Protein 9I65 (pdb70)

InterPro domains:
  IPR025237 Domain of unknown function DUF4183 [PF13799] (48-112)

Radius of gyration: 84.13 Å; Cα contacts (8 Å, |Δi|>4): 3280; chains: 9; bounding box: 49×48×296 Å

Sequence (1215 aa):
PVIKPVIVAVSSAPVSTGGVIATTVSPTVARFYAAITAAMIAGGVTTIPAASFLDDADAPVAALPVPAANGYYNVYINGILQQGGLSTLTAVSLALASGDFVEGTPVLLEVGTFGGDSTLTTQPTISAPTITIISPVIKPVIVAVSSAPVSTGGVIATTVSPTVARFYAAITAAMIAGGVTTIPAASFLDDADAPVAALPVPAANGYYNVYINGILQQGGLSTLTAVSLALASGDFVEGTPVLLEVGTFGGDSTLTTQPTISAPTITIISPVIKPVIVAVSSAPVSTGGVIATTVSPTVARFYAAITAAMIAGGVTTIPAASFLDDADAPVAALPVPAANGYYNVYINGILQQGGLSTLTAVSLALASGDFVEGTPVLLEVGTFGGDSTLTTQPTISAPTITIISPVIKPVIVAVSSAPVSTGGVIATTVSPTVARFYAAITAAMIAGGVTTIPAASFLDDADAPVAALPVPAANGYYNVYINGILQQGGLSTLTAVSLALASGDFVEGTPVLLEVGTFGGDSTLTTQPTISAPTITIISPVIKPVIVAVSSAPVSTGGVIATTVSPTVARFYAAITAAMIAGGVTTIPAASFLDDADAPVAALPVPAANGYYNVYINGILQQGGLSTLTAVSLALASGDFVEGTPVLLEVGTFGGDSTLTTQPTISAPTITIISPVIKPVIVAVSSAPVSTGGVIATTVSPTVARFYAAITAAMIAGGVTTIPAASFLDDADAPVAALPVPAANGYYNVYINGILQQGGLSTLTAVSLALASGDFVEGTPVLLEVGTFGGDSTLTTQPTISAPTITIISPVIKPVIVAVSSAPVSTGGVIATTVSPTVARFYAAITAAMIAGGVTTIPAASFLDDADAPVAALPVPAANGYYNVYINGILQQGGLSTLTAVSLALASGDFVEGTPVLLEVGTFGGDSTLTTQPTISAPTITIISPVIKPVIVAVSSAPVSTGGVIATTVSPTVARFYAAITAAMIAGGVTTIPAASFLDDADAPVAALPVPAANGYYNVYINGILQQGGLSTLTAVSLALASGDFVEGTPVLLEVGTFGGDSTLTTQPTISAPTITIISPVIKPVIVAVSSAPVSTGGVIATTVSPTVARFYAAITAAMIAGGVTTIPAASFLDDADAPVAALPVPAANGYYNVYINGILQQGGLSTLTAVSLALASGDFVEGTPVLLEVGTFGGDSTLTTQPTISAPTITIIS

Solvent-accessible surface area: 52197 Å² total; per-residue (Å²): 52,87,14,52,21,35,16,57,10,95,22,38,57,4,99,13,70,50,27,80,14,50,26,87,13,55,13,78,26,27,26,27,52,1,59,4,72,77,104,46,46,87,50,17,123,0,48,13,58,9,72,50,4,76,34,77,68,115,52,106,20,91,58,8,64,72,39,74,98,66,15,13,42,2,2,4,27,80,0,36,3,45,7,39,44,45,5,86,13,62,46,105,17,2,38,4,71,49,20,113,48,92,134,53,12,54,5,3,4,9,4,1,59,10,30,25,94,7,67,26,78,81,52,22,89,3,46,47,11,89,20,76,34,82,24,46,76,10,52,21,38,19,63,17,86,11,45,57,6,101,5,92,36,32,73,15,48,30,79,16,52,14,78,20,33,30,14,32,2,60,3,60,79,91,66,42,83,50,18,121,0,30,12,58,35,61,58,16,52,26,64,61,82,54,112,29,82,49,7,66,76,38,71,99,56,15,16,39,3,1,3,17,9,3,4,8,7,4,35,35,8,10,96,9,62,46,84,12,6,38,8,56,32,8,116,37,39,102,22,1,4,6,5,3,15,6,3,60,10,30,25,88,11,87,26,79,78,71,16,93,2,46,53,10,86,22,75,32,81,25,170,131,142,119,79,122,20,94,23,85,18,40,58,12,92,7,69,39,22,76,16,47,25,80,9,55,11,79,28,34,29,14,31,2,60,8,70,68,102,64,53,84,35,40,115,3,13,10,68,30,62,62,8,70,24,57,73,67,56,108,30,79,46,10,62,78,36,64,96,58,12,18,37,4,4,5,7,9,5,4,3,5,4,38,30,6,11,76,8,66,54,94,14,8,36,5,52,53,19,79,39,30,93,34,0,8,3,4,2,14,5,3,56,10,36,24,90,21,74,20,74,73,56,13,89,8,41,55,10,91,18,76,32,79,51,48,68,6,51,22,40,22,67,15,93,11,37,55,4,94,11,74,50,20,71,12,50,25,80,12,58,12,80,29,34,29,20,65,1,60,2,77,76,100,84,36,83,71,13,107,0,56,6,32,8,80,60,16,62,24,66,69,106,50,123,22,95,54,6,70,73,37,70,99,57,16,18,35,5,1,3,21,80,1,35,7,47,16,30,34,43,8,94,11,66,48,94,7,1,31,0,58,53,18,113,42,101,148,43,7,47,4,5,2,16,6,2,64,9,34,24,96,11,92,42,83,78,50,16,91,5,45,49,11,87,21,70,34,77,22,48,64,21,35,24,45,15,60,12,90,23,41,51,8,95,11,68,52,30,68,9,50,31,90,14,54,12,82,16,31,36,21,43,3,63,8,76,82,97,13,66,87,51,35,110,0,24,17,74,30,59,67,13,51,29,65,60,99,72,106,28,75,55,6,63,78,37,72,101,64,13,19,36,4,0,2,0,8,1,2,3,2,1,34,25,0,12,87,10,59,45,88,10,6,31,10,60,47,16,83,26,29,107,24,2,5,10,0,2,13,5,2,62,14,30,15,108,13,90,31,87,86,41,12,91,5,38,46,10,90,22,72,28,72,22,169,133,142,117,76,127,25,91,11,85,16,48,56,10,87,7,81,28,28,84,12,51,24,86,11,62,13,80,24,33,33,14,37,1,62,4,70,80,105,51,59,42,59,39,108,0,44,11,77,24,68,56,20,51,28,66,46,112,64,107,30,80,55,9,61,74,38,72,97,64,11,22,45,2,3,2,0,8,3,5,2,3,1,29,34,4,8,86,15,64,51,108,8,5,38,5,52,51,24,72,39,54,121,14,3,7,5,3,2,18,5,3,64,13,32,15,105,13,91,34,75,66,72,11,96,4,42,50,9,84,21,79,50,88,59,53,76,8,48,23,55,15,63,12,92,17,41,53,5,92,26,83,33,32,69,13,49,24,78,10,52,12,80,24,33,27,24,59,4,71,6,59,70,94,62,60,81,33,48,113,0,74,6,57,5,76,52,14,60,25,62,81,110,45,123,12,89,58,8,69,76,36,70,101,63,12,12,47,3,3,3,24,83,1,38,4,56,13,41,38,29,8,76,13,64,45,105,20,3,35,2,49,37,23,128,44,90,153,37,9,41,5,3,2,12,4,1,59,15,29,25,87,18,76,32,83,84,52,18,89,5,36,51,10,92,17,77,34,81,22,50,77,9,47,25,49,14,80,15,93,13,39,56,5,99,6,79,17,27,84,10,45,30,83,16,56,12,80,22,28,38,22,47,3,49,2,56,74,91,91,43,68,55,45,106,0,25,11,40,10,72,54,6,66,34,56,82,63,50,110,24,93,57,8,65,75,38,67,97,60,13,19,45,3,2,3,10,6,1,4,0,1,1,30,30,7,14,90,16,58,49,92,16,5,36,16,39,43,12,100,45,40,109,21,2,4,5,8,3,18,4,4,60,10,30,23,105,19,74,28,78,69,58,9,92,3,43,50,10,83,20,71,33,80,26,171,135,142,123,79,129,22,95,15,88,21,44,66,6,100,12,67,31,28,82,12,54,24,80,10,54,9,72,25,33,34,12,32,3,49,2,62,70,104,53,55,79,55,13,121,0,50,6,60,11,74,54,10,68,28,39,75,76,58,98,30,90,52,8,70,68,26,102,83,56,17,20,46,4,2,3,10,7,4,5,2,2,3,40,28,8,12,81,12,65,55,91,10,4,37,8,52,49,9,88,35,28,110,26,0,2,3,4,2,15,8,3,63,9,36,23,90,11,83,26,74,70,52,9,88,3,43,52,10,83,20,72,37,70,47

Organism: NCBI:txid1855288

Nearest PDB structures (foldseek):
  6flq-assembly1_A  TM=3.085E-01  e=9.837E+00  Escherichia coli K-12
  5j6y-assembly1_A  TM=2.476E-01  e=8.311E+00  Marinomonas primoryensis
  7rfo-assembly1_C  TM=4.611E-01  e=3.854E+00  Kuttervirus CBA120
  6lh8-assembly1_A  TM=2.011E-01  e=2.517E+00  Bombina maxima
  2xvg-assembly1_A  TM=2.926E-01  e=8.121E+00  Cellvibrio japonicus

Foldseek 3Di:
DDDDDDKDKDWDDKDWDDFDKDKDKDKDKWKKWAFDFPPQAPFFQRWDFQQRIAGPPGHTGDWDDQDDPFWDKWKADLNHTDDPPQFDGDRTTTRGGTRDHDGTGIIIMMIMGMDMDMDTDDGIDIDDMDMDMDD/DDDDDDKDKDKDDWDWDDFDKDKDKDKDKWKKWAWFAVPPADQAQPWQWAQNTAGDPRHTGGWDDQADPFWDKWKAFLNDTDDCVFAPGDRTTGRGGHDDDHTRRIMMMMIMGMDMDMDGDGDIDIDDIDMDMDD/DDDDDDKDKDKFAWDKADWDKDKDKDKDKWKKKAQDFPPQFPWAASWQWAQRIQGDVRDTGGWDDFADPFWDKWKAWLNDTDDPCQAGGDRTTTGGGTRDHDGRTIIMMMIMGMDMDMDTDDDIDIDDMDMDMDD/DDDDDDKDKDKDDKDWADWDKDKDKDKDKFKKWAWDACVQADFFQSWAWQQRIAGDPRDGGDWDDQDDPFKDKFKDWLNDTDDCVLADGDGTTTRRGGDDDDGTTTIMMMIMGMDMDMDIDDDIDIGDIDMDMDD/DDDDDDKDKDKDFWDWDDFDKDKDKDKDKFKKWAWDAPVQADFAQRKDWAFRIAGDPGDTGGWDDPADPFKDKWKAWLNDTDDCQQAPGDRTTGRGGTGDHDGGTTIMMMIMGMDMDMDTDDDIDIGGMDMDMDD/DDDDDDKDKDKDAKDWDDFDKDKDKDKDKWKKWAFDFPVQFDFFARWQFQQRIAGDPGHTGRWDDPADPFKDKWKAWLNDTDDCCQWDGDTTTTGRGTGDDDGTTIIMMMIMGMDMDMDGDTDIDIDDMDMDMDD/DDDDDDKDKDKDDWDWDDFDKDKDKDKFKFKKWAFDFPPQQDFFWGKDFQQRIAGDVRHTGDWDDPDDVFWDKWKAWLNDTDDCVQFDGDGTTTTGRGRDDDGTRIIMMMIMGMDMDMDTDGDIDIDDIDMDMDD/DDDDDDKDKDKDDKDWDDADKDKDKDKDKFKKWAWQFPPQQDFAQRKDWQARIAGPVRHRGDWDDPADPFKDKFKAFLRDTDDCQQFPGDGTITGGGHDDDHGTHIIMMMIMGMDMDMDTDTDIDIGDMDMDMDD/DDDDDDKDKDKADKDWDDFDKDKDKDKDKWKKWAWAAPPQQDQFQSWQWQQRIQTDPRNGGHWDDDDDDFKDKWKAFLRDTDDPCQADGDGTTGGGGRDDDHTRTIMMMMMMGMDMDMDTDTDIDIDDMDMDMDD

Structure (mmCIF, N/CA/C/O backbone):
data_9I65
#
_entry.id   9I65
#
_cell.length_a   1.00
_cell.length_b   1.00
_cell.length_c   1.00
_cell.angle_alpha   90.00
_cell.angle_beta   90.00
_cell.angle_gamma   90.00
#
_symmetry.space_group_name_H-M   'P 1'
#
loop_
_atom_site.group_PDB
_atom_site.id
_atom_site.type_symbol
_atom_site.label_atom_id
_atom_site.label_alt_id
_atom_site.label_comp_id
_atom_site.label_asym_id
_atom_site.label_entity_id
_atom_site.label_seq_id
_atom_site.pdbx_PDB_ins_code
_atom_site.Cartn_x
_atom_site.Cartn_y
_atom_site.Cartn_z
_atom_site.occupancy
_atom_site.B_iso_or_equiv
_atom_site.auth_seq_id
_atom_site.auth_comp_id
_atom_site.auth_asym_id
_atom_site.auth_atom_id
_atom_site.pdbx_PDB_model_num
ATOM 1 N N . PRO A 1 2 ? 206.750 196.620 165.122 1.00 133.14 2 PRO E N 1
ATOM 2 C CA . PRO A 1 2 ? 206.241 197.857 164.529 1.00 133.14 2 PRO E CA 1
ATOM 3 C C . PRO A 1 2 ? 207.337 198.669 163.853 1.00 133.14 2 PRO E C 1
ATOM 4 O O . PRO A 1 2 ? 208.104 199.345 164.536 1.00 133.14 2 PRO E O 1
ATOM 8 N N . VAL A 1 3 ? 207.409 198.597 162.531 1.00 149.24 3 VAL E N 1
ATOM 9 C CA . VAL A 1 3 ? 208.393 199.347 161.761 1.00 149.24 3 VAL E CA 1
ATOM 10 C C . VAL A 1 3 ? 207.765 200.655 161.306 1.00 149.24 3 VAL E C 1
ATOM 11 O O . VAL A 1 3 ? 206.666 200.680 160.742 1.00 149.24 3 VAL E O 1
ATOM 15 N N . ILE A 1 4 ? 208.468 201.758 161.554 1.00 143.06 4 ILE E N 1
ATOM 16 C CA . ILE A 1 4 ? 207.972 203.093 161.246 1.00 143.06 4 ILE E CA 1
ATOM 17 C C . ILE A 1 4 ? 208.965 203.775 160.316 1.00 143.06 4 ILE E C 1
ATOM 18 O O . ILE A 1 4 ? 210.175 203.746 160.566 1.00 143.06 4 ILE E O 1
ATOM 23 N N . LYS A 1 5 ? 208.457 204.378 159.247 1.00 150.96 5 LYS E N 1
ATOM 24 C CA . LYS A 1 5 ? 209.274 205.103 158.288 1.00 150.96 5 LYS E CA 1
ATOM 25 C C . LYS A 1 5 ? 208.612 206.433 157.964 1.00 150.96 5 LYS E C 1
ATOM 26 O O . LYS A 1 5 ? 207.383 206.548 158.022 1.00 150.96 5 LYS E O 1
ATOM 32 N N . PRO A 1 6 ? 209.399 207.454 157.631 1.00 152.04 6 PRO E N 1
ATOM 33 C CA . PRO A 1 6 ? 208.811 208.740 157.246 1.00 152.04 6 PRO E CA 1
ATOM 34 C C . PRO A 1 6 ? 208.024 208.626 155.952 1.00 152.04 6 PRO E C 1
ATOM 35 O O . PRO A 1 6 ? 208.328 207.809 155.080 1.00 152.04 6 PRO E O 1
ATOM 39 N N . VAL A 1 7 ? 206.999 209.463 155.836 1.00 153.61 7 VAL E N 1
ATOM 40 C CA . VAL A 1 7 ? 206.131 209.488 154.665 1.00 153.61 7 VAL E CA 1
ATOM 41 C C . VAL A 1 7 ? 206.523 210.707 153.839 1.00 153.61 7 VAL E C 1
ATOM 42 O O . VAL A 1 7 ? 206.173 211.841 154.176 1.00 153.61 7 VAL E O 1
ATOM 46 N N . ILE A 1 8 ? 207.251 210.474 152.751 1.00 157.16 8 ILE E N 1
ATOM 47 C CA . ILE A 1 8 ? 207.700 211.530 151.852 1.00 157.16 8 ILE E CA 1
ATOM 48 C C . ILE A 1 8 ? 207.294 211.157 150.434 1.00 157.16 8 ILE E C 1
ATOM 49 O O . ILE A 1 8 ? 207.488 210.013 150.010 1.00 157.16 8 ILE E O 1
ATOM 54 N N . VAL A 1 9 ? 206.721 212.114 149.709 1.00 155.52 9 VAL E N 1
ATOM 55 C CA . VAL A 1 9 ? 206.348 211.923 148.315 1.00 155.52 9 VAL E CA 1
ATOM 56 C C . VAL A 1 9 ? 206.910 213.075 147.496 1.00 155.52 9 VAL E C 1
ATOM 57 O O . VAL A 1 9 ? 207.135 214.176 148.008 1.00 155.52 9 VAL E O 1
ATOM 61 N N . ALA A 1 10 ? 207.140 212.813 146.212 1.00 150.72 10 ALA E N 1
ATOM 62 C CA . ALA A 1 10 ? 207.686 213.814 145.310 1.00 150.72 10 ALA E CA 1
ATOM 63 C C . ALA A 1 10 ? 207.138 213.575 143.912 1.00 150.72 10 ALA E C 1
ATOM 64 O O . ALA A 1 10 ? 206.870 212.433 143.530 1.00 150.72 10 ALA E O 1
ATOM 66 N N . VAL A 1 11 ? 206.979 214.656 143.155 1.00 146.66 11 VAL E N 1
ATOM 67 C CA . VAL A 1 11 ? 206.446 214.588 141.804 1.00 146.66 11 VAL E CA 1
ATOM 68 C C . VAL A 1 11 ? 207.484 215.129 140.832 1.00 146.66 11 VAL E C 1
ATOM 69 O O . VAL A 1 11 ? 208.395 215.878 141.198 1.00 146.66 11 VAL E O 1
ATOM 73 N N . SER A 1 12 ? 207.335 214.743 139.569 1.00 142.42 12 SER E N 1
ATOM 74 C CA . SER A 1 12 ? 208.265 215.114 138.517 1.00 142.42 12 SER E CA 1
ATOM 75 C C . SER A 1 12 ? 207.560 215.967 137.473 1.00 142.42 12 SER E C 1
ATOM 76 O O . SER A 1 12 ? 206.352 215.839 137.255 1.00 142.42 12 SER E O 1
ATOM 79 N N . SER A 1 13 ? 208.328 216.839 136.829 1.00 144.79 13 SER E N 1
ATOM 80 C CA . SER A 1 13 ? 207.809 217.691 135.773 1.00 144.79 13 SER E CA 1
ATOM 81 C C . SER A 1 13 ? 207.991 216.998 134.424 1.00 144.79 13 SER E C 1
ATOM 82 O O . SER A 1 13 ? 208.513 215.883 134.337 1.00 144.79 13 SER E O 1
ATOM 85 N N . ALA A 1 14 ? 207.560 217.657 133.351 1.00 147.33 14 ALA E N 1
ATOM 86 C CA . ALA A 1 14 ? 207.673 217.108 132.008 1.00 147.33 14 ALA E CA 1
ATOM 87 C C . ALA A 1 14 ? 208.839 217.763 131.287 1.00 147.33 14 ALA E C 1
ATOM 88 O O . ALA A 1 14 ? 208.805 218.978 131.045 1.00 147.33 14 ALA E O 1
ATOM 90 N N . PRO A 1 15 ? 209.878 217.015 130.932 1.00 141.87 15 PRO E N 1
ATOM 91 C CA . PRO A 1 15 ? 211.016 217.613 130.229 1.00 141.87 15 PRO E CA 1
ATOM 92 C C . PRO A 1 15 ? 210.637 218.054 128.825 1.00 141.87 15 PRO E C 1
ATOM 93 O O . PRO A 1 15 ? 209.676 217.568 128.224 1.00 141.87 15 PRO E O 1
ATOM 97 N N . VAL A 1 16 ? 211.415 218.999 128.303 1.00 139.23 16 VAL E N 1
ATOM 98 C CA . VAL A 1 16 ? 211.183 219.588 126.990 1.00 139.23 16 VAL E CA 1
ATOM 99 C C . VAL A 1 16 ? 212.390 219.299 126.109 1.00 139.23 16 VAL E C 1
ATOM 100 O O . VAL A 1 16 ? 213.534 219.522 126.522 1.00 139.23 16 VAL E O 1
ATOM 104 N N . SER A 1 17 ? 212.133 218.804 124.903 1.00 131.42 17 SER E N 1
ATOM 105 C CA . SER A 1 17 ? 213.185 218.470 123.957 1.00 131.42 17 SER E CA 1
ATOM 106 C C . SER A 1 17 ? 213.618 219.703 123.168 1.00 131.42 17 SER E C 1
ATOM 107 O O . SER A 1 17 ? 212.853 220.651 122.978 1.00 131.42 17 SER E O 1
ATOM 110 N N . THR A 1 18 ? 214.868 219.676 122.706 1.00 131.93 18 THR E N 1
ATOM 111 C CA . THR A 1 18 ? 215.471 220.796 121.991 1.00 131.93 18 THR E CA 1
ATOM 112 C C . THR A 1 18 ? 216.212 220.279 120.766 1.00 131.93 18 THR E C 1
ATOM 113 O O . THR A 1 18 ? 217.006 219.339 120.870 1.00 131.93 18 THR E O 1
ATOM 117 N N . GLY A 1 19 ? 215.945 220.889 119.611 1.00 132.02 19 GLY E N 1
ATOM 118 C CA . GLY A 1 19 ? 216.727 220.646 118.412 1.00 132.02 19 GLY E CA 1
ATOM 119 C C . GLY A 1 19 ? 216.413 219.337 117.701 1.00 132.02 19 GLY E C 1
ATOM 120 O O . GLY A 1 19 ? 215.433 218.645 117.986 1.00 132.02 19 GLY E O 1
ATOM 121 N N . GLY A 1 20 ? 217.275 219.013 116.754 1.00 118.60 20 GLY E N 1
ATOM 122 C CA . GLY A 1 20 ? 217.152 217.819 115.941 1.00 118.60 20 GLY E CA 1
ATOM 123 C C . GLY A 1 20 ? 217.555 218.102 114.509 1.00 118.60 20 GLY E C 1
ATOM 124 O O . GLY A 1 20 ? 217.220 219.128 113.922 1.00 118.60 20 GLY E O 1
ATOM 125 N N . VAL A 1 21 ? 218.298 217.160 113.930 1.00 122.01 21 VAL E N 1
ATOM 126 C CA . VAL A 1 21 ? 218.823 217.295 112.576 1.00 122.01 21 VAL E CA 1
ATOM 127 C C . VAL A 1 21 ? 218.677 215.961 111.858 1.00 122.01 21 VAL E C 1
ATOM 128 O O . VAL A 1 21 ? 218.999 214.909 112.421 1.00 122.01 21 VAL E O 1
ATOM 132 N N . ILE A 1 22 ? 218.201 216.003 110.614 1.00 120.03 22 ILE E N 1
ATOM 133 C CA . ILE A 1 22 ? 217.984 214.809 109.809 1.00 120.03 22 ILE E CA 1
ATOM 134 C C . ILE A 1 22 ? 218.619 215.000 108.440 1.00 120.03 22 ILE E C 1
ATOM 135 O O . ILE A 1 22 ? 218.799 216.126 107.967 1.00 120.03 22 ILE E O 1
ATOM 140 N N . ALA A 1 23 ? 218.957 213.882 107.800 1.00 126.79 23 ALA E N 1
ATOM 141 C CA . ALA A 1 23 ? 219.545 213.878 106.469 1.00 126.79 23 ALA E CA 1
ATOM 142 C C . ALA A 1 23 ? 218.751 212.943 105.569 1.00 126.79 23 ALA E C 1
ATOM 143 O O . ALA A 1 23 ? 218.230 211.921 106.020 1.00 126.79 23 ALA E O 1
ATOM 145 N N . THR A 1 24 ? 218.671 213.298 104.287 1.00 128.98 24 THR E N 1
ATOM 146 C CA . THR A 1 24 ? 217.829 212.592 103.332 1.00 128.98 24 THR E CA 1
ATOM 147 C C . THR A 1 24 ? 218.634 212.198 102.101 1.00 128.98 24 THR E C 1
ATOM 148 O O . THR A 1 24 ? 219.663 212.798 101.784 1.00 128.98 24 THR E O 1
ATOM 152 N N . THR A 1 25 ? 218.139 211.174 101.407 1.00 122.12 25 THR E N 1
ATOM 153 C CA . THR A 1 25 ? 218.731 210.702 100.164 1.00 122.12 25 THR E CA 1
ATOM 154 C C . THR A 1 25 ? 217.628 210.403 99.160 1.00 122.12 25 THR E C 1
ATOM 155 O O . THR A 1 25 ? 216.528 209.991 99.539 1.00 122.12 25 THR E O 1
ATOM 159 N N . VAL A 1 26 ? 217.928 210.611 97.880 1.00 96.14 26 VAL E N 1
ATOM 160 C CA . VAL A 1 26 ? 216.987 210.382 96.790 1.00 96.14 26 VAL E CA 1
ATOM 161 C C . VAL A 1 26 ? 217.612 209.393 95.818 1.00 96.14 26 VAL E C 1
ATOM 162 O O . VAL A 1 26 ? 218.766 209.563 95.410 1.00 96.14 26 VAL E O 1
ATOM 166 N N . SER A 1 27 ? 216.855 208.368 95.448 1.00 93.88 27 SER E N 1
ATOM 167 C CA . SER A 1 27 ? 217.342 207.329 94.540 1.00 93.88 27 SER E CA 1
ATOM 168 C C . SER A 1 27 ? 216.491 207.278 93.281 1.00 93.88 27 SER E C 1
ATOM 169 O O . SER A 1 27 ? 215.370 206.734 93.317 1.00 93.88 27 SER E O 1
ATOM 172 N N . PRO A 1 28 ? 216.956 207.821 92.161 1.00 80.53 28 PRO E N 1
ATOM 173 C CA . PRO A 1 28 ? 216.218 207.699 90.904 1.00 80.53 28 PRO E CA 1
ATOM 174 C C . PRO A 1 28 ? 216.498 206.372 90.214 1.00 80.53 28 PRO E C 1
ATOM 175 O O . PRO A 1 28 ? 217.449 205.657 90.534 1.00 80.53 28 PRO E O 1
ATOM 179 N N . THR A 1 29 ? 215.643 206.056 89.246 1.00 97.46 29 THR E N 1
ATOM 180 C CA . THR A 1 29 ? 215.800 204.841 88.450 1.00 97.46 29 THR E CA 1
ATOM 181 C C . THR A 1 29 ? 214.984 205.001 87.180 1.00 97.46 29 THR E C 1
ATOM 182 O O . THR A 1 29 ? 213.783 205.276 87.252 1.00 97.46 29 THR E O 1
ATOM 186 N N . VAL A 1 30 ? 215.626 204.832 86.028 1.00 90.26 30 VAL E N 1
ATOM 187 C CA . VAL A 1 30 ? 214.985 205.001 84.730 1.00 90.26 30 VAL E CA 1
ATOM 188 C C . VAL A 1 30 ? 215.146 203.712 83.938 1.00 90.26 30 VAL E C 1
ATOM 189 O O . VAL A 1 30 ? 216.267 203.221 83.764 1.00 90.26 30 VAL E O 1
ATOM 193 N N . ALA A 1 31 ? 214.031 203.174 83.453 1.00 94.45 31 ALA E N 1
ATOM 194 C CA . ALA A 1 31 ? 214.016 201.948 82.669 1.00 94.45 31 ALA E CA 1
ATOM 195 C C . ALA A 1 31 ? 213.717 202.269 81.212 1.00 94.45 31 ALA E C 1
ATOM 196 O O . ALA A 1 31 ? 212.825 203.070 80.913 1.00 94.45 31 ALA E O 1
ATOM 198 N N . ARG A 1 32 ? 214.461 201.639 80.307 1.00 92.32 32 ARG E N 1
ATOM 199 C CA . ARG A 1 32 ? 214.356 201.896 78.875 1.00 92.32 32 ARG E CA 1
ATOM 200 C C . ARG A 1 32 ? 213.883 200.622 78.189 1.00 92.32 32 ARG E C 1
ATOM 201 O O . ARG A 1 32 ? 214.512 199.568 78.327 1.00 92.32 32 ARG E O 1
ATOM 209 N N . PHE A 1 33 ? 212.783 200.719 77.451 1.00 90.74 33 PHE E N 1
ATOM 210 C CA . PHE A 1 33 ? 212.228 199.591 76.722 1.00 90.74 33 PHE E CA 1
ATOM 211 C C . PHE A 1 33 ? 212.018 199.969 75.262 1.00 90.74 33 PHE E C 1
ATOM 212 O O . PHE A 1 33 ? 211.612 201.091 74.946 1.00 90.74 33 PHE E O 1
ATOM 220 N N . TYR A 1 34 ? 212.296 199.020 74.376 1.00 107.09 34 TYR E N 1
ATOM 221 C CA . TYR A 1 34 ? 212.261 199.247 72.940 1.00 107.09 34 TYR E CA 1
ATOM 222 C C . TYR A 1 34 ? 211.012 198.629 72.329 1.00 107.09 34 TYR E C 1
ATOM 223 O O . TYR A 1 34 ? 210.471 197.641 72.828 1.00 107.09 34 TYR E O 1
ATOM 232 N N . ALA A 1 35 ? 210.563 199.228 71.229 1.00 116.82 35 ALA E N 1
ATOM 233 C CA . ALA A 1 35 ? 209.421 198.713 70.493 1.00 116.82 35 ALA E CA 1
ATOM 234 C C . ALA A 1 35 ? 209.738 198.740 69.008 1.00 116.82 35 ALA E C 1
ATOM 235 O O . ALA A 1 35 ? 210.489 199.594 68.532 1.00 116.82 35 ALA E O 1
ATOM 237 N N . ALA A 1 36 ? 209.152 197.791 68.283 1.00 168.32 36 ALA E N 1
ATOM 238 C CA . ALA A 1 36 ? 209.336 197.649 66.841 1.00 168.32 36 ALA E CA 1
ATOM 239 C C . ALA A 1 36 ? 207.981 197.445 66.173 1.00 168.32 36 ALA E C 1
ATOM 240 O O . ALA A 1 36 ? 207.775 196.503 65.407 1.00 168.32 36 ALA E O 1
ATOM 242 N N . ILE A 1 37 ? 207.033 198.333 66.491 1.00 183.97 37 ILE E N 1
ATOM 243 C CA . ILE A 1 37 ? 205.652 198.199 66.038 1.00 183.97 37 ILE E CA 1
ATOM 244 C C . ILE A 1 37 ? 205.601 197.983 64.534 1.00 183.97 37 ILE E C 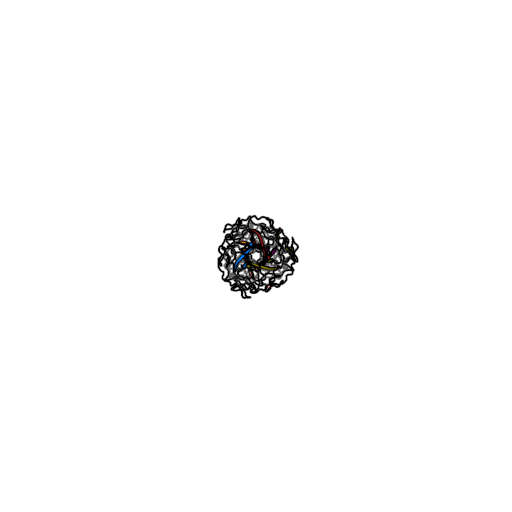1
ATOM 245 O O . ILE A 1 37 ? 206.309 198.644 63.768 1.00 183.97 37 ILE E O 1
ATOM 250 N N . THR A 1 38 ? 204.772 197.036 64.111 1.00 211.18 38 THR E N 1
ATOM 251 C CA . THR A 1 38 ? 204.560 196.703 62.710 1.00 211.18 38 THR E CA 1
ATOM 252 C C . THR A 1 38 ? 203.077 196.834 62.376 1.00 211.18 38 THR E C 1
ATOM 253 O O . THR A 1 38 ? 202.269 197.292 63.188 1.00 211.18 38 THR E O 1
ATOM 257 N N . ALA A 1 39 ? 202.722 196.420 61.162 1.00 226.58 39 ALA E N 1
ATOM 258 C CA . ALA A 1 39 ? 201.343 196.479 60.697 1.00 226.58 39 ALA E CA 1
ATOM 259 C C . ALA A 1 39 ? 200.557 195.210 61.001 1.00 226.58 39 ALA E C 1
ATOM 260 O O . ALA A 1 39 ? 199.372 195.136 60.659 1.00 226.58 39 ALA E O 1
ATOM 262 N N . ALA A 1 40 ? 201.182 194.216 61.636 1.00 226.49 40 ALA E N 1
ATOM 263 C CA . ALA A 1 40 ? 200.484 192.987 61.990 1.00 226.49 40 ALA E CA 1
ATOM 264 C C . ALA A 1 40 ? 199.491 193.180 63.126 1.00 226.49 40 ALA E C 1
ATOM 265 O O . ALA A 1 40 ? 198.704 192.268 63.401 1.00 226.49 40 ALA E O 1
ATOM 267 N N . MET A 1 41 ? 199.508 194.335 63.788 1.00 203.08 41 MET E N 1
ATOM 268 C CA . MET A 1 41 ? 198.625 194.586 64.917 1.00 203.08 41 MET E CA 1
ATOM 269 C C . MET A 1 41 ? 197.824 195.875 64.812 1.00 203.08 41 MET E C 1
ATOM 270 O O . MET A 1 41 ? 196.962 196.106 65.665 1.00 203.08 41 MET E O 1
ATOM 275 N N . ILE A 1 42 ? 198.059 196.711 63.803 1.00 223.32 42 ILE E N 1
ATOM 276 C CA . ILE A 1 42 ? 197.328 197.965 63.635 1.00 223.32 42 ILE E CA 1
ATOM 277 C C . ILE A 1 42 ? 195.985 197.624 62.997 1.00 223.32 42 ILE E C 1
ATOM 278 O O . ILE A 1 42 ? 195.919 197.268 61.819 1.00 223.32 42 ILE E O 1
ATOM 283 N N . ALA A 1 43 ? 194.906 197.727 63.773 1.00 233.35 43 ALA E N 1
ATOM 284 C CA . ALA A 1 43 ? 193.572 197.368 63.306 1.00 233.35 43 ALA E CA 1
ATOM 285 C C . ALA A 1 43 ? 192.614 198.555 63.348 1.00 233.35 43 ALA E C 1
ATOM 286 O O . ALA A 1 43 ? 191.402 198.377 63.480 1.00 233.35 43 ALA E O 1
ATOM 288 N N . GLY A 1 44 ? 193.141 199.772 63.237 1.00 234.23 44 GLY E N 1
ATOM 289 C CA . GLY A 1 44 ? 192.303 200.952 63.291 1.00 234.23 44 GLY E CA 1
ATOM 290 C C . GLY A 1 44 ? 191.801 201.304 64.671 1.00 234.23 44 GLY E C 1
ATOM 291 O O . GLY A 1 44 ? 190.975 202.215 64.802 1.00 234.23 44 GLY E O 1
ATOM 292 N N . GLY A 1 45 ? 192.276 200.616 65.699 1.00 230.61 45 GLY E N 1
ATOM 293 C CA . GLY A 1 45 ? 191.830 200.856 67.058 1.00 230.61 45 GLY E CA 1
ATOM 294 C C . GLY A 1 45 ? 192.512 199.867 67.975 1.00 230.61 45 GLY E C 1
ATOM 295 O O . GLY A 1 45 ? 193.147 198.907 67.523 1.00 230.61 45 GLY E O 1
ATOM 296 N N . VAL A 1 46 ? 192.362 200.119 69.280 1.00 209.69 46 VAL E N 1
ATOM 297 C CA . VAL A 1 46 ? 192.980 199.353 70.366 1.00 209.69 46 VAL E CA 1
ATOM 298 C C . VAL A 1 46 ? 194.372 198.862 69.981 1.00 209.69 46 VAL E C 1
ATOM 299 O O . VAL A 1 46 ? 194.764 197.736 70.308 1.00 209.69 46 VAL E O 1
ATOM 303 N N . THR A 1 47 ? 195.137 199.715 69.307 1.00 186.01 47 THR E N 1
ATOM 304 C CA . THR A 1 47 ? 196.468 199.353 68.831 1.00 186.01 47 THR E CA 1
ATOM 305 C C . THR A 1 47 ? 197.372 199.197 70.044 1.00 186.01 47 THR E C 1
ATOM 306 O O . THR A 1 47 ? 197.868 200.179 70.600 1.00 186.01 47 THR E O 1
ATOM 310 N N . THR A 1 48 ? 197.581 197.952 70.465 1.00 159.06 48 THR E N 1
ATOM 311 C CA . THR A 1 48 ? 198.244 197.642 71.730 1.00 159.06 48 THR E CA 1
ATOM 312 C C . THR A 1 48 ? 199.411 196.698 71.460 1.00 159.06 48 THR E C 1
ATOM 313 O O . THR A 1 48 ? 199.209 195.535 71.098 1.00 159.06 48 THR E O 1
ATOM 317 N N . ILE A 1 49 ? 200.627 197.199 71.638 1.00 138.50 49 ILE E N 1
ATOM 318 C CA . ILE A 1 49 ? 201.825 196.381 71.488 1.00 138.50 49 ILE E CA 1
ATOM 319 C C . ILE A 1 49 ? 201.975 195.524 72.741 1.00 138.50 49 ILE E C 1
ATOM 320 O O . ILE A 1 49 ? 201.994 196.055 73.859 1.00 138.50 49 ILE E O 1
ATOM 325 N N . PRO A 1 50 ? 202.063 194.199 72.609 1.00 135.93 50 PRO E N 1
ATOM 326 C CA . PRO A 1 50 ? 202.041 193.337 73.799 1.00 135.93 50 PRO E CA 1
ATOM 327 C C . PRO A 1 50 ? 203.298 193.449 74.642 1.00 135.93 50 PRO E C 1
ATOM 328 O O . PRO A 1 50 ? 204.329 193.945 74.177 1.00 135.93 50 PRO E O 1
ATOM 332 N N . ALA A 1 51 ? 203.224 192.976 75.885 1.00 133.00 51 ALA E N 1
ATOM 333 C CA . ALA A 1 51 ? 204.347 193.029 76.811 1.00 133.00 51 ALA E CA 1
ATOM 334 C C . ALA A 1 51 ? 205.470 192.073 76.439 1.00 133.00 51 ALA E C 1
ATOM 335 O O . ALA A 1 51 ? 206.437 191.956 77.199 1.00 133.00 51 ALA E O 1
ATOM 337 N N . ALA A 1 52 ? 205.367 191.392 75.299 1.00 135.97 52 ALA E N 1
ATOM 338 C CA . ALA A 1 52 ? 206.406 190.481 74.850 1.00 135.97 52 ALA E CA 1
ATOM 339 C C . ALA A 1 52 ? 207.133 190.965 73.605 1.00 135.97 52 ALA E C 1
ATOM 340 O O . ALA A 1 52 ? 208.149 190.368 73.234 1.00 135.97 52 ALA E O 1
ATOM 342 N N . SER A 1 53 ? 206.655 192.028 72.957 1.00 126.13 53 SER E N 1
ATOM 343 C CA . SER A 1 53 ? 207.287 192.576 71.763 1.00 126.13 53 SER E CA 1
ATOM 344 C C . SER A 1 53 ? 208.293 193.671 72.097 1.00 126.13 53 SER E C 1
ATOM 345 O O . SER A 1 53 ? 208.564 194.541 71.263 1.00 126.13 53 SER E O 1
ATOM 348 N N . PHE A 1 54 ? 208.858 193.640 73.300 1.00 129.43 54 PHE E N 1
ATOM 349 C CA . PHE A 1 54 ? 209.731 194.695 73.791 1.00 129.43 54 PHE E CA 1
ATOM 350 C C . PHE A 1 54 ? 211.123 194.149 74.071 1.00 129.43 54 PHE E C 1
ATOM 351 O O . PHE A 1 54 ? 211.274 193.098 74.700 1.00 129.43 54 PHE E O 1
ATOM 359 N N . LEU A 1 55 ? 212.136 194.874 73.606 1.00 128.46 55 LEU E N 1
ATOM 360 C CA . LEU A 1 55 ? 213.513 194.615 73.995 1.00 128.46 55 LEU E CA 1
ATOM 361 C C . LEU A 1 55 ? 213.808 195.402 75.271 1.00 128.46 55 LEU E C 1
ATOM 362 O O . LEU A 1 55 ? 212.909 195.981 75.885 1.00 128.46 55 LEU E O 1
ATOM 367 N N . ASP A 1 56 ? 215.071 195.466 75.670 1.00 149.77 56 ASP E N 1
ATOM 368 C CA . ASP A 1 56 ? 215.402 196.035 76.971 1.00 149.77 56 ASP E CA 1
ATOM 369 C C . ASP A 1 56 ? 216.735 196.767 76.862 1.00 149.77 56 ASP E C 1
ATOM 370 O O . ASP A 1 56 ? 217.167 197.138 75.765 1.00 149.77 56 ASP E O 1
ATOM 375 N N . ASP A 1 57 ? 217.372 196.992 78.014 1.00 148.77 57 ASP E N 1
ATOM 376 C CA . ASP A 1 57 ? 218.552 197.844 78.091 1.00 148.77 57 ASP E CA 1
ATOM 377 C C . ASP A 1 57 ? 219.645 197.430 77.114 1.00 148.77 57 ASP E C 1
ATOM 378 O O . ASP A 1 57 ? 220.348 198.292 76.577 1.00 148.77 57 ASP E O 1
ATOM 383 N N . ALA A 1 58 ? 219.843 196.131 76.889 1.00 166.37 58 ALA E N 1
ATOM 384 C CA . ALA A 1 58 ? 220.732 195.781 75.788 1.00 166.37 58 ALA E CA 1
ATOM 385 C C . ALA A 1 58 ? 220.036 194.988 74.688 1.00 166.37 58 ALA E C 1
ATOM 386 O O . ALA A 1 58 ? 219.835 195.506 73.586 1.00 166.37 58 ALA E O 1
ATOM 388 N N . ASP A 1 59 ? 219.608 193.760 74.994 1.00 178.39 59 ASP E N 1
ATOM 389 C CA . ASP A 1 59 ? 219.008 192.874 73.996 1.00 178.39 59 ASP E CA 1
ATOM 390 C C . ASP A 1 59 ? 217.801 192.082 74.477 1.00 178.39 59 ASP E C 1
ATOM 391 O O . ASP A 1 59 ? 216.988 191.682 73.637 1.00 178.39 59 ASP E O 1
ATOM 396 N N . ALA A 1 60 ? 217.647 191.835 75.773 1.00 163.31 60 ALA E N 1
ATOM 397 C CA . ALA A 1 60 ? 216.757 190.780 76.232 1.00 163.31 60 ALA E CA 1
ATOM 398 C C . ALA A 1 60 ? 215.298 191.146 75.968 1.00 163.31 60 ALA E C 1
ATOM 399 O O . ALA A 1 60 ? 214.908 192.305 76.166 1.00 163.31 60 ALA E O 1
ATOM 401 N N . PRO A 1 61 ? 214.476 190.204 75.512 1.00 160.20 61 PRO E N 1
ATOM 402 C CA . PRO A 1 61 ? 213.042 190.477 75.377 1.00 160.20 61 PRO E CA 1
ATOM 403 C C . PRO A 1 61 ? 212.387 190.672 76.736 1.00 160.20 61 PRO E C 1
ATOM 404 O O . PRO A 1 61 ? 212.869 190.187 77.762 1.00 160.20 61 PRO E O 1
ATOM 408 N N . VAL A 1 62 ? 211.276 191.397 76.731 1.00 146.03 62 VAL E N 1
ATOM 409 C CA . VAL A 1 62 ? 210.549 191.736 77.947 1.00 146.03 62 VAL E CA 1
ATOM 410 C C . VAL A 1 62 ? 209.303 190.866 78.039 1.00 146.03 62 VAL E C 1
ATOM 411 O O . VAL A 1 62 ? 208.748 190.430 77.024 1.00 146.03 62 VAL E O 1
ATOM 415 N N . ALA A 1 63 ? 208.871 190.594 79.269 1.00 140.11 63 ALA E N 1
ATOM 416 C CA . ALA A 1 63 ? 207.676 189.802 79.537 1.00 140.11 63 ALA E CA 1
ATOM 417 C C . ALA A 1 63 ? 206.513 190.619 80.076 1.00 140.11 63 ALA E C 1
ATOM 418 O O . ALA A 1 63 ? 205.358 190.303 79.783 1.00 140.11 63 ALA E O 1
ATOM 420 N N . ALA A 1 64 ? 206.783 191.660 80.860 1.00 127.61 64 ALA E N 1
ATOM 421 C CA . ALA A 1 64 ? 205.726 192.486 81.429 1.00 127.61 64 ALA E CA 1
ATOM 422 C C . ALA A 1 64 ? 206.279 193.882 81.671 1.00 127.61 64 ALA E C 1
ATOM 423 O O . ALA A 1 64 ? 207.493 194.091 81.720 1.00 127.61 64 ALA E O 1
ATOM 425 N N . LEU A 1 65 ? 205.366 194.841 81.832 1.00 128.97 65 LEU E N 1
ATOM 426 C CA . LEU A 1 65 ? 205.752 196.234 81.971 1.00 128.97 65 LEU E CA 1
ATOM 427 C C . LEU A 1 65 ? 205.457 196.748 83.374 1.00 128.97 65 LEU E C 1
ATOM 428 O O . LEU A 1 65 ? 204.370 196.506 83.910 1.00 128.97 65 LEU E O 1
ATOM 433 N N . PRO A 1 66 ? 206.397 197.464 83.988 1.00 118.17 66 PRO E N 1
ATOM 434 C CA . PRO A 1 66 ? 206.160 198.012 85.330 1.00 118.17 66 PRO E CA 1
ATOM 435 C C . PRO A 1 66 ? 205.239 199.219 85.305 1.00 118.17 66 PRO E C 1
ATOM 436 O O . PRO A 1 66 ? 205.709 200.359 85.222 1.00 118.17 66 PRO E O 1
ATOM 440 N N . VAL A 1 67 ? 203.932 198.970 85.346 1.00 124.54 67 VAL E N 1
ATOM 441 C CA . VAL A 1 67 ? 202.902 200.008 85.344 1.00 124.54 67 VAL E CA 1
ATOM 442 C C . VAL A 1 67 ? 203.281 201.115 86.322 1.00 124.54 67 VAL E C 1
ATOM 443 O O . VAL A 1 67 ? 203.617 200.831 87.480 1.00 124.54 67 VAL E O 1
ATOM 447 N N . PRO A 1 68 ? 203.260 202.377 85.899 1.00 114.69 68 PRO E N 1
ATOM 448 C CA . PRO A 1 68 ? 203.699 203.465 86.785 1.00 114.69 68 PRO E CA 1
ATOM 449 C C . PRO A 1 68 ? 202.783 203.606 87.990 1.00 114.69 68 PRO E C 1
ATOM 450 O O . PRO A 1 68 ? 201.581 203.845 87.858 1.00 114.69 68 PRO E O 1
ATOM 454 N N . ALA A 1 69 ? 203.366 203.455 89.175 1.00 119.83 69 ALA E N 1
ATOM 455 C CA . ALA A 1 69 ? 202.641 203.645 90.422 1.00 119.83 69 ALA E CA 1
ATOM 456 C C . ALA A 1 69 ? 202.569 205.138 90.739 1.00 119.83 69 ALA E C 1
ATOM 457 O O . ALA A 1 69 ? 202.826 205.994 89.889 1.00 119.83 69 ALA E O 1
ATOM 459 N N . ALA A 1 70 ? 202.210 205.471 91.978 1.00 116.92 70 ALA E N 1
ATOM 460 C CA . ALA A 1 70 ? 202.083 206.855 92.409 1.00 116.92 70 ALA E CA 1
ATOM 461 C C . ALA A 1 70 ? 203.422 207.488 92.776 1.00 116.92 70 ALA E C 1
ATOM 462 O O . ALA A 1 70 ? 203.442 208.579 93.356 1.00 116.92 70 ALA E O 1
ATOM 464 N N . ASN A 1 71 ? 204.539 206.832 92.454 1.00 99.51 71 ASN E N 1
ATOM 465 C CA . ASN A 1 71 ? 205.854 207.403 92.716 1.00 99.51 71 ASN E CA 1
ATOM 466 C C . ASN A 1 71 ? 206.747 207.320 91.486 1.00 99.51 71 ASN E C 1
ATOM 467 O O . ASN A 1 71 ? 207.959 207.107 91.606 1.00 99.51 71 ASN E O 1
ATOM 472 N N . GLY A 1 72 ? 206.169 207.484 90.302 1.00 83.68 72 GLY E N 1
ATOM 473 C CA . GLY A 1 72 ? 206.940 207.413 89.075 1.00 83.68 72 GLY E CA 1
ATOM 474 C C . GLY A 1 72 ? 206.172 208.032 87.931 1.00 83.68 72 GLY E C 1
ATOM 475 O O . GLY A 1 72 ? 205.014 208.435 88.073 1.00 83.68 72 GLY E O 1
ATOM 476 N N . TYR A 1 73 ? 206.842 208.104 86.786 1.00 64.63 73 TYR E N 1
ATOM 477 C CA . TYR A 1 73 ? 206.263 208.675 85.581 1.00 64.63 73 TYR E CA 1
ATOM 478 C C . TYR A 1 73 ? 206.703 207.848 84.385 1.00 64.63 73 TYR E C 1
ATOM 479 O O . TYR A 1 73 ? 207.761 207.215 84.407 1.00 64.63 73 TYR E O 1
ATOM 488 N N . TYR A 1 74 ? 205.884 207.861 83.339 1.00 74.06 74 TYR E N 1
ATOM 489 C CA . TYR A 1 74 ? 206.180 207.133 82.116 1.00 74.06 74 TYR E CA 1
ATOM 490 C C . TYR A 1 74 ? 205.969 208.044 80.919 1.00 74.06 74 TYR E C 1
ATOM 491 O O . TYR A 1 74 ? 205.056 208.875 80.912 1.00 74.06 74 TYR E O 1
ATOM 500 N N . ASN A 1 75 ? 206.820 207.889 79.911 1.00 61.85 75 ASN E N 1
ATOM 501 C CA . ASN A 1 75 ? 206.728 208.653 78.676 1.00 61.85 75 ASN E CA 1
ATOM 502 C C . ASN A 1 75 ? 206.628 207.701 77.496 1.00 61.85 75 ASN E C 1
ATOM 503 O O . ASN A 1 75 ? 207.204 206.609 77.515 1.00 61.85 75 ASN E O 1
ATOM 508 N N . VAL A 1 76 ? 205.896 208.120 76.470 1.00 63.33 76 VAL E N 1
ATOM 509 C CA . VAL A 1 76 ? 205.690 207.320 75.271 1.00 63.33 76 VAL E CA 1
ATOM 510 C C . VAL A 1 76 ? 206.190 208.116 74.077 1.00 63.33 76 VAL E C 1
ATOM 511 O O . VAL A 1 76 ? 205.696 209.217 73.807 1.00 63.33 76 VAL E O 1
ATOM 515 N N . TYR A 1 77 ? 207.161 207.557 73.360 1.00 65.43 77 TYR E N 1
ATOM 516 C CA . TYR A 1 77 ? 207.749 208.201 72.191 1.00 65.43 77 TYR E CA 1
ATOM 517 C C . TYR A 1 77 ? 207.224 207.514 70.939 1.00 65.43 77 TYR E C 1
ATOM 518 O O . TYR A 1 77 ? 207.444 206.315 70.741 1.00 65.43 77 TYR E O 1
ATOM 527 N N . ILE A 1 78 ? 206.539 208.274 70.093 1.00 83.80 78 ILE E N 1
ATOM 528 C CA . ILE A 1 78 ? 206.072 207.777 68.807 1.00 83.80 78 ILE E CA 1
ATOM 529 C C . ILE A 1 78 ? 206.948 208.403 67.729 1.00 83.80 78 ILE E C 1
ATOM 530 O O . ILE A 1 78 ? 206.894 209.614 67.501 1.00 83.80 78 ILE E O 1
ATOM 535 N N . ASN A 1 79 ? 207.757 207.574 67.070 1.00 96.62 79 ASN E N 1
ATOM 536 C CA . ASN A 1 79 ? 208.721 208.035 66.070 1.00 96.62 79 ASN E CA 1
ATOM 537 C C . ASN A 1 79 ? 209.671 209.072 66.665 1.00 96.62 79 ASN E C 1
ATOM 538 O O . ASN A 1 79 ? 210.097 210.013 65.993 1.00 96.62 79 ASN E O 1
ATOM 543 N N . GLY A 1 80 ? 210.000 208.902 67.944 1.00 94.21 80 GLY E N 1
ATOM 544 C CA . GLY A 1 80 ? 210.914 209.794 68.625 1.00 94.21 80 GLY E CA 1
ATOM 545 C C . GLY A 1 80 ? 210.325 211.106 69.088 1.00 94.21 80 GLY E C 1
ATOM 546 O O . GLY A 1 80 ? 211.066 211.942 69.618 1.00 94.21 80 GLY E O 1
ATOM 547 N N . ILE A 1 81 ? 209.026 211.321 68.909 1.00 88.42 81 ILE E N 1
ATOM 548 C CA . ILE A 1 81 ? 208.359 212.552 69.314 1.00 88.42 81 ILE E CA 1
ATOM 549 C C . ILE A 1 81 ? 207.444 212.215 70.479 1.00 88.42 81 ILE E C 1
ATOM 550 O O . ILE A 1 81 ? 206.694 211.233 70.419 1.00 88.42 81 ILE E O 1
ATOM 555 N N . LEU A 1 82 ? 207.507 213.016 71.538 1.00 74.32 82 LEU E N 1
ATOM 556 C CA . LEU A 1 82 ? 206.654 212.773 72.692 1.00 74.32 82 LEU E CA 1
ATOM 557 C C . LEU A 1 82 ? 205.189 212.866 72.296 1.00 74.32 82 LEU E C 1
ATOM 558 O O . LEU A 1 82 ? 204.814 213.632 71.406 1.00 74.32 82 LEU E O 1
ATOM 563 N N . GLN A 1 83 ? 204.368 212.045 72.935 1.00 93.99 83 GLN E N 1
ATOM 564 C CA . GLN A 1 83 ? 202.927 212.084 72.759 1.00 93.99 83 GLN E CA 1
ATOM 565 C C . GLN A 1 83 ? 202.268 212.173 74.126 1.00 93.99 83 GLN E C 1
ATOM 566 O O . GLN A 1 83 ? 202.679 211.492 75.070 1.00 93.99 83 GLN E O 1
ATOM 572 N N . GLN A 1 84 ? 201.249 213.018 74.224 1.00 94.11 84 GLN E N 1
ATOM 573 C CA . GLN A 1 84 ? 200.619 213.284 75.503 1.00 94.11 84 GLN E CA 1
ATOM 574 C C . GLN A 1 84 ? 199.887 212.042 76.009 1.00 94.11 84 GLN E C 1
ATOM 575 O O . GLN A 1 84 ? 199.655 211.076 75.280 1.00 94.11 84 GLN E O 1
ATOM 581 N N . GLY A 1 85 ? 199.519 212.083 77.286 1.00 117.65 85 GLY E N 1
ATOM 582 C CA . GLY A 1 85 ? 198.874 210.949 77.916 1.00 117.65 85 GLY E CA 1
ATOM 583 C C . GLY A 1 85 ? 197.414 210.796 77.546 1.00 117.65 85 GLY E C 1
ATOM 584 O O . GLY A 1 85 ? 196.571 210.535 78.410 1.00 117.65 85 GLY E O 1
ATOM 585 N N . GLY A 1 86 ? 197.103 210.954 76.263 1.00 123.23 86 GLY E N 1
ATOM 586 C CA . GLY A 1 86 ? 195.761 210.726 75.771 1.00 123.23 86 GLY E CA 1
ATOM 587 C C . GLY A 1 86 ? 195.708 209.492 74.899 1.00 123.23 86 GLY E C 1
ATOM 588 O O . GLY A 1 86 ? 194.708 208.770 74.876 1.00 123.23 86 GLY E O 1
ATOM 589 N N . LEU A 1 87 ? 196.797 209.245 74.174 1.00 129.07 87 LEU E N 1
ATOM 590 C CA . LEU A 1 87 ? 196.952 208.057 73.346 1.00 129.07 87 LEU E CA 1
ATOM 591 C C . LEU A 1 87 ? 197.980 207.095 73.934 1.00 129.07 87 LEU E C 1
ATOM 592 O O . LEU A 1 87 ? 198.575 206.292 73.212 1.00 129.07 87 LEU E O 1
ATOM 597 N N . SER A 1 88 ? 198.191 207.160 75.247 1.00 127.38 88 SER E N 1
ATOM 598 C CA . SER A 1 88 ? 199.200 206.334 75.909 1.00 127.38 88 SER E CA 1
ATOM 599 C C . SER A 1 88 ? 198.641 205.862 77.247 1.00 127.38 88 SER E C 1
ATOM 600 O O . SER A 1 88 ? 198.756 206.563 78.256 1.00 127.38 88 SER E O 1
ATOM 603 N N . THR A 1 89 ? 198.040 204.675 77.251 1.00 144.22 89 THR E N 1
ATOM 604 C CA . THR A 1 89 ? 197.617 204.006 78.473 1.00 144.22 89 THR E CA 1
ATOM 605 C C . THR A 1 89 ? 198.429 202.729 78.624 1.00 144.22 89 THR E C 1
ATOM 606 O O . THR A 1 89 ? 198.408 201.867 77.739 1.00 144.22 89 THR E O 1
ATOM 610 N N . LEU A 1 90 ? 199.137 202.609 79.744 1.00 123.45 90 LEU E N 1
ATOM 611 C CA . LEU A 1 90 ? 200.120 201.550 79.946 1.00 123.45 90 LEU E CA 1
ATOM 612 C C . LEU A 1 90 ? 199.624 200.611 81.037 1.00 123.45 90 LEU E C 1
ATOM 613 O O . LEU A 1 90 ? 199.426 201.029 82.182 1.00 123.45 90 LEU E O 1
ATOM 618 N N . THR A 1 91 ? 199.426 199.348 80.680 1.00 134.07 91 THR E N 1
ATOM 619 C CA . THR A 1 91 ? 199.151 198.292 81.636 1.00 134.07 91 THR E CA 1
ATOM 620 C C . THR A 1 91 ? 200.314 197.302 81.632 1.00 134.07 91 THR E C 1
ATOM 621 O O . THR A 1 91 ? 201.316 197.488 80.935 1.00 134.07 91 THR E O 1
ATOM 625 N N . ALA A 1 92 ? 200.184 196.232 82.408 1.00 126.56 92 ALA E N 1
ATOM 626 C CA . ALA A 1 92 ? 201.212 195.202 82.461 1.00 126.56 92 ALA E CA 1
ATOM 627 C C . ALA A 1 92 ? 201.163 194.265 81.265 1.00 126.56 92 ALA E C 1
ATOM 628 O O . ALA A 1 92 ? 202.028 193.392 81.141 1.00 126.56 92 ALA E O 1
ATOM 630 N N . VAL A 1 93 ? 200.181 194.432 80.386 1.00 143.28 93 VAL E N 1
ATOM 631 C CA . VAL A 1 93 ? 199.977 193.555 79.242 1.00 143.28 93 VAL E CA 1
ATOM 632 C C . VAL A 1 93 ? 200.413 194.222 77.944 1.00 143.28 93 VAL E C 1
ATOM 633 O O . VAL A 1 93 ? 201.080 193.605 77.112 1.00 143.28 93 VAL E O 1
ATOM 637 N N . SER A 1 94 ? 200.046 195.483 77.754 1.00 136.79 94 SER E N 1
ATOM 638 C CA . SER A 1 94 ? 200.307 196.164 76.494 1.00 136.79 94 SER E CA 1
ATOM 639 C C . SER A 1 94 ? 200.231 197.668 76.726 1.00 136.79 94 SER E C 1
ATOM 640 O O . SER A 1 94 ? 200.142 198.136 77.866 1.00 136.79 94 SER E O 1
ATOM 643 N N . LEU A 1 95 ? 200.274 198.428 75.635 1.00 135.17 95 LEU E N 1
ATOM 644 C CA . LEU A 1 95 ? 200.190 199.884 75.670 1.00 135.17 95 LEU E CA 1
ATOM 645 C C . LEU A 1 95 ? 199.034 200.317 74.780 1.00 135.17 95 LEU E C 1
ATOM 646 O O . LEU A 1 95 ? 199.105 200.182 73.554 1.00 135.17 95 LEU E O 1
ATOM 651 N N . ALA A 1 96 ? 197.976 200.842 75.392 1.00 142.19 96 ALA E N 1
ATOM 652 C CA . ALA A 1 96 ? 196.825 201.309 74.632 1.00 142.19 96 ALA E CA 1
ATOM 653 C C . ALA A 1 96 ? 197.183 202.589 73.889 1.00 142.19 96 ALA E C 1
ATOM 654 O O . ALA A 1 96 ? 197.550 203.592 74.509 1.00 142.19 96 ALA E O 1
ATOM 656 N N . LEU A 1 97 ? 197.078 202.555 72.565 1.00 152.12 97 LEU E N 1
ATOM 657 C CA . LEU A 1 97 ? 197.437 203.686 71.713 1.00 152.12 97 LEU E CA 1
ATOM 658 C C . LEU A 1 97 ? 196.184 204.145 70.972 1.00 152.12 97 LEU E C 1
ATOM 659 O O . LEU A 1 97 ? 195.962 203.772 69.819 1.00 152.12 97 LEU E O 1
ATOM 664 N N . ALA A 1 98 ? 195.398 204.995 71.641 1.00 175.48 98 ALA E N 1
ATOM 665 C CA . ALA A 1 98 ? 194.141 205.557 71.151 1.00 175.48 98 ALA E CA 1
ATOM 666 C C . ALA A 1 98 ? 193.458 204.701 70.093 1.00 175.48 98 ALA E C 1
ATOM 667 O O . ALA A 1 98 ? 192.591 203.879 70.406 1.00 175.48 98 ALA E O 1
ATOM 669 N N . SER A 1 99 ? 193.851 204.892 68.838 1.00 219.67 99 SER E N 1
ATOM 670 C CA . SER A 1 99 ? 193.301 204.135 67.726 1.00 219.67 99 SER E CA 1
ATOM 671 C C . SER A 1 99 ? 194.424 203.851 66.740 1.00 219.67 99 SER E C 1
ATOM 672 O O . SER A 1 99 ? 195.559 204.307 66.911 1.00 219.67 99 SER E O 1
ATOM 675 N N . GLY A 1 100 ? 194.102 203.091 65.699 1.00 235.44 100 GLY E N 1
ATOM 676 C CA . GLY A 1 100 ? 195.095 202.740 64.707 1.00 235.44 100 GLY E CA 1
ATOM 677 C C . GLY A 1 100 ? 195.276 203.796 63.639 1.00 235.44 100 GLY E C 1
ATOM 678 O O . GLY A 1 100 ? 194.477 203.889 62.702 1.00 235.44 100 GLY E O 1
ATOM 679 N N . ASP A 1 101 ? 196.329 204.602 63.773 1.00 237.07 101 ASP E N 1
ATOM 680 C CA . ASP A 1 101 ? 196.704 205.563 62.735 1.00 237.07 101 ASP E CA 1
ATOM 681 C C . ASP A 1 101 ? 198.229 205.682 62.773 1.00 237.07 101 ASP E C 1
ATOM 682 O O . ASP A 1 101 ? 198.780 206.551 63.451 1.00 237.07 101 ASP E O 1
ATOM 687 N N . PHE A 1 102 ? 198.892 204.829 61.997 1.00 205.82 102 PHE E N 1
ATOM 688 C CA . PHE A 1 102 ? 200.343 204.703 62.020 1.00 205.82 102 PHE E CA 1
ATOM 689 C C . PHE A 1 102 ? 200.840 204.498 60.594 1.00 205.82 102 PHE E C 1
ATOM 690 O O . PHE A 1 102 ? 200.113 204.719 59.621 1.00 205.82 102 PHE E O 1
ATOM 698 N N . VAL A 1 103 ? 202.095 204.069 60.483 1.00 205.02 103 VAL E N 1
ATOM 699 C CA . VAL A 1 103 ? 202.742 203.765 59.213 1.00 205.02 103 VAL E CA 1
ATOM 700 C C . VAL A 1 103 ? 203.471 202.439 59.371 1.00 205.02 103 VAL E C 1
ATOM 701 O O . VAL A 1 103 ? 203.308 201.748 60.383 1.00 205.02 103 VAL E O 1
ATOM 705 N N . GLU A 1 104 ? 204.268 202.068 58.371 1.00 199.50 104 GLU E N 1
ATOM 706 C CA . GLU A 1 104 ? 205.087 200.871 58.473 1.00 199.50 104 GLU E CA 1
ATOM 707 C C . GLU A 1 104 ? 206.056 200.993 59.649 1.00 199.50 104 GLU E C 1
ATOM 708 O O . GLU A 1 104 ? 206.185 202.046 60.279 1.00 199.50 104 GLU E O 1
ATOM 714 N N . GLY A 1 105 ? 206.743 199.887 59.937 1.00 175.51 105 GLY E N 1
ATOM 715 C CA . GLY A 1 105 ? 207.568 199.758 61.125 1.00 175.51 105 GLY E CA 1
ATOM 716 C C . GLY A 1 105 ? 208.430 200.958 61.457 1.00 175.51 105 GLY E C 1
ATOM 717 O O . GLY A 1 105 ? 209.345 201.309 60.706 1.00 175.51 105 GLY E O 1
ATOM 718 N N . THR A 1 106 ? 208.140 201.595 62.590 1.00 140.26 106 THR E N 1
ATOM 719 C CA . THR A 1 106 ? 208.802 202.811 63.027 1.00 140.26 106 THR E CA 1
ATOM 720 C C . THR A 1 106 ? 209.343 202.639 64.442 1.00 140.26 106 THR E C 1
ATOM 721 O O . THR A 1 106 ? 208.744 201.933 65.259 1.00 140.26 106 THR E O 1
ATOM 725 N N . PRO A 1 107 ? 210.477 203.261 64.758 1.00 114.30 107 PRO E N 1
ATOM 726 C CA . PRO A 1 107 ? 211.038 203.117 66.107 1.00 114.30 107 PRO E CA 1
ATOM 727 C C . PRO A 1 107 ? 210.217 203.839 67.163 1.00 114.30 107 PRO E C 1
ATOM 728 O O . PRO A 1 107 ? 210.160 205.072 67.188 1.00 114.30 107 PRO E O 1
ATOM 732 N N . VAL A 1 108 ? 209.578 203.070 68.040 1.00 87.80 108 VAL E N 1
ATOM 733 C CA . VAL A 1 108 ? 208.800 203.598 69.154 1.00 87.80 108 VAL E CA 1
ATOM 734 C C . VAL A 1 108 ? 209.560 203.301 70.436 1.00 87.80 108 VAL E C 1
ATOM 735 O O . VAL A 1 108 ? 209.952 202.154 70.680 1.00 87.80 108 VAL E O 1
ATOM 739 N N . LEU A 1 109 ? 209.784 204.330 71.244 1.00 72.33 109 LEU E N 1
ATOM 740 C CA . LEU A 1 109 ? 210.492 204.182 72.504 1.00 72.33 109 LEU E CA 1
ATOM 741 C C . LEU A 1 109 ? 209.568 204.512 73.664 1.00 72.33 109 LEU E C 1
ATOM 742 O O . LEU A 1 109 ? 208.674 205.354 73.549 1.00 72.33 109 LEU E O 1
ATOM 747 N N . LEU A 1 110 ? 209.787 203.831 74.782 1.00 67.07 110 LEU E N 1
ATOM 748 C CA . LEU A 1 110 ? 208.983 204.021 75.978 1.00 67.07 110 LEU E CA 1
ATOM 749 C C . LEU A 1 110 ? 209.907 204.151 77.176 1.00 67.07 110 LEU E C 1
ATOM 750 O O . LEU A 1 110 ? 210.787 203.310 77.379 1.00 67.07 110 LEU E O 1
ATOM 755 N N . GLU A 1 111 ? 209.702 205.201 77.965 1.00 70.34 111 GLU E N 1
ATOM 756 C CA . GLU A 1 111 ? 210.551 205.516 79.106 1.00 70.34 111 GLU E CA 1
ATOM 757 C C . GLU A 1 111 ? 209.725 205.433 80.378 1.00 70.34 111 GLU E C 1
ATOM 758 O O . GLU A 1 111 ? 208.688 206.093 80.491 1.00 70.34 111 GLU E O 1
ATOM 764 N N . VAL A 1 112 ? 210.186 204.628 81.332 1.00 82.31 112 VAL E N 1
ATOM 765 C CA . VAL A 1 112 ? 209.534 204.470 82.626 1.00 82.31 112 VAL E CA 1
ATOM 766 C C . VAL A 1 112 ? 210.564 204.727 83.714 1.00 82.31 112 VAL E C 1
ATOM 767 O O . VAL A 1 112 ? 211.651 204.137 83.699 1.00 82.31 112 VAL E O 1
ATOM 771 N N . GLY A 1 113 ? 210.224 205.597 84.648 1.00 92.94 113 GLY E N 1
ATOM 772 C CA . GLY A 1 113 ? 211.125 205.939 85.735 1.00 92.94 113 GLY E CA 1
ATOM 773 C C . GLY A 1 113 ? 210.434 205.858 87.078 1.00 92.94 113 GLY E C 1
ATOM 774 O O . GLY A 1 113 ? 209.239 206.126 87.191 1.00 92.94 113 GLY E O 1
ATOM 775 N N . THR A 1 114 ? 211.201 205.482 88.093 1.00 89.61 114 THR E N 1
ATOM 776 C CA . THR A 1 114 ? 210.715 205.379 89.459 1.00 89.61 114 THR E CA 1
ATOM 777 C C . THR A 1 114 ? 211.546 206.277 90.366 1.00 89.61 114 THR E C 1
ATOM 778 O O . THR A 1 114 ? 212.527 206.892 89.942 1.00 89.61 114 THR E O 1
ATOM 782 N N . PHE A 1 115 ? 211.142 206.347 91.632 1.00 88.39 115 PHE E N 1
ATOM 783 C CA . PHE A 1 115 ? 211.837 207.186 92.597 1.00 88.39 115 PHE E CA 1
ATOM 784 C C . PHE A 1 115 ? 211.689 206.594 93.988 1.00 88.39 115 PHE E C 1
ATOM 785 O O . PHE A 1 115 ? 210.579 206.253 94.405 1.00 88.39 115 PHE E O 1
ATOM 793 N N . GLY A 1 116 ? 212.811 206.479 94.699 1.00 101.26 116 GLY E N 1
ATOM 794 C CA . GLY A 1 116 ? 212.795 206.038 96.073 1.00 101.26 116 GLY E CA 1
ATOM 795 C C . GLY A 1 116 ? 213.666 206.937 96.928 1.00 101.26 116 GLY E C 1
ATOM 796 O O . GLY A 1 116 ? 214.700 207.439 96.491 1.00 101.26 116 GLY E O 1
ATOM 797 N N . GLY A 1 117 ? 213.225 207.131 98.171 1.00 122.47 117 GLY E N 1
ATOM 798 C CA . GLY A 1 117 ? 213.910 208.016 99.083 1.00 122.47 117 GLY E CA 1
ATOM 799 C C . GLY A 1 117 ? 214.245 207.319 100.386 1.00 122.47 117 GLY E C 1
ATOM 800 O O . GLY A 1 117 ? 213.579 206.373 100.805 1.00 122.47 117 GLY E O 1
ATOM 801 N N . ASP A 1 118 ? 215.300 207.814 101.026 1.00 133.84 118 ASP E N 1
ATOM 802 C CA . ASP A 1 118 ? 215.758 207.266 102.293 1.00 133.84 118 ASP E CA 1
ATOM 803 C C . ASP A 1 118 ? 216.303 208.399 103.146 1.00 133.84 118 ASP E C 1
ATOM 804 O O . ASP A 1 118 ? 216.953 209.314 102.633 1.00 133.84 118 ASP E O 1
ATOM 809 N N . SER A 1 119 ? 216.039 208.326 104.448 1.00 136.80 119 SER E N 1
ATOM 810 C CA . SER A 1 119 ? 216.454 209.370 105.370 1.00 136.80 119 SER E CA 1
ATOM 811 C C . SER A 1 119 ? 216.684 208.758 106.743 1.00 136.80 119 SER E C 1
ATOM 812 O O . SER A 1 119 ? 216.211 207.659 107.041 1.00 136.80 119 SER E O 1
ATOM 815 N N . THR A 1 120 ? 217.420 209.486 107.579 1.00 129.67 120 THR E N 1
ATOM 816 C CA . THR A 1 120 ? 217.723 209.011 108.921 1.00 129.67 120 THR E CA 1
ATOM 817 C C . THR A 1 120 ? 217.993 210.200 109.830 1.00 129.67 120 THR E C 1
ATOM 818 O O . THR A 1 120 ? 218.279 211.308 109.369 1.00 129.67 120 THR E O 1
ATOM 822 N N . LEU A 1 121 ? 217.902 209.945 111.132 1.00 123.83 121 LEU E N 1
ATOM 823 C CA . LEU A 1 121 ? 218.160 210.953 112.155 1.00 123.83 121 LEU E CA 1
ATOM 824 C C . LEU A 1 121 ? 219.627 210.868 112.559 1.00 123.83 121 LEU E C 1
ATOM 825 O O . LEU A 1 121 ? 220.071 209.849 113.097 1.00 123.83 121 LEU E O 1
ATOM 830 N N . THR A 1 122 ? 220.380 211.934 112.295 1.00 127.94 122 THR E N 1
ATOM 831 C CA . THR A 1 122 ? 221.809 211.952 112.593 1.00 127.94 122 THR E CA 1
ATOM 832 C C . THR A 1 122 ? 222.100 212.587 113.951 1.00 127.94 122 THR E C 1
ATOM 833 O O . THR A 1 122 ? 222.662 211.939 114.839 1.00 127.94 122 THR E O 1
ATOM 837 N N . THR A 1 123 ? 221.722 213.851 114.124 1.00 128.89 123 THR E N 1
ATOM 838 C CA . THR A 1 123 ? 221.956 214.583 115.365 1.00 128.89 123 THR E CA 1
ATOM 839 C C . THR A 1 123 ? 220.685 214.520 116.202 1.00 128.89 123 THR E C 1
ATOM 840 O O . THR A 1 123 ? 219.676 215.146 115.861 1.00 128.89 123 THR E O 1
ATOM 844 N N . GLN A 1 124 ? 220.737 213.774 117.293 1.00 114.46 124 GLN E N 1
ATOM 845 C CA . GLN A 1 124 ? 219.534 213.505 118.056 1.00 114.46 124 GLN E CA 1
ATOM 846 C C . GLN A 1 124 ? 219.234 214.649 119.023 1.00 114.46 124 GLN E C 1
ATOM 847 O O . GLN A 1 124 ? 220.147 215.342 119.480 1.00 114.46 124 GLN E O 1
ATOM 853 N N . PRO A 1 125 ? 217.960 214.866 119.344 1.00 116.04 125 PRO E N 1
ATOM 854 C CA . PRO A 1 125 ? 217.593 216.009 120.185 1.00 116.04 125 PRO E CA 1
ATOM 855 C C . PRO A 1 125 ? 218.133 215.872 121.600 1.00 116.04 125 PRO E C 1
ATOM 856 O O . PRO A 1 125 ? 218.477 214.784 122.066 1.00 116.04 125 PRO E O 1
ATOM 860 N N . THR A 1 126 ? 218.202 217.009 122.285 1.00 120.38 126 THR E N 1
ATOM 861 C CA . THR A 1 126 ? 218.652 217.082 123.666 1.00 120.38 126 THR E CA 1
ATOM 862 C C . THR A 1 126 ? 217.457 217.323 124.577 1.00 120.38 126 THR E C 1
ATOM 863 O O . THR A 1 126 ? 216.597 218.158 124.280 1.00 120.38 126 THR E O 1
ATOM 867 N N . ILE A 1 127 ? 217.406 216.587 125.683 1.00 124.78 127 ILE E N 1
ATOM 868 C CA . ILE A 1 127 ? 216.286 216.637 126.614 1.00 124.78 127 ILE E CA 1
ATOM 869 C C . ILE A 1 127 ? 216.668 217.522 127.791 1.00 124.78 127 ILE E C 1
ATOM 870 O O . ILE A 1 127 ? 217.699 217.301 128.437 1.00 124.78 127 ILE E O 1
ATOM 875 N N . SER A 1 128 ? 215.838 218.523 128.071 1.00 124.30 128 SER E N 1
ATOM 876 C CA . SER A 1 128 ? 216.060 219.383 129.223 1.00 124.30 128 SER E CA 1
ATOM 877 C C . SER A 1 128 ? 215.783 218.627 130.517 1.00 124.30 128 SER E C 1
ATOM 878 O O . SER A 1 128 ? 214.901 217.769 130.585 1.00 124.30 128 SER E O 1
ATOM 881 N N . ALA A 1 129 ? 216.550 218.955 131.551 1.00 121.53 129 ALA E N 1
ATOM 882 C CA . ALA A 1 129 ? 216.384 218.286 132.831 1.00 121.53 129 ALA E CA 1
ATOM 883 C C . ALA A 1 129 ? 215.068 218.706 133.482 1.00 121.53 129 ALA E C 1
ATOM 884 O O . ALA A 1 129 ? 214.717 219.889 133.470 1.00 121.53 129 ALA E O 1
ATOM 886 N N . PRO A 1 130 ? 214.321 217.769 134.049 1.00 129.52 130 PRO E N 1
ATOM 887 C CA . PRO A 1 130 ? 213.055 218.102 134.707 1.00 129.52 130 PRO E CA 1
ATOM 888 C C . PRO A 1 130 ? 213.305 218.759 136.060 1.00 129.52 130 PRO E C 1
ATOM 889 O O . PRO A 1 130 ? 214.440 218.972 136.481 1.00 129.52 130 PRO E O 1
ATOM 893 N N . THR A 1 131 ? 212.209 219.074 136.745 1.00 135.79 131 THR E N 1
ATOM 894 C CA . THR A 1 131 ? 212.249 219.673 138.070 1.00 135.79 131 THR E CA 1
ATOM 895 C C . THR A 1 131 ? 211.564 218.748 139.065 1.00 135.79 131 THR E C 1
ATOM 896 O O . THR A 1 131 ? 210.536 218.139 138.754 1.00 135.79 131 THR E O 1
ATOM 900 N N . ILE A 1 132 ? 212.139 218.643 140.259 1.00 132.87 132 ILE E N 1
ATOM 901 C CA . ILE A 1 132 ? 211.640 217.760 141.305 1.00 132.87 132 ILE E CA 1
ATOM 902 C C . ILE A 1 132 ? 211.262 218.600 142.514 1.00 132.87 132 ILE E C 1
ATOM 903 O O . ILE A 1 132 ? 212.079 219.384 143.012 1.00 132.87 132 ILE E O 1
ATOM 908 N N . THR A 1 133 ? 210.031 218.432 142.984 1.00 154.18 133 THR E N 1
ATOM 909 C CA . THR A 1 133 ? 209.542 219.094 144.185 1.00 154.18 133 THR E CA 1
ATOM 910 C C . THR A 1 133 ? 209.244 218.041 145.241 1.00 154.18 133 THR E C 1
ATOM 911 O O . THR A 1 133 ? 208.571 217.045 144.957 1.00 154.18 133 THR E O 1
ATOM 915 N N . ILE A 1 134 ? 209.743 218.262 146.452 1.00 148.04 134 ILE E N 1
ATOM 916 C CA . ILE A 1 134 ? 209.630 217.297 147.538 1.00 148.04 134 ILE E CA 1
ATOM 917 C C . ILE A 1 134 ? 208.492 217.716 148.455 1.00 148.04 134 ILE E C 1
ATOM 918 O O . ILE A 1 134 ? 208.472 218.846 148.958 1.00 148.04 134 ILE E O 1
ATOM 923 N N . ILE A 1 135 ? 207.548 216.806 148.675 1.00 159.65 135 ILE E N 1
ATOM 924 C CA . ILE A 1 135 ? 206.404 217.039 149.548 1.00 159.65 135 ILE E CA 1
ATOM 925 C C . ILE A 1 135 ? 206.639 216.274 150.840 1.00 159.65 135 ILE E C 1
ATOM 926 O O . ILE A 1 135 ? 206.836 215.052 150.821 1.00 159.65 135 ILE E O 1
ATOM 931 N N . SER A 1 136 ? 206.618 216.987 151.960 1.00 160.54 136 SER E N 1
ATOM 932 C CA . SER A 1 136 ? 206.812 216.368 153.263 1.00 160.54 136 SER E CA 1
ATOM 933 C C . SER A 1 136 ? 205.490 215.848 153.816 1.00 160.54 136 SER E C 1
ATOM 934 O O . SER A 1 136 ? 204.424 216.120 153.264 1.00 160.54 136 SER E O 1
ATOM 938 N N . PRO B 1 2 ? 225.807 201.088 260.367 1.00 116.71 2 PRO F N 1
ATOM 939 C CA . PRO B 1 2 ? 224.436 201.094 259.849 1.00 116.71 2 PRO F CA 1
ATOM 940 C C . PRO B 1 2 ? 224.087 202.401 259.152 1.00 116.71 2 PRO F C 1
ATOM 941 O O . PRO B 1 2 ? 223.766 203.384 259.819 1.00 116.71 2 PRO F O 1
ATOM 945 N N . VAL B 1 3 ? 224.148 202.408 257.823 1.00 130.64 3 VAL F N 1
ATOM 946 C CA . VAL B 1 3 ? 223.812 203.581 257.024 1.00 130.64 3 VAL F CA 1
ATOM 947 C C . VAL B 1 3 ? 222.381 203.436 256.531 1.00 130.64 3 VAL F C 1
ATOM 948 O O . VAL B 1 3 ? 222.030 202.440 255.886 1.00 130.64 3 VAL F O 1
ATOM 952 N N . ILE B 1 4 ? 221.552 204.430 256.836 1.00 123.19 4 ILE F N 1
ATOM 953 C CA . ILE B 1 4 ? 220.132 204.403 256.512 1.00 123.19 4 ILE F CA 1
ATOM 954 C C . ILE B 1 4 ? 219.800 205.652 255.710 1.00 123.19 4 ILE F C 1
ATOM 955 O O . ILE B 1 4 ? 220.158 206.764 256.112 1.00 123.19 4 ILE F O 1
ATOM 960 N N . LYS B 1 5 ? 219.118 205.469 254.585 1.00 127.07 5 LYS F N 1
ATOM 961 C CA . LYS B 1 5 ? 218.754 206.564 253.701 1.00 127.07 5 LYS F CA 1
ATOM 962 C C . LYS B 1 5 ? 217.282 206.443 253.340 1.00 127.07 5 LYS F C 1
ATOM 963 O O . LYS B 1 5 ? 216.737 205.333 253.317 1.00 127.07 5 LYS F O 1
ATOM 969 N N . PRO B 1 6 ? 216.614 207.560 253.063 1.00 127.41 6 PRO F N 1
ATOM 970 C CA . PRO B 1 6 ? 215.209 207.490 252.652 1.00 127.41 6 PRO F CA 1
ATOM 971 C C . PRO B 1 6 ? 215.062 206.822 251.296 1.00 127.41 6 PRO F C 1
ATOM 972 O O . PRO B 1 6 ? 215.952 206.883 250.445 1.00 127.41 6 PRO F O 1
ATOM 976 N N . VAL B 1 7 ? 213.916 206.178 251.102 1.00 137.70 7 VAL F N 1
ATOM 977 C CA . VAL B 1 7 ? 213.624 205.439 249.880 1.00 137.70 7 VAL F CA 1
ATOM 978 C C . VAL B 1 7 ? 212.615 206.257 249.084 1.00 137.70 7 VAL F C 1
ATOM 979 O O . VAL B 1 7 ? 211.471 206.442 249.507 1.00 137.70 7 VAL F O 1
ATOM 983 N N . ILE B 1 8 ? 213.039 206.746 247.921 1.00 146.33 8 ILE F N 1
ATOM 984 C CA . ILE B 1 8 ? 212.185 207.502 247.014 1.00 146.33 8 ILE F CA 1
ATOM 985 C C . ILE B 1 8 ? 212.414 206.980 245.604 1.00 146.33 8 ILE F C 1
ATOM 986 O O . ILE B 1 8 ? 213.559 206.734 245.208 1.00 146.33 8 ILE F O 1
ATOM 991 N N . VAL B 1 9 ? 211.330 206.797 244.854 1.00 150.86 9 VAL F N 1
ATOM 992 C CA . VAL B 1 9 ? 211.404 206.386 243.459 1.00 150.86 9 VAL F CA 1
ATOM 993 C C . VAL B 1 9 ? 210.589 207.359 242.622 1.00 150.86 9 VAL F C 1
ATOM 994 O O . VAL B 1 9 ? 209.617 207.956 243.096 1.00 150.86 9 VAL F O 1
ATOM 998 N N . ALA B 1 10 ? 210.997 207.523 241.366 1.00 146.67 10 ALA F N 1
ATOM 999 C CA . ALA B 1 10 ? 210.351 208.458 240.457 1.00 146.67 10 ALA F CA 1
ATOM 1000 C C . ALA B 1 10 ? 210.157 207.801 239.101 1.00 146.67 10 ALA F C 1
ATOM 1001 O O . ALA B 1 10 ? 210.919 206.908 238.720 1.00 146.67 10 ALA F O 1
ATOM 1003 N N . VAL B 1 11 ? 209.138 208.251 238.375 1.00 145.85 11 VAL F N 1
ATOM 1004 C CA . VAL B 1 11 ? 208.827 207.733 237.051 1.00 145.85 11 VAL F CA 1
ATOM 1005 C C . VAL B 1 11 ? 208.753 208.902 236.079 1.00 145.85 11 VAL F C 1
ATOM 1006 O O . VAL B 1 11 ? 208.466 210.040 236.465 1.00 145.85 11 VAL F O 1
ATOM 1010 N N . SER B 1 12 ? 209.028 208.617 234.808 1.00 139.42 12 SER F N 1
ATOM 1011 C CA . SER B 1 12 ? 209.049 209.632 233.767 1.00 139.42 12 SER F CA 1
ATOM 1012 C C . SER B 1 12 ? 208.149 209.212 232.617 1.00 139.42 12 SER F C 1
ATOM 1013 O O . SER B 1 12 ? 208.130 208.041 232.228 1.00 139.42 12 SER F O 1
ATOM 1016 N N . SER B 1 13 ? 207.408 210.173 232.076 1.00 142.15 13 SER F N 1
ATOM 1017 C CA . SER B 1 13 ? 206.568 209.921 230.919 1.00 142.15 13 SER F CA 1
ATOM 1018 C C . SER B 1 13 ? 207.403 209.945 229.641 1.00 142.15 13 SER F C 1
ATOM 1019 O O . SER B 1 13 ? 208.567 210.353 229.631 1.00 142.15 13 SER F O 1
ATOM 1022 N N . ALA B 1 14 ? 206.792 209.496 228.549 1.00 139.64 14 ALA F N 1
ATOM 1023 C CA . ALA B 1 14 ? 207.463 209.478 227.257 1.00 139.64 14 ALA F CA 1
ATOM 1024 C C . ALA B 1 14 ? 207.203 210.787 226.528 1.00 139.64 14 ALA F C 1
ATOM 1025 O O . ALA B 1 14 ? 206.040 211.104 226.246 1.00 139.64 14 ALA F O 1
ATOM 1027 N N . PRO B 1 15 ? 208.230 211.570 226.213 1.00 131.84 15 PRO F N 1
ATOM 1028 C CA . PRO B 1 15 ? 208.010 212.824 225.490 1.00 131.84 15 PRO F CA 1
ATOM 1029 C C . PRO B 1 15 ? 207.516 212.574 224.075 1.00 131.84 15 PRO F C 1
ATOM 1030 O O . PRO B 1 15 ? 207.733 211.514 223.484 1.00 131.84 15 PRO F O 1
ATOM 1034 N N . VAL B 1 16 ? 206.832 213.578 223.534 1.00 128.03 16 VAL F N 1
ATOM 1035 C CA . VAL B 1 16 ? 206.322 213.550 222.169 1.00 128.03 16 VAL F CA 1
ATOM 1036 C C . VAL B 1 16 ? 206.906 214.738 221.418 1.00 128.03 16 VAL F C 1
ATOM 1037 O O . VAL B 1 16 ? 206.957 215.853 221.950 1.00 128.03 16 VAL F O 1
ATOM 1041 N N . SER B 1 17 ? 207.371 214.496 220.198 1.00 123.36 17 SER F N 1
ATOM 1042 C CA . SER B 1 17 ? 207.985 215.534 219.386 1.00 123.36 17 SER F CA 1
ATOM 1043 C C . SER B 1 17 ? 207.003 216.046 218.338 1.00 123.36 17 SER F C 1
ATOM 1044 O O . SER B 1 17 ? 205.901 215.519 218.169 1.00 123.36 17 SER F O 1
ATOM 1047 N N . THR B 1 18 ? 207.419 217.093 217.626 1.00 126.59 18 THR F N 1
ATOM 1048 C CA . THR B 1 18 ? 206.530 217.837 216.737 1.00 126.59 18 THR F CA 1
ATOM 1049 C C . THR B 1 18 ? 207.219 218.113 215.407 1.00 126.59 18 THR F C 1
ATOM 1050 O O . THR B 1 18 ? 208.195 218.868 215.354 1.00 126.59 18 THR F O 1
ATOM 1054 N N . GLY B 1 19 ? 206.708 217.501 214.341 1.00 124.70 19 GLY F N 1
ATOM 1055 C CA . GLY B 1 19 ? 206.981 217.858 212.960 1.00 124.70 19 GLY F CA 1
ATOM 1056 C C . GLY B 1 19 ? 208.449 217.814 212.579 1.00 124.70 19 GLY F C 1
ATOM 1057 O O . GLY B 1 19 ? 209.255 217.065 213.138 1.00 124.70 19 GLY F O 1
ATOM 1058 N N . GLY B 1 20 ? 208.793 218.639 211.605 1.00 118.98 20 GLY F N 1
ATOM 1059 C CA . GLY B 1 20 ? 210.136 218.680 211.060 1.00 118.98 20 GLY F CA 1
ATOM 1060 C C . GLY B 1 20 ? 210.109 219.252 209.657 1.00 118.98 20 GLY F C 1
ATOM 1061 O O . GLY B 1 20 ? 209.054 219.519 209.089 1.00 118.98 20 GLY F O 1
ATOM 1062 N N . VAL B 1 21 ? 211.307 219.437 209.105 1.00 125.49 21 VAL F N 1
ATOM 1063 C CA . VAL B 1 21 ? 211.481 220.017 207.778 1.00 125.49 21 VAL F CA 1
ATOM 1064 C C . VAL B 1 21 ? 212.462 219.157 206.994 1.00 125.49 21 VAL F C 1
ATOM 1065 O O . VAL B 1 21 ? 213.510 218.767 207.520 1.00 125.49 21 VAL F O 1
ATOM 1069 N N . ILE B 1 22 ? 212.121 218.863 205.740 1.00 120.66 22 ILE F N 1
ATOM 1070 C CA . ILE B 1 22 ? 212.942 218.035 204.865 1.00 120.66 22 ILE F CA 1
ATOM 1071 C C . ILE B 1 22 ? 213.176 218.788 203.563 1.00 120.66 22 ILE F C 1
ATOM 1072 O O . ILE B 1 22 ? 212.232 219.326 202.974 1.00 120.66 22 ILE F O 1
ATOM 1077 N N . ALA B 1 23 ? 214.430 218.826 203.116 1.00 126.66 23 ALA F N 1
ATOM 1078 C CA . ALA B 1 23 ? 214.807 219.454 201.858 1.00 126.66 23 ALA F CA 1
ATOM 1079 C C . ALA B 1 23 ? 215.387 218.404 200.922 1.00 126.66 23 ALA F C 1
ATOM 1080 O O . ALA B 1 23 ? 216.225 217.595 201.330 1.00 126.66 23 ALA F O 1
ATOM 1082 N N . THR B 1 24 ? 214.946 218.424 199.664 1.00 121.79 24 THR F N 1
ATOM 1083 C CA . THR B 1 24 ? 215.273 217.377 198.707 1.00 121.79 24 THR F CA 1
ATOM 1084 C C . THR B 1 24 ? 215.873 217.972 197.442 1.00 121.79 24 THR F C 1
ATOM 1085 O O . THR B 1 24 ? 215.606 219.122 197.087 1.00 121.79 24 THR F O 1
ATOM 1089 N N . THR B 1 25 ? 216.686 217.165 196.762 1.00 115.03 25 THR F N 1
ATOM 1090 C CA . THR B 1 25 ? 217.268 217.526 195.478 1.00 115.03 25 THR F CA 1
ATOM 1091 C C . THR B 1 25 ? 217.148 216.346 194.524 1.00 115.03 25 THR F C 1
ATOM 1092 O O . THR B 1 25 ? 217.107 215.189 194.948 1.00 115.03 25 THR F O 1
ATOM 1096 N N . VAL B 1 26 ? 217.096 216.651 193.230 1.00 82.45 26 VAL F N 1
ATOM 1097 C CA . VAL B 1 26 ? 216.961 215.649 192.180 1.00 82.45 26 VAL F CA 1
ATOM 1098 C C . VAL B 1 26 ? 218.059 215.879 191.152 1.00 82.45 26 VAL F C 1
ATOM 1099 O O . VAL B 1 26 ? 218.235 217.003 190.668 1.00 82.45 26 VAL F O 1
ATOM 1103 N N . SER B 1 27 ? 218.791 214.819 190.817 1.00 78.75 27 SER F N 1
ATOM 1104 C CA . SER B 1 27 ? 219.900 214.902 189.866 1.00 78.75 27 SER F CA 1
ATOM 1105 C C . SER B 1 27 ? 219.618 214.032 188.651 1.00 78.75 27 SER F C 1
ATOM 1106 O O . SER B 1 27 ? 219.802 212.803 188.706 1.00 78.75 27 SER F O 1
ATOM 1109 N N . PRO B 1 28 ? 219.171 214.609 187.540 1.00 69.03 28 PRO F N 1
ATOM 1110 C CA . PRO B 1 28 ? 218.967 213.829 186.318 1.00 69.03 28 PRO F CA 1
ATOM 1111 C C . PRO B 1 28 ? 220.206 213.800 185.441 1.00 69.03 28 PRO F C 1
ATOM 1112 O O . PRO B 1 28 ? 220.990 214.749 185.381 1.00 69.03 28 PRO F O 1
ATOM 1116 N N . THR B 1 29 ? 220.375 212.678 184.748 1.00 89.75 29 THR F N 1
ATOM 1117 C CA . THR B 1 29 ? 221.490 212.498 183.828 1.00 89.75 29 THR F CA 1
ATOM 1118 C C . THR B 1 29 ? 220.980 211.843 182.556 1.00 89.75 29 THR F C 1
ATOM 1119 O O . THR B 1 29 ? 220.235 210.862 182.618 1.00 89.75 29 THR F O 1
ATOM 1123 N N . VAL B 1 30 ? 221.381 212.386 181.409 1.00 89.87 30 VAL F N 1
ATOM 1124 C CA . VAL B 1 30 ? 220.955 211.887 180.108 1.00 89.87 30 VAL F CA 1
ATOM 1125 C C . VAL B 1 30 ? 222.195 211.590 179.280 1.00 89.87 30 VAL F C 1
ATOM 1126 O O . VAL B 1 30 ? 222.975 212.500 178.976 1.00 89.87 30 VAL F O 1
ATOM 1130 N N . ALA B 1 31 ? 222.372 210.327 178.910 1.00 92.01 31 ALA F N 1
ATOM 1131 C CA . ALA B 1 31 ? 223.493 209.913 178.082 1.00 92.01 31 ALA F CA 1
ATOM 1132 C C . ALA B 1 31 ? 223.035 209.673 176.648 1.00 92.01 31 ALA F C 1
ATOM 1133 O O . ALA B 1 31 ? 221.949 209.148 176.394 1.00 92.01 31 ALA F O 1
ATOM 1135 N N . ARG B 1 32 ? 223.889 210.061 175.704 1.00 86.26 32 ARG F N 1
ATOM 1136 C CA . ARG B 1 32 ? 223.563 209.982 174.285 1.00 86.26 32 ARG F CA 1
ATOM 1137 C C . ARG B 1 32 ? 224.641 209.182 173.574 1.00 86.26 32 ARG F C 1
ATOM 1138 O O . ARG B 1 32 ? 225.826 209.513 173.669 1.00 86.26 32 ARG F O 1
ATOM 1146 N N . PHE B 1 33 ? 224.228 208.137 172.862 1.00 82.54 33 PHE F N 1
ATOM 1147 C CA . PHE B 1 33 ? 225.136 207.254 172.144 1.00 82.54 33 PHE F CA 1
ATOM 1148 C C . PHE B 1 33 ? 224.754 207.233 170.673 1.00 82.54 33 PHE F C 1
ATOM 1149 O O . PHE B 1 33 ? 223.578 207.070 170.336 1.00 82.54 33 PHE F O 1
ATOM 1157 N N . TYR B 1 34 ? 225.747 207.398 169.806 1.00 100.71 34 TYR F N 1
ATOM 1158 C CA . TYR B 1 34 ? 225.502 207.424 168.374 1.00 100.71 34 TYR F CA 1
ATOM 1159 C C . TYR B 1 34 ? 225.626 206.025 167.776 1.00 100.71 34 TYR F C 1
ATOM 1160 O O . TYR B 1 34 ? 226.194 205.109 168.374 1.00 100.71 34 TYR F O 1
ATOM 1169 N N . ALA B 1 35 ? 225.075 205.873 166.575 1.00 104.04 35 ALA F N 1
ATOM 1170 C CA . ALA B 1 35 ? 225.170 204.625 165.837 1.00 104.04 35 ALA F CA 1
ATOM 1171 C C . ALA B 1 35 ? 225.177 204.933 164.351 1.00 104.04 35 ALA F C 1
ATOM 1172 O O . ALA B 1 35 ? 224.671 205.970 163.918 1.00 104.04 35 ALA F O 1
ATOM 1174 N N . ALA B 1 36 ? 225.755 204.015 163.578 1.00 166.99 36 ALA F N 1
ATOM 1175 C CA . ALA B 1 36 ? 225.706 204.088 162.119 1.00 166.99 36 ALA F CA 1
ATOM 1176 C C . ALA B 1 36 ? 225.531 202.659 161.613 1.00 166.99 36 ALA F C 1
ATOM 1177 O O . ALA B 1 36 ? 226.517 201.954 161.384 1.00 166.99 36 ALA F O 1
ATOM 1179 N N . ILE B 1 37 ? 224.280 202.248 161.436 1.00 189.04 37 ILE F N 1
ATOM 1180 C CA . ILE B 1 37 ? 223.971 200.860 161.113 1.00 189.04 37 ILE F CA 1
ATOM 1181 C C . ILE B 1 37 ? 224.083 200.644 159.611 1.00 189.04 37 ILE F C 1
ATOM 1182 O O . ILE B 1 37 ? 223.560 201.429 158.811 1.00 189.04 37 ILE F O 1
ATOM 1187 N N . THR B 1 38 ? 224.786 199.588 159.226 1.00 214.87 38 THR F N 1
ATOM 1188 C CA . THR B 1 38 ? 224.923 199.174 157.840 1.00 214.87 38 THR F CA 1
ATOM 1189 C C . THR B 1 38 ? 224.372 197.762 157.677 1.00 214.87 38 THR F C 1
ATOM 1190 O O . THR B 1 38 ? 223.814 197.173 158.606 1.00 214.87 38 THR F O 1
ATOM 1194 N N . ALA B 1 39 ? 224.553 197.211 156.483 1.00 224.69 39 ALA F N 1
ATOM 1195 C CA . ALA B 1 39 ? 224.139 195.845 156.174 1.00 224.69 39 ALA F CA 1
ATOM 1196 C C . ALA B 1 39 ? 225.101 194.807 156.713 1.00 224.69 39 ALA F C 1
ATOM 1197 O O . ALA B 1 39 ? 225.073 193.661 156.241 1.00 224.69 39 ALA F O 1
ATOM 1199 N N . ALA B 1 40 ? 225.936 195.204 157.676 1.00 228.81 40 ALA F N 1
ATOM 1200 C CA . ALA B 1 40 ? 226.993 194.329 158.172 1.00 228.81 40 ALA F CA 1
ATOM 1201 C C . ALA B 1 40 ? 226.430 193.036 158.748 1.00 228.81 40 ALA F C 1
ATOM 1202 O O . ALA B 1 40 ? 226.955 191.948 158.488 1.00 228.81 40 ALA F O 1
ATOM 1204 N N . MET B 1 41 ? 225.360 193.131 159.535 1.00 218.06 41 MET F N 1
ATOM 1205 C CA . MET B 1 41 ? 224.812 191.947 160.185 1.00 218.06 41 MET F CA 1
ATOM 1206 C C . MET B 1 41 ? 223.289 191.941 160.126 1.00 218.06 41 MET F C 1
ATOM 1207 O O . MET B 1 41 ? 222.627 191.182 160.841 1.00 218.06 41 MET F O 1
ATOM 1212 N N . ILE B 1 42 ? 222.711 192.759 159.253 1.00 220.11 42 ILE F N 1
ATOM 1213 C CA . ILE B 1 42 ? 221.263 192.762 159.070 1.00 220.11 42 ILE F CA 1
ATOM 1214 C C . ILE B 1 42 ? 220.859 191.451 158.409 1.00 220.11 42 ILE F C 1
ATOM 1215 O O . ILE B 1 42 ? 221.382 191.090 157.349 1.00 220.11 42 ILE F O 1
ATOM 1220 N N . ALA B 1 43 ? 219.924 190.733 159.036 1.00 223.41 43 ALA F N 1
ATOM 1221 C CA . ALA B 1 43 ? 219.484 189.435 158.538 1.00 223.41 43 ALA F CA 1
ATOM 1222 C C . ALA B 1 43 ? 217.964 189.326 158.485 1.00 223.41 43 ALA F C 1
ATOM 1223 O O . ALA B 1 43 ? 217.431 188.212 158.478 1.00 223.41 43 ALA F O 1
ATOM 1225 N N . GLY B 1 44 ? 217.259 190.452 158.440 1.00 214.51 44 GLY F N 1
ATOM 1226 C CA . GLY B 1 44 ? 215.805 190.416 158.463 1.00 214.51 44 GLY F CA 1
ATOM 1227 C C . GLY B 1 44 ? 215.256 189.799 159.729 1.00 214.51 44 GLY F C 1
ATOM 1228 O O . GLY B 1 44 ? 214.230 189.107 159.691 1.00 214.51 44 GLY F O 1
ATOM 1229 N N . GLY B 1 45 ? 215.913 190.034 160.846 1.00 208.25 45 GLY F N 1
ATOM 1230 C CA . GLY B 1 45 ? 215.559 189.438 162.118 1.00 208.25 45 GLY F CA 1
ATOM 1231 C C . GLY B 1 45 ? 216.754 189.501 163.048 1.00 208.25 45 GLY F C 1
ATOM 1232 O O . GLY B 1 45 ? 217.904 189.444 162.623 1.00 208.25 45 GLY F O 1
ATOM 1233 N N . VAL B 1 46 ? 216.459 189.633 164.345 1.00 183.48 46 VAL F N 1
ATOM 1234 C CA . VAL B 1 46 ? 217.425 189.762 165.439 1.00 183.48 46 VAL F CA 1
ATOM 1235 C C . VAL B 1 46 ? 218.622 190.629 165.053 1.00 183.48 46 VAL F C 1
ATOM 1236 O O . VAL B 1 46 ? 219.740 190.419 165.539 1.00 183.48 46 VAL F O 1
ATOM 1240 N N . THR B 1 47 ? 218.391 191.627 164.200 1.00 177.81 47 THR F N 1
ATOM 1241 C CA . THR B 1 47 ? 219.445 192.561 163.829 1.00 177.81 47 THR F CA 1
ATOM 1242 C C . THR B 1 47 ? 219.806 193.406 165.041 1.00 177.81 47 THR F C 1
ATOM 1243 O O . THR B 1 47 ? 219.039 194.283 165.447 1.00 177.81 47 THR F O 1
ATOM 1247 N N . THR B 1 48 ? 220.968 193.140 165.631 1.00 156.17 48 THR F N 1
ATOM 1248 C CA . THR B 1 48 ? 221.348 193.732 166.912 1.00 156.17 48 THR F CA 1
ATOM 1249 C C . THR B 1 48 ? 222.780 194.239 166.782 1.00 156.17 48 THR F C 1
ATOM 1250 O O . THR B 1 48 ? 223.725 193.446 166.778 1.00 156.17 48 THR F O 1
ATOM 1254 N N . ILE B 1 49 ? 222.938 195.555 166.692 1.00 121.07 49 ILE F N 1
ATOM 1255 C CA . ILE B 1 49 ? 224.247 196.156 166.461 1.00 121.07 49 ILE F CA 1
ATOM 1256 C C . ILE B 1 49 ? 225.110 195.982 167.705 1.00 121.07 49 ILE F C 1
ATOM 1257 O O . ILE B 1 49 ? 224.807 196.558 168.759 1.00 121.07 49 ILE F O 1
ATOM 1262 N N . PRO B 1 50 ? 226.205 195.232 167.618 1.00 132.67 50 PRO F N 1
ATOM 1263 C CA . PRO B 1 50 ? 226.915 194.788 168.820 1.00 132.67 50 PRO F CA 1
ATOM 1264 C C . PRO B 1 50 ? 227.803 195.850 169.447 1.00 132.67 50 PRO F C 1
ATOM 1265 O O . PRO B 1 50 ? 228.477 196.622 168.764 1.00 132.67 50 PRO F O 1
ATOM 1269 N N . ALA B 1 51 ? 227.780 195.859 170.784 1.00 125.31 51 ALA F N 1
ATOM 1270 C CA . ALA B 1 51 ? 228.751 196.536 171.642 1.00 125.31 51 ALA F CA 1
ATOM 1271 C C . ALA B 1 51 ? 229.286 197.835 171.061 1.00 125.31 51 ALA F C 1
ATOM 1272 O O . ALA B 1 51 ? 228.549 198.816 170.924 1.00 125.31 51 ALA F O 1
ATOM 1274 N N . ALA B 1 52 ? 230.570 197.847 170.720 1.00 136.69 52 ALA F N 1
ATOM 1275 C CA . ALA B 1 52 ? 231.217 199.055 170.218 1.00 136.69 52 ALA F CA 1
ATOM 1276 C C . ALA B 1 52 ? 231.156 199.149 168.699 1.00 136.69 52 ALA F C 1
ATOM 1277 O O . ALA B 1 52 ? 232.157 199.422 168.039 1.00 136.69 52 ALA F O 1
ATOM 1279 N N . SER B 1 53 ? 229.979 198.926 168.126 1.00 115.38 53 SER F N 1
ATOM 1280 C CA . SER B 1 53 ? 229.696 199.394 166.770 1.00 115.38 53 SER F CA 1
ATOM 1281 C C . SER B 1 53 ? 228.945 200.716 166.825 1.00 115.38 53 SER F C 1
ATOM 1282 O O . SER B 1 53 ? 227.947 200.924 166.139 1.00 115.38 53 SER F O 1
ATOM 1285 N N . PHE B 1 54 ? 229.471 201.638 167.629 1.00 120.76 54 PHE F N 1
ATOM 1286 C CA . PHE B 1 54 ? 228.770 202.847 168.031 1.00 120.76 54 PHE F CA 1
ATOM 1287 C C . PHE B 1 54 ? 229.759 204.000 168.092 1.00 120.76 54 PHE F C 1
ATOM 1288 O O . PHE B 1 54 ? 230.957 203.841 167.846 1.00 120.76 54 PHE F O 1
ATOM 1296 N N . LEU B 1 55 ? 229.236 205.172 168.425 1.00 119.55 55 LEU F N 1
ATOM 1297 C CA . LEU B 1 55 ? 230.015 206.308 168.886 1.00 119.55 55 LEU F CA 1
ATOM 1298 C C . LEU B 1 55 ? 229.449 206.768 170.225 1.00 119.55 55 LEU F C 1
ATOM 1299 O O . LEU B 1 55 ? 228.498 206.185 170.754 1.00 119.55 55 LEU F O 1
ATOM 1304 N N . ASP B 1 56 ? 230.040 207.822 170.781 1.00 142.02 56 ASP F N 1
ATOM 1305 C CA . ASP B 1 56 ? 229.579 208.324 172.069 1.00 142.02 56 ASP F CA 1
ATOM 1306 C C . ASP B 1 56 ? 229.928 209.797 172.192 1.00 142.02 56 ASP F C 1
ATOM 1307 O O . ASP B 1 56 ? 231.099 210.169 172.069 1.00 142.02 56 ASP F O 1
ATOM 1312 N N . ASP B 1 57 ? 228.914 210.619 172.462 1.00 135.84 57 ASP F N 1
ATOM 1313 C CA . ASP B 1 57 ? 229.087 212.052 172.660 1.00 135.84 57 ASP F CA 1
ATOM 1314 C C . ASP B 1 57 ? 229.883 212.671 171.519 1.00 135.84 57 ASP F C 1
ATOM 1315 O O . ASP B 1 57 ? 229.384 212.779 170.394 1.00 135.84 57 ASP F O 1
ATOM 1320 N N . ALA B 1 58 ? 231.120 213.072 171.796 1.00 166.35 58 ALA F N 1
ATOM 1321 C CA . ALA B 1 58 ? 232.015 213.590 170.763 1.00 166.35 58 ALA F CA 1
ATOM 1322 C C . ALA B 1 58 ? 232.932 212.465 170.284 1.00 166.35 58 ALA F C 1
ATOM 1323 O O . ALA B 1 58 ? 234.042 212.265 170.779 1.00 166.35 58 ALA F O 1
ATOM 1325 N N . ASP B 1 59 ? 232.421 211.717 169.303 1.00 178.45 59 ASP F N 1
ATOM 1326 C CA . ASP B 1 59 ? 233.097 210.546 168.753 1.00 178.45 59 ASP F CA 1
ATOM 1327 C C . ASP B 1 59 ? 233.285 209.501 169.845 1.00 178.45 59 ASP F C 1
ATOM 1328 O O . ASP B 1 59 ? 232.361 208.733 170.132 1.00 178.45 59 ASP F O 1
ATOM 1333 N N . ALA B 1 60 ? 234.484 209.461 170.443 1.00 173.36 60 ALA F N 1
ATOM 1334 C CA . ALA B 1 60 ? 234.784 208.734 171.674 1.00 173.36 60 ALA F CA 1
ATOM 1335 C C . ALA B 1 60 ? 234.177 207.337 171.689 1.00 173.36 60 ALA F C 1
ATOM 1336 O O . ALA B 1 60 ? 233.155 207.123 172.351 1.00 173.36 60 ALA F O 1
ATOM 1338 N N . PRO B 1 61 ? 234.754 206.376 170.968 1.00 168.35 61 PRO F N 1
ATOM 1339 C CA . PRO B 1 61 ? 234.145 205.043 170.891 1.00 168.35 61 PRO F CA 1
ATOM 1340 C C . PRO B 1 61 ? 233.895 204.452 172.273 1.00 168.35 61 PRO F C 1
ATOM 1341 O O . PRO B 1 61 ? 234.655 204.674 173.217 1.00 168.35 61 PRO F O 1
ATOM 1345 N N . VAL B 1 62 ? 232.806 203.693 172.377 1.00 154.67 62 VAL F N 1
ATOM 1346 C CA . VAL B 1 62 ? 232.277 203.240 173.658 1.00 154.67 62 VAL F CA 1
ATOM 1347 C C . VAL B 1 62 ? 232.605 201.758 173.804 1.00 154.67 62 VAL F C 1
ATOM 1348 O O . VAL B 1 62 ? 233.147 201.146 172.878 1.00 154.67 62 VAL F O 1
ATOM 1352 N N . ALA B 1 63 ? 232.315 201.175 174.968 1.00 140.86 63 ALA F N 1
ATOM 1353 C CA . ALA B 1 63 ? 232.586 199.767 175.226 1.00 140.86 63 ALA F CA 1
ATOM 1354 C C . ALA B 1 63 ? 231.309 198.939 175.304 1.00 140.86 63 ALA F C 1
ATOM 1355 O O . ALA B 1 63 ? 231.164 197.953 174.575 1.00 140.86 63 ALA F O 1
ATOM 1357 N N . ALA B 1 64 ? 230.372 199.315 176.169 1.00 134.20 64 ALA F N 1
ATOM 1358 C CA . ALA B 1 64 ? 229.125 198.580 176.331 1.00 134.20 64 ALA F CA 1
ATOM 1359 C C . ALA B 1 64 ? 227.998 199.590 176.514 1.00 134.20 64 ALA F C 1
ATOM 1360 O O . ALA B 1 64 ? 228.182 200.796 176.322 1.00 134.20 64 ALA F O 1
ATOM 1362 N N . LEU B 1 65 ? 226.820 199.095 176.893 1.00 129.02 65 LEU F N 1
ATOM 1363 C CA . LEU B 1 65 ? 225.654 199.949 177.032 1.00 129.02 65 LEU F CA 1
ATOM 1364 C C . LEU B 1 65 ? 225.132 199.932 178.463 1.00 129.02 65 LEU F C 1
ATOM 1365 O O . LEU B 1 65 ? 225.006 198.862 179.067 1.00 129.02 65 LEU F O 1
ATOM 1370 N N . PRO B 1 66 ? 224.817 201.097 179.026 1.00 114.21 66 PRO F N 1
ATOM 1371 C CA . PRO B 1 66 ? 224.276 201.143 180.390 1.00 114.21 66 PRO F CA 1
ATOM 1372 C C . PRO B 1 66 ? 222.830 200.682 180.445 1.00 114.21 66 PRO F C 1
ATOM 1373 O O . PRO B 1 66 ? 221.914 201.504 180.340 1.00 114.21 66 PRO F O 1
ATOM 1377 N N . VAL B 1 67 ? 222.627 199.373 180.574 1.00 124.28 67 VAL F N 1
ATOM 1378 C CA . VAL B 1 67 ? 221.308 198.743 180.631 1.00 124.28 67 VAL F CA 1
ATOM 1379 C C . VAL B 1 67 ? 220.367 199.553 181.515 1.00 124.28 67 VAL F C 1
ATOM 1380 O O . VAL B 1 67 ? 220.728 199.905 182.647 1.00 124.28 67 VAL F O 1
ATOM 1384 N N . PRO B 1 68 ? 219.169 199.884 181.038 1.00 110.30 68 PRO F N 1
ATOM 1385 C CA . PRO B 1 68 ? 218.240 200.678 181.852 1.00 110.30 68 PRO F CA 1
ATOM 1386 C C . PRO B 1 68 ? 217.806 199.914 183.092 1.00 110.30 68 PRO F C 1
ATOM 1387 O O . PRO B 1 68 ? 217.183 198.854 183.006 1.00 110.30 68 PRO F O 1
ATOM 1391 N N . ALA B 1 69 ? 218.143 200.464 184.252 1.00 117.09 69 ALA F N 1
ATOM 1392 C CA . ALA B 1 69 ? 217.750 199.876 185.524 1.00 117.09 69 ALA F CA 1
ATOM 1393 C C . ALA B 1 69 ? 216.331 200.328 185.865 1.00 117.09 69 ALA F C 1
ATOM 1394 O O . ALA B 1 69 ? 215.599 200.853 185.023 1.00 117.09 69 ALA F O 1
ATOM 1396 N N . ALA B 1 70 ? 215.922 200.122 187.114 1.00 112.89 70 ALA F N 1
ATOM 1397 C CA . ALA B 1 70 ? 214.586 200.496 187.556 1.00 112.89 70 ALA F CA 1
ATOM 1398 C C . ALA B 1 70 ? 214.462 201.976 187.892 1.00 112.89 70 ALA F C 1
ATOM 1399 O O . ALA B 1 70 ? 213.388 202.406 188.325 1.00 112.89 70 ALA F O 1
ATOM 1401 N N . ASN B 1 71 ? 215.523 202.762 187.709 1.00 86.49 71 ASN F N 1
ATOM 1402 C CA . ASN B 1 71 ? 215.483 204.192 187.990 1.00 86.49 71 ASN F CA 1
ATOM 1403 C C . ASN B 1 71 ? 215.865 205.007 186.760 1.00 86.49 71 ASN F C 1
ATOM 1404 O O . ASN B 1 71 ? 216.459 206.082 186.879 1.00 86.49 71 ASN F O 1
ATOM 1409 N N . GLY B 1 72 ? 215.517 204.519 185.573 1.00 75.68 72 GLY F N 1
ATOM 1410 C CA . GLY B 1 72 ? 215.847 205.228 184.353 1.00 75.68 72 GLY F CA 1
ATOM 1411 C C . GLY B 1 72 ? 214.969 204.780 183.205 1.00 75.68 72 GLY F C 1
ATOM 1412 O O . GLY B 1 72 ? 214.100 203.920 183.354 1.00 75.68 72 GLY F O 1
ATOM 1413 N N . TYR B 1 73 ? 215.213 205.385 182.045 1.00 54.11 73 TYR F N 1
ATOM 1414 C CA . TYR B 1 73 ? 214.445 205.091 180.846 1.00 54.11 73 TYR F CA 1
ATOM 1415 C C . TYR B 1 73 ? 215.351 205.233 179.634 1.00 54.11 73 TYR F C 1
ATOM 1416 O O . TYR B 1 73 ? 216.364 205.935 179.679 1.00 54.11 73 TYR F O 1
ATOM 1425 N N . TYR B 1 74 ? 214.976 204.561 178.550 1.00 63.56 74 TYR F N 1
ATOM 1426 C CA . TYR B 1 74 ? 215.732 204.595 177.307 1.00 63.56 74 TYR F CA 1
ATOM 1427 C C . TYR B 1 74 ? 214.775 204.639 176.127 1.00 63.56 74 TYR F C 1
ATOM 1428 O O . TYR B 1 74 ? 213.666 204.102 176.196 1.00 63.56 74 TYR F O 1
ATOM 1437 N N . ASN B 1 75 ? 215.207 205.281 175.045 1.00 41.74 75 ASN F N 1
ATOM 1438 C CA . ASN B 1 75 ? 214.435 205.360 173.814 1.00 41.74 75 ASN F CA 1
ATOM 1439 C C . ASN B 1 75 ? 215.301 204.930 172.641 1.00 41.74 75 ASN F C 1
ATOM 1440 O O . ASN B 1 75 ? 216.523 205.096 172.666 1.00 41.74 75 ASN F O 1
ATOM 1445 N N . VAL B 1 76 ? 214.662 204.385 171.611 1.00 44.64 76 VAL F N 1
ATOM 1446 C CA . VAL B 1 76 ? 215.343 203.945 170.400 1.00 44.64 76 VAL F CA 1
ATOM 1447 C C . VAL B 1 76 ? 214.847 204.797 169.241 1.00 44.64 76 VAL F C 1
ATOM 1448 O O . VAL B 1 76 ? 213.638 204.880 168.991 1.00 44.64 76 VAL F O 1
ATOM 1452 N N . TYR B 1 77 ? 215.775 205.439 168.539 1.00 51.29 77 TYR F N 1
ATOM 1453 C CA . TYR B 1 77 ? 215.451 206.291 167.404 1.00 51.29 77 TYR F CA 1
ATOM 1454 C C . TYR B 1 77 ? 215.863 205.590 166.120 1.00 51.29 77 TYR F C 1
ATOM 1455 O O . TYR B 1 77 ? 217.010 205.155 165.987 1.00 51.29 77 TYR F O 1
ATOM 1464 N N . ILE B 1 78 ? 214.931 205.483 165.182 1.00 72.09 78 ILE F N 1
ATOM 1465 C CA . ILE B 1 78 ? 215.188 204.901 163.873 1.00 72.09 78 ILE F CA 1
ATOM 1466 C C . ILE B 1 78 ? 214.890 205.973 162.836 1.00 72.09 78 ILE F C 1
ATOM 1467 O O . ILE B 1 78 ? 213.723 206.275 162.562 1.00 72.09 78 ILE F O 1
ATOM 1472 N N . ASN B 1 79 ? 215.948 206.547 162.261 1.00 91.99 79 ASN F N 1
ATOM 1473 C CA . ASN B 1 79 ? 215.828 207.618 161.273 1.00 91.99 79 ASN F CA 1
ATOM 1474 C C . ASN B 1 79 ? 215.052 208.808 161.835 1.00 91.99 79 ASN F C 1
ATOM 1475 O O . ASN B 1 79 ? 214.276 209.456 161.131 1.00 91.99 79 ASN F O 1
ATOM 1480 N N . GLY B 1 80 ? 215.263 209.097 163.118 1.00 82.94 80 GLY F N 1
ATOM 1481 C CA . GLY B 1 80 ? 214.629 210.232 163.758 1.00 82.94 80 GLY F CA 1
ATOM 1482 C C . GLY B 1 80 ? 213.219 210.004 164.249 1.00 82.94 80 GLY F C 1
ATOM 1483 O O . GLY B 1 80 ? 212.573 210.962 164.689 1.00 82.94 80 GLY F O 1
ATOM 1484 N N . ILE B 1 81 ? 212.719 208.775 164.191 1.00 73.12 81 ILE F N 1
ATOM 1485 C CA . ILE B 1 81 ? 211.364 208.451 164.615 1.00 73.12 81 ILE F CA 1
ATOM 1486 C C . ILE B 1 81 ? 211.468 207.488 165.786 1.00 73.12 81 ILE F C 1
ATOM 1487 O O . ILE B 1 81 ? 212.165 206.469 165.694 1.00 73.12 81 ILE F O 1
ATOM 1492 N N . LEU B 1 82 ? 210.789 207.806 166.883 1.00 61.15 82 LEU F N 1
ATOM 1493 C CA . LEU B 1 82 ? 210.807 206.927 168.044 1.00 61.15 82 LEU F CA 1
ATOM 1494 C C . LEU B 1 82 ? 210.178 205.589 167.694 1.00 61.15 82 LEU F C 1
ATOM 1495 O O . LEU B 1 82 ? 209.307 205.507 166.825 1.00 61.15 82 LEU F O 1
ATOM 1500 N N . GLN B 1 83 ? 210.651 204.534 168.339 1.00 91.72 83 GLN F N 1
ATOM 1501 C CA . GLN B 1 83 ? 210.033 203.225 168.232 1.00 91.72 83 GLN F CA 1
ATOM 1502 C C . GLN B 1 83 ? 209.795 202.687 169.635 1.00 91.72 83 GLN F C 1
ATOM 1503 O O . GLN B 1 83 ? 210.602 202.910 170.541 1.00 91.72 83 GLN F O 1
ATOM 1509 N N . GLN B 1 84 ? 208.678 201.996 169.815 1.00 84.23 84 GLN F N 1
ATOM 1510 C CA . GLN B 1 84 ? 208.245 201.599 171.146 1.00 84.23 84 GLN F CA 1
ATOM 1511 C C . GLN B 1 84 ? 209.011 200.356 171.593 1.00 84.23 84 GLN F C 1
ATOM 1512 O O . GLN B 1 84 ? 210.006 199.952 170.985 1.00 84.23 84 GLN F O 1
ATOM 1518 N N . GLY B 1 85 ? 208.549 199.734 172.678 1.00 112.64 85 GLY F N 1
ATOM 1519 C CA . GLY B 1 85 ? 209.229 198.581 173.240 1.00 112.64 85 GLY F CA 1
ATOM 1520 C C . GLY B 1 85 ? 209.235 197.360 172.345 1.00 112.64 85 GLY F C 1
ATOM 1521 O O . GLY B 1 85 ? 209.956 196.400 172.644 1.00 112.64 85 GLY F O 1
ATOM 1522 N N . GLY B 1 86 ? 208.453 197.368 171.264 1.00 116.23 86 GLY F N 1
ATOM 1523 C CA . GLY B 1 86 ? 208.411 196.212 170.384 1.00 116.23 86 GLY F CA 1
ATOM 1524 C C . GLY B 1 86 ? 209.765 195.881 169.791 1.00 116.23 86 GLY F C 1
ATOM 1525 O O . GLY B 1 86 ? 210.116 194.710 169.624 1.00 116.23 86 GLY F O 1
ATOM 1526 N N . LEU B 1 87 ? 210.547 196.906 169.463 1.00 116.87 87 LEU F N 1
ATOM 1527 C CA . LEU B 1 87 ? 211.875 196.729 168.887 1.00 116.87 87 LEU F CA 1
ATOM 1528 C C . LEU B 1 87 ? 212.959 197.334 169.772 1.00 116.87 87 LEU F C 1
ATOM 1529 O O . LEU B 1 87 ? 213.891 197.976 169.287 1.00 116.87 87 LEU F O 1
ATOM 1534 N N . SER B 1 88 ? 212.852 197.134 171.084 1.00 116.19 88 SER F N 1
ATOM 1535 C CA . SER B 1 88 ? 213.848 197.666 172.009 1.00 116.19 88 SER F CA 1
ATOM 1536 C C . SER B 1 88 ? 213.847 196.823 173.276 1.00 116.19 88 SER F C 1
ATOM 1537 O O . SER B 1 88 ? 212.948 196.958 174.111 1.00 116.19 88 SER F O 1
ATOM 1540 N N . THR B 1 89 ? 214.850 195.961 173.415 1.00 133.22 89 THR F N 1
ATOM 1541 C CA . THR B 1 89 ? 215.129 195.221 174.643 1.00 133.22 89 THR F CA 1
ATOM 1542 C C . THR B 1 89 ? 216.625 195.296 174.936 1.00 133.22 89 THR F C 1
ATOM 1543 O O . THR B 1 89 ? 217.310 194.291 175.139 1.00 133.22 89 THR F O 1
ATOM 1547 N N . LEU B 1 90 ? 217.144 196.522 174.907 1.00 123.00 90 LEU F N 1
ATOM 1548 C CA . LEU B 1 90 ? 218.576 196.790 174.978 1.00 123.00 90 LEU F CA 1
ATOM 1549 C C . LEU B 1 90 ? 219.234 196.089 176.158 1.00 123.00 90 LEU F C 1
ATOM 1550 O O . LEU B 1 90 ? 218.865 196.311 177.314 1.00 123.00 90 LEU F O 1
ATOM 1555 N N . THR B 1 91 ? 220.211 195.244 175.854 1.00 130.44 91 THR F N 1
ATOM 1556 C CA . THR B 1 91 ? 221.061 194.613 176.847 1.00 130.44 91 THR F CA 1
ATOM 1557 C C . THR B 1 91 ? 222.411 195.326 176.877 1.00 130.44 91 THR F C 1
ATOM 1558 O O . THR B 1 91 ? 222.609 196.357 176.226 1.00 130.44 91 THR F O 1
ATOM 1562 N N . ALA B 1 92 ? 223.357 194.775 177.632 1.00 120.92 92 ALA F N 1
ATOM 1563 C CA . ALA B 1 92 ? 224.695 195.346 177.718 1.00 120.92 92 ALA F CA 1
ATOM 1564 C C . ALA B 1 92 ? 225.535 195.070 176.481 1.00 120.92 92 ALA F C 1
ATOM 1565 O O . ALA B 1 92 ? 226.712 195.445 176.453 1.00 120.92 92 ALA F O 1
ATOM 1567 N N . VAL B 1 93 ? 224.964 194.432 175.465 1.00 125.96 93 VAL F N 1
ATOM 1568 C CA . VAL B 1 93 ? 225.688 194.038 174.265 1.00 125.96 93 VAL F CA 1
ATOM 1569 C C . VAL B 1 93 ? 225.182 194.786 173.038 1.00 125.96 93 VAL F C 1
ATOM 1570 O O . VAL B 1 93 ? 225.970 195.335 172.268 1.00 125.96 93 VAL F O 1
ATOM 1574 N N . SER B 1 94 ? 223.871 194.814 172.836 1.00 125.28 94 SER F N 1
ATOM 1575 C CA . SER B 1 94 ? 223.310 195.363 171.609 1.00 125.28 94 SER F CA 1
ATOM 1576 C C . SER B 1 94 ? 221.838 195.680 171.840 1.00 125.28 94 SER F C 1
ATOM 1577 O O . SER B 1 94 ? 221.339 195.618 172.969 1.00 125.28 94 SER F O 1
ATOM 1580 N N . LEU B 1 95 ? 221.144 196.025 170.761 1.00 122.49 95 LEU F N 1
ATOM 1581 C CA . LEU B 1 95 ? 219.703 196.225 170.793 1.00 122.49 95 LEU F CA 1
ATOM 1582 C C . LEU B 1 95 ? 219.007 194.869 170.713 1.00 122.49 95 LEU F C 1
ATOM 1583 O O . LEU B 1 95 ? 219.619 193.815 170.898 1.00 122.49 95 LEU F O 1
ATOM 1588 N N . ALA B 1 96 ? 217.701 194.889 170.468 1.00 135.92 96 ALA F N 1
ATOM 1589 C CA . ALA B 1 96 ? 216.915 193.689 170.207 1.00 135.92 96 ALA F CA 1
ATOM 1590 C C . ALA B 1 96 ? 215.917 193.953 169.090 1.00 135.92 96 ALA F C 1
ATOM 1591 O O . ALA B 1 96 ? 214.736 193.611 169.179 1.00 135.92 96 ALA F O 1
ATOM 1593 N N . LEU B 1 97 ? 216.390 194.591 168.021 1.00 145.44 97 LEU F N 1
ATOM 1594 C CA . LEU B 1 97 ? 215.517 194.957 166.914 1.00 145.44 97 LEU F CA 1
ATOM 1595 C C . LEU B 1 97 ? 214.887 193.715 166.298 1.00 145.44 97 LEU F C 1
ATOM 1596 O O . LEU B 1 97 ? 215.575 192.730 166.015 1.00 145.44 97 LEU F O 1
ATOM 1601 N N . ALA B 1 98 ? 213.569 193.766 166.097 1.00 163.50 98 ALA F N 1
ATOM 1602 C CA . ALA B 1 98 ? 212.855 192.604 165.579 1.00 163.50 98 ALA F CA 1
ATOM 1603 C C . ALA B 1 98 ? 213.328 192.243 164.178 1.00 163.50 98 ALA F C 1
ATOM 1604 O O . ALA B 1 98 ? 213.518 191.062 163.866 1.00 163.50 98 ALA F O 1
ATOM 1606 N N . SER B 1 99 ? 213.519 193.243 163.319 1.00 195.74 99 SER F N 1
ATOM 1607 C CA . SER B 1 99 ? 213.971 192.992 161.956 1.00 195.74 99 SER F CA 1
ATOM 1608 C C . SER B 1 99 ? 214.750 194.183 161.415 1.00 195.74 99 SER F C 1
ATOM 1609 O O . SER B 1 99 ? 215.909 194.398 161.786 1.00 195.74 99 SER F O 1
ATOM 1612 N N . GLY B 1 100 ? 214.120 194.957 160.537 1.00 215.41 100 GLY F N 1
ATOM 1613 C CA . GLY B 1 100 ? 214.753 196.126 159.961 1.00 215.41 100 GLY F CA 1
ATOM 1614 C C . GLY B 1 100 ? 215.190 195.920 158.526 1.00 215.41 100 GLY F C 1
ATOM 1615 O O . GLY B 1 100 ? 216.123 195.158 158.255 1.00 215.41 100 GLY F O 1
ATOM 1616 N N . ASP B 1 101 ? 214.522 196.600 157.596 1.00 220.05 101 ASP F N 1
ATOM 1617 C CA . ASP B 1 101 ? 214.855 196.523 156.174 1.00 220.05 101 ASP F CA 1
ATOM 1618 C C . ASP B 1 101 ? 214.991 197.956 155.672 1.00 220.05 101 ASP F C 1
ATOM 1619 O O . ASP B 1 101 ? 213.989 198.652 155.482 1.00 220.05 101 ASP F O 1
ATOM 1624 N N . PHE B 1 102 ? 216.230 198.388 155.461 1.00 199.77 102 PHE F N 1
ATOM 1625 C CA . PHE B 1 102 ? 216.516 199.791 155.207 1.00 199.77 102 PHE F CA 1
ATOM 1626 C C . PHE B 1 102 ? 217.920 199.926 154.637 1.00 199.77 102 PHE F C 1
ATOM 1627 O O . PHE B 1 102 ? 218.758 199.030 154.764 1.00 199.77 102 PHE F O 1
ATOM 1635 N N . VAL B 1 103 ? 218.163 201.075 154.010 1.00 200.28 103 VAL F N 1
ATOM 1636 C CA . VAL B 1 103 ? 219.449 201.405 153.408 1.00 200.28 103 VAL F CA 1
ATOM 1637 C C . VAL B 1 103 ? 220.490 201.541 154.514 1.00 200.28 103 VAL F C 1
ATOM 1638 O O . VAL B 1 103 ? 220.146 201.762 155.680 1.00 200.28 103 VAL F O 1
ATOM 1642 N N . GLU B 1 104 ? 221.765 201.409 154.157 1.00 207.23 104 GLU F N 1
ATOM 1643 C CA . GLU B 1 104 ? 222.839 201.529 155.133 1.00 207.23 104 GLU F CA 1
ATOM 1644 C C . GLU B 1 104 ? 222.899 202.941 155.703 1.00 207.23 104 GLU F C 1
ATOM 1645 O O . GLU B 1 104 ? 222.318 203.883 155.159 1.00 207.23 104 GLU F O 1
ATOM 1651 N N . GLY B 1 105 ? 223.618 203.074 156.814 1.00 186.89 105 GLY F N 1
ATOM 1652 C CA . GLY B 1 105 ? 223.722 204.324 157.541 1.00 186.89 105 GLY F CA 1
ATOM 1653 C C . GLY B 1 105 ? 222.553 204.539 158.479 1.00 186.89 105 GLY F C 1
ATOM 1654 O O . GLY B 1 105 ? 222.675 204.274 159.679 1.00 186.89 105 GLY F O 1
ATOM 1655 N N . THR B 1 106 ? 221.414 204.996 157.937 1.00 153.23 106 THR F N 1
ATOM 1656 C CA . THR B 1 106 ? 220.123 205.065 158.618 1.00 153.23 106 THR F CA 1
ATOM 1657 C C . THR B 1 106 ? 220.274 205.530 160.061 1.00 153.23 106 THR F C 1
ATOM 1658 O O . THR B 1 106 ? 220.209 204.705 160.980 1.00 153.23 106 THR F O 1
ATOM 1662 N N . PRO B 1 107 ? 220.506 206.827 160.294 1.00 112.12 107 PRO F N 1
ATOM 1663 C CA . PRO B 1 107 ? 220.870 207.303 161.639 1.00 112.12 107 PRO F CA 1
ATOM 1664 C C . PRO B 1 107 ? 220.003 206.763 162.767 1.00 112.12 107 PRO F C 1
ATOM 1665 O O . PRO B 1 107 ? 218.798 207.021 162.829 1.00 112.12 107 PRO F O 1
ATOM 1669 N N . VAL B 1 108 ? 220.631 206.008 163.663 1.00 73.54 108 VAL F N 1
ATOM 1670 C CA . VAL B 1 108 ? 219.990 205.436 164.840 1.00 73.54 108 VAL F CA 1
ATOM 1671 C C . VAL B 1 108 ? 220.676 206.012 166.067 1.00 73.54 108 VAL F C 1
ATOM 1672 O O . VAL B 1 108 ? 221.909 206.018 166.144 1.00 73.54 108 VAL F O 1
ATOM 1676 N N . LEU B 1 109 ? 219.888 206.519 167.011 1.00 58.35 109 LEU F N 1
ATOM 1677 C CA . LEU B 1 109 ? 220.444 207.082 168.232 1.00 58.35 109 LEU F CA 1
ATOM 1678 C C . LEU B 1 109 ? 219.744 206.516 169.455 1.00 58.35 109 LEU F C 1
ATOM 1679 O O . LEU B 1 109 ? 218.541 206.244 169.430 1.00 58.35 109 LEU F O 1
ATOM 1684 N N . LEU B 1 110 ? 220.515 206.346 170.523 1.00 52.84 110 LEU F N 1
ATOM 1685 C CA . LEU B 1 110 ? 220.025 205.856 171.801 1.00 52.84 110 LEU F CA 1
ATOM 1686 C C . LEU B 1 110 ? 220.189 206.940 172.853 1.00 52.84 110 LEU F C 1
ATOM 1687 O O . LEU B 1 110 ? 221.261 207.544 172.964 1.00 52.84 110 LEU F O 1
ATOM 1692 N N . GLU B 1 111 ? 219.133 207.181 173.619 1.00 55.61 111 GLU F N 1
ATOM 1693 C CA . GLU B 1 111 ? 219.181 208.076 174.766 1.00 55.61 111 GLU F CA 1
ATOM 1694 C C . GLU B 1 111 ? 218.981 207.244 176.024 1.00 55.61 111 GLU F C 1
ATOM 1695 O O . GLU B 1 111 ? 218.019 206.476 176.120 1.00 55.61 111 GLU F O 1
ATOM 1701 N N . VAL B 1 112 ? 219.901 207.377 176.973 1.00 79.82 112 VAL F N 1
ATOM 1702 C CA . VAL B 1 112 ? 219.837 206.656 178.237 1.00 79.82 112 VAL F CA 1
ATOM 1703 C C . VAL B 1 112 ? 219.790 207.686 179.352 1.00 79.82 112 VAL F C 1
ATOM 1704 O O . VAL B 1 112 ? 220.673 208.547 179.447 1.00 79.82 112 VAL F O 1
ATOM 1708 N N . GLY B 1 113 ? 218.765 207.597 180.191 1.00 85.18 113 GLY F N 1
ATOM 1709 C CA . GLY B 1 113 ? 218.564 208.548 181.264 1.00 85.18 113 GLY F CA 1
ATOM 1710 C C . GLY B 1 113 ? 218.620 207.871 182.618 1.00 85.18 113 GLY F C 1
ATOM 1711 O O . GLY B 1 113 ? 218.184 206.731 182.779 1.00 85.18 113 GLY F O 1
ATOM 1712 N N . THR B 1 114 ? 219.171 208.586 183.594 1.00 79.48 114 THR F N 1
ATOM 1713 C CA . THR B 1 114 ? 219.239 208.109 184.965 1.00 79.48 114 THR F CA 1
ATOM 1714 C C . THR B 1 114 ? 218.858 209.249 185.896 1.00 79.48 114 THR F C 1
ATOM 1715 O O . THR B 1 114 ? 219.018 210.426 185.566 1.00 79.48 114 THR F O 1
ATOM 1719 N N . PHE B 1 115 ? 218.345 208.887 187.068 1.00 79.44 115 PHE F N 1
ATOM 1720 C CA . PHE B 1 115 ? 217.904 209.876 188.039 1.00 79.44 115 PHE F CA 1
ATOM 1721 C C . PHE B 1 115 ? 218.404 209.496 189.421 1.00 79.44 115 PHE F C 1
ATOM 1722 O O . PHE B 1 115 ? 218.282 208.339 189.833 1.00 79.44 115 PHE F O 1
ATOM 1730 N N . GLY B 1 116 ? 218.965 210.474 190.130 1.00 90.18 116 GLY F N 1
ATOM 1731 C CA . GLY B 1 116 ? 219.377 210.278 191.499 1.00 90.18 116 GLY F CA 1
ATOM 1732 C C . GLY B 1 116 ? 218.952 211.459 192.349 1.00 90.18 116 GLY F C 1
ATOM 1733 O O . GLY B 1 116 ? 218.791 212.579 191.865 1.00 90.18 116 GLY F O 1
ATOM 1734 N N . GLY B 1 117 ? 218.772 211.188 193.637 1.00 110.77 117 GLY F N 1
ATOM 1735 C CA . GLY B 1 117 ? 218.319 212.216 194.553 1.00 110.77 117 GLY F CA 1
ATOM 1736 C C . GLY B 1 117 ? 218.913 212.032 195.931 1.00 110.77 117 GLY F C 1
ATOM 1737 O O . GLY B 1 117 ? 219.288 210.926 196.331 1.00 110.77 117 GLY F O 1
ATOM 1738 N N . ASP B 1 118 ? 218.986 213.142 196.660 1.00 130.79 118 ASP F N 1
ATOM 1739 C CA . ASP B 1 118 ? 219.481 213.147 198.027 1.00 130.79 118 ASP F CA 1
ATOM 1740 C C . ASP B 1 118 ? 218.705 214.183 198.824 1.00 130.79 118 ASP F C 1
ATOM 1741 O O . ASP B 1 118 ? 218.144 215.130 198.268 1.00 130.79 118 ASP F O 1
ATOM 1746 N N . SER B 1 119 ? 218.679 213.994 200.140 1.00 135.84 119 SER F N 1
ATOM 1747 C CA . SER B 1 119 ? 217.924 214.884 201.007 1.00 135.84 119 SER F CA 1
ATOM 1748 C C . SER B 1 119 ? 218.584 214.947 202.374 1.00 135.84 119 SER F C 1
ATOM 1749 O O . SER B 1 119 ? 219.304 214.034 202.783 1.00 135.84 119 SER F O 1
ATOM 1752 N N . THR B 1 120 ? 218.322 216.045 203.078 1.00 135.69 120 THR F N 1
ATOM 1753 C CA . THR B 1 120 ? 218.846 216.259 204.417 1.00 135.69 120 THR F CA 1
ATOM 1754 C C . THR B 1 120 ? 217.743 216.821 205.299 1.00 135.69 120 THR F C 1
ATOM 1755 O O . THR B 1 120 ? 216.806 217.467 204.823 1.00 135.69 120 THR F O 1
ATOM 1759 N N . LEU B 1 121 ? 217.867 216.568 206.597 1.00 124.41 121 LEU F N 1
ATOM 1760 C CA . LEU B 1 121 ? 216.927 217.074 207.592 1.00 124.41 121 LEU F CA 1
ATOM 1761 C C . LEU B 1 121 ? 217.475 218.398 208.108 1.00 124.41 121 LEU F C 1
ATOM 1762 O O . LEU B 1 121 ? 218.412 218.424 208.909 1.00 124.41 121 LEU F O 1
ATOM 1767 N N . THR B 1 122 ? 216.891 219.502 207.641 1.00 125.26 122 THR F N 1
ATOM 1768 C CA . THR B 1 122 ? 217.403 220.819 208.003 1.00 125.26 122 THR F CA 1
ATOM 1769 C C . THR B 1 122 ? 216.958 221.219 209.404 1.00 125.26 122 THR F C 1
ATOM 1770 O O . THR B 1 122 ? 217.787 221.419 210.300 1.00 125.26 122 THR F O 1
ATOM 1774 N N . THR B 1 123 ? 215.650 221.342 209.614 1.00 129.59 123 THR F N 1
ATOM 1775 C CA . THR B 1 123 ? 215.104 221.759 210.901 1.00 129.59 123 THR F CA 1
ATOM 1776 C C . THR B 1 123 ? 214.727 220.519 211.701 1.00 129.59 123 THR F C 1
ATOM 1777 O O . THR B 1 123 ? 213.750 219.835 211.379 1.00 129.59 123 THR F O 1
ATOM 1781 N N . GLN B 1 124 ? 215.498 220.234 212.744 1.00 110.64 124 GLN F N 1
ATOM 1782 C CA . GLN B 1 124 ? 215.253 219.053 213.549 1.00 110.64 124 GLN F CA 1
ATOM 1783 C C . GLN B 1 124 ? 214.001 219.240 214.404 1.00 110.64 124 GLN F C 1
ATOM 1784 O O . GLN B 1 124 ? 213.674 220.360 214.805 1.00 110.64 124 GLN F O 1
ATOM 1790 N N . PRO B 1 125 ? 213.281 218.160 214.690 1.00 102.90 125 PRO F N 1
ATOM 1791 C CA . PRO B 1 125 ? 212.062 218.279 215.494 1.00 102.90 125 PRO F CA 1
ATOM 1792 C C . PRO B 1 125 ? 212.365 218.683 216.927 1.00 102.90 125 PRO F C 1
ATOM 1793 O O . PRO B 1 125 ? 213.456 218.446 217.451 1.00 102.90 125 PRO F O 1
ATOM 1797 N N . THR B 1 126 ? 211.375 219.304 217.560 1.00 104.07 126 THR F N 1
ATOM 1798 C CA . THR B 1 126 ? 211.477 219.753 218.940 1.00 104.07 126 THR F CA 1
ATOM 1799 C C . THR B 1 126 ? 210.829 218.731 219.865 1.00 104.07 126 THR F C 1
ATOM 1800 O O . THR B 1 126 ? 209.763 218.191 219.558 1.00 104.07 126 THR F O 1
ATOM 1804 N N . ILE B 1 127 ? 211.476 218.472 220.999 1.00 103.21 127 ILE F N 1
ATOM 1805 C CA . ILE B 1 127 ? 211.030 217.473 221.962 1.00 103.21 127 ILE F CA 1
ATOM 1806 C C . ILE B 1 127 ? 210.284 218.178 223.086 1.00 103.21 127 ILE F C 1
ATOM 1807 O O . ILE B 1 127 ? 210.804 219.129 223.682 1.00 103.21 127 ILE F O 1
ATOM 1812 N N . SER B 1 128 ? 209.072 217.713 223.374 1.00 111.36 128 SER F N 1
ATOM 1813 C CA . SER B 1 128 ? 208.314 218.252 224.491 1.00 111.36 128 SER F CA 1
ATOM 1814 C C . SER B 1 128 ? 208.873 217.739 225.815 1.00 111.36 128 SER F C 1
ATOM 1815 O O . SER B 1 128 ? 209.412 216.634 225.908 1.00 111.36 128 SER F O 1
ATOM 1818 N N . ALA B 1 129 ? 208.736 218.560 226.848 1.00 113.49 129 ALA F N 1
ATOM 1819 C CA . ALA B 1 129 ? 209.249 218.193 228.160 1.00 113.49 129 ALA F CA 1
ATOM 1820 C C . ALA B 1 129 ? 208.391 217.091 228.779 1.00 113.49 129 ALA F C 1
ATOM 1821 O O . ALA B 1 129 ? 207.161 217.168 228.745 1.00 113.49 129 ALA F O 1
ATOM 1823 N N . PRO B 1 130 ? 209.010 216.060 229.343 1.00 113.84 130 PRO F N 1
ATOM 1824 C CA . PRO B 1 130 ? 208.245 214.992 229.990 1.00 113.84 130 PRO F CA 1
ATOM 1825 C C . PRO B 1 130 ? 207.783 215.406 231.381 1.00 113.84 130 PRO F C 1
ATOM 1826 O O . PRO B 1 130 ? 208.052 216.508 231.860 1.00 113.84 130 PRO F O 1
ATOM 1830 N N . THR B 1 131 ? 207.075 214.487 232.031 1.00 125.33 131 THR F N 1
ATOM 1831 C CA . THR B 1 131 ? 206.536 214.700 233.366 1.00 125.33 131 THR F CA 1
ATOM 1832 C C . THR B 1 131 ? 207.218 213.758 234.347 1.00 125.33 131 THR F C 1
ATOM 1833 O O . THR B 1 131 ? 207.472 212.594 234.021 1.00 125.33 131 THR F O 1
ATOM 1837 N N . ILE B 1 132 ? 207.512 214.263 235.542 1.00 120.93 132 ILE F N 1
ATOM 1838 C CA . ILE B 1 132 ? 208.161 213.493 236.595 1.00 120.93 132 ILE F CA 1
ATOM 1839 C C . ILE B 1 132 ? 207.224 213.420 237.790 1.00 120.93 132 ILE F C 1
ATOM 1840 O O . ILE B 1 132 ? 206.740 214.451 238.272 1.00 120.93 132 ILE F O 1
ATOM 1845 N N . THR B 1 133 ? 206.973 212.207 238.268 1.00 138.92 133 THR F N 1
ATOM 1846 C CA . THR B 1 133 ? 206.120 211.973 239.424 1.00 138.92 133 THR F CA 1
ATOM 1847 C C . THR B 1 133 ? 206.955 211.387 240.553 1.00 138.92 133 THR F C 1
ATOM 1848 O O . THR B 1 133 ? 207.682 210.409 240.350 1.00 138.92 133 THR F O 1
ATOM 1852 N N . ILE B 1 134 ? 206.849 211.984 241.734 1.00 142.57 134 ILE F N 1
ATOM 1853 C CA . ILE B 1 134 ? 207.625 211.561 242.893 1.00 142.57 134 ILE F CA 1
ATOM 1854 C C . ILE B 1 134 ? 206.801 210.570 243.701 1.00 142.57 134 ILE F C 1
ATOM 1855 O O . ILE B 1 134 ? 205.696 210.889 244.152 1.00 142.57 134 ILE F O 1
ATOM 1860 N N . ILE B 1 135 ? 207.339 209.370 243.889 1.00 158.20 135 ILE F N 1
ATOM 1861 C CA . ILE B 1 135 ? 206.717 208.342 244.713 1.00 158.20 135 ILE F CA 1
ATOM 1862 C C . ILE B 1 135 ? 207.559 208.199 245.972 1.00 158.20 135 ILE F C 1
ATOM 1863 O O . ILE B 1 135 ? 208.730 207.805 245.906 1.00 158.20 135 ILE F O 1
ATOM 1868 N N . SER B 1 136 ? 206.968 208.517 247.117 1.00 167.71 136 SER F N 1
ATOM 1869 C CA . SER B 1 136 ? 207.667 208.419 248.390 1.00 167.71 136 SER F CA 1
ATOM 1870 C C . SER B 1 136 ? 207.423 207.061 249.038 1.00 167.71 136 SER F C 1
ATOM 1871 O O . SER B 1 136 ? 206.574 206.291 248.589 1.00 167.71 136 SER F O 1
ATOM 1875 N N . PRO C 1 2 ? 229.122 220.135 355.751 1.00 130.37 2 PRO G N 1
ATOM 1876 C CA . PRO C 1 2 ? 228.666 218.981 354.968 1.00 130.37 2 PRO G CA 1
ATOM 1877 C C . PRO C 1 2 ? 227.293 219.206 354.348 1.00 130.37 2 PRO G C 1
ATOM 1878 O O . PRO C 1 2 ? 226.339 219.523 355.057 1.00 130.37 2 PRO G O 1
ATOM 1882 N N . VAL C 1 3 ? 227.200 219.045 353.031 1.00 145.63 3 VAL G N 1
ATOM 1883 C CA . VAL C 1 3 ? 225.953 219.222 352.297 1.00 145.63 3 VAL G CA 1
ATOM 1884 C C . VAL C 1 3 ? 225.399 217.853 351.937 1.00 145.63 3 VAL G C 1
ATOM 1885 O O . VAL C 1 3 ? 226.111 217.007 351.380 1.00 145.63 3 VAL G O 1
ATOM 1889 N N . ILE C 1 4 ? 224.125 217.632 352.253 1.00 139.51 4 ILE G N 1
ATOM 1890 C CA . ILE C 1 4 ? 223.472 216.353 352.020 1.00 139.51 4 ILE G CA 1
ATOM 1891 C C . ILE C 1 4 ? 222.351 216.554 351.010 1.00 139.51 4 ILE G C 1
ATOM 1892 O O . ILE C 1 4 ? 221.520 217.457 351.134 1.00 139.51 4 ILE G O 1
ATOM 1897 N N . LYS C 1 5 ? 222.340 215.699 349.996 1.00 139.87 5 LYS G N 1
ATOM 1898 C CA . LYS C 1 5 ? 221.350 215.765 348.931 1.00 139.87 5 LYS G CA 1
ATOM 1899 C C . LYS C 1 5 ? 220.849 214.351 348.655 1.00 139.87 5 LYS G C 1
ATOM 1900 O O . LYS C 1 5 ? 221.596 213.385 348.825 1.00 139.87 5 LYS G O 1
ATOM 1906 N N . PRO C 1 6 ? 219.596 214.210 348.235 1.00 142.25 6 PRO G N 1
ATOM 1907 C CA . PRO C 1 6 ? 219.086 212.891 347.856 1.00 142.25 6 PRO G CA 1
ATOM 1908 C C . PRO C 1 6 ? 219.675 212.428 346.533 1.00 142.25 6 PRO G C 1
ATOM 1909 O O . PRO C 1 6 ? 220.140 213.219 345.712 1.00 142.25 6 PRO G O 1
ATOM 1913 N N . VAL C 1 7 ? 219.644 211.114 346.336 1.00 146.12 7 VAL G N 1
ATOM 1914 C CA . VAL C 1 7 ? 220.204 210.483 345.145 1.00 146.12 7 VAL G CA 1
ATOM 1915 C C . VAL C 1 7 ? 219.043 209.955 344.309 1.00 146.12 7 VAL G C 1
ATOM 1916 O O . VAL C 1 7 ? 218.299 209.064 344.735 1.00 146.12 7 VAL G O 1
ATOM 1920 N N . ILE C 1 8 ? 218.871 210.524 343.118 1.00 154.63 8 ILE G N 1
ATOM 1921 C CA . ILE C 1 8 ? 217.826 210.129 342.182 1.00 154.63 8 ILE G CA 1
ATOM 1922 C C . ILE C 1 8 ? 218.455 209.972 340.805 1.00 154.63 8 ILE G C 1
ATOM 1923 O O . ILE C 1 8 ? 219.252 210.817 340.383 1.00 154.63 8 ILE G O 1
ATOM 1928 N N . VAL C 1 9 ? 218.107 208.893 340.111 1.00 154.27 9 VAL G N 1
ATOM 1929 C CA . VAL C 1 9 ? 218.556 208.662 338.746 1.00 154.27 9 VAL G CA 1
ATOM 1930 C C . VAL C 1 9 ? 217.343 208.353 337.880 1.00 154.27 9 VAL G C 1
ATOM 1931 O O . VAL C 1 9 ? 216.448 207.605 338.287 1.00 154.27 9 VAL G O 1
ATOM 1935 N N . ALA C 1 10 ? 217.305 208.953 336.693 1.00 142.63 10 ALA G N 1
ATOM 1936 C CA . ALA C 1 10 ? 216.206 208.785 335.756 1.00 142.63 10 ALA G CA 1
ATOM 1937 C C . ALA C 1 10 ? 216.752 208.390 334.392 1.00 142.63 10 ALA G C 1
ATOM 1938 O O . ALA C 1 10 ? 217.832 208.836 333.993 1.00 142.63 10 ALA G O 1
ATOM 1940 N N . VAL C 1 11 ? 216.000 207.557 333.680 1.00 141.51 11 VAL G N 1
ATOM 1941 C CA . VAL C 1 11 ? 216.400 207.047 332.376 1.00 141.51 11 VAL G CA 1
ATOM 1942 C C . VAL C 1 11 ? 215.310 207.376 331.366 1.00 141.51 11 VAL G C 1
ATOM 1943 O O . VAL C 1 11 ? 214.116 207.304 331.677 1.00 141.51 11 VAL G O 1
ATOM 1947 N N . SER C 1 12 ? 215.725 207.759 330.164 1.00 138.39 12 SER G N 1
ATOM 1948 C CA . SER C 1 12 ? 214.808 208.110 329.092 1.00 138.39 12 SER G CA 1
ATOM 1949 C C . SER C 1 12 ? 214.651 206.946 328.121 1.00 138.39 12 SER G C 1
ATOM 1950 O O . SER C 1 12 ? 215.357 205.939 328.192 1.00 138.39 12 SER G O 1
ATOM 1953 N N . SER C 1 13 ? 213.700 207.098 327.203 1.00 145.37 13 SER G N 1
ATOM 1954 C CA . SER C 1 13 ? 213.433 206.104 326.173 1.00 145.37 13 SER G CA 1
ATOM 1955 C C . SER C 1 13 ? 213.468 206.783 324.814 1.00 145.37 13 SER G C 1
ATOM 1956 O O . SER C 1 13 ? 212.941 207.888 324.657 1.00 145.37 13 SER G O 1
ATOM 1959 N N . ALA C 1 14 ? 214.088 206.129 323.841 1.00 151.02 14 ALA G N 1
ATOM 1960 C CA . ALA C 1 14 ? 214.166 206.697 322.504 1.00 151.02 14 ALA G CA 1
ATOM 1961 C C . ALA C 1 14 ? 212.776 206.734 321.876 1.00 151.02 14 ALA G C 1
ATOM 1962 O O . ALA C 1 14 ? 212.098 205.699 321.821 1.00 151.02 14 ALA G O 1
ATOM 1964 N N . PRO C 1 15 ? 212.319 207.885 321.398 1.00 138.12 15 PRO G N 1
ATOM 1965 C CA . PRO C 1 15 ? 210.984 207.967 320.801 1.00 138.12 15 PRO G CA 1
ATOM 1966 C C . PRO C 1 15 ? 210.981 207.430 319.376 1.00 138.12 15 PRO G C 1
ATOM 1967 O O . PRO C 1 15 ? 211.997 206.987 318.840 1.00 138.12 15 PRO G O 1
ATOM 1971 N N . VAL C 1 16 ? 209.801 207.477 318.765 1.00 130.48 16 VAL G N 1
ATOM 1972 C CA . VAL C 1 16 ? 209.608 207.002 317.404 1.00 130.48 16 VAL G CA 1
ATOM 1973 C C . VAL C 1 16 ? 209.108 208.160 316.548 1.00 130.48 16 VAL G C 1
ATOM 1974 O O . VAL C 1 16 ? 208.441 209.083 317.026 1.00 130.48 16 VAL G O 1
ATOM 1978 N N . SER C 1 17 ? 209.449 208.111 315.264 1.00 126.62 17 SER G N 1
ATOM 1979 C CA . SER C 1 17 ? 209.128 209.169 314.318 1.00 126.62 17 SER G CA 1
ATOM 1980 C C . SER C 1 17 ? 208.039 208.711 313.359 1.00 126.62 17 SER G C 1
ATOM 1981 O O . SER C 1 17 ? 208.070 207.582 312.861 1.00 126.62 17 SER G O 1
ATOM 1984 N N . THR C 1 18 ? 207.079 209.597 313.103 1.00 128.50 18 THR G N 1
ATOM 1985 C CA . THR C 1 18 ? 205.984 209.331 312.183 1.00 128.50 18 THR G CA 1
ATOM 1986 C C . THR C 1 18 ? 205.785 210.529 311.266 1.00 128.50 18 THR G C 1
ATOM 1987 O O . THR C 1 18 ? 206.098 211.666 311.628 1.00 128.50 18 THR G O 1
ATOM 1991 N N . GLY C 1 19 ? 205.255 210.262 310.073 1.00 129.30 19 GLY G N 1
ATOM 1992 C CA . GLY C 1 19 ? 204.963 211.312 309.118 1.00 129.30 19 GLY G CA 1
ATOM 1993 C C . GLY C 1 19 ? 206.076 211.536 308.115 1.00 129.30 19 GLY G C 1
ATOM 1994 O O . GLY C 1 19 ? 207.096 210.842 308.082 1.00 129.30 19 GLY G O 1
ATOM 1995 N N . GLY C 1 20 ? 205.861 212.541 307.268 1.00 120.00 20 GLY G N 1
ATOM 1996 C CA . GLY C 1 20 ? 206.830 212.905 306.253 1.00 120.00 20 GLY G CA 1
ATOM 1997 C C . GLY C 1 20 ? 206.243 213.004 304.860 1.00 120.00 20 GLY G C 1
ATOM 1998 O O . GLY C 1 20 ? 205.631 212.051 304.368 1.00 120.00 20 GLY G O 1
ATOM 1999 N N . VAL C 1 21 ? 206.422 214.154 304.213 1.00 124.43 21 VAL G N 1
ATOM 2000 C CA . VAL C 1 21 ? 205.915 214.397 302.868 1.00 124.43 21 VAL G CA 1
ATOM 2001 C C . VAL C 1 21 ? 207.036 214.999 302.033 1.00 124.43 21 VAL G C 1
ATOM 2002 O O . VAL C 1 21 ? 207.704 215.941 302.472 1.00 124.43 21 VAL G O 1
ATOM 2006 N N . ILE C 1 22 ? 207.233 214.464 300.831 1.00 123.79 22 ILE G N 1
ATOM 2007 C CA . ILE C 1 22 ? 208.320 214.871 299.948 1.00 123.79 22 ILE G CA 1
ATOM 2008 C C . ILE C 1 22 ? 207.726 215.371 298.640 1.00 123.79 22 ILE G C 1
ATOM 2009 O O . ILE C 1 22 ? 206.869 214.706 298.047 1.00 123.79 22 ILE G O 1
ATOM 2014 N N . ALA C 1 23 ? 208.180 216.540 298.194 1.00 122.56 23 ALA G N 1
ATOM 2015 C CA . ALA C 1 23 ? 207.780 217.114 296.918 1.00 122.56 23 ALA G CA 1
ATOM 2016 C C . ALA C 1 23 ? 208.995 217.212 296.007 1.00 122.56 23 ALA G C 1
ATOM 2017 O O . ALA C 1 23 ? 210.081 217.600 296.448 1.00 122.56 23 ALA G O 1
ATOM 2019 N N . THR C 1 24 ? 208.810 216.861 294.735 1.00 118.27 24 THR G N 1
ATOM 2020 C CA . THR C 1 24 ? 209.910 216.793 293.784 1.00 118.27 24 THR G CA 1
ATOM 2021 C C . THR C 1 24 ? 209.530 217.497 292.491 1.00 118.27 24 THR G C 1
ATOM 2022 O O . THR C 1 24 ? 208.354 217.575 292.128 1.00 118.27 24 THR G O 1
ATOM 2026 N N . THR C 1 25 ? 210.547 218.005 291.796 1.00 113.21 25 THR G N 1
ATOM 2027 C CA . THR C 1 25 ? 210.383 218.620 290.487 1.00 113.21 25 THR G CA 1
ATOM 2028 C C . THR C 1 25 ? 211.476 218.111 289.560 1.00 113.21 25 THR G C 1
ATOM 2029 O O . THR C 1 25 ? 212.552 217.709 290.008 1.00 113.21 25 THR G O 1
ATOM 2033 N N . VAL C 1 26 ? 211.190 218.132 288.261 1.00 88.29 26 VAL G N 1
ATOM 2034 C CA . VAL C 1 26 ? 212.110 217.656 287.236 1.00 88.29 26 VAL G CA 1
ATOM 2035 C C . VAL C 1 26 ? 212.316 218.769 286.220 1.00 88.29 26 VAL G C 1
ATOM 2036 O O . VAL C 1 26 ? 211.344 219.334 285.706 1.00 88.29 26 VAL G O 1
ATOM 2040 N N . SER C 1 27 ? 213.577 219.082 285.930 1.00 87.96 27 SER G N 1
ATOM 2041 C CA . SER C 1 27 ? 213.908 220.149 284.992 1.00 87.96 27 SER G CA 1
ATOM 2042 C C . SER C 1 27 ? 214.566 219.572 283.748 1.00 87.96 27 SER G C 1
ATOM 2043 O O . SER C 1 27 ? 215.741 219.177 283.802 1.00 87.96 27 SER G O 1
ATOM 2046 N N . PRO C 1 28 ? 213.865 219.495 282.618 1.00 76.18 28 PRO G N 1
ATOM 2047 C CA . PRO C 1 28 ? 214.480 218.998 281.384 1.00 76.18 28 PRO G CA 1
ATOM 2048 C C . PRO C 1 28 ? 215.044 220.123 280.533 1.00 76.18 28 PRO G C 1
ATOM 2049 O O . PRO C 1 28 ? 214.452 221.195 280.392 1.00 76.18 28 PRO G O 1
ATOM 2053 N N . THR C 1 29 ? 216.212 219.867 279.954 1.00 100.14 29 THR G N 1
ATOM 2054 C CA . THR C 1 29 ? 216.854 220.796 279.035 1.00 100.14 29 THR G CA 1
ATOM 2055 C C . THR C 1 29 ? 217.257 220.047 277.776 1.00 100.14 29 THR G C 1
ATOM 2056 O O . THR C 1 29 ? 217.745 218.915 277.849 1.00 100.14 29 THR G O 1
ATOM 2060 N N . VAL C 1 30 ? 217.052 220.679 276.625 1.00 92.76 30 VAL G N 1
ATOM 2061 C CA . VAL C 1 30 ? 217.307 220.059 275.331 1.00 92.76 30 VAL G CA 1
ATOM 2062 C C . VAL C 1 30 ? 218.154 221.019 274.507 1.00 92.76 30 VAL G C 1
ATOM 2063 O O . VAL C 1 30 ? 217.669 222.077 274.087 1.00 92.76 30 VAL G O 1
ATOM 2067 N N . ALA C 1 31 ? 219.411 220.655 274.273 1.00 92.54 31 ALA G N 1
ATOM 2068 C CA . ALA C 1 31 ? 220.289 221.417 273.399 1.00 92.54 31 ALA G CA 1
ATOM 2069 C C . ALA C 1 31 ? 220.064 221.000 271.953 1.00 92.54 31 ALA G C 1
ATOM 2070 O O . ALA C 1 31 ? 219.651 219.873 271.670 1.00 92.54 31 ALA G O 1
ATOM 2072 N N . ARG C 1 32 ? 220.345 221.919 271.034 1.00 92.08 32 ARG G N 1
ATOM 2073 C CA . ARG C 1 32 ? 220.007 221.719 269.628 1.00 92.08 32 ARG G CA 1
ATOM 2074 C C . ARG C 1 32 ? 221.095 222.348 268.769 1.00 92.08 32 ARG G C 1
ATOM 2075 O O . ARG C 1 32 ? 221.275 223.569 268.791 1.00 92.08 32 ARG G O 1
ATOM 2083 N N . PHE C 1 33 ? 221.812 221.521 268.012 1.00 86.73 33 PHE G N 1
ATOM 2084 C CA . PHE C 1 33 ? 222.884 221.979 267.143 1.00 86.73 33 PHE G CA 1
ATOM 2085 C C . PHE C 1 33 ? 222.660 221.472 265.725 1.00 86.73 33 PHE G C 1
ATOM 2086 O O . PHE C 1 33 ? 221.979 220.468 265.502 1.00 86.73 33 PHE G O 1
ATOM 2094 N N . TYR C 1 34 ? 223.250 222.180 264.766 1.00 98.72 34 TYR G N 1
ATOM 2095 C CA . TYR C 1 34 ? 223.026 221.926 263.351 1.00 98.72 34 TYR G CA 1
ATOM 2096 C C . TYR C 1 34 ? 224.355 221.882 262.609 1.00 98.72 34 TYR G C 1
ATOM 2097 O O . TYR C 1 34 ? 225.322 222.542 262.996 1.00 98.72 34 TYR G O 1
ATOM 2106 N N . ALA C 1 35 ? 224.391 221.094 261.536 1.00 106.62 35 ALA G N 1
ATOM 2107 C CA . ALA C 1 35 ? 225.583 220.965 260.714 1.00 106.62 35 ALA G CA 1
ATOM 2108 C C . ALA C 1 35 ? 225.202 220.993 259.243 1.00 106.62 35 ALA G C 1
ATOM 2109 O O . ALA C 1 35 ? 224.110 220.577 258.853 1.00 106.62 35 ALA G O 1
ATOM 2111 N N . ALA C 1 36 ? 226.142 221.458 258.426 1.00 144.19 36 ALA G N 1
ATOM 2112 C CA . ALA C 1 36 ? 226.014 221.541 256.974 1.00 144.19 36 ALA G CA 1
ATOM 2113 C C . ALA C 1 36 ? 227.177 220.816 256.312 1.00 144.19 36 ALA G C 1
ATOM 2114 O O . ALA C 1 36 ? 227.880 221.359 255.457 1.00 144.19 36 ALA G O 1
ATOM 2116 N N . ILE C 1 37 ? 227.394 219.566 256.734 1.00 153.27 37 ILE G N 1
ATOM 2117 C CA . ILE C 1 37 ? 228.609 218.829 256.403 1.00 153.27 37 ILE G CA 1
ATOM 2118 C C . ILE C 1 37 ? 228.808 218.781 254.897 1.00 153.27 37 ILE G C 1
ATOM 2119 O O . ILE C 1 37 ? 227.845 218.801 254.123 1.00 153.27 37 ILE G O 1
ATOM 2124 N N . THR C 1 38 ? 230.067 218.738 254.478 1.00 190.89 38 THR G N 1
ATOM 2125 C CA . THR C 1 38 ? 230.449 218.708 253.077 1.00 190.89 38 THR G CA 1
ATOM 2126 C C . THR C 1 38 ? 231.388 217.531 252.821 1.00 190.89 38 THR G C 1
ATOM 2127 O O . THR C 1 38 ? 231.677 216.728 253.716 1.00 190.89 38 THR G O 1
ATOM 2131 N N . ALA C 1 39 ? 231.867 217.432 251.585 1.00 214.05 39 ALA G N 1
ATOM 2132 C CA . ALA C 1 39 ? 232.839 216.418 251.200 1.00 214.05 39 ALA G CA 1
ATOM 2133 C C . ALA C 1 39 ? 234.276 216.893 251.353 1.00 214.05 39 ALA G C 1
ATOM 2134 O O . ALA C 1 39 ? 235.200 216.154 250.994 1.00 214.05 39 ALA G O 1
ATOM 2136 N N . ALA C 1 40 ? 234.483 218.105 251.871 1.00 223.96 40 ALA G N 1
ATOM 2137 C CA . ALA C 1 40 ? 235.833 218.647 251.981 1.00 223.96 40 ALA G CA 1
ATOM 2138 C C . ALA C 1 40 ? 236.667 217.867 252.988 1.00 223.96 40 ALA G C 1
ATOM 2139 O O . ALA C 1 40 ? 237.903 217.905 252.944 1.00 223.96 40 ALA G O 1
ATOM 2141 N N . MET C 1 41 ? 236.015 217.158 253.907 1.00 206.46 41 MET G N 1
ATOM 2142 C CA . MET C 1 41 ? 236.719 216.467 254.977 1.00 206.46 41 MET G CA 1
ATOM 2143 C C . MET C 1 41 ? 236.325 215.004 255.134 1.00 206.46 41 MET G C 1
ATOM 2144 O O . MET C 1 41 ? 236.714 214.382 256.128 1.00 206.46 41 MET G O 1
ATOM 2149 N N . ILE C 1 42 ? 235.581 214.433 254.188 1.00 213.79 42 ILE G N 1
ATOM 2150 C CA . ILE C 1 42 ? 235.243 213.016 254.260 1.00 213.79 42 ILE G CA 1
ATOM 2151 C C . ILE C 1 42 ? 236.502 212.197 254.019 1.00 213.79 42 ILE G C 1
ATOM 2152 O O . ILE C 1 42 ? 237.038 212.173 252.905 1.00 213.79 42 ILE G O 1
ATOM 2157 N N . ALA C 1 43 ? 236.982 211.518 255.060 1.00 208.98 43 ALA G N 1
ATOM 2158 C CA . ALA C 1 43 ? 238.209 210.741 254.977 1.00 208.98 43 ALA G CA 1
ATOM 2159 C C . ALA C 1 43 ? 237.966 209.245 254.851 1.00 208.98 43 ALA G C 1
ATOM 2160 O O . ALA C 1 43 ? 238.929 208.491 254.671 1.00 208.98 43 ALA G O 1
ATOM 2162 N N . GLY C 1 44 ? 236.718 208.793 254.935 1.00 206.98 44 GLY G N 1
ATOM 2163 C CA . GLY C 1 44 ? 236.415 207.391 254.740 1.00 206.98 44 GLY G CA 1
ATOM 2164 C C . GLY C 1 44 ? 236.127 206.629 256.017 1.00 206.98 44 GLY G C 1
ATOM 2165 O O . GLY C 1 44 ? 235.214 205.800 256.050 1.00 206.98 44 GLY G O 1
ATOM 2166 N N . GLY C 1 45 ? 236.897 206.888 257.071 1.00 198.28 45 GLY G N 1
ATOM 2167 C CA . GLY C 1 45 ? 236.698 206.182 258.322 1.00 198.28 45 GLY G CA 1
ATOM 2168 C C . GLY C 1 45 ? 236.474 207.063 259.534 1.00 198.28 45 GLY G C 1
ATOM 2169 O O . GLY C 1 45 ? 235.843 206.637 260.505 1.00 198.28 45 GLY G O 1
ATOM 2170 N N . VAL C 1 46 ? 236.984 208.294 259.496 1.00 187.94 46 VAL G N 1
ATOM 2171 C CA . VAL C 1 46 ? 236.904 209.189 260.646 1.00 187.94 46 VAL G CA 1
ATOM 2172 C C . VAL C 1 46 ? 236.253 210.493 260.196 1.00 187.94 46 VAL G C 1
ATOM 2173 O O . VAL C 1 46 ? 236.615 211.581 260.658 1.00 187.94 46 VAL G O 1
ATOM 2177 N N . THR C 1 47 ? 235.294 210.397 259.280 1.00 188.41 47 THR G N 1
ATOM 2178 C CA . THR C 1 47 ? 234.594 211.592 258.831 1.00 188.41 47 THR G CA 1
ATOM 2179 C C . THR C 1 47 ? 233.716 212.099 259.965 1.00 188.41 47 THR G C 1
ATOM 2180 O O . THR C 1 47 ? 232.608 211.594 260.172 1.00 188.41 47 THR G O 1
ATOM 2184 N N . THR C 1 48 ? 234.207 213.085 260.716 1.00 162.32 48 THR G N 1
ATOM 2185 C CA . THR C 1 48 ? 233.528 213.549 261.919 1.00 162.32 48 THR G CA 1
ATOM 2186 C C . THR C 1 48 ? 233.688 215.056 262.033 1.00 162.32 48 THR G C 1
ATOM 2187 O O . THR C 1 48 ? 234.812 215.562 262.032 1.00 162.32 48 THR G O 1
ATOM 2191 N N . ILE C 1 49 ? 232.573 215.757 262.192 1.00 136.52 49 ILE G N 1
ATOM 2192 C CA . ILE C 1 49 ? 232.567 217.216 262.139 1.00 136.52 49 ILE G CA 1
ATOM 2193 C C . ILE C 1 49 ? 233.105 217.786 263.446 1.00 136.52 49 ILE G C 1
ATOM 2194 O O . ILE C 1 49 ? 232.547 217.515 264.519 1.00 136.52 49 ILE G O 1
ATOM 2199 N N . PRO C 1 50 ? 234.175 218.580 263.403 1.00 134.22 50 PRO G N 1
ATOM 2200 C CA . PRO C 1 50 ? 234.842 219.007 264.638 1.00 134.22 50 PRO G CA 1
ATOM 2201 C C . PRO C 1 50 ? 234.300 220.297 265.235 1.00 134.22 50 PRO G C 1
ATOM 2202 O O . PRO C 1 50 ? 234.088 221.296 264.545 1.00 134.22 50 PRO G O 1
ATOM 2206 N N . ALA C 1 51 ? 234.082 220.249 266.552 1.00 127.29 51 ALA G N 1
ATOM 2207 C CA . ALA C 1 51 ? 233.906 221.413 267.419 1.00 127.29 51 ALA G CA 1
ATOM 2208 C C . ALA C 1 51 ? 233.049 222.524 266.828 1.00 127.29 51 ALA G C 1
ATOM 2209 O O . ALA C 1 51 ? 231.822 222.406 266.755 1.00 127.29 51 ALA G O 1
ATOM 2211 N N . ALA C 1 52 ? 233.698 223.609 266.405 1.00 132.62 52 ALA G N 1
ATOM 2212 C CA . ALA C 1 52 ? 233.024 224.841 266.026 1.00 132.62 52 ALA G CA 1
ATOM 2213 C C . ALA C 1 52 ? 232.401 224.771 264.638 1.00 132.62 52 ALA G C 1
ATOM 2214 O O . ALA C 1 52 ? 231.803 225.754 264.186 1.00 132.62 52 ALA G O 1
ATOM 2216 N N . SER C 1 53 ? 232.517 223.633 263.954 1.00 122.50 53 SER G N 1
ATOM 2217 C CA . SER C 1 53 ? 231.875 223.478 262.655 1.00 122.50 53 SER G CA 1
ATOM 2218 C C . SER C 1 53 ? 230.407 223.118 262.843 1.00 122.50 53 SER G C 1
ATOM 2219 O O . SER C 1 53 ? 229.910 222.161 262.243 1.00 122.50 53 SER G O 1
ATOM 2222 N N . PHE C 1 54 ? 229.707 223.898 263.664 1.00 117.76 54 PHE G N 1
ATOM 2223 C CA . PHE C 1 54 ? 228.318 223.642 264.017 1.00 117.76 54 PHE G CA 1
ATOM 2224 C C . PHE C 1 54 ? 227.612 224.974 264.203 1.00 117.76 54 PHE G C 1
ATOM 2225 O O . PHE C 1 54 ? 228.127 225.857 264.894 1.00 117.76 54 PHE G O 1
ATOM 2233 N N . LEU C 1 55 ? 226.438 225.115 263.600 1.00 122.82 55 LEU G N 1
ATOM 2234 C CA . LEU C 1 55 ? 225.581 226.261 263.859 1.00 122.82 55 LEU G CA 1
ATOM 2235 C C . LEU C 1 55 ? 224.572 225.888 264.935 1.00 122.82 55 LEU G C 1
ATOM 2236 O O . LEU C 1 55 ? 223.927 224.839 264.859 1.00 122.82 55 LEU G O 1
ATOM 2241 N N . ASP C 1 56 ? 224.444 226.747 265.941 1.00 137.25 56 ASP G N 1
ATOM 2242 C CA . ASP C 1 56 ? 223.691 226.414 267.140 1.00 137.25 56 ASP G CA 1
ATOM 2243 C C . ASP C 1 56 ? 222.457 227.292 267.268 1.00 137.25 56 ASP G C 1
ATOM 2244 O O . ASP C 1 56 ? 222.543 228.519 267.157 1.00 137.25 56 ASP G O 1
ATOM 2249 N N . ASP C 1 57 ? 221.315 226.647 267.511 1.00 137.47 57 ASP G N 1
ATOM 2250 C CA . ASP C 1 57 ? 220.064 227.322 267.838 1.00 137.47 57 ASP G CA 1
ATOM 2251 C C . ASP C 1 57 ? 219.701 228.398 266.825 1.00 137.47 57 ASP G C 1
ATOM 2252 O O . ASP C 1 57 ? 219.155 228.101 265.758 1.00 137.47 57 ASP G O 1
ATOM 2257 N N . ALA C 1 58 ? 220.008 229.651 267.154 1.00 161.90 58 ALA G N 1
ATOM 2258 C CA . ALA C 1 58 ? 219.642 230.809 266.342 1.00 161.90 58 ALA G CA 1
ATOM 2259 C C . ALA C 1 58 ? 220.794 231.270 265.461 1.00 161.90 58 ALA G C 1
ATOM 2260 O O . ALA C 1 58 ? 221.009 232.473 265.289 1.00 161.90 58 ALA G O 1
ATOM 2262 N N . ASP C 1 59 ? 221.561 230.320 264.924 1.00 168.45 59 ASP G N 1
ATOM 2263 C CA . ASP C 1 59 ? 222.690 230.512 264.015 1.00 168.45 59 ASP G CA 1
ATOM 2264 C C . ASP C 1 59 ? 223.940 231.020 264.720 1.00 168.45 59 ASP G C 1
ATOM 2265 O O . ASP C 1 59 ? 224.924 231.342 264.044 1.00 168.45 59 ASP G O 1
ATOM 2270 N N . ALA C 1 60 ? 223.943 231.104 266.042 1.00 160.53 60 ALA G N 1
ATOM 2271 C CA . ALA C 1 60 ? 225.152 231.489 266.755 1.00 160.53 60 ALA G CA 1
ATOM 2272 C C . ALA C 1 60 ? 226.161 230.348 266.696 1.00 160.53 60 ALA G C 1
ATOM 2273 O O . ALA C 1 60 ? 225.828 229.215 267.061 1.00 160.53 60 ALA G O 1
ATOM 2275 N N . PRO C 1 61 ? 227.385 230.595 266.233 1.00 154.08 61 PRO G N 1
ATOM 2276 C CA . PRO C 1 61 ? 228.386 229.524 266.194 1.00 154.08 61 PRO G CA 1
ATOM 2277 C C . PRO C 1 61 ? 228.712 229.016 267.591 1.00 154.08 61 PRO G C 1
ATOM 2278 O O . PRO C 1 61 ? 228.666 229.756 268.575 1.00 154.08 61 PRO G O 1
ATOM 2282 N N . VAL C 1 62 ? 229.042 227.731 267.665 1.00 148.06 62 VAL G N 1
ATOM 2283 C CA . VAL C 1 62 ? 229.310 227.065 268.929 1.00 148.06 62 VAL G CA 1
ATOM 2284 C C . VAL C 1 62 ? 230.809 226.777 269.014 1.00 148.06 62 VAL G C 1
ATOM 2285 O O . VAL C 1 62 ? 231.540 226.876 268.029 1.00 148.06 62 VAL G O 1
ATOM 2289 N N . ALA C 1 63 ? 231.265 226.425 270.215 1.00 140.33 63 ALA G N 1
ATOM 2290 C CA . ALA C 1 63 ? 232.668 226.123 270.472 1.00 140.33 63 ALA G CA 1
ATOM 2291 C C . ALA C 1 63 ? 232.947 224.632 270.574 1.00 140.33 63 ALA G C 1
ATOM 2292 O O . ALA C 1 63 ? 233.806 224.113 269.854 1.00 140.33 63 ALA G O 1
ATOM 2294 N N . ALA C 1 64 ? 232.243 223.923 271.451 1.00 129.14 64 ALA G N 1
ATOM 2295 C CA . ALA C 1 64 ? 232.464 222.496 271.642 1.00 129.14 64 ALA G CA 1
ATOM 2296 C C . ALA C 1 64 ? 231.113 221.825 271.856 1.00 129.14 64 ALA G C 1
ATOM 2297 O O . ALA C 1 64 ? 230.059 222.442 271.676 1.00 129.14 64 ALA G O 1
ATOM 2299 N N . LEU C 1 65 ? 231.144 220.550 272.247 1.00 129.37 65 LEU G N 1
ATOM 2300 C CA . LEU C 1 65 ? 229.925 219.775 272.391 1.00 129.37 65 LEU G CA 1
ATOM 2301 C C . LEU C 1 65 ? 229.745 219.301 273.827 1.00 129.37 65 LEU G C 1
ATOM 2302 O O . LEU C 1 65 ? 230.699 218.822 274.448 1.00 129.37 65 LEU G O 1
ATOM 2307 N N . PRO C 1 66 ? 228.537 219.414 274.375 1.00 120.30 66 PRO G N 1
ATOM 2308 C CA . PRO C 1 66 ? 228.289 218.926 275.737 1.00 120.30 66 PRO G CA 1
ATOM 2309 C C . PRO C 1 66 ? 228.186 217.411 275.792 1.00 120.30 66 PRO G C 1
ATOM 2310 O O . PRO C 1 66 ? 227.088 216.857 275.676 1.00 120.30 66 PRO G O 1
ATOM 2314 N N . VAL C 1 67 ? 229.331 216.746 275.933 1.00 120.74 67 VAL G N 1
ATOM 2315 C CA . VAL C 1 67 ? 229.441 215.288 275.994 1.00 120.74 67 VAL G CA 1
ATOM 2316 C C . VAL C 1 67 ? 228.329 214.705 276.857 1.00 120.74 67 VAL G C 1
ATOM 2317 O O . VAL C 1 67 ? 228.108 215.171 277.984 1.00 120.74 67 VAL G O 1
ATOM 2321 N N . PRO C 1 68 ? 227.597 213.706 276.368 1.00 108.97 68 PRO G N 1
ATOM 2322 C CA . PRO C 1 68 ? 226.491 213.141 277.154 1.00 108.97 68 PRO G CA 1
ATOM 2323 C C . PRO C 1 68 ? 227.002 212.457 278.412 1.00 108.97 68 PRO G C 1
ATOM 2324 O O . PRO C 1 68 ? 227.747 211.478 278.351 1.00 108.97 68 PRO G O 1
ATOM 2328 N N . ALA C 1 69 ? 226.591 212.983 279.559 1.00 108.28 69 ALA G N 1
ATOM 2329 C CA . ALA C 1 69 ? 226.934 212.399 280.844 1.00 108.28 69 ALA G CA 1
ATOM 2330 C C . ALA C 1 69 ? 225.976 211.246 281.144 1.00 108.28 69 ALA G C 1
ATOM 2331 O O . ALA C 1 69 ? 225.262 210.757 280.264 1.00 108.28 69 ALA G O 1
ATOM 2333 N N . ALA C 1 70 ? 225.954 210.794 282.394 1.00 103.19 70 ALA G N 1
ATOM 2334 C CA . ALA C 1 70 ? 225.095 209.689 282.797 1.00 103.19 70 ALA G CA 1
ATOM 2335 C C . ALA C 1 70 ? 223.664 210.121 283.091 1.00 103.19 70 ALA G C 1
ATOM 2336 O O . ALA C 1 70 ? 222.836 209.269 283.426 1.00 103.19 70 ALA G O 1
ATOM 2338 N N . ASN C 1 71 ? 223.353 211.409 282.978 1.00 86.69 71 ASN G N 1
ATOM 2339 C CA . ASN C 1 71 ? 222.012 211.918 283.234 1.00 86.69 71 ASN G CA 1
ATOM 2340 C C . ASN C 1 71 ? 221.459 212.617 282.001 1.00 86.69 71 ASN G C 1
ATOM 2341 O O . ASN C 1 71 ? 220.788 213.648 282.093 1.00 86.69 71 ASN G O 1
ATOM 2346 N N . GLY C 1 72 ? 221.723 212.055 280.825 1.00 75.92 72 GLY G N 1
ATOM 2347 C CA . GLY C 1 72 ? 221.256 212.658 279.593 1.00 75.92 72 GLY G CA 1
ATOM 2348 C C . GLY C 1 72 ? 221.324 211.675 278.445 1.00 75.92 72 GLY G C 1
ATOM 2349 O O . GLY C 1 72 ? 221.692 210.511 278.612 1.00 75.92 72 GLY G O 1
ATOM 2350 N N . TYR C 1 73 ? 220.954 212.166 277.266 1.00 63.39 73 TYR G N 1
ATOM 2351 C CA . TYR C 1 73 ? 220.944 211.353 276.061 1.00 63.39 73 TYR G CA 1
ATOM 2352 C C . TYR C 1 73 ? 221.141 212.257 274.856 1.00 63.39 73 TYR G C 1
ATOM 2353 O O . TYR C 1 73 ? 220.851 213.454 274.908 1.00 63.39 73 TYR G O 1
ATOM 2362 N N . TYR C 1 74 ? 221.634 211.671 273.768 1.00 69.75 74 TYR G N 1
ATOM 2363 C CA . TYR C 1 74 ? 221.855 212.394 272.525 1.00 69.75 74 TYR G CA 1
ATOM 2364 C C . TYR C 1 74 ? 221.373 211.542 271.363 1.00 69.75 74 TYR G C 1
ATOM 2365 O O . TYR C 1 74 ? 221.487 210.313 271.403 1.00 69.75 74 TYR G O 1
ATOM 2374 N N . ASN C 1 75 ? 220.837 212.191 270.336 1.00 52.40 75 ASN G N 1
ATOM 2375 C CA . ASN C 1 75 ? 220.376 211.517 269.133 1.00 52.40 75 ASN G CA 1
ATOM 2376 C C . ASN C 1 75 ? 221.051 212.140 267.921 1.00 52.40 75 ASN G C 1
ATOM 2377 O O . ASN C 1 75 ? 221.220 213.361 267.854 1.00 52.40 75 ASN G O 1
ATOM 2382 N N . VAL C 1 76 ? 221.433 211.300 266.964 1.00 56.20 76 VAL G N 1
ATOM 2383 C CA . VAL C 1 76 ? 222.182 211.729 265.790 1.00 56.20 76 VAL G CA 1
ATOM 2384 C C . VAL C 1 76 ? 221.285 211.592 264.570 1.00 56.20 76 VAL G C 1
ATOM 2385 O O . VAL C 1 76 ? 220.892 210.480 264.199 1.00 56.20 76 VAL G O 1
ATOM 2389 N N . TYR C 1 77 ? 220.980 212.722 263.935 1.00 63.56 77 TYR G N 1
ATOM 2390 C CA . TYR C 1 77 ? 220.088 212.782 262.781 1.00 63.56 77 TYR G CA 1
ATOM 2391 C C . TYR C 1 77 ? 220.930 212.996 261.533 1.00 63.56 77 TYR G C 1
ATOM 2392 O O . TYR C 1 77 ? 221.701 213.956 261.457 1.00 63.56 77 TYR G O 1
ATOM 2401 N N . ILE C 1 78 ? 220.781 212.111 260.556 1.00 76.71 78 ILE G N 1
ATOM 2402 C CA . ILE C 1 78 ? 221.419 212.265 259.255 1.00 76.71 78 ILE G CA 1
ATOM 2403 C C . ILE C 1 78 ? 220.326 212.249 258.196 1.00 76.71 78 ILE G C 1
ATOM 2404 O O . ILE C 1 78 ? 219.657 211.230 257.995 1.00 76.71 78 ILE G O 1
ATOM 2409 N N . ASN C 1 79 ? 220.159 213.380 257.513 1.00 97.12 79 ASN G N 1
ATOM 2410 C CA . ASN C 1 79 ? 219.125 213.556 256.495 1.00 97.12 79 ASN G CA 1
ATOM 2411 C C . ASN C 1 79 ? 217.743 213.235 257.060 1.00 97.12 79 ASN G C 1
ATOM 2412 O O . ASN C 1 79 ? 216.897 212.624 256.404 1.00 97.12 79 ASN G O 1
ATOM 2417 N N . GLY C 1 80 ? 217.518 213.655 258.298 1.00 91.83 80 GLY G N 1
ATOM 2418 C CA . GLY C 1 80 ? 216.236 213.424 258.966 1.00 91.83 80 GLY G CA 1
ATOM 2419 C C . GLY C 1 80 ? 216.048 212.073 259.622 1.00 91.83 80 GLY G C 1
ATOM 2420 O O . GLY C 1 80 ? 215.465 211.986 260.706 1.00 91.83 80 GLY G O 1
ATOM 2421 N N . ILE C 1 81 ? 216.529 211.007 258.983 1.00 86.09 81 ILE G N 1
ATOM 2422 C CA . ILE C 1 81 ? 216.412 209.670 259.549 1.00 86.09 81 ILE G CA 1
ATOM 2423 C C . ILE C 1 81 ? 217.283 209.564 260.792 1.00 86.09 81 ILE G C 1
ATOM 2424 O O . ILE C 1 81 ? 218.423 210.046 260.815 1.00 86.09 81 ILE G O 1
ATOM 2429 N N . LEU C 1 82 ? 216.755 208.931 261.835 1.00 71.65 82 LEU G N 1
ATOM 2430 C CA . LEU C 1 82 ? 217.566 208.690 263.016 1.00 71.65 82 LEU G CA 1
ATOM 2431 C C . LEU C 1 82 ? 218.626 207.634 262.722 1.00 71.65 82 LEU G C 1
ATOM 2432 O O . LEU C 1 82 ? 218.568 206.908 261.728 1.00 71.65 82 LEU G O 1
ATOM 2437 N N . GLN C 1 83 ? 219.616 207.567 263.606 1.00 87.60 83 GLN G N 1
ATOM 2438 C CA . GLN C 1 83 ? 220.617 206.511 263.564 1.00 87.60 83 GLN G CA 1
ATOM 2439 C C . GLN C 1 83 ? 220.794 205.919 264.953 1.00 87.60 83 GLN G C 1
ATOM 2440 O O . GLN C 1 83 ? 220.023 206.227 265.868 1.00 87.60 83 GLN G O 1
ATOM 2446 N N . GLN C 1 84 ? 221.802 205.071 265.123 1.00 92.47 84 GLN G N 1
ATOM 2447 C CA . GLN C 1 84 ? 221.964 204.358 266.380 1.00 92.47 84 GLN G CA 1
ATOM 2448 C C . GLN C 1 84 ? 223.389 204.481 266.899 1.00 92.47 84 GLN G C 1
ATOM 2449 O O . GLN C 1 84 ? 224.173 205.289 266.392 1.00 92.47 84 GLN G O 1
ATOM 2455 N N . GLY C 1 85 ? 223.726 203.686 267.916 1.00 113.41 85 GLY G N 1
ATOM 2456 C CA . GLY C 1 85 ? 225.022 203.795 268.559 1.00 113.41 85 GLY G CA 1
ATOM 2457 C C . GLY C 1 85 ? 226.201 203.580 267.634 1.00 113.41 85 GLY G C 1
ATOM 2458 O O . GLY C 1 85 ? 227.302 204.056 267.931 1.00 113.41 85 GLY G O 1
ATOM 2459 N N . GLY C 1 86 ? 226.001 202.872 266.521 1.00 123.51 86 GLY G N 1
ATOM 2460 C CA . GLY C 1 86 ? 227.106 202.635 265.606 1.00 123.51 86 GLY G CA 1
ATOM 2461 C C . GLY C 1 86 ? 227.678 203.917 265.038 1.00 123.51 86 GLY G C 1
ATOM 2462 O O . GLY C 1 86 ? 228.892 204.131 265.051 1.00 123.51 86 GLY G O 1
ATOM 2463 N N . LEU C 1 87 ? 226.814 204.788 264.534 1.00 123.57 87 LEU G N 1
ATOM 2464 C CA . LEU C 1 87 ? 227.229 206.101 264.038 1.00 123.57 87 LEU G CA 1
ATOM 2465 C C . LEU C 1 87 ? 227.054 207.176 265.101 1.00 123.57 87 LEU G C 1
ATOM 2466 O O . LEU C 1 87 ? 226.479 208.230 264.833 1.00 123.57 87 LEU G O 1
ATOM 2471 N N . SER C 1 88 ? 227.554 206.952 266.314 1.00 121.30 88 SER G N 1
ATOM 2472 C CA . SER C 1 88 ? 227.319 207.918 267.385 1.00 121.30 88 SER G CA 1
ATOM 2473 C C . SER C 1 88 ? 228.305 207.695 268.519 1.00 121.30 88 SER G C 1
ATOM 2474 O O . SER C 1 88 ? 228.273 206.644 269.168 1.00 121.30 88 SER G O 1
ATOM 2477 N N . THR C 1 89 ? 229.172 208.678 268.753 1.00 123.99 89 THR G N 1
ATOM 2478 C CA . THR C 1 89 ? 229.919 208.795 270.005 1.00 123.99 89 THR G CA 1
ATOM 2479 C C . THR C 1 89 ? 230.423 210.225 270.088 1.00 123.99 89 THR G C 1
ATOM 2480 O O . THR C 1 89 ? 231.260 210.633 269.277 1.00 123.99 89 THR G O 1
ATOM 2484 N N . LEU C 1 90 ? 229.923 210.985 271.056 1.00 112.14 90 LEU G N 1
ATOM 2485 C CA . LEU C 1 90 ? 230.181 212.417 271.138 1.00 112.14 90 LEU G CA 1
ATOM 2486 C C . LEU C 1 90 ? 231.267 212.685 272.170 1.00 112.14 90 LEU G C 1
ATOM 2487 O O . LEU C 1 90 ? 231.108 212.357 273.351 1.00 112.14 90 LEU G O 1
ATOM 2492 N N . THR C 1 91 ? 232.362 213.279 271.718 1.00 125.48 91 THR G N 1
ATOM 2493 C CA . THR C 1 91 ? 233.397 213.824 272.578 1.00 125.48 91 THR G CA 1
ATOM 2494 C C . THR C 1 91 ? 233.350 215.346 272.500 1.00 125.48 91 THR G C 1
ATOM 2495 O O . THR C 1 91 ? 232.521 215.931 271.797 1.00 125.48 91 THR G O 1
ATOM 2499 N N . ALA C 1 92 ? 234.256 215.993 273.231 1.00 121.03 92 ALA G N 1
ATOM 2500 C CA . ALA C 1 92 ? 234.284 217.449 273.231 1.00 121.03 92 ALA G CA 1
ATOM 2501 C C . ALA C 1 92 ? 234.737 218.021 271.895 1.00 121.03 92 ALA G C 1
ATOM 2502 O O . ALA C 1 92 ? 234.590 219.227 271.672 1.00 121.03 92 ALA G O 1
ATOM 2504 N N . VAL C 1 93 ? 235.273 217.191 271.006 1.00 128.84 93 VAL G N 1
ATOM 2505 C CA . VAL C 1 93 ? 235.856 217.685 269.763 1.00 128.84 93 VAL G CA 1
ATOM 2506 C C . VAL C 1 93 ? 234.924 217.474 268.575 1.00 128.84 93 VAL G C 1
ATOM 2507 O O . VAL C 1 93 ? 234.664 218.406 267.812 1.00 128.84 93 VAL G O 1
ATOM 2511 N N . SER C 1 94 ? 234.401 216.268 268.381 1.00 132.09 94 SER G N 1
ATOM 2512 C CA . SER C 1 94 ? 233.665 215.975 267.158 1.00 132.09 94 SER G CA 1
ATOM 2513 C C . SER C 1 94 ? 232.726 214.801 267.404 1.00 132.09 94 SER G C 1
ATOM 2514 O O . SER C 1 94 ? 232.590 214.312 268.531 1.00 132.09 94 SER G O 1
ATOM 2517 N N . LEU C 1 95 ? 232.074 214.354 266.335 1.00 128.73 95 LEU G N 1
ATOM 2518 C CA . LEU C 1 95 ? 231.212 213.182 266.359 1.00 128.73 95 LEU G CA 1
ATOM 2519 C C . LEU C 1 95 ? 232.083 211.947 266.114 1.00 128.73 95 LEU G C 1
ATOM 2520 O O . LEU C 1 95 ? 233.314 212.024 266.126 1.00 128.73 95 LEU G O 1
ATOM 2525 N N . ALA C 1 96 ? 231.467 210.782 265.936 1.00 134.96 96 ALA G N 1
ATOM 2526 C CA . ALA C 1 96 ? 232.201 209.541 265.700 1.00 134.96 96 ALA G CA 1
ATOM 2527 C C . ALA C 1 96 ? 231.515 208.707 264.623 1.00 134.96 96 ALA G C 1
ATOM 2528 O O . ALA C 1 96 ? 231.265 207.514 264.797 1.00 134.96 96 ALA G O 1
ATOM 2530 N N . LEU C 1 97 ? 231.174 209.341 263.501 1.00 148.05 97 LEU G N 1
ATOM 2531 C CA . LEU C 1 97 ? 230.551 208.619 262.398 1.00 148.05 97 LEU G CA 1
ATOM 2532 C C . LEU C 1 97 ? 231.416 207.441 261.971 1.00 148.05 97 LEU G C 1
ATOM 2533 O O . LEU C 1 97 ? 232.638 207.563 261.847 1.00 148.05 97 LEU G O 1
ATOM 2538 N N . ALA C 1 98 ? 230.768 206.295 261.752 1.00 165.64 98 ALA G N 1
ATOM 2539 C CA . ALA C 1 98 ? 231.491 205.040 261.579 1.00 165.64 98 ALA G CA 1
ATOM 2540 C C . ALA C 1 98 ? 232.422 205.087 260.375 1.00 165.64 98 ALA G C 1
ATOM 2541 O O . ALA C 1 98 ? 233.584 204.674 260.456 1.00 165.64 98 ALA G O 1
ATOM 2543 N N . SER C 1 99 ? 231.932 205.593 259.248 1.00 202.18 99 SER G N 1
ATOM 2544 C CA . SER C 1 99 ? 232.728 205.618 258.031 1.00 202.18 99 SER G CA 1
ATOM 2545 C C . SER C 1 99 ? 232.236 206.742 257.135 1.00 202.18 99 SER G C 1
ATOM 2546 O O . SER C 1 99 ? 231.116 207.239 257.279 1.00 202.18 99 SER G O 1
ATOM 2549 N N . GLY C 1 100 ? 233.093 207.139 256.201 1.00 214.26 100 GLY G N 1
ATOM 2550 C CA . GLY C 1 100 ? 232.736 208.180 255.263 1.00 214.26 100 GLY G CA 1
ATOM 2551 C C . GLY C 1 100 ? 232.062 207.631 254.024 1.00 214.26 100 GLY G C 1
ATOM 2552 O O . GLY C 1 100 ? 232.729 207.220 253.070 1.00 214.26 100 GLY G O 1
ATOM 2553 N N . ASP C 1 101 ? 230.730 207.617 254.036 1.00 210.10 101 ASP G N 1
ATOM 2554 C CA . ASP C 1 101 ? 229.952 207.253 252.850 1.00 210.10 101 ASP G CA 1
ATOM 2555 C C . ASP C 1 101 ? 228.645 208.059 252.866 1.00 210.10 101 ASP G C 1
ATOM 2556 O O . ASP C 1 101 ? 227.614 207.598 253.353 1.00 210.10 101 ASP G O 1
ATOM 2561 N N . PHE C 1 102 ? 228.700 209.242 252.263 1.00 181.52 102 PHE G N 1
ATOM 2562 C CA . PHE C 1 102 ? 227.642 210.234 252.387 1.00 181.52 102 PHE G CA 1
ATOM 2563 C C . PHE C 1 102 ? 227.404 210.870 251.024 1.00 181.52 102 PHE G C 1
ATOM 2564 O O . PHE C 1 102 ? 227.834 210.352 249.989 1.00 181.52 102 PHE G O 1
ATOM 2572 N N . VAL C 1 103 ? 226.708 212.004 251.033 1.00 173.99 103 VAL G N 1
ATOM 2573 C CA . VAL C 1 103 ? 226.446 212.802 249.851 1.00 173.99 103 VAL G CA 1
ATOM 2574 C C . VAL C 1 103 ? 226.886 214.234 250.136 1.00 173.99 103 VAL G C 1
ATOM 2575 O O . VAL C 1 103 ? 227.444 214.534 251.190 1.00 173.99 103 VAL G O 1
ATOM 2579 N N . GLU C 1 104 ? 226.630 215.119 249.179 1.00 172.81 104 GLU G N 1
ATOM 2580 C CA . GLU C 1 104 ? 227.071 216.506 249.280 1.00 172.81 104 GLU G CA 1
ATOM 2581 C C . GLU C 1 104 ? 226.057 217.312 250.086 1.00 172.81 104 GLU G C 1
ATOM 2582 O O . GLU C 1 104 ? 224.851 217.255 249.824 1.00 172.81 104 GLU G O 1
ATOM 2588 N N . GLY C 1 105 ? 226.545 218.029 251.096 1.00 150.07 105 GLY G N 1
ATOM 2589 C CA . GLY C 1 105 ? 225.731 218.999 251.811 1.00 150.07 105 GLY G CA 1
ATOM 2590 C C . GLY C 1 105 ? 224.505 218.440 252.495 1.00 150.07 105 GLY G C 1
ATOM 2591 O O . GLY C 1 105 ? 223.505 219.153 252.632 1.00 150.07 105 GLY G O 1
ATOM 2592 N N . THR C 1 106 ? 224.549 217.186 252.936 1.00 131.00 106 THR G N 1
ATOM 2593 C CA . THR C 1 106 ? 223.392 216.608 253.598 1.00 131.00 106 THR G CA 1
ATOM 2594 C C . THR C 1 106 ? 223.179 217.261 254.965 1.00 131.00 106 THR G C 1
ATOM 2595 O O . THR C 1 106 ? 224.139 217.627 255.648 1.00 131.00 106 THR G O 1
ATOM 2599 N N . PRO C 1 107 ? 221.922 217.453 255.371 1.00 110.59 107 PRO G N 1
ATOM 2600 C CA . PRO C 1 107 ? 221.644 218.073 256.676 1.00 110.59 107 PRO G CA 1
ATOM 2601 C C . PRO C 1 107 ? 221.759 217.052 257.799 1.00 110.59 107 PRO G C 1
ATOM 2602 O O . PRO C 1 107 ? 220.978 216.101 257.874 1.00 110.59 107 PRO G O 1
ATOM 2606 N N . VAL C 1 108 ? 222.737 217.257 258.677 1.00 85.18 108 VAL G N 1
ATOM 2607 C CA . VAL C 1 108 ? 222.960 216.412 259.844 1.00 85.18 108 VAL G CA 1
ATOM 2608 C C . VAL C 1 108 ? 222.777 217.273 261.082 1.00 85.18 108 VAL G C 1
ATOM 2609 O O . VAL C 1 108 ? 223.456 218.294 261.234 1.00 85.18 108 VAL G O 1
ATOM 2613 N N . LEU C 1 109 ? 221.857 216.877 261.957 1.00 71.23 109 LEU G N 1
ATOM 2614 C CA . LEU C 1 109 ? 221.526 217.682 263.122 1.00 71.23 109 LEU G CA 1
ATOM 2615 C C . LEU C 1 109 ? 221.581 216.829 264.379 1.00 71.23 109 LEU G C 1
ATOM 2616 O O . LEU C 1 109 ? 221.237 215.645 264.363 1.00 71.23 109 LEU G O 1
ATOM 2621 N N . LEU C 1 110 ? 222.022 217.445 265.470 1.00 59.02 110 LEU G N 1
ATOM 2622 C CA . LEU C 1 110 ? 222.239 216.761 266.735 1.00 59.02 110 LEU G CA 1
ATOM 2623 C C . LEU C 1 110 ? 221.376 217.382 267.820 1.00 59.02 110 LEU G C 1
ATOM 2624 O O . LEU C 1 110 ? 221.268 218.608 267.915 1.00 59.02 110 LEU G O 1
ATOM 2629 N N . GLU C 1 111 ? 220.766 216.530 268.638 1.00 61.01 111 GLU G N 1
ATOM 2630 C CA . GLU C 1 111 ? 220.022 216.960 269.812 1.00 61.01 111 GLU G CA 1
ATOM 2631 C C . GLU C 1 111 ? 220.690 216.388 271.051 1.00 61.01 111 GLU G C 1
ATOM 2632 O O . GLU C 1 111 ? 221.011 215.196 271.095 1.00 61.01 111 GLU G O 1
ATOM 2638 N N . VAL C 1 112 ? 220.914 217.239 272.046 1.00 81.57 112 VAL G N 1
ATOM 2639 C CA . VAL C 1 112 ? 221.521 216.838 273.307 1.00 81.57 112 VAL G CA 1
ATOM 2640 C C . VAL C 1 112 ? 220.584 217.242 274.432 1.00 81.57 112 VAL G C 1
ATOM 2641 O O . VAL C 1 112 ? 220.154 218.398 274.503 1.00 81.57 112 VAL G O 1
ATOM 2645 N N . GLY C 1 113 ? 220.268 216.294 275.303 1.00 91.68 113 GLY G N 1
ATOM 2646 C CA . GLY C 1 113 ? 219.365 216.549 276.405 1.00 91.68 113 GLY G CA 1
ATOM 2647 C C . GLY C 1 113 ? 220.003 216.201 277.732 1.00 91.68 113 GLY G C 1
ATOM 2648 O O . GLY C 1 113 ? 220.873 215.336 277.823 1.00 91.68 113 GLY G O 1
ATOM 2649 N N . THR C 1 114 ? 219.554 216.900 278.768 1.00 88.56 114 THR G N 1
ATOM 2650 C CA . THR C 1 114 ? 220.005 216.671 280.130 1.00 88.56 114 THR G CA 1
ATOM 2651 C C . THR C 1 114 ? 218.801 216.717 281.059 1.00 88.56 114 THR G C 1
ATOM 2652 O O . THR C 1 114 ? 217.711 217.154 280.680 1.00 88.56 114 THR G O 1
ATOM 2656 N N . PHE C 1 115 ? 219.002 216.256 282.289 1.00 87.58 115 PHE G N 1
ATOM 2657 C CA . PHE C 1 115 ? 217.902 216.164 283.238 1.00 87.58 115 PHE G CA 1
ATOM 2658 C C . PHE C 1 115 ? 218.413 216.443 284.641 1.00 87.58 115 PHE G C 1
ATOM 2659 O O . PHE C 1 115 ? 219.355 215.793 285.102 1.00 87.58 115 PHE G O 1
ATOM 2667 N N . GLY C 1 116 ? 217.789 217.402 285.307 1.00 96.08 116 GLY G N 1
ATOM 2668 C CA . GLY C 1 116 ? 218.114 217.702 286.688 1.00 96.08 116 GLY G CA 1
ATOM 2669 C C . GLY C 1 116 ? 216.848 217.914 287.487 1.00 96.08 116 GLY G C 1
ATOM 2670 O O . GLY C 1 116 ? 215.839 218.404 286.974 1.00 96.08 116 GLY G O 1
ATOM 2671 N N . GLY C 1 117 ? 216.908 217.537 288.754 1.00 111.62 117 GLY G N 1
ATOM 2672 C CA . GLY C 1 117 ? 215.742 217.619 289.615 1.00 111.62 117 GLY G CA 1
ATOM 2673 C C . GLY C 1 117 ? 216.122 218.024 291.019 1.00 111.62 117 GLY G C 1
ATOM 2674 O O . GLY C 1 117 ? 217.240 217.771 291.478 1.00 111.62 117 GLY G O 1
ATOM 2675 N N . ASP C 1 118 ? 215.175 218.653 291.708 1.00 128.13 118 ASP G N 1
ATOM 2676 C CA . ASP C 1 118 ? 215.358 219.084 293.084 1.00 128.13 118 ASP G CA 1
ATOM 2677 C C . ASP C 1 118 ? 214.137 218.695 293.904 1.00 128.13 118 ASP G C 1
ATOM 2678 O O . ASP C 1 118 ? 213.076 218.371 293.364 1.00 128.13 118 ASP G O 1
ATOM 2683 N N . SER C 1 119 ? 214.299 218.727 295.224 1.00 137.82 119 SER G N 1
ATOM 2684 C CA . SER C 1 119 ? 213.240 218.294 296.121 1.00 137.82 119 SER G CA 1
ATOM 2685 C C . SER C 1 119 ? 213.423 218.952 297.478 1.00 137.82 119 SER G C 1
ATOM 2686 O O . SER C 1 119 ? 214.489 219.487 297.795 1.00 137.82 119 SER G O 1
ATOM 2689 N N . THR C 1 120 ? 212.363 218.902 298.281 1.00 130.29 120 THR G N 1
ATOM 2690 C CA . THR C 1 120 ? 212.398 219.455 299.625 1.00 130.29 120 THR G CA 1
ATOM 2691 C C . THR C 1 120 ? 211.429 218.686 300.508 1.00 130.29 120 THR G C 1
ATOM 2692 O O . THR C 1 120 ? 210.503 218.028 300.026 1.00 130.29 120 THR G O 1
ATOM 2696 N N . LEU C 1 121 ? 211.656 218.780 301.815 1.00 125.99 121 LEU G N 1
ATOM 2697 C CA . LEU C 1 121 ? 210.804 218.140 302.814 1.00 125.99 121 LEU G CA 1
ATOM 2698 C C . LEU C 1 121 ? 209.782 219.176 303.270 1.00 125.99 121 LEU G C 1
ATOM 2699 O O . LEU C 1 121 ? 210.074 220.047 304.087 1.00 125.99 121 LEU G O 1
ATOM 2704 N N . THR C 1 122 ? 208.569 219.077 302.726 1.00 134.82 122 THR G N 1
ATOM 2705 C CA . THR C 1 122 ? 207.533 220.054 303.044 1.00 134.82 122 THR G CA 1
ATOM 2706 C C . THR C 1 122 ? 207.011 219.861 304.462 1.00 134.82 122 THR G C 1
ATOM 2707 O O . THR C 1 122 ? 207.093 220.767 305.299 1.00 134.82 122 THR G O 1
ATOM 2711 N N . THR C 1 123 ? 206.469 218.681 304.751 1.00 133.22 123 THR G N 1
ATOM 2712 C CA . THR C 1 123 ? 205.878 218.384 306.050 1.00 133.22 123 THR G CA 1
ATOM 2713 C C . THR C 1 123 ? 206.886 217.620 306.897 1.00 133.22 123 THR G C 1
ATOM 2714 O O . THR C 1 123 ? 207.356 216.550 306.496 1.00 133.22 123 THR G O 1
ATOM 2718 N N . GLN C 1 124 ? 207.208 218.165 308.064 1.00 119.33 124 GLN G N 1
ATOM 2719 C CA . GLN C 1 124 ? 208.185 217.526 308.926 1.00 119.33 124 GLN G CA 1
ATOM 2720 C C . GLN C 1 124 ? 207.577 216.317 309.630 1.00 119.33 124 GLN G C 1
ATOM 2721 O O . GLN C 1 124 ? 206.374 216.286 309.902 1.00 119.33 124 GLN G O 1
ATOM 2727 N N . PRO C 1 125 ? 208.387 215.305 309.928 1.00 112.45 125 PRO G N 1
ATOM 2728 C CA . PRO C 1 125 ? 207.876 214.150 310.669 1.00 112.45 125 PRO G CA 1
ATOM 2729 C C . PRO C 1 125 ? 207.485 214.528 312.087 1.00 112.45 125 PRO G C 1
ATOM 2730 O O . PRO C 1 125 ? 208.011 215.476 312.673 1.00 112.45 125 PRO G O 1
ATOM 2734 N N . THR C 1 126 ? 206.543 213.769 312.636 1.00 118.41 126 THR G N 1
ATOM 2735 C CA . THR C 1 126 ? 206.073 213.963 314.001 1.00 118.41 126 THR G CA 1
ATOM 2736 C C . THR C 1 126 ? 206.777 212.975 314.920 1.00 118.41 126 THR G C 1
ATOM 2737 O O . THR C 1 126 ? 206.846 211.779 314.617 1.00 118.41 126 THR G O 1
ATOM 2741 N N . ILE C 1 127 ? 207.299 213.475 316.036 1.00 116.02 127 ILE G N 1
ATOM 2742 C CA . ILE C 1 127 ? 208.052 212.668 316.988 1.00 116.02 127 ILE G CA 1
ATOM 2743 C C . ILE C 1 127 ? 207.155 212.337 318.170 1.00 116.02 127 ILE G C 1
ATOM 2744 O O . ILE C 1 127 ? 206.483 213.220 318.717 1.00 116.02 127 ILE G O 1
ATOM 2749 N N . SER C 1 128 ? 207.144 211.067 318.566 1.00 119.68 128 SER G N 1
ATOM 2750 C CA . SER C 1 128 ? 206.355 210.636 319.708 1.00 119.68 128 SER G CA 1
ATOM 2751 C C . SER C 1 128 ? 207.005 211.111 321.006 1.00 119.68 128 SER G C 1
ATOM 2752 O O . SER C 1 128 ? 208.147 211.576 321.034 1.00 119.68 128 SER G O 1
ATOM 2755 N N . ALA C 1 129 ? 206.262 210.986 322.101 1.00 116.08 129 ALA G N 1
ATOM 2756 C CA . ALA C 1 129 ? 206.783 211.424 323.387 1.00 116.08 129 ALA G CA 1
ATOM 2757 C C . ALA C 1 129 ? 207.581 210.312 324.054 1.00 116.08 129 ALA G C 1
ATOM 2758 O O . ALA C 1 129 ? 207.121 209.168 324.118 1.00 116.08 129 ALA G O 1
ATOM 2760 N N . PRO C 1 130 ? 208.774 210.623 324.552 1.00 119.29 130 PRO G N 1
ATOM 2761 C CA . PRO C 1 130 ? 209.590 209.599 325.209 1.00 119.29 130 PRO G CA 1
ATOM 2762 C C . PRO C 1 130 ? 209.032 209.227 326.573 1.00 119.29 130 PRO G C 1
ATOM 2763 O O . PRO C 1 130 ? 208.205 209.929 327.157 1.00 119.29 130 PRO G O 1
ATOM 2767 N N . THR C 1 131 ? 209.503 208.091 327.077 1.00 131.42 131 THR G N 1
ATOM 2768 C CA . THR C 1 131 ? 209.109 207.575 328.381 1.00 131.42 131 THR G CA 1
ATOM 2769 C C . THR C 1 131 ? 210.284 207.715 329.339 1.00 131.42 131 THR G C 1
ATOM 2770 O O . THR C 1 131 ? 211.417 207.366 328.991 1.00 131.42 131 THR G O 1
ATOM 2774 N N . ILE C 1 132 ? 210.013 208.225 330.537 1.00 125.85 132 ILE G N 1
ATOM 2775 C CA . ILE C 1 132 ? 211.031 208.442 331.557 1.00 125.85 132 ILE G CA 1
ATOM 2776 C C . ILE C 1 132 ? 210.615 207.707 332.822 1.00 125.85 132 ILE G C 1
ATOM 2777 O O . ILE C 1 132 ? 209.448 207.763 333.225 1.00 125.85 132 ILE G O 1
ATOM 2782 N N . THR C 1 133 ? 211.566 207.011 333.436 1.00 144.02 133 THR G N 1
ATOM 2783 C CA . THR C 1 133 ? 211.330 206.254 334.657 1.00 144.02 133 THR G CA 1
ATOM 2784 C C . THR C 1 133 ? 212.237 206.787 335.756 1.00 144.02 133 THR G C 1
ATOM 2785 O O . THR C 1 133 ? 213.428 207.018 335.524 1.00 144.02 133 THR G O 1
ATOM 2789 N N . ILE C 1 134 ? 211.675 206.978 336.944 1.00 148.93 134 ILE G N 1
ATOM 2790 C CA . ILE C 1 134 ? 212.419 207.505 338.081 1.00 148.93 134 ILE G CA 1
ATOM 2791 C C . ILE C 1 134 ? 212.879 206.342 338.947 1.00 148.93 134 ILE G C 1
ATOM 2792 O O . ILE C 1 134 ? 212.063 205.536 339.406 1.00 148.93 134 ILE G O 1
ATOM 2797 N N . ILE C 1 135 ? 214.184 206.257 339.173 1.00 157.82 135 ILE G N 1
ATOM 2798 C CA . ILE C 1 135 ? 214.778 205.229 340.017 1.00 157.82 135 ILE G CA 1
ATOM 2799 C C . ILE C 1 135 ? 215.264 205.924 341.281 1.00 157.82 135 ILE G C 1
ATOM 2800 O O . ILE C 1 135 ? 216.283 206.623 341.269 1.00 157.82 135 ILE G O 1
ATOM 2805 N N . SER C 1 136 ? 214.538 205.735 342.377 1.00 165.60 136 SER G N 1
ATOM 2806 C CA . SER C 1 136 ? 214.910 206.335 343.650 1.00 165.60 136 SER G CA 1
ATOM 2807 C C . SER C 1 136 ? 216.090 205.595 344.269 1.00 165.60 136 SER G C 1
ATOM 2808 O O . SER C 1 136 ? 216.436 204.493 343.846 1.00 165.60 136 SER G O 1
ATOM 2812 N N . PRO D 1 2 ? 230.466 215.603 165.082 1.00 118.93 2 PRO H N 1
ATOM 2813 C CA . PRO D 1 2 ? 229.619 214.623 164.395 1.00 118.93 2 PRO H CA 1
ATOM 2814 C C . PRO D 1 2 ? 228.337 215.237 163.838 1.00 118.93 2 PRO H C 1
ATOM 2815 O O . PRO D 1 2 ? 227.437 215.592 164.598 1.00 118.93 2 PRO H O 1
ATOM 2819 N N . VAL D 1 3 ? 228.266 215.358 162.516 1.00 133.57 3 VAL H N 1
ATOM 2820 C CA . VAL D 1 3 ? 227.089 215.883 161.834 1.00 133.57 3 VAL H CA 1
ATOM 2821 C C . VAL D 1 3 ? 226.299 214.714 161.267 1.00 133.57 3 VAL H C 1
ATOM 2822 O O . VAL D 1 3 ? 226.851 213.820 160.616 1.00 133.57 3 VAL H O 1
ATOM 2826 N N . ILE D 1 4 ? 224.991 214.718 161.517 1.00 122.37 4 ILE H N 1
ATOM 2827 C CA . ILE D 1 4 ? 224.129 213.604 161.147 1.00 122.37 4 ILE H CA 1
ATOM 2828 C C . ILE D 1 4 ? 222.984 214.124 160.291 1.00 122.37 4 ILE H C 1
ATOM 2829 O O . ILE D 1 4 ? 222.370 215.149 160.596 1.00 122.37 4 ILE H O 1
ATOM 2834 N N . LYS D 1 5 ? 222.704 213.408 159.206 1.00 124.43 5 LYS H N 1
ATOM 2835 C CA . LYS D 1 5 ? 221.627 213.745 158.290 1.00 124.43 5 LYS H CA 1
ATOM 2836 C C . LYS D 1 5 ? 220.815 212.497 157.980 1.00 124.43 5 LYS H C 1
ATOM 2837 O O . LYS D 1 5 ? 221.347 211.381 158.026 1.00 124.43 5 LYS H O 1
ATOM 2843 N N . PRO D 1 6 ? 219.528 212.652 157.674 1.00 123.33 6 PRO H N 1
ATOM 2844 C CA . PRO D 1 6 ? 218.711 211.485 157.323 1.00 123.33 6 PRO H CA 1
ATOM 2845 C C . PRO D 1 6 ? 219.189 210.846 156.029 1.00 123.33 6 PRO H C 1
ATOM 2846 O O . PRO D 1 6 ? 219.727 211.515 155.145 1.00 123.33 6 PRO H O 1
ATOM 2850 N N . VAL D 1 7 ? 218.989 209.537 155.926 1.00 131.45 7 VAL H N 1
ATOM 2851 C CA . VAL D 1 7 ? 219.377 208.772 154.749 1.00 131.45 7 VAL H CA 1
ATOM 2852 C C . VAL D 1 7 ? 218.121 208.511 153.930 1.00 131.45 7 VAL H C 1
ATOM 2853 O O . VAL D 1 7 ? 217.245 207.745 154.345 1.00 131.45 7 VAL H O 1
ATOM 2857 N N . ILE D 1 8 ? 218.026 209.153 152.769 1.00 139.89 8 ILE H N 1
ATOM 2858 C CA . ILE D 1 8 ? 216.896 208.994 151.862 1.00 139.89 8 ILE H CA 1
ATOM 2859 C C . ILE D 1 8 ? 217.436 208.848 150.447 1.00 139.89 8 ILE H C 1
ATOM 2860 O O . ILE D 1 8 ? 218.324 209.604 150.036 1.00 139.89 8 ILE H O 1
ATOM 2865 N N . VAL D 1 9 ? 216.908 207.876 149.707 1.00 140.30 9 VAL H N 1
ATOM 2866 C CA . VAL D 1 9 ? 217.260 207.672 148.310 1.00 140.30 9 VAL H CA 1
ATOM 2867 C C . VAL D 1 9 ? 215.979 207.589 147.495 1.00 140.30 9 VAL H C 1
ATOM 2868 O O . VAL D 1 9 ? 214.917 207.222 148.006 1.00 140.30 9 VAL H O 1
ATOM 2872 N N . ALA D 1 10 ? 216.083 207.944 146.217 1.00 133.32 10 ALA H N 1
ATOM 2873 C CA . ALA D 1 10 ? 214.936 207.951 145.322 1.00 133.32 10 ALA H CA 1
ATOM 2874 C C . ALA D 1 10 ? 215.390 207.608 143.913 1.00 133.32 10 ALA H C 1
ATOM 2875 O O . ALA D 1 10 ? 216.482 208.001 143.491 1.00 133.32 10 ALA H O 1
ATOM 2877 N N . VAL D 1 11 ? 214.547 206.878 143.188 1.00 129.07 11 VAL H N 1
ATOM 2878 C CA . VAL D 1 11 ? 214.856 206.406 141.844 1.00 129.07 11 VAL H CA 1
ATOM 2879 C C . VAL D 1 11 ? 213.817 206.954 140.876 1.00 129.07 11 VAL H C 1
ATOM 2880 O O . VAL D 1 11 ? 212.622 207.004 141.191 1.00 129.07 11 VAL H O 1
ATOM 2884 N N . SER D 1 12 ? 214.277 207.381 139.704 1.00 120.34 12 SER H N 1
ATOM 2885 C CA . SER D 1 12 ? 213.413 207.936 138.674 1.00 120.34 12 SER H CA 1
ATOM 2886 C C . SER D 1 12 ? 213.076 206.876 137.634 1.00 120.34 12 SER H C 1
ATOM 2887 O O . SER D 1 12 ? 213.794 205.886 137.473 1.00 120.34 12 SER H O 1
ATOM 2890 N N . SER D 1 13 ? 211.973 207.096 136.926 1.00 123.95 13 SER H N 1
ATOM 2891 C CA . SER D 1 13 ? 211.532 206.189 135.879 1.00 123.95 13 SER H CA 1
ATOM 2892 C C . SER D 1 13 ? 212.097 206.642 134.533 1.00 123.95 13 SER H C 1
ATOM 2893 O O . SER D 1 13 ? 212.952 207.527 134.458 1.00 123.95 13 SER H O 1
ATOM 2896 N N . ALA D 1 14 ? 211.621 206.031 133.449 1.00 119.89 14 ALA H N 1
ATOM 2897 C CA . ALA D 1 14 ? 212.067 206.368 132.105 1.00 119.89 14 ALA H CA 1
ATOM 2898 C C . ALA D 1 14 ? 210.955 207.093 131.364 1.00 119.89 14 ALA H C 1
ATOM 2899 O O . ALA D 1 14 ? 209.872 206.520 131.175 1.00 119.89 14 ALA H O 1
ATOM 2901 N N . PRO D 1 15 ? 211.166 208.333 130.937 1.00 112.64 15 PRO H N 1
ATOM 2902 C CA . PRO D 1 15 ? 210.110 209.063 130.229 1.00 112.64 15 PRO H CA 1
ATOM 2903 C C . PRO D 1 15 ? 209.841 208.472 128.854 1.00 112.64 15 PRO H C 1
ATOM 2904 O O . PRO D 1 15 ? 210.654 207.741 128.285 1.00 112.64 15 PRO H O 1
ATOM 2908 N N . VAL D 1 16 ? 208.667 208.805 128.321 1.00 115.46 16 VAL H N 1
ATOM 2909 C CA . VAL D 1 16 ? 208.211 208.316 127.025 1.00 115.46 16 VAL H CA 1
ATOM 2910 C C . VAL D 1 16 ? 207.906 209.509 126.130 1.00 115.46 16 VAL H C 1
ATOM 2911 O O . VAL D 1 16 ? 207.320 210.500 126.579 1.00 115.46 16 VAL H O 1
ATOM 2915 N N . SER D 1 17 ? 208.309 209.413 124.867 1.00 112.28 17 SER H N 1
ATOM 2916 C CA . SER D 1 17 ? 208.110 210.472 123.890 1.00 112.28 17 SER H CA 1
ATOM 2917 C C . SER D 1 17 ? 206.803 210.271 123.129 1.00 112.28 17 SER H C 1
ATOM 2918 O O . SER D 1 17 ? 206.317 209.150 122.966 1.00 112.28 17 SER H O 1
ATOM 2921 N N . THR D 1 18 ? 206.239 211.384 122.660 1.00 114.42 18 THR H N 1
ATOM 2922 C CA . THR D 1 18 ? 204.968 211.378 121.941 1.00 114.42 18 THR H CA 1
ATOM 2923 C C . THR D 1 18 ? 205.044 212.357 120.779 1.00 114.42 18 THR H C 1
ATOM 2924 O O . THR D 1 18 ? 205.536 213.477 120.942 1.00 114.42 18 THR H O 1
ATOM 2928 N N . GLY D 1 19 ? 204.558 211.933 119.612 1.00 114.36 19 GLY H N 1
ATOM 2929 C CA . GLY D 1 19 ? 204.446 212.810 118.460 1.00 114.36 19 GLY H CA 1
ATOM 2930 C C . GLY D 1 19 ? 205.726 212.946 117.646 1.00 114.36 19 GLY H C 1
ATOM 2931 O O . GLY D 1 19 ? 206.715 212.236 117.844 1.00 114.36 19 GLY H O 1
ATOM 2932 N N . GLY D 1 20 ? 205.682 213.878 116.709 1.00 107.87 20 GLY H N 1
ATOM 2933 C CA . GLY D 1 20 ? 206.795 214.165 115.822 1.00 107.87 20 GLY H CA 1
ATOM 2934 C C . GLY D 1 20 ? 206.306 214.452 114.414 1.00 107.87 20 GLY H C 1
ATOM 2935 O O . GLY D 1 20 ? 205.449 213.760 113.864 1.00 107.87 20 GLY H O 1
ATOM 2936 N N . VAL D 1 21 ? 206.869 215.502 113.816 1.00 118.30 21 VAL H N 1
ATOM 2937 C CA . VAL D 1 21 ? 206.492 215.953 112.482 1.00 118.30 21 VAL H CA 1
ATOM 2938 C C . VAL D 1 21 ? 207.756 216.248 111.687 1.00 118.30 21 VAL H C 1
ATOM 2939 O O . VAL D 1 21 ? 208.695 216.863 112.203 1.00 118.30 21 VAL H O 1
ATOM 2943 N N . ILE D 1 22 ? 207.777 215.812 110.428 1.00 119.30 22 ILE H N 1
ATOM 2944 C CA . ILE D 1 22 ? 208.926 215.981 109.547 1.00 119.30 22 ILE H CA 1
ATOM 2945 C C . ILE D 1 22 ? 208.453 216.591 108.235 1.00 119.30 22 ILE H C 1
ATOM 2946 O O . ILE D 1 22 ? 207.463 216.133 107.655 1.00 119.30 22 ILE H O 1
ATOM 2951 N N . ALA D 1 23 ? 209.159 217.619 107.769 1.00 125.14 23 ALA H N 1
ATOM 2952 C CA . ALA D 1 23 ? 208.879 218.268 106.496 1.00 125.14 23 ALA H CA 1
ATOM 2953 C C . ALA D 1 23 ? 210.071 218.095 105.565 1.00 125.14 23 ALA H C 1
ATOM 2954 O O . ALA D 1 23 ? 211.221 218.257 105.982 1.00 125.14 23 ALA H O 1
ATOM 2956 N N . THR D 1 24 ? 209.792 217.777 104.300 1.00 127.95 24 THR H N 1
ATOM 2957 C CA . THR D 1 24 ? 210.825 217.412 103.341 1.00 127.95 24 THR H CA 1
ATOM 2958 C C . THR D 1 24 ? 210.726 218.266 102.086 1.00 127.95 24 THR H C 1
ATOM 2959 O O . THR D 1 24 ? 209.659 218.784 101.747 1.00 127.95 24 THR H O 1
ATOM 2963 N N . THR D 1 25 ? 211.858 218.399 101.395 1.00 121.22 25 THR H N 1
ATOM 2964 C CA . THR D 1 25 ? 211.932 219.099 100.121 1.00 121.22 25 THR H CA 1
ATOM 2965 C C . THR D 1 25 ? 212.792 218.296 99.155 1.00 121.22 25 THR H C 1
ATOM 2966 O O . THR D 1 25 ? 213.681 217.547 99.567 1.00 121.22 25 THR H O 1
ATOM 2970 N N . VAL D 1 26 ? 212.519 218.462 97.863 1.00 90.07 26 VAL H N 1
ATOM 2971 C CA . VAL D 1 26 ? 213.243 217.779 96.798 1.00 90.07 26 VAL H CA 1
ATOM 2972 C C . VAL D 1 26 ? 213.774 218.822 95.826 1.00 90.07 26 VAL H C 1
ATOM 2973 O O . VAL D 1 26 ? 213.038 219.721 95.406 1.00 90.07 26 VAL H O 1
ATOM 2977 N N . SER D 1 27 ? 215.050 218.701 95.468 1.00 86.42 27 SER H N 1
ATOM 2978 C CA . SER D 1 27 ? 215.700 219.647 94.559 1.00 86.42 27 SER H CA 1
ATOM 2979 C C . SER D 1 27 ? 216.248 218.918 93.342 1.00 86.42 27 SER H C 1
ATOM 2980 O O . SER D 1 27 ? 217.371 218.385 93.387 1.00 86.42 27 SER H O 1
ATOM 2983 N N . PRO D 1 28 ? 215.506 218.862 92.241 1.00 71.16 28 PRO H N 1
ATOM 2984 C CA . PRO D 1 28 ? 216.018 218.240 91.020 1.00 71.16 28 PRO H CA 1
ATOM 2985 C C . PRO D 1 28 ? 216.709 219.240 90.107 1.00 71.16 28 PRO H C 1
ATOM 2986 O O . PRO D 1 28 ? 216.342 220.413 90.024 1.00 71.16 28 PRO H O 1
ATOM 2990 N N . THR D 1 29 ? 217.731 218.750 89.412 1.00 88.13 29 THR H N 1
ATOM 2991 C CA . THR D 1 29 ? 218.482 219.548 88.455 1.00 88.13 29 THR H CA 1
ATOM 2992 C C . THR D 1 29 ? 218.691 218.746 87.181 1.00 88.13 29 THR H C 1
ATOM 2993 O O . THR D 1 29 ? 218.933 217.537 87.232 1.00 88.13 29 THR H O 1
ATOM 2997 N N . VAL D 1 30 ? 218.596 219.423 86.041 1.00 77.02 30 VAL H N 1
ATOM 2998 C CA . VAL D 1 30 ? 218.750 218.799 84.733 1.00 77.02 30 VAL H CA 1
ATOM 2999 C C . VAL D 1 30 ? 219.752 219.611 83.925 1.00 77.02 30 VAL H C 1
ATOM 3000 O O . VAL D 1 30 ? 219.591 220.827 83.772 1.00 77.02 30 VAL H O 1
ATOM 3004 N N . ALA D 1 31 ? 220.777 218.941 83.407 1.00 85.76 31 ALA H N 1
ATOM 3005 C CA . ALA D 1 31 ? 221.805 219.571 82.592 1.00 85.76 31 ALA H CA 1
ATOM 3006 C C . ALA D 1 31 ? 221.738 219.029 81.171 1.00 85.76 31 ALA H C 1
ATOM 3007 O O . ALA D 1 31 ? 221.520 217.831 80.964 1.00 85.76 31 ALA H O 1
ATOM 3009 N N . ARG D 1 32 ? 221.928 219.913 80.196 1.00 79.72 32 ARG H N 1
ATOM 3010 C CA . ARG D 1 32 ? 221.798 219.569 78.786 1.00 79.72 32 ARG H CA 1
ATOM 3011 C C . ARG D 1 32 ? 223.095 219.904 78.066 1.00 79.72 32 ARG H C 1
ATOM 3012 O O . ARG D 1 32 ? 223.524 221.063 78.063 1.00 79.72 32 ARG H O 1
ATOM 3020 N N . PHE D 1 33 ? 223.710 218.897 77.451 1.00 82.51 33 PHE H N 1
ATOM 3021 C CA . PHE D 1 33 ? 224.943 219.067 76.698 1.00 82.51 33 PHE H CA 1
ATOM 3022 C C . PHE D 1 33 ? 224.714 218.681 75.245 1.00 82.51 33 PHE H C 1
ATOM 3023 O O . PHE D 1 33 ? 224.034 217.695 74.948 1.00 82.51 33 PHE H O 1
ATOM 3031 N N . TYR D 1 34 ? 225.295 219.464 74.342 1.00 95.57 34 TYR H N 1
ATOM 3032 C CA . TYR D 1 34 ? 225.113 219.298 72.909 1.00 95.57 34 TYR H CA 1
ATOM 3033 C C . TYR D 1 34 ? 226.335 218.641 72.282 1.00 95.57 34 TYR H C 1
ATOM 3034 O O . TYR D 1 34 ? 227.444 218.687 72.821 1.00 95.57 34 TYR H O 1
ATOM 3043 N N . ALA D 1 35 ? 226.113 218.021 71.126 1.00 96.76 35 ALA H N 1
ATOM 3044 C CA . ALA D 1 35 ? 227.175 217.349 70.399 1.00 96.76 35 ALA H CA 1
ATOM 3045 C C . ALA D 1 35 ? 226.885 217.426 68.910 1.00 96.76 35 ALA H C 1
ATOM 3046 O O . ALA D 1 35 ? 225.756 217.687 68.490 1.00 96.76 35 ALA H O 1
ATOM 3048 N N . ALA D 1 36 ? 227.930 217.195 68.116 1.00 148.68 36 ALA H N 1
ATOM 3049 C CA . ALA D 1 36 ? 227.803 217.111 66.662 1.00 148.68 36 ALA H CA 1
ATOM 3050 C C . ALA D 1 36 ? 228.824 216.081 66.186 1.00 148.68 36 ALA H C 1
ATOM 3051 O O . ALA D 1 36 ? 229.997 216.412 65.991 1.00 148.68 36 ALA H O 1
ATOM 3053 N N . ILE D 1 37 ? 228.370 214.840 66.002 1.00 167.88 37 ILE H N 1
ATOM 3054 C CA . ILE D 1 37 ? 229.292 213.757 65.687 1.00 167.88 37 ILE H CA 1
ATOM 3055 C C . ILE D 1 37 ? 229.864 213.938 64.284 1.00 167.88 37 ILE H C 1
ATOM 3056 O O . ILE D 1 37 ? 229.312 214.645 63.432 1.00 167.88 37 ILE H O 1
ATOM 3061 N N . THR D 1 38 ? 231.001 213.288 64.048 1.00 200.69 38 THR H N 1
ATOM 3062 C CA . THR D 1 38 ? 231.680 213.357 62.764 1.00 200.69 38 THR H CA 1
ATOM 3063 C C . THR D 1 38 ? 232.414 212.040 62.550 1.00 200.69 38 THR H C 1
ATOM 3064 O O . THR D 1 38 ? 232.735 211.324 63.500 1.00 200.69 38 THR H O 1
ATOM 3068 N N . ALA D 1 39 ? 232.692 211.729 61.283 1.00 212.11 39 ALA H N 1
ATOM 3069 C CA . ALA D 1 39 ? 233.398 210.497 60.952 1.00 212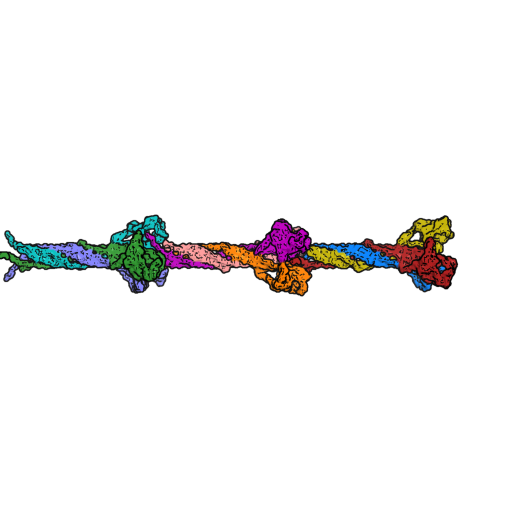.11 39 ALA H CA 1
ATOM 3070 C C . ALA D 1 39 ? 234.846 210.516 61.421 1.00 212.11 39 ALA H C 1
ATOM 3071 O O . ALA D 1 39 ? 235.526 209.487 61.337 1.00 212.11 39 ALA H O 1
ATOM 3073 N N . ALA D 1 40 ? 235.339 211.671 61.876 1.00 212.09 40 ALA H N 1
ATOM 3074 C CA . ALA D 1 40 ? 236.698 211.752 62.399 1.00 212.09 40 ALA H CA 1
ATOM 3075 C C . ALA D 1 40 ? 236.869 210.883 63.639 1.00 212.09 40 ALA H C 1
ATOM 3076 O O . ALA D 1 40 ? 237.871 210.171 63.771 1.00 212.09 40 ALA H O 1
ATOM 3078 N N . MET D 1 41 ? 235.897 210.914 64.550 1.00 198.90 41 MET H N 1
ATOM 3079 C CA . MET D 1 41 ? 235.973 210.155 65.791 1.00 198.90 41 MET H CA 1
ATOM 3080 C C . MET D 1 41 ? 235.194 208.841 65.726 1.00 198.90 41 MET H C 1
ATOM 3081 O O . MET D 1 41 ? 235.129 208.110 66.719 1.00 198.90 41 MET H O 1
ATOM 3086 N N . ILE D 1 42 ? 234.648 208.488 64.571 1.00 203.80 42 ILE H N 1
ATOM 3087 C CA . ILE D 1 42 ? 233.931 207.231 64.401 1.00 203.80 42 ILE H CA 1
ATOM 3088 C C . ILE D 1 42 ? 234.890 206.238 63.763 1.00 203.80 42 ILE H C 1
ATOM 3089 O O . ILE D 1 42 ? 235.537 206.551 62.758 1.00 203.80 42 ILE H O 1
ATOM 3094 N N . ALA D 1 43 ? 234.998 205.053 64.361 1.00 199.58 43 ALA H N 1
ATOM 3095 C CA . ALA D 1 43 ? 235.963 204.047 63.934 1.00 199.58 43 ALA H CA 1
ATOM 3096 C C . ALA D 1 43 ? 235.290 202.694 63.771 1.00 199.58 43 ALA H C 1
ATOM 3097 O O . ALA D 1 43 ? 235.861 201.654 64.115 1.00 199.58 43 ALA H O 1
ATOM 3099 N N . GLY D 1 44 ? 234.067 202.689 63.245 1.00 203.20 44 GLY H N 1
ATOM 3100 C CA . GLY D 1 44 ? 233.358 201.448 62.999 1.00 203.20 44 GLY H CA 1
ATOM 3101 C C . GLY D 1 44 ? 233.101 200.651 64.259 1.00 203.20 44 GLY H C 1
ATOM 3102 O O . GLY D 1 44 ? 233.335 199.439 64.300 1.00 203.20 44 GLY H O 1
ATOM 3103 N N . GLY D 1 45 ? 232.620 201.329 65.296 1.00 196.77 45 GLY H N 1
ATOM 3104 C CA . GLY D 1 45 ? 232.469 200.729 66.604 1.00 196.77 45 GLY H CA 1
ATOM 3105 C C . GLY D 1 45 ? 233.310 201.473 67.619 1.00 196.77 45 GLY H C 1
ATOM 3106 O O . GLY D 1 45 ? 234.236 202.196 67.239 1.00 196.77 45 GLY H O 1
ATOM 3107 N N . VAL D 1 46 ? 232.983 201.306 68.904 1.00 180.33 46 VAL H N 1
ATOM 3108 C CA . VAL D 1 46 ? 233.618 201.974 70.043 1.00 180.33 46 VAL H CA 1
ATOM 3109 C C . VAL D 1 46 ? 233.872 203.454 69.749 1.00 180.33 46 VAL H C 1
ATOM 3110 O O . VAL D 1 46 ? 234.864 204.039 70.204 1.00 180.33 46 VAL H O 1
ATOM 3114 N N . THR D 1 47 ? 232.950 204.079 69.018 1.00 171.48 47 THR H N 1
ATOM 3115 C CA . THR D 1 47 ? 233.052 205.505 68.740 1.00 171.48 47 THR H CA 1
ATOM 3116 C C . THR D 1 47 ? 233.130 206.277 70.045 1.00 171.48 47 THR H C 1
ATOM 3117 O O . THR D 1 47 ? 232.145 206.393 70.781 1.00 171.48 47 THR H O 1
ATOM 3121 N N . THR D 1 48 ? 234.312 206.802 70.330 1.00 157.50 48 THR H N 1
ATOM 3122 C CA . THR D 1 48 ? 234.618 207.381 71.630 1.00 157.50 48 THR H CA 1
ATOM 3123 C C . THR D 1 48 ? 234.725 208.893 71.451 1.00 157.50 48 THR H C 1
ATOM 3124 O O . THR D 1 48 ? 235.817 209.449 71.325 1.00 157.50 48 THR H O 1
ATOM 3128 N N . ILE D 1 49 ? 233.576 209.557 71.465 1.00 127.15 49 ILE H N 1
ATOM 3129 C CA . ILE D 1 49 ? 233.490 210.996 71.251 1.00 127.15 49 ILE H CA 1
ATOM 3130 C C . ILE D 1 49 ? 233.917 211.706 72.530 1.00 127.15 49 ILE H C 1
ATOM 3131 O O . ILE D 1 49 ? 233.298 211.517 73.585 1.00 127.15 49 ILE H O 1
ATOM 3136 N N . PRO D 1 50 ? 234.950 212.541 72.478 1.00 129.26 50 PRO H N 1
ATOM 3137 C CA . PRO D 1 50 ? 235.626 212.966 73.707 1.00 129.26 50 PRO H CA 1
ATOM 3138 C C . PRO D 1 50 ? 234.817 213.992 74.484 1.00 129.26 50 PRO H C 1
ATOM 3139 O O . PRO D 1 50 ? 233.835 214.560 74.006 1.00 129.26 50 PRO H O 1
ATOM 3143 N N . ALA D 1 51 ? 235.266 214.224 75.716 1.00 122.50 51 ALA H N 1
ATOM 3144 C CA . ALA D 1 51 ? 234.697 215.238 76.592 1.00 122.50 51 ALA H CA 1
ATOM 3145 C C . ALA D 1 51 ? 235.039 216.650 76.150 1.00 122.50 51 ALA H C 1
ATOM 3146 O O . ALA D 1 51 ? 234.699 217.602 76.860 1.00 122.50 51 ALA H O 1
ATOM 3148 N N . ALA D 1 52 ? 235.720 216.804 75.014 1.00 129.07 52 ALA H N 1
ATOM 3149 C CA . ALA D 1 52 ? 236.002 218.110 74.443 1.00 129.07 52 ALA H CA 1
ATOM 3150 C C . ALA D 1 52 ? 235.250 218.390 73.153 1.00 129.07 52 ALA H C 1
ATOM 3151 O O . ALA D 1 52 ? 235.111 219.562 72.788 1.00 129.07 52 ALA H O 1
ATOM 3153 N N . SER D 1 53 ? 234.761 217.366 72.460 1.00 117.51 53 SER H N 1
ATOM 3154 C CA . SER D 1 53 ? 233.994 217.577 71.234 1.00 117.51 53 SER H CA 1
ATOM 3155 C C . SER D 1 53 ? 232.502 217.684 71.529 1.00 117.51 53 SER H C 1
ATOM 3156 O O . SER D 1 53 ? 231.674 217.046 70.884 1.00 117.51 53 SER H O 1
ATOM 3159 N N . PHE D 1 54 ? 232.156 218.526 72.500 1.00 116.29 54 PHE H N 1
ATOM 3160 C CA . PHE D 1 54 ? 230.780 218.737 72.924 1.00 116.29 54 PHE H CA 1
ATOM 3161 C C . PHE D 1 54 ? 230.501 220.230 73.008 1.00 116.29 54 PHE H C 1
ATOM 3162 O O . PHE D 1 54 ? 231.412 221.039 73.205 1.00 116.29 54 PHE H O 1
ATOM 3170 N N . LEU D 1 55 ? 229.236 220.591 72.844 1.00 114.12 55 LEU H N 1
ATOM 3171 C CA . LEU D 1 55 ? 228.789 221.934 73.169 1.00 114.12 55 LEU H CA 1
ATOM 3172 C C . LEU D 1 55 ? 228.038 221.905 74.498 1.00 114.12 55 LEU H C 1
ATOM 3173 O O . LEU D 1 55 ? 227.656 220.846 75.001 1.00 114.12 55 LEU H O 1
ATOM 3178 N N . ASP D 1 56 ? 227.829 223.084 75.079 1.00 128.74 56 ASP H N 1
ATOM 3179 C CA . ASP D 1 56 ? 227.246 223.145 76.410 1.00 128.74 56 ASP H CA 1
ATOM 3180 C C . ASP D 1 56 ? 226.227 224.272 76.486 1.00 128.74 56 ASP H C 1
ATOM 3181 O O . ASP D 1 56 ? 226.478 225.387 76.022 1.00 128.74 56 ASP H O 1
ATOM 3186 N N . ASP D 1 57 ? 225.081 223.954 77.096 1.00 119.60 57 ASP H N 1
ATOM 3187 C CA . ASP D 1 57 ? 224.002 224.883 77.423 1.00 119.60 57 ASP H CA 1
ATOM 3188 C C . ASP D 1 57 ? 223.824 226.012 76.415 1.00 119.60 57 ASP H C 1
ATOM 3189 O O . ASP D 1 57 ? 223.091 225.870 75.433 1.00 119.60 57 ASP H O 1
ATOM 3194 N N . ALA D 1 58 ? 224.507 227.131 76.641 1.00 147.35 58 ALA H N 1
ATOM 3195 C CA . ALA D 1 58 ? 224.288 228.329 75.842 1.00 147.35 58 ALA H CA 1
ATOM 3196 C C . ALA D 1 58 ? 225.507 228.623 74.980 1.00 147.35 58 ALA H C 1
ATOM 3197 O O . ALA D 1 58 ? 225.971 229.767 74.920 1.00 147.35 58 ALA H O 1
ATOM 3199 N N . ASP D 1 59 ? 226.039 227.583 74.339 1.00 150.48 59 ASP H N 1
ATOM 3200 C CA . ASP D 1 59 ? 227.178 227.584 73.423 1.00 150.48 59 ASP H CA 1
ATOM 3201 C C . ASP D 1 59 ? 228.500 227.681 74.173 1.00 150.48 59 ASP H C 1
ATOM 3202 O O . ASP D 1 59 ? 229.542 227.872 73.533 1.00 150.48 59 ASP H O 1
ATOM 3207 N N . ALA D 1 60 ? 228.501 227.558 75.496 1.00 144.14 60 ALA H N 1
ATOM 3208 C CA . ALA D 1 60 ? 229.749 227.579 76.238 1.00 144.14 60 ALA H CA 1
ATOM 3209 C C . ALA D 1 60 ? 230.568 226.331 75.915 1.00 144.14 60 ALA H C 1
ATOM 3210 O O . ALA D 1 60 ? 230.002 225.279 75.605 1.00 144.14 60 ALA H O 1
ATOM 3212 N N . PRO D 1 61 ? 231.895 226.420 75.958 1.00 153.16 61 PRO H N 1
ATOM 3213 C CA . PRO D 1 61 ? 232.725 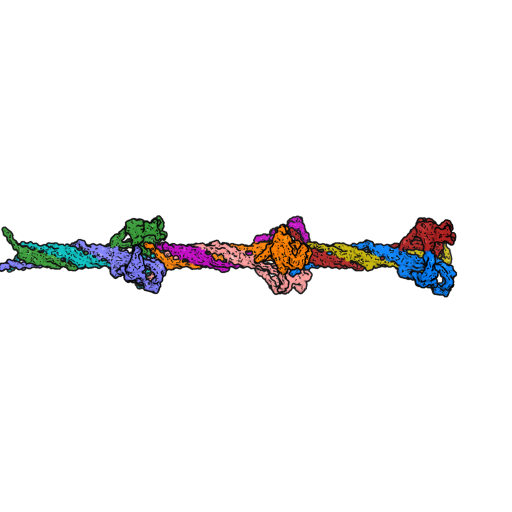225.238 75.707 1.00 153.16 61 PRO H CA 1
ATOM 3214 C C . PRO D 1 61 ? 232.563 224.200 76.808 1.00 153.16 61 PRO H C 1
ATOM 3215 O O . PRO D 1 61 ? 232.136 224.486 77.928 1.00 153.16 61 PRO H O 1
ATOM 3219 N N . VAL D 1 62 ? 232.920 222.966 76.467 1.00 136.49 62 VAL H N 1
ATOM 3220 C CA . VAL D 1 62 ? 232.764 221.823 77.357 1.00 136.49 62 VAL H CA 1
ATOM 3221 C C . VAL D 1 62 ? 234.122 221.460 77.942 1.00 136.49 62 VAL H C 1
ATOM 3222 O O . VAL D 1 62 ? 235.169 221.660 77.314 1.00 136.49 62 VAL H O 1
ATOM 3226 N N . ALA D 1 63 ? 234.102 220.940 79.169 1.00 131.80 63 ALA H N 1
ATOM 3227 C CA . ALA D 1 63 ? 235.308 220.496 79.856 1.00 131.80 63 ALA H CA 1
ATOM 3228 C C . ALA D 1 63 ? 235.325 218.997 80.116 1.00 131.80 63 ALA H C 1
ATOM 3229 O O . ALA D 1 63 ? 236.260 218.306 79.700 1.00 131.80 63 ALA H O 1
ATOM 3231 N N . ALA D 1 64 ? 234.307 218.474 80.792 1.00 119.62 64 ALA H N 1
ATOM 3232 C CA . ALA D 1 64 ? 234.227 217.054 81.102 1.00 119.62 64 ALA H CA 1
ATOM 3233 C C . ALA D 1 64 ? 232.757 216.683 81.260 1.00 119.62 64 ALA H C 1
ATOM 3234 O O . ALA D 1 64 ? 231.865 217.508 81.040 1.00 119.62 64 ALA H O 1
ATOM 3236 N N . LEU D 1 65 ? 232.502 215.435 81.647 1.00 115.39 65 LEU H N 1
ATOM 3237 C CA . LEU D 1 65 ? 231.149 214.928 81.779 1.00 115.39 65 LEU H CA 1
ATOM 3238 C C . LEU D 1 65 ? 230.876 214.506 83.216 1.00 115.39 65 LEU H C 1
ATOM 3239 O O . LEU D 1 65 ? 231.627 213.692 83.772 1.00 115.39 65 LEU H O 1
ATOM 3244 N N . PRO D 1 66 ? 229.823 215.024 83.845 1.00 107.10 66 PRO H N 1
ATOM 3245 C CA . PRO D 1 66 ? 229.490 214.600 85.211 1.00 107.10 66 PRO H CA 1
ATOM 3246 C C . PRO D 1 66 ? 228.855 213.220 85.240 1.00 107.10 66 PRO H C 1
ATOM 3247 O O . PRO D 1 66 ? 227.627 213.098 85.199 1.00 107.10 66 PRO H O 1
ATOM 3251 N N . VAL D 1 67 ? 229.691 212.185 85.284 1.00 112.87 67 VAL H N 1
ATOM 3252 C CA . VAL D 1 67 ? 229.262 210.787 85.294 1.00 112.87 67 VAL H CA 1
ATOM 3253 C C . VAL D 1 67 ? 228.129 210.597 86.295 1.00 112.87 67 VAL H C 1
ATOM 3254 O O . VAL D 1 67 ? 228.240 211.034 87.449 1.00 112.87 67 VAL H O 1
ATOM 3258 N N . PRO D 1 68 ? 227.022 209.974 85.897 1.00 108.15 68 PRO H N 1
ATOM 3259 C CA . PRO D 1 68 ? 225.886 209.815 86.816 1.00 108.15 68 PRO H CA 1
ATOM 3260 C C . PRO D 1 68 ? 226.256 208.948 88.008 1.00 108.15 68 PRO H C 1
ATOM 3261 O O . PRO D 1 68 ? 226.735 207.823 87.858 1.00 108.15 68 PRO H O 1
ATOM 3265 N N . ALA D 1 69 ? 226.029 209.486 89.200 1.00 114.81 69 ALA H N 1
ATOM 3266 C CA . ALA D 1 69 ? 226.252 208.754 90.435 1.00 114.81 69 ALA H CA 1
ATOM 3267 C C . ALA D 1 69 ? 224.998 207.949 90.772 1.00 114.81 69 ALA H C 1
ATOM 3268 O O . ALA D 1 69 ? 224.098 207.784 89.944 1.00 114.81 69 ALA H O 1
ATOM 3270 N N . ALA D 1 70 ? 224.924 207.437 91.996 1.00 103.54 70 ALA H N 1
ATOM 3271 C CA . ALA D 1 70 ? 223.784 206.641 92.429 1.00 103.54 70 ALA H CA 1
ATOM 3272 C C . ALA D 1 70 ? 222.544 207.479 92.714 1.00 103.54 70 ALA H C 1
ATOM 3273 O O . ALA D 1 70 ? 221.514 206.917 93.097 1.00 103.54 70 ALA H O 1
ATOM 3275 N N . ASN D 1 71 ? 222.610 208.800 92.539 1.00 81.19 71 ASN H N 1
ATOM 3276 C CA . ASN D 1 71 ? 221.462 209.668 92.771 1.00 81.19 71 ASN H CA 1
ATOM 3277 C C . ASN D 1 71 ? 221.131 210.487 91.530 1.00 81.19 71 ASN H C 1
ATOM 3278 O O . ASN D 1 71 ? 220.741 211.654 91.632 1.00 81.19 71 ASN H O 1
ATOM 3283 N N . GLY D 1 72 ? 221.268 209.889 90.352 1.00 67.45 72 GLY H N 1
ATOM 3284 C CA . GLY D 1 72 ? 220.972 210.595 89.119 1.00 67.45 72 GLY H CA 1
ATOM 3285 C C . GLY D 1 72 ? 220.792 209.626 87.974 1.00 67.45 72 GLY H C 1
ATOM 3286 O O . GLY D 1 72 ? 221.050 208.426 88.096 1.00 67.45 72 GLY H O 1
ATOM 3287 N N . TYR D 1 73 ? 220.340 210.173 86.849 1.00 53.07 73 TYR H N 1
ATOM 3288 C CA . TYR D 1 73 ? 220.100 209.395 85.645 1.00 53.07 73 TYR H CA 1
ATOM 3289 C C . TYR D 1 73 ? 220.524 210.211 84.434 1.00 53.07 73 TYR H C 1
ATOM 3290 O O . TYR D 1 73 ? 220.558 211.443 84.472 1.00 53.07 73 TYR H O 1
ATOM 3299 N N . TYR D 1 74 ? 220.846 209.508 83.352 1.00 61.10 74 TYR H N 1
ATOM 3300 C CA . TYR D 1 74 ? 221.267 210.145 82.114 1.00 61.10 74 TYR H CA 1
ATOM 3301 C C . TYR D 1 74 ? 220.654 209.409 80.933 1.00 61.10 74 TYR H C 1
ATOM 3302 O O . TYR D 1 74 ? 220.520 208.183 80.958 1.00 61.10 74 TYR H O 1
ATOM 3311 N N . ASN D 1 75 ? 220.280 210.161 79.904 1.00 42.57 75 ASN H N 1
ATOM 3312 C CA . ASN D 1 75 ? 219.739 209.600 78.675 1.00 42.57 75 ASN H CA 1
ATOM 3313 C C . ASN D 1 75 ? 220.646 209.957 77.508 1.00 42.57 75 ASN H C 1
ATOM 3314 O O . ASN D 1 75 ? 221.208 211.055 77.461 1.00 42.57 75 ASN H O 1
ATOM 3319 N N . VAL D 1 76 ? 220.777 209.032 76.563 1.00 48.79 76 VAL H N 1
ATOM 3320 C CA . VAL D 1 76 ? 221.635 209.210 75.400 1.00 48.79 76 VAL H CA 1
ATOM 3321 C C . VAL D 1 76 ? 220.754 209.294 74.165 1.00 48.79 76 VAL H C 1
ATOM 3322 O O . VAL D 1 76 ? 220.005 208.357 73.862 1.00 48.79 76 VAL H O 1
ATOM 3326 N N . TYR D 1 77 ? 220.855 210.405 73.446 1.00 51.51 77 TYR H N 1
ATOM 3327 C CA . TYR D 1 77 ? 220.053 210.655 72.259 1.00 51.51 77 TYR H CA 1
ATOM 3328 C C . TYR D 1 77 ? 220.904 210.517 71.006 1.00 51.51 77 TYR H C 1
ATOM 3329 O O . TYR D 1 77 ? 222.019 211.039 70.940 1.00 51.51 77 TYR H O 1
ATOM 3338 N N . ILE D 1 78 ? 220.371 209.809 70.017 1.00 69.46 78 ILE H N 1
ATOM 3339 C CA . ILE D 1 78 ? 220.978 209.718 68.698 1.00 69.46 78 ILE H CA 1
ATOM 3340 C C . ILE D 1 78 ? 219.923 210.135 67.687 1.00 69.46 78 ILE H C 1
ATOM 3341 O O . ILE D 1 78 ? 218.950 209.405 67.467 1.00 69.46 78 ILE H O 1
ATOM 3346 N N . ASN D 1 79 ? 220.111 211.308 67.082 1.00 81.15 79 ASN H N 1
ATOM 3347 C CA . ASN D 1 79 ? 219.131 211.896 66.170 1.00 81.15 79 ASN H CA 1
ATOM 3348 C C . ASN D 1 79 ? 217.772 212.066 66.844 1.00 81.15 79 ASN H C 1
ATOM 3349 O O . ASN D 1 79 ? 216.727 211.957 66.198 1.00 81.15 79 ASN H O 1
ATOM 3354 N N . GLY D 1 80 ? 217.779 212.333 68.149 1.00 73.01 80 GLY H N 1
ATOM 3355 C CA . GLY D 1 80 ? 216.549 212.556 68.883 1.00 73.01 80 GLY H CA 1
ATOM 3356 C C . GLY D 1 80 ? 215.743 211.317 69.194 1.00 73.01 80 GLY H C 1
ATOM 3357 O O . GLY D 1 80 ? 214.553 211.425 69.501 1.00 73.01 80 GLY H O 1
ATOM 3358 N N . ILE D 1 81 ? 216.352 210.137 69.126 1.00 68.05 81 ILE H N 1
ATOM 3359 C CA . ILE D 1 81 ? 215.678 208.879 69.416 1.00 68.05 81 ILE H CA 1
ATOM 3360 C C . ILE D 1 81 ? 216.377 208.235 70.602 1.00 68.05 81 ILE H C 1
ATOM 3361 O O . ILE D 1 81 ? 217.595 208.023 70.568 1.00 68.05 81 ILE H O 1
ATOM 3366 N N . LEU D 1 82 ? 215.613 207.924 71.646 1.00 62.73 82 LEU H N 1
ATOM 3367 C CA . LEU D 1 82 ? 216.202 207.312 72.827 1.00 62.73 82 LEU H CA 1
ATOM 3368 C C . LEU D 1 82 ? 216.806 205.960 72.479 1.00 62.73 82 LEU H C 1
ATOM 3369 O O . LEU D 1 82 ? 216.231 205.181 71.715 1.00 62.73 82 LEU H O 1
ATOM 3374 N N . GLN D 1 83 ? 217.980 205.691 73.037 1.00 79.08 83 GLN H N 1
ATOM 3375 C CA . GLN D 1 83 ? 218.634 204.404 72.887 1.00 79.08 83 GLN H CA 1
ATOM 3376 C C . GLN D 1 83 ? 218.973 203.861 74.265 1.00 79.08 83 GLN H C 1
ATOM 3377 O O . GLN D 1 83 ? 219.231 204.618 75.205 1.00 79.08 83 GLN H O 1
ATOM 3383 N N . GLN D 1 84 ? 218.970 202.540 74.376 1.00 87.33 84 GLN H N 1
ATOM 3384 C CA . GLN D 1 84 ? 219.083 201.881 75.668 1.00 87.33 84 GLN H CA 1
ATOM 3385 C C . GLN D 1 84 ? 220.542 201.876 76.121 1.00 87.33 84 GLN H C 1
ATOM 3386 O O . GLN D 1 84 ? 221.400 202.562 75.559 1.00 87.33 84 GLN H O 1
ATOM 3392 N N . GLY D 1 85 ? 220.835 201.092 77.160 1.00 111.49 85 GLY H N 1
ATOM 3393 C CA . GLY D 1 85 ? 222.183 201.059 77.699 1.00 111.49 85 GLY H CA 1
ATOM 3394 C C . GLY D 1 85 ? 223.198 200.442 76.758 1.00 111.49 85 GLY H C 1
ATOM 3395 O O . GLY D 1 85 ? 224.406 200.586 76.964 1.00 111.49 85 GLY H O 1
ATOM 3396 N N . GLY D 1 86 ? 222.729 199.745 75.721 1.00 117.85 86 GLY H N 1
ATOM 3397 C CA . GLY D 1 86 ? 223.650 199.126 74.782 1.00 117.85 86 GLY H CA 1
ATOM 3398 C C . GLY D 1 86 ? 224.555 200.132 74.098 1.00 117.85 86 GLY H C 1
ATOM 3399 O O . GLY D 1 86 ? 225.730 199.856 73.847 1.00 117.85 86 GLY H O 1
ATOM 3400 N N . LEU D 1 87 ? 224.023 201.311 73.791 1.00 113.45 87 LEU H N 1
ATOM 3401 C CA . LEU D 1 87 ? 224.789 202.376 73.161 1.00 113.45 87 LEU H CA 1
ATOM 3402 C C . LEU D 1 87 ? 225.273 203.421 74.156 1.00 113.45 87 LEU H C 1
ATOM 3403 O O . LEU D 1 87 ? 225.769 204.472 73.738 1.00 113.45 87 LEU H O 1
ATOM 3408 N N . SER D 1 88 ? 225.145 203.163 75.457 1.00 115.56 88 SER H N 1
ATOM 3409 C CA . SER D 1 88 ? 225.418 204.182 76.470 1.00 115.56 88 SER H CA 1
ATOM 3410 C C . SER D 1 88 ? 226.268 203.583 77.586 1.00 115.56 88 SER H C 1
ATOM 3411 O O . SER D 1 88 ? 225.807 202.712 78.329 1.00 115.56 88 SER H O 1
ATOM 3414 N N . THR D 1 89 ? 227.509 204.054 77.694 1.00 127.06 89 THR H N 1
ATOM 3415 C CA . THR D 1 89 ? 228.341 203.849 78.881 1.00 127.06 89 THR H CA 1
ATOM 3416 C C . THR D 1 89 ? 229.218 205.092 78.987 1.00 127.06 89 THR H C 1
ATOM 3417 O O . THR D 1 89 ? 230.287 205.160 78.375 1.00 127.06 89 THR H O 1
ATOM 3421 N N . LEU D 1 90 ? 228.760 206.068 79.765 1.00 110.50 90 LEU H N 1
ATOM 3422 C CA . LEU D 1 90 ? 229.312 207.417 79.753 1.00 110.50 90 LEU H CA 1
ATOM 3423 C C . LEU D 1 90 ? 230.290 207.575 80.909 1.00 110.50 90 LEU H C 1
ATOM 3424 O O . LEU D 1 90 ? 229.892 207.543 82.079 1.00 110.50 90 LEU H O 1
ATOM 3429 N N . THR D 1 91 ? 231.563 207.749 80.579 1.00 118.79 91 THR H N 1
ATOM 3430 C CA . THR D 1 91 ? 232.590 208.096 81.542 1.00 118.79 91 THR H CA 1
ATOM 3431 C C . THR D 1 91 ? 232.806 209.608 81.523 1.00 118.79 91 THR H C 1
ATOM 3432 O O . THR D 1 91 ? 232.064 210.357 80.880 1.00 118.79 91 THR H O 1
ATOM 3436 N N . ALA D 1 92 ? 233.835 210.070 82.228 1.00 113.42 92 ALA H N 1
ATOM 3437 C CA . ALA D 1 92 ? 234.104 211.494 82.359 1.00 113.42 92 ALA H CA 1
ATOM 3438 C C . ALA D 1 92 ? 234.943 212.047 81.217 1.00 113.42 92 ALA H C 1
ATOM 3439 O O . ALA D 1 92 ? 235.280 213.235 81.231 1.00 113.42 92 ALA H O 1
ATOM 3441 N N . VAL D 1 93 ? 235.283 211.223 80.228 1.00 123.93 93 VAL H N 1
ATOM 3442 C CA . VAL D 1 93 ? 236.145 211.674 79.144 1.00 123.93 93 VAL H CA 1
ATOM 3443 C C . VAL D 1 93 ? 235.414 211.542 77.815 1.00 123.93 93 VAL H C 1
ATOM 3444 O O . VAL D 1 93 ? 235.794 212.178 76.826 1.00 123.93 93 VAL H O 1
ATOM 3448 N N . SER D 1 94 ? 234.361 210.731 77.778 1.00 127.97 94 SER H N 1
ATOM 3449 C CA . SER D 1 94 ? 233.730 210.398 76.506 1.00 127.97 94 SER H CA 1
ATOM 3450 C C . SER D 1 94 ? 232.454 209.603 76.755 1.00 127.97 94 SER H C 1
ATOM 3451 O O . SER D 1 94 ? 232.034 209.393 77.897 1.00 127.97 94 SER H O 1
ATOM 3454 N N . LEU D 1 95 ? 231.846 209.161 75.655 1.00 125.25 95 LEU H N 1
ATOM 3455 C CA . LEU D 1 95 ? 230.698 208.267 75.656 1.00 125.25 95 LEU H CA 1
ATOM 3456 C C . LEU D 1 95 ? 231.049 207.007 74.876 1.00 125.25 95 LEU H C 1
ATOM 3457 O O . LEU D 1 95 ? 231.764 207.071 73.871 1.00 125.25 95 LEU H O 1
ATOM 3462 N N . ALA D 1 96 ? 230.547 205.861 75.344 1.00 142.94 96 ALA H N 1
ATOM 3463 C CA . ALA D 1 96 ? 230.966 204.581 74.778 1.00 142.94 96 ALA H CA 1
ATOM 3464 C C . ALA D 1 96 ? 230.577 204.457 73.310 1.00 142.94 96 ALA H C 1
ATOM 3465 O O . ALA D 1 96 ? 231.432 204.202 72.454 1.00 142.94 96 ALA H O 1
ATOM 3467 N N . LEU D 1 97 ? 229.296 204.656 72.997 1.00 145.08 97 LEU H N 1
ATOM 3468 C CA . LEU D 1 97 ? 228.770 204.516 71.637 1.00 145.08 97 LEU H CA 1
ATOM 3469 C C . LEU D 1 97 ? 229.266 203.218 70.993 1.00 145.08 97 LEU H C 1
ATOM 3470 O O . LEU D 1 97 ? 230.030 203.218 70.028 1.00 145.08 97 LEU H O 1
ATOM 3475 N N . ALA D 1 98 ? 228.804 202.110 71.583 1.00 153.73 98 ALA H N 1
ATOM 3476 C CA . ALA D 1 98 ? 229.326 200.775 71.294 1.00 153.73 98 ALA H CA 1
ATOM 3477 C C . ALA D 1 98 ? 229.636 200.545 69.819 1.00 153.73 98 ALA H C 1
ATOM 3478 O O . ALA D 1 98 ? 230.729 200.090 69.467 1.00 153.73 98 ALA H O 1
ATOM 3480 N N . SER D 1 99 ? 228.690 200.860 68.942 1.00 184.17 99 SER H N 1
ATOM 3481 C CA . SER D 1 99 ? 228.857 200.644 67.515 1.00 184.17 99 SER H CA 1
ATOM 3482 C C . SER D 1 99 ? 228.843 201.975 66.778 1.00 184.17 99 SER H C 1
ATOM 3483 O O . SER D 1 99 ? 228.234 202.951 67.225 1.00 184.17 99 SER H O 1
ATOM 3486 N N . GLY D 1 100 ? 229.531 202.008 65.639 1.00 195.70 100 GLY H N 1
ATOM 3487 C CA . GLY D 1 100 ? 229.530 203.194 64.808 1.00 195.70 100 GLY H CA 1
ATOM 3488 C C . GLY D 1 100 ? 229.001 202.937 63.413 1.00 195.70 100 GLY H C 1
ATOM 3489 O O . GLY D 1 100 ? 229.646 202.262 62.605 1.00 195.70 100 GLY H O 1
ATOM 3490 N N . ASP D 1 101 ? 227.815 203.477 63.123 1.00 199.24 101 ASP H N 1
ATOM 3491 C CA . ASP D 1 101 ? 227.205 203.339 61.807 1.00 199.24 101 ASP H CA 1
ATOM 3492 C C . ASP D 1 101 ? 226.442 204.596 61.402 1.00 199.24 101 ASP H C 1
ATOM 3493 O O . ASP D 1 101 ? 225.562 204.525 60.537 1.00 199.24 101 ASP H O 1
ATOM 3498 N N . PHE D 1 102 ? 226.758 205.738 62.001 1.00 179.66 102 PHE H N 1
ATOM 3499 C CA . PHE D 1 102 ? 225.952 206.941 61.844 1.00 179.66 102 PHE H CA 1
ATOM 3500 C C . PHE D 1 102 ? 226.288 207.625 60.520 1.00 179.66 102 PHE H C 1
ATOM 3501 O O . PHE D 1 102 ? 226.958 207.065 59.648 1.00 179.66 102 PHE H O 1
ATOM 3509 N N . VAL D 1 103 ? 225.820 208.860 60.364 1.00 179.82 103 VAL H N 1
ATOM 3510 C CA . VAL D 1 103 ? 226.023 209.648 59.164 1.00 179.82 103 VAL H CA 1
ATOM 3511 C C . VAL D 1 103 ? 226.768 210.922 59.545 1.00 179.82 103 VAL H C 1
ATOM 3512 O O . VAL D 1 103 ? 227.117 211.138 60.705 1.00 179.82 103 VAL H O 1
ATOM 3516 N N . GLU D 1 104 ? 227.014 211.770 58.547 1.00 181.66 104 GLU H N 1
ATOM 3517 C CA . GLU D 1 104 ? 227.797 212.989 58.742 1.00 181.66 104 GLU H CA 1
ATOM 3518 C C . GLU D 1 104 ? 226.945 214.011 59.496 1.00 181.66 104 GLU H C 1
ATOM 3519 O O . GLU D 1 104 ? 225.945 214.540 59.005 1.00 181.66 104 GLU H O 1
ATOM 3525 N N . GLY D 1 105 ? 227.329 214.250 60.746 1.00 158.06 105 GLY H N 1
ATOM 3526 C CA . GLY D 1 105 ? 226.707 215.296 61.533 1.00 158.06 105 GLY H CA 1
ATOM 3527 C C . GLY D 1 105 ? 225.376 214.914 62.147 1.00 158.06 105 GLY H C 1
ATOM 3528 O O . GLY D 1 105 ? 224.427 215.703 62.116 1.00 158.06 105 GLY H O 1
ATOM 3529 N N . THR D 1 106 ? 225.290 213.714 62.704 1.00 134.60 106 THR H N 1
ATOM 3530 C CA . THR D 1 106 ? 224.062 213.293 63.361 1.00 134.60 106 THR H CA 1
ATOM 3531 C C . THR D 1 106 ? 223.834 214.137 64.610 1.00 134.60 106 THR H C 1
ATOM 3532 O O . THR D 1 106 ? 224.715 214.198 65.479 1.00 134.60 106 THR H O 1
ATOM 3536 N N . PRO D 1 107 ? 222.686 214.795 64.744 1.00 105.13 107 PRO H N 1
ATOM 3537 C CA . PRO D 1 107 ? 222.443 215.610 65.941 1.00 105.13 107 PRO H CA 1
ATOM 3538 C C . PRO D 1 107 ? 222.268 214.756 67.186 1.00 105.13 107 PRO H C 1
ATOM 3539 O O . PRO D 1 107 ? 221.252 214.076 67.354 1.00 105.13 107 PRO H O 1
ATOM 3543 N N . VAL D 1 108 ? 223.262 214.797 68.067 1.00 75.30 108 VAL H N 1
ATOM 3544 C CA . VAL D 1 108 ? 223.299 213.999 69.285 1.00 75.30 108 VAL H CA 1
ATOM 3545 C C . VAL D 1 108 ? 223.434 214.943 70.468 1.00 75.30 108 VAL H C 1
ATOM 3546 O O . VAL D 1 108 ? 224.164 215.937 70.394 1.00 75.30 108 VAL H O 1
ATOM 3550 N N . LEU D 1 109 ? 222.715 214.651 71.548 1.00 55.91 109 LEU H N 1
ATOM 3551 C CA . LEU D 1 109 ? 222.848 215.450 72.754 1.00 55.91 109 LEU H CA 1
ATOM 3552 C C . LEU D 1 109 ? 222.575 214.584 73.973 1.00 55.91 109 LEU H C 1
ATOM 3553 O O . LEU D 1 109 ? 221.935 213.533 73.886 1.00 55.91 109 LEU H O 1
ATOM 3558 N N . LEU D 1 110 ? 223.065 215.051 75.116 1.00 52.56 110 LEU H N 1
ATOM 3559 C CA . LEU D 1 110 ? 223.020 214.312 76.366 1.00 52.56 110 LEU H CA 1
ATOM 3560 C C . LEU D 1 110 ? 222.264 215.108 77.415 1.00 52.56 110 LEU H C 1
ATOM 3561 O O . LEU D 1 110 ? 222.428 216.328 77.519 1.00 52.56 110 LEU H O 1
ATOM 3566 N N . GLU D 1 111 ? 221.439 214.415 78.192 1.00 48.79 111 GLU H N 1
ATOM 3567 C CA . GLU D 1 111 ? 220.792 214.993 79.360 1.00 48.79 111 GLU H CA 1
ATOM 3568 C C . GLU D 1 111 ? 221.271 214.256 80.602 1.00 48.79 111 GLU H C 1
ATOM 3569 O O . GLU D 1 111 ? 221.282 213.021 80.635 1.00 48.79 111 GLU H O 1
ATOM 3575 N N . VAL D 1 112 ? 221.701 215.014 81.605 1.00 73.67 112 VAL H N 1
ATOM 3576 C CA . VAL D 1 112 ? 222.176 214.461 82.866 1.00 73.67 112 VAL H CA 1
ATOM 3577 C C . VAL D 1 112 ? 221.417 215.140 83.993 1.00 73.67 112 VAL H C 1
ATOM 3578 O O . VAL D 1 112 ? 221.352 216.373 84.048 1.00 73.67 112 VAL H O 1
ATOM 3582 N N . GLY D 1 113 ? 220.847 214.341 84.886 1.00 79.91 113 GLY H N 1
ATOM 3583 C CA . GLY D 1 113 ? 220.055 214.854 85.984 1.00 79.91 113 GLY H CA 1
ATOM 3584 C C . GLY D 1 113 ? 220.607 214.404 87.322 1.00 79.91 113 GLY H C 1
ATOM 3585 O O . GLY D 1 113 ? 221.219 213.341 87.435 1.00 79.91 113 GLY H O 1
ATOM 3586 N N . THR D 1 114 ? 220.391 215.232 88.338 1.00 78.28 114 THR H N 1
ATOM 3587 C CA . THR D 1 114 ? 220.787 214.925 89.701 1.00 78.28 114 THR H CA 1
ATOM 3588 C C . THR D 1 114 ? 219.627 215.242 90.633 1.00 78.28 114 THR H C 1
ATOM 3589 O O . THR D 1 114 ? 218.735 216.027 90.302 1.00 78.28 114 THR H O 1
ATOM 3593 N N . PHE D 1 115 ? 219.645 214.618 91.807 1.00 81.56 115 PHE H N 1
ATOM 3594 C CA . PHE D 1 115 ? 218.550 214.754 92.759 1.00 81.56 115 PHE H CA 1
ATOM 3595 C C . PHE D 1 115 ? 219.115 214.911 94.160 1.00 81.56 115 PHE H C 1
ATOM 3596 O O . PHE D 1 115 ? 219.871 214.054 94.626 1.00 81.56 115 PHE H O 1
ATOM 3604 N N . GLY D 1 116 ? 218.743 216.002 94.824 1.00 88.26 116 GLY H N 1
ATOM 3605 C CA . GLY D 1 116 ? 219.107 216.205 96.209 1.00 88.26 116 GLY H CA 1
ATOM 3606 C C . GLY D 1 116 ? 217.924 216.749 96.983 1.00 88.26 116 GLY H C 1
ATOM 3607 O O . GLY D 1 116 ? 217.031 217.391 96.426 1.00 88.26 116 GLY H O 1
ATOM 3608 N N . GLY D 1 117 ? 217.929 216.479 98.279 1.00 109.38 117 GLY H N 1
ATOM 3609 C CA . GLY D 1 117 ? 216.829 216.894 99.130 1.00 109.38 117 GLY H CA 1
ATOM 3610 C C . GLY D 1 117 ? 217.287 217.110 100.551 1.00 109.38 117 GLY H C 1
ATOM 3611 O O . GLY D 1 117 ? 218.246 216.487 101.018 1.00 109.38 117 GLY H O 1
ATOM 3612 N N . ASP D 1 118 ? 216.587 218.000 101.247 1.00 126.83 118 ASP H N 1
ATOM 3613 C CA . ASP D 1 118 ? 216.863 218.306 102.640 1.00 126.83 118 ASP H CA 1
ATOM 3614 C C . ASP D 1 118 ? 215.559 218.319 103.425 1.00 126.83 118 ASP H C 1
ATOM 3615 O O . ASP D 1 118 ? 214.470 218.447 102.861 1.00 126.83 118 ASP H O 1
ATOM 3620 N N . SER D 1 119 ? 215.680 218.163 104.740 1.00 134.37 119 SER H N 1
ATOM 3621 C CA . SER D 1 119 ? 214.501 218.100 105.588 1.00 134.37 119 SER H CA 1
ATOM 3622 C C . SER D 1 119 ? 214.859 218.591 106.981 1.00 134.37 119 SER H C 1
ATOM 3623 O O . SER D 1 119 ? 216.017 218.527 107.398 1.00 134.37 119 SER H O 1
ATOM 3626 N N . THR D 1 120 ? 213.846 219.079 107.693 1.00 129.31 120 THR H N 1
ATOM 3627 C CA . THR D 1 120 ? 214.019 219.596 109.041 1.00 129.31 120 THR H CA 1
ATOM 3628 C C . THR D 1 120 ? 212.873 219.111 109.914 1.00 129.31 120 THR H C 1
ATOM 3629 O O . THR D 1 120 ? 211.792 218.771 109.427 1.00 129.31 120 THR H O 1
ATOM 3633 N N . LEU D 1 121 ? 213.125 219.084 111.218 1.00 118.50 121 LEU H N 1
ATOM 3634 C CA . LEU D 1 121 ? 212.110 218.720 112.196 1.00 118.50 121 LEU H CA 1
ATOM 3635 C C . LEU D 1 121 ? 211.386 219.983 112.642 1.00 118.50 121 LEU H C 1
ATOM 3636 O O . LEU D 1 121 ? 212.006 220.896 113.195 1.00 118.50 121 LEU H O 1
ATOM 3641 N N . THR D 1 122 ? 210.077 220.036 112.400 1.00 122.13 122 THR H N 1
ATOM 3642 C CA . THR D 1 122 ? 209.296 221.229 112.710 1.00 122.13 122 THR H CA 1
ATOM 3643 C C . THR D 1 122 ? 208.659 221.147 114.095 1.00 122.13 122 THR H C 1
ATOM 3644 O O . THR D 1 122 ? 208.922 221.990 114.957 1.00 122.13 122 THR H O 1
ATOM 3648 N N . THR D 1 123 ? 207.824 220.137 114.320 1.00 120.34 123 THR H N 1
ATOM 3649 C CA . THR D 1 123 ? 207.136 219.953 115.596 1.00 120.34 123 THR H CA 1
ATOM 3650 C C . THR D 1 123 ? 207.900 218.904 116.394 1.00 120.34 123 THR H C 1
ATOM 3651 O O . THR D 1 123 ? 207.781 217.703 116.138 1.00 120.34 123 THR H O 1
ATOM 3655 N N . GLN D 1 124 ? 208.683 219.360 117.360 1.00 97.84 124 GLN H N 1
ATOM 3656 C CA . GLN D 1 124 ? 209.500 218.445 118.141 1.00 97.84 124 GLN H CA 1
ATOM 3657 C C . GLN D 1 124 ? 208.621 217.635 119.093 1.00 97.84 124 GLN H C 1
ATOM 3658 O O . GLN D 1 124 ? 207.693 218.180 119.696 1.00 97.84 124 GLN H O 1
ATOM 3664 N N . PRO D 1 125 ? 208.885 216.337 119.236 1.00 96.76 125 PRO H N 1
ATOM 3665 C CA . PRO D 1 125 ? 208.023 215.490 120.066 1.00 96.76 125 PRO H CA 1
ATOM 3666 C C . PRO D 1 125 ? 208.020 215.918 121.525 1.00 96.76 125 PRO H C 1
ATOM 3667 O O . PRO D 1 125 ? 208.987 216.477 122.046 1.00 96.76 125 PRO H O 1
ATOM 3671 N N . THR D 1 126 ? 206.899 215.642 122.184 1.00 102.70 126 THR H N 1
ATOM 3672 C CA . THR D 1 126 ? 206.702 215.958 123.591 1.00 102.70 126 THR H CA 1
ATOM 3673 C C . THR D 1 126 ? 207.039 214.742 124.443 1.00 102.70 126 THR H C 1
ATOM 3674 O O . THR D 1 126 ? 206.709 213.608 124.083 1.00 102.70 126 THR H O 1
ATOM 3678 N N . ILE D 1 127 ? 207.699 214.983 125.573 1.00 97.13 127 ILE H N 1
ATOM 3679 C CA . ILE D 1 127 ? 208.175 213.924 126.454 1.00 97.13 127 ILE H CA 1
ATOM 3680 C C . ILE D 1 127 ? 207.253 213.826 127.660 1.00 97.13 127 ILE H C 1
ATOM 3681 O O . ILE D 1 127 ? 206.977 214.832 128.325 1.00 97.13 127 ILE H O 1
ATOM 3686 N N . SER D 1 128 ? 206.780 212.616 127.943 1.00 103.30 128 SER H N 1
ATOM 3687 C CA . SER D 1 128 ? 205.935 212.390 129.107 1.00 103.30 128 SER H CA 1
ATOM 3688 C C . SER D 1 128 ? 206.747 212.499 130.392 1.00 103.30 128 SER H C 1
ATOM 3689 O O . SER D 1 128 ? 207.925 212.137 130.443 1.00 103.30 128 SER H O 1
ATOM 3692 N N . ALA D 1 129 ? 206.101 213.000 131.439 1.00 102.49 129 ALA H N 1
ATOM 3693 C CA . ALA D 1 129 ? 206.779 213.177 132.712 1.00 102.49 129 ALA H CA 1
ATOM 3694 C C . ALA D 1 129 ? 207.072 211.822 133.352 1.00 102.49 129 ALA H C 1
ATOM 3695 O O . ALA D 1 129 ? 206.263 210.895 133.246 1.00 102.49 129 ALA H O 1
ATOM 3697 N N . PRO D 1 130 ? 208.211 211.673 134.015 1.00 105.41 130 PRO H N 1
ATOM 3698 C CA . PRO D 1 130 ? 208.535 210.416 134.694 1.00 105.41 130 PRO H CA 1
ATOM 3699 C C . PRO D 1 130 ? 207.854 210.346 136.057 1.00 105.41 130 PRO H C 1
ATOM 3700 O O . PRO D 1 130 ? 207.075 211.215 136.439 1.00 105.41 130 PRO H O 1
ATOM 3704 N N . THR D 1 131 ? 208.170 209.283 136.792 1.00 114.36 131 THR H N 1
ATOM 3705 C CA . THR D 1 131 ? 207.630 209.056 138.125 1.00 114.36 131 THR H CA 1
ATOM 3706 C C . THR D 1 131 ? 208.769 208.975 139.130 1.00 114.36 131 THR H C 1
ATOM 3707 O O . THR D 1 131 ? 209.856 208.483 138.814 1.00 114.36 131 THR H O 1
ATOM 3711 N N . ILE D 1 132 ? 208.513 209.462 140.342 1.00 114.32 132 ILE H N 1
ATOM 3712 C CA . ILE D 1 132 ? 209.504 209.503 141.410 1.00 114.32 132 ILE H CA 1
ATOM 3713 C C . ILE D 1 132 ? 208.971 208.720 142.598 1.00 114.32 132 ILE H C 1
ATOM 3714 O O . ILE D 1 132 ? 207.834 208.938 143.033 1.00 114.32 132 ILE H O 1
ATOM 3719 N N . THR D 1 133 ? 209.791 207.814 143.122 1.00 137.42 133 THR H N 1
ATOM 3720 C CA . THR D 1 133 ? 209.451 207.025 144.297 1.00 137.42 133 THR H CA 1
ATOM 3721 C C . THR D 1 133 ? 210.471 207.287 145.395 1.00 137.42 133 THR H C 1
ATOM 3722 O O . THR D 1 133 ? 211.678 207.320 145.139 1.00 137.42 133 THR H O 1
ATOM 3726 N N . ILE D 1 134 ? 209.980 207.465 146.616 1.00 143.73 134 ILE H N 1
ATOM 3727 C CA . ILE D 1 134 ? 210.813 207.817 147.759 1.00 143.73 134 ILE H CA 1
ATOM 3728 C C . ILE D 1 134 ? 211.097 206.555 148.559 1.00 143.73 134 ILE H C 1
ATOM 3729 O O . ILE D 1 134 ? 210.171 205.827 148.936 1.00 143.73 134 ILE H O 1
ATOM 3734 N N . ILE D 1 135 ? 212.374 206.296 148.822 1.00 153.70 135 ILE H N 1
ATOM 3735 C CA . ILE D 1 135 ? 212.804 205.172 149.645 1.00 153.70 135 ILE H CA 1
ATOM 3736 C C . ILE D 1 135 ? 213.331 205.731 150.957 1.00 153.70 135 ILE H C 1
ATOM 3737 O O . ILE D 1 135 ? 214.253 206.556 150.965 1.00 153.70 135 ILE H O 1
ATOM 3742 N N . SER D 1 136 ? 212.748 205.283 152.064 1.00 156.75 136 SER H N 1
ATOM 3743 C CA . SER D 1 136 ? 213.165 205.737 153.383 1.00 156.75 136 SER H CA 1
ATOM 3744 C C . SER D 1 136 ? 214.355 204.926 153.882 1.00 156.75 136 SER H C 1
ATOM 3745 O O . SER D 1 136 ? 214.746 203.936 153.266 1.00 156.75 136 SER H O 1
ATOM 3749 N N . PRO E 1 2 ? 217.248 229.754 259.979 1.00 128.77 2 PRO I N 1
ATOM 3750 C CA . PRO E 1 2 ? 217.582 228.471 259.353 1.00 128.77 2 PRO I CA 1
ATOM 3751 C C . PRO E 1 2 ? 216.387 227.848 258.643 1.00 128.77 2 PRO I C 1
ATOM 3752 O O . PRO E 1 2 ? 215.322 227.728 259.243 1.00 128.77 2 PRO I O 1
ATOM 3756 N N . VAL E 1 3 ? 216.563 227.459 257.381 1.00 149.86 3 VAL I N 1
ATOM 3757 C CA . VAL E 1 3 ? 215.504 226.818 256.623 1.00 149.86 3 VAL I CA 1
ATOM 3758 C C . VAL E 1 3 ? 215.659 225.301 256.578 1.00 149.86 3 VAL I C 1
ATOM 3759 O O . VAL E 1 3 ? 214.676 224.587 256.809 1.00 149.86 3 VAL I O 1
ATOM 3763 N N . ILE E 1 4 ? 216.866 224.798 256.303 1.00 144.75 4 ILE I N 1
ATOM 3764 C CA . ILE E 1 4 ? 217.268 223.389 256.288 1.00 144.75 4 ILE I CA 1
ATOM 3765 C C . ILE E 1 4 ? 216.233 222.467 255.648 1.00 144.75 4 ILE I C 1
ATOM 3766 O O . ILE E 1 4 ? 215.211 222.124 256.251 1.00 144.75 4 ILE I O 1
ATOM 3771 N N . LYS E 1 5 ? 216.520 222.030 254.427 1.00 144.14 5 LYS I N 1
ATOM 3772 C CA . LYS E 1 5 ? 215.675 221.121 253.676 1.00 144.14 5 LYS I CA 1
ATOM 3773 C C . LYS E 1 5 ? 216.488 219.911 253.245 1.00 144.14 5 LYS I C 1
ATOM 3774 O O . LYS E 1 5 ? 217.707 220.009 253.071 1.00 144.14 5 LYS I O 1
ATOM 3780 N N . PRO E 1 6 ? 215.847 218.754 253.081 1.00 147.15 6 PRO I N 1
ATOM 3781 C CA . PRO E 1 6 ? 216.584 217.564 252.641 1.00 147.15 6 PRO I CA 1
ATOM 3782 C C . PRO E 1 6 ? 217.195 217.772 251.265 1.00 147.15 6 PRO I C 1
ATOM 3783 O O . PRO E 1 6 ? 216.613 218.426 250.397 1.00 147.15 6 PRO I O 1
ATOM 3787 N N . VAL E 1 7 ? 218.381 217.208 251.072 1.00 157.23 7 VAL I N 1
ATOM 3788 C CA . VAL E 1 7 ? 219.130 217.351 249.830 1.00 157.23 7 VAL I CA 1
ATOM 3789 C C . VAL E 1 7 ? 218.924 216.088 249.007 1.00 157.23 7 VAL I C 1
ATOM 3790 O O . VAL E 1 7 ? 219.431 215.017 249.356 1.00 157.23 7 VAL I O 1
ATOM 3794 N N . ILE E 1 8 ? 218.184 216.215 247.910 1.00 162.98 8 ILE I N 1
ATOM 3795 C CA . ILE E 1 8 ? 217.902 215.112 247.001 1.00 162.98 8 ILE I CA 1
ATOM 3796 C C . ILE E 1 8 ? 218.271 215.553 245.593 1.00 162.98 8 ILE I C 1
ATOM 3797 O O . ILE E 1 8 ? 217.926 216.665 245.176 1.00 162.98 8 ILE I O 1
ATOM 3802 N N . VAL E 1 9 ? 218.984 214.691 244.868 1.00 156.96 9 VAL I N 1
ATOM 3803 C CA . VAL E 1 9 ? 219.331 214.940 243.477 1.00 156.96 9 VAL I CA 1
ATOM 3804 C C . VAL E 1 9 ? 218.941 213.721 242.654 1.00 156.96 9 VAL I C 1
ATOM 3805 O O . VAL E 1 9 ? 218.858 212.599 243.158 1.00 156.96 9 VAL I O 1
ATOM 3809 N N . ALA E 1 10 ? 218.693 213.958 241.368 1.00 144.14 10 ALA I N 1
ATOM 3810 C CA . ALA E 1 10 ? 218.264 212.907 240.460 1.00 144.14 10 ALA I CA 1
ATOM 3811 C C . ALA E 1 10 ? 218.920 213.107 239.103 1.00 144.14 10 ALA I C 1
ATOM 3812 O O . ALA E 1 10 ? 219.301 214.222 238.737 1.00 144.14 10 ALA I O 1
ATOM 3814 N N . VAL E 1 11 ? 219.044 212.011 238.358 1.00 140.32 11 VAL I N 1
ATOM 3815 C CA . VAL E 1 11 ? 219.648 212.027 237.035 1.00 140.32 11 VAL I CA 1
ATOM 3816 C C . VAL E 1 11 ? 218.659 211.439 236.039 1.00 140.32 11 VAL I C 1
ATOM 3817 O O . VAL E 1 11 ? 217.750 210.685 236.393 1.00 140.32 11 VAL I O 1
ATOM 3821 N N . SER E 1 12 ? 218.852 211.794 234.772 1.00 133.18 12 SER I N 1
ATOM 3822 C CA . SER E 1 12 ? 217.970 211.366 233.699 1.00 133.18 12 SER I CA 1
ATOM 3823 C C . SER E 1 12 ? 218.783 210.698 232.602 1.00 133.18 12 SER I C 1
ATOM 3824 O O . SER E 1 12 ? 219.950 211.031 232.380 1.00 133.18 12 SER I O 1
ATOM 3827 N N . SER E 1 13 ? 218.151 209.751 231.917 1.00 140.91 13 SER I N 1
ATOM 3828 C CA . SER E 1 13 ? 218.766 209.028 230.816 1.00 140.91 13 SER I CA 1
ATOM 3829 C C . SER E 1 13 ? 218.220 209.544 229.493 1.00 140.91 13 SER I C 1
ATOM 3830 O O . SER E 1 13 ? 217.036 209.880 229.388 1.00 140.91 13 SER I O 1
ATOM 3833 N N . ALA E 1 14 ? 219.086 209.612 228.490 1.00 141.02 14 ALA I N 1
ATOM 3834 C CA . ALA E 1 14 ? 218.669 210.086 227.180 1.00 141.02 14 ALA I CA 1
ATOM 3835 C C . ALA E 1 14 ? 217.655 209.118 226.577 1.00 141.02 14 ALA I C 1
ATOM 3836 O O . ALA E 1 14 ? 217.883 207.901 226.589 1.00 141.02 14 ALA I O 1
ATOM 3838 N N . PRO E 1 15 ? 216.536 209.607 226.050 1.00 132.93 15 PRO I N 1
ATOM 3839 C CA . PRO E 1 15 ? 215.527 208.700 225.488 1.00 132.93 15 PRO I CA 1
ATOM 3840 C C . PRO E 1 15 ? 215.953 208.124 224.148 1.00 132.93 15 PRO I C 1
ATOM 3841 O O . PRO E 1 15 ? 217.032 208.443 223.641 1.00 132.93 15 PRO I O 1
ATOM 3845 N N . VAL E 1 16 ? 215.111 207.272 223.569 1.00 131.20 16 VAL I N 1
ATOM 3846 C CA . VAL E 1 16 ? 215.382 206.632 222.289 1.00 131.20 16 VAL I CA 1
ATOM 3847 C C . VAL E 1 16 ? 214.217 206.906 221.350 1.00 131.20 16 VAL I C 1
ATOM 3848 O O . VAL E 1 16 ? 213.051 206.788 221.742 1.00 131.20 16 VAL I O 1
ATOM 3852 N N . SER E 1 17 ? 214.534 207.277 220.114 1.00 124.90 17 SER I N 1
ATOM 3853 C CA . SER E 1 17 ? 213.533 207.541 219.094 1.00 124.90 17 SER I CA 1
ATOM 3854 C C . SER E 1 17 ? 213.243 206.274 218.300 1.00 124.90 17 SER I C 1
ATOM 3855 O O . SER E 1 17 ? 214.137 205.467 218.037 1.00 124.90 17 SER I O 1
ATOM 3858 N N . THR E 1 18 ? 211.978 206.106 217.917 1.00 127.05 18 THR I N 1
ATOM 3859 C CA . THR E 1 18 ? 211.512 204.900 217.238 1.00 127.05 18 THR I CA 1
ATOM 3860 C C . THR E 1 18 ? 210.723 205.285 215.992 1.00 127.05 18 THR I C 1
ATOM 3861 O O . THR E 1 18 ? 209.858 206.165 216.048 1.00 127.05 18 THR I O 1
ATOM 3865 N N . GLY E 1 19 ? 211.027 204.629 214.875 1.00 124.22 19 GLY I N 1
ATOM 3866 C CA . GLY E 1 19 ? 210.235 204.704 213.662 1.00 124.22 19 GLY I CA 1
ATOM 3867 C C . GLY E 1 19 ? 210.352 206.027 212.928 1.00 124.22 19 GLY I C 1
ATOM 3868 O O . GLY E 1 19 ? 211.312 206.788 213.086 1.00 124.22 19 GLY I O 1
ATOM 3869 N N . GLY E 1 20 ? 209.350 206.297 212.101 1.00 114.99 20 GLY I N 1
ATOM 3870 C CA . GLY E 1 20 ? 209.312 207.472 211.254 1.00 114.99 20 GLY I CA 1
ATOM 3871 C C . GLY E 1 20 ? 209.139 207.103 209.794 1.00 114.99 20 GLY I C 1
ATOM 3872 O O . GLY E 1 20 ? 209.522 206.027 209.339 1.00 114.99 20 GLY I O 1
ATOM 3873 N N . VAL E 1 21 ? 208.545 208.041 209.056 1.00 121.10 21 VAL I N 1
ATOM 3874 C CA . VAL E 1 21 ? 208.273 207.846 207.637 1.00 121.10 21 VAL I CA 1
ATOM 3875 C C . VAL E 1 21 ? 208.237 209.209 206.961 1.00 121.10 21 VAL I C 1
ATOM 3876 O O . VAL E 1 21 ? 207.916 210.223 207.586 1.00 121.10 21 VAL I O 1
ATOM 3880 N N . ILE E 1 22 ? 208.584 209.229 205.676 1.00 121.61 22 ILE I N 1
ATOM 3881 C CA . ILE E 1 22 ? 208.669 210.456 204.897 1.00 121.61 22 ILE I CA 1
ATOM 3882 C C . ILE E 1 22 ? 207.949 210.257 203.571 1.00 121.61 22 ILE I C 1
ATOM 3883 O O . ILE E 1 22 ? 208.124 209.230 202.906 1.00 121.61 22 ILE I O 1
ATOM 3888 N N . ALA E 1 23 ? 207.141 211.242 203.189 1.00 131.28 23 ALA I N 1
ATOM 3889 C CA . ALA E 1 23 ? 206.453 211.256 201.906 1.00 131.28 23 ALA I CA 1
ATOM 3890 C C . ALA E 1 23 ? 207.116 212.273 200.989 1.00 131.28 23 ALA I C 1
ATOM 3891 O O . ALA E 1 23 ? 207.444 213.384 201.415 1.00 131.28 23 ALA I O 1
ATOM 3893 N N . THR E 1 24 ? 207.307 211.893 199.727 1.00 132.77 24 THR I N 1
ATOM 3894 C CA . THR E 1 24 ? 208.078 212.688 198.783 1.00 132.77 24 THR I CA 1
ATOM 3895 C C . THR E 1 24 ? 207.258 212.994 197.540 1.00 132.77 24 THR I C 1
ATOM 3896 O O . THR E 1 24 ? 206.355 212.242 197.167 1.00 132.77 24 THR I O 1
ATOM 3900 N N . THR E 1 25 ? 207.593 214.113 196.900 1.00 125.24 25 THR I N 1
ATOM 3901 C CA . THR E 1 25 ? 206.992 214.513 195.637 1.00 125.24 25 THR I CA 1
ATOM 3902 C C . THR E 1 25 ? 208.086 215.019 194.710 1.00 125.24 25 THR I C 1
ATOM 3903 O O . THR E 1 25 ? 209.089 215.572 195.168 1.00 125.24 25 THR I O 1
ATOM 3907 N N . VAL E 1 26 ? 207.888 214.827 193.410 1.00 92.17 26 VAL I N 1
ATOM 3908 C CA . VAL E 1 26 ? 208.841 215.245 192.390 1.00 92.17 26 VAL I CA 1
ATOM 3909 C C . VAL E 1 26 ? 208.088 215.981 191.290 1.00 92.17 26 VAL I C 1
ATOM 3910 O O . VAL E 1 26 ? 206.984 215.581 190.905 1.00 92.17 26 VAL I O 1
ATOM 3914 N N . SER E 1 27 ? 208.674 217.069 190.805 1.00 87.67 27 SER I N 1
ATOM 3915 C CA . SER E 1 27 ? 208.021 217.931 189.819 1.00 87.67 27 SER I CA 1
ATOM 3916 C C . SER E 1 27 ? 208.882 218.083 188.576 1.00 87.67 27 SER I C 1
ATOM 3917 O O . SER E 1 27 ? 209.960 218.704 188.645 1.00 87.67 27 SER I O 1
ATOM 3920 N N . PRO E 1 28 ? 208.469 217.547 187.431 1.00 76.87 28 PRO I N 1
ATOM 3921 C CA . PRO E 1 28 ? 209.211 217.759 186.188 1.00 76.87 28 PRO I CA 1
ATOM 3922 C C . PRO E 1 28 ? 208.683 218.950 185.406 1.00 76.87 28 PRO I C 1
ATOM 3923 O O . PRO E 1 28 ? 207.527 219.354 185.529 1.00 76.87 28 PRO I O 1
ATOM 3927 N N . THR E 1 29 ? 209.564 219.515 184.585 1.00 96.73 29 THR I N 1
ATOM 3928 C CA . THR E 1 29 ? 209.201 220.619 183.707 1.00 96.73 29 THR I CA 1
ATOM 3929 C C . THR E 1 29 ? 210.065 220.560 182.458 1.00 96.73 29 THR I C 1
ATOM 3930 O O . THR E 1 29 ? 211.290 220.449 182.555 1.00 96.73 29 THR I O 1
ATOM 3934 N N . VAL E 1 30 ? 209.427 220.633 181.294 1.00 94.91 30 VAL I N 1
ATOM 3935 C CA . VAL E 1 30 ? 210.110 220.563 180.008 1.00 94.91 30 VAL I CA 1
ATOM 3936 C C . VAL E 1 30 ? 209.736 221.799 179.204 1.00 94.91 30 VAL I C 1
ATOM 3937 O O . VAL E 1 30 ? 208.548 222.087 179.015 1.00 94.91 30 VAL I O 1
ATOM 3941 N N . ALA E 1 31 ? 210.744 222.521 178.726 1.00 93.45 31 ALA I N 1
ATOM 3942 C CA . ALA E 1 31 ? 210.545 223.708 177.910 1.00 93.45 31 ALA I CA 1
ATOM 3943 C C . ALA E 1 31 ? 210.882 223.410 176.455 1.00 93.45 31 ALA I C 1
ATOM 3944 O O . ALA E 1 31 ? 211.771 222.608 176.156 1.00 93.45 31 ALA I O 1
ATOM 3946 N N . ARG E 1 32 ? 210.167 224.071 175.549 1.00 91.47 32 ARG I N 1
ATOM 3947 C CA . ARG E 1 32 ? 210.312 223.840 174.118 1.00 91.47 32 ARG I CA 1
ATOM 3948 C C . ARG E 1 32 ? 210.537 225.170 173.416 1.00 91.47 32 ARG I C 1
ATOM 3949 O O . ARG E 1 32 ? 209.683 226.059 173.481 1.00 91.47 32 ARG I O 1
ATOM 3957 N N . PHE E 1 33 ? 211.678 225.301 172.743 1.00 84.47 33 PHE I N 1
ATOM 3958 C CA . PHE E 1 33 ? 212.016 226.494 171.983 1.00 84.47 33 PHE I CA 1
ATOM 3959 C C . PHE E 1 33 ? 212.341 226.109 170.548 1.00 84.47 33 PHE I C 1
ATOM 3960 O O . PHE E 1 33 ? 212.915 225.048 170.292 1.00 84.47 33 PHE I O 1
ATOM 3968 N N . TYR E 1 34 ? 211.986 226.988 169.615 1.00 97.81 34 TYR I N 1
ATOM 3969 C CA . TYR E 1 34 ? 212.085 226.715 168.189 1.00 97.81 34 TYR I CA 1
ATOM 3970 C C . TYR E 1 34 ? 213.114 227.624 167.531 1.00 97.81 34 TYR I C 1
ATOM 3971 O O . TYR E 1 34 ? 213.367 228.743 167.981 1.00 97.81 34 TYR I O 1
ATOM 3980 N N . ALA E 1 35 ? 213.703 227.123 166.447 1.00 110.40 35 ALA I N 1
ATOM 3981 C CA . ALA E 1 35 ? 214.712 227.851 165.696 1.00 110.40 35 ALA I CA 1
ATOM 3982 C C . ALA E 1 35 ? 214.333 227.864 164.224 1.00 110.40 35 ALA I C 1
ATOM 3983 O O . ALA E 1 35 ? 213.690 226.938 163.725 1.00 110.40 35 ALA I O 1
ATOM 3985 N N . ALA E 1 36 ? 214.757 228.917 163.531 1.00 167.12 36 ALA I N 1
ATOM 3986 C CA . ALA E 1 36 ? 214.419 229.178 162.133 1.00 167.12 36 ALA I CA 1
ATOM 3987 C C . ALA E 1 36 ? 215.677 229.505 161.336 1.00 167.12 36 ALA I C 1
ATOM 3988 O O . ALA E 1 36 ? 215.785 230.557 160.701 1.00 167.12 36 ALA I O 1
ATOM 3990 N N . ILE E 1 37 ? 216.656 228.600 161.392 1.00 187.40 37 ILE I N 1
ATOM 3991 C CA . ILE E 1 37 ? 217.995 228.785 160.834 1.00 187.40 37 ILE I CA 1
ATOM 3992 C C . ILE E 1 37 ? 217.966 229.384 159.432 1.00 187.40 37 ILE I C 1
ATOM 3993 O O . ILE E 1 37 ? 217.128 229.022 158.598 1.00 187.40 37 ILE I O 1
ATOM 3998 N N . THR E 1 38 ? 218.876 230.325 159.178 1.00 210.96 38 THR I N 1
ATOM 3999 C CA . THR E 1 38 ? 219.080 230.892 157.851 1.00 210.96 38 THR I CA 1
ATOM 4000 C C . THR E 1 38 ? 220.574 230.969 157.560 1.00 210.96 38 THR I C 1
ATOM 4001 O O . THR E 1 38 ? 221.384 230.407 158.305 1.00 210.96 38 THR I O 1
ATOM 4005 N N . ALA E 1 39 ? 220.950 231.661 156.484 1.00 218.42 39 ALA I N 1
ATOM 4006 C CA . ALA E 1 39 ? 222.357 231.785 156.125 1.00 218.42 39 ALA I CA 1
ATOM 4007 C C . ALA E 1 39 ? 223.136 232.681 157.079 1.00 218.42 39 ALA I C 1
ATOM 4008 O O . ALA E 1 39 ? 224.370 232.697 157.015 1.00 218.42 39 ALA I O 1
ATOM 4010 N N . ALA E 1 40 ? 222.454 233.423 157.956 1.00 213.32 40 ALA I N 1
ATOM 4011 C CA . ALA E 1 40 ? 223.155 234.271 158.915 1.00 213.32 40 ALA I CA 1
ATOM 4012 C C . ALA E 1 40 ? 223.973 233.440 159.894 1.00 213.32 40 ALA I C 1
ATOM 4013 O O . ALA E 1 40 ? 224.999 233.900 160.407 1.00 213.32 40 ALA I O 1
ATOM 4015 N N . MET E 1 41 ? 223.523 232.221 160.177 1.00 206.74 41 MET I N 1
ATOM 4016 C CA . MET E 1 41 ? 224.223 231.326 161.086 1.00 206.74 41 MET I CA 1
ATOM 4017 C C . MET E 1 41 ? 225.559 230.849 160.546 1.00 206.74 41 MET I C 1
ATOM 4018 O O . MET E 1 41 ? 226.553 230.864 161.280 1.00 206.74 41 MET I O 1
ATOM 4023 N N . ILE E 1 42 ? 225.609 230.461 159.277 1.00 223.64 42 ILE I N 1
ATOM 4024 C CA . ILE E 1 42 ? 226.749 229.732 158.735 1.00 223.64 42 ILE I CA 1
ATOM 4025 C C . ILE E 1 42 ? 227.910 230.696 158.531 1.00 223.64 42 ILE I C 1
ATOM 4026 O O . ILE E 1 42 ? 227.819 231.638 157.737 1.00 223.64 42 ILE I O 1
ATOM 4031 N N . ALA E 1 43 ? 229.007 230.461 159.256 1.00 222.58 43 ALA I N 1
ATOM 4032 C CA . ALA E 1 43 ? 230.234 231.216 159.041 1.00 222.58 43 ALA I CA 1
ATOM 4033 C C . ALA E 1 43 ? 231.468 230.322 159.122 1.00 222.58 43 ALA I C 1
ATOM 4034 O O . ALA E 1 43 ? 232.594 230.831 159.072 1.00 222.58 43 ALA I O 1
ATOM 4036 N N . GLY E 1 44 ? 231.286 229.009 159.247 1.00 219.88 44 GLY I N 1
ATOM 4037 C CA . GLY E 1 44 ? 232.412 228.109 159.391 1.00 219.88 44 GLY I CA 1
ATOM 4038 C C . GLY E 1 44 ? 233.116 228.200 160.723 1.00 219.88 44 GLY I C 1
ATOM 4039 O O . GLY E 1 44 ? 234.213 227.657 160.874 1.00 219.88 44 GLY I O 1
ATOM 4040 N N . GLY E 1 45 ? 232.508 228.869 161.700 1.00 211.32 45 GLY I N 1
ATOM 4041 C CA . GLY E 1 45 ? 233.100 229.063 163.008 1.00 211.32 45 GLY I CA 1
ATOM 4042 C C . GLY E 1 45 ? 232.109 228.772 164.115 1.00 211.32 45 GLY I C 1
ATOM 4043 O O . GLY E 1 45 ? 231.579 227.661 164.206 1.00 211.32 45 GLY I O 1
ATOM 4044 N N . VAL E 1 46 ? 231.856 229.760 164.970 1.00 190.20 46 VAL I N 1
ATOM 4045 C CA . VAL E 1 46 ? 230.815 229.632 165.982 1.00 190.20 46 VAL I CA 1
ATOM 4046 C C . VAL E 1 46 ? 229.459 229.894 165.329 1.00 190.20 46 VAL I C 1
ATOM 4047 O O . VAL E 1 46 ? 229.007 231.037 165.203 1.00 190.20 46 VAL I O 1
ATOM 4051 N N . THR E 1 47 ? 228.809 228.820 164.889 1.00 185.90 47 THR I N 1
ATOM 4052 C CA . THR E 1 47 ? 227.553 228.903 164.154 1.00 185.90 47 THR I CA 1
ATOM 4053 C C . THR E 1 47 ? 226.408 228.891 165.156 1.00 185.90 47 THR I C 1
ATOM 4054 O O . THR E 1 47 ? 226.072 227.840 165.712 1.00 185.90 47 THR I O 1
ATOM 4058 N N . THR E 1 48 ? 225.814 230.058 165.394 1.00 160.69 48 THR I N 1
ATOM 4059 C CA . THR E 1 48 ? 224.822 230.206 166.447 1.00 160.69 48 THR I CA 1
ATOM 4060 C C . THR E 1 48 ? 223.648 231.049 165.976 1.00 160.69 48 THR I C 1
ATOM 4061 O O . THR E 1 48 ? 223.806 231.946 165.144 1.00 160.69 48 THR I O 1
ATOM 4065 N N . ILE E 1 49 ? 222.476 230.747 166.519 1.00 139.21 49 ILE I N 1
ATOM 4066 C CA . ILE E 1 49 ? 221.387 231.712 166.628 1.00 139.21 49 ILE I CA 1
ATOM 4067 C C . ILE E 1 49 ? 221.528 232.420 167.970 1.00 139.21 49 ILE I C 1
ATOM 4068 O O . ILE E 1 49 ? 221.426 231.760 169.015 1.00 139.21 49 ILE I O 1
ATOM 4073 N N . PRO E 1 50 ? 221.734 233.733 167.993 1.00 145.35 50 PRO I N 1
ATOM 4074 C CA . PRO E 1 50 ? 221.877 234.430 169.273 1.00 145.35 50 PRO I CA 1
ATOM 4075 C C . PRO E 1 50 ? 220.534 234.808 169.876 1.00 145.35 50 PRO I C 1
ATOM 4076 O O . PRO E 1 50 ? 219.686 235.432 169.235 1.00 145.35 50 PRO I O 1
ATOM 4080 N N . ALA E 1 51 ? 220.356 234.411 171.136 1.00 137.16 51 ALA I N 1
ATOM 4081 C CA . ALA E 1 51 ? 219.266 234.878 171.986 1.00 137.16 51 ALA I CA 1
ATOM 4082 C C . ALA E 1 51 ? 217.900 234.873 171.312 1.00 137.16 51 ALA I C 1
ATOM 4083 O O . ALA E 1 51 ? 217.266 233.822 171.174 1.00 137.16 51 ALA I O 1
ATOM 4085 N N . ALA E 1 52 ? 217.448 236.050 170.889 1.00 147.02 52 ALA I N 1
ATOM 4086 C CA . ALA E 1 52 ? 216.049 236.295 170.573 1.00 147.02 52 ALA I CA 1
ATOM 4087 C C . ALA E 1 52 ? 215.645 235.856 169.172 1.00 147.02 52 ALA I C 1
ATOM 4088 O O . ALA E 1 52 ? 214.473 236.005 168.813 1.00 147.02 52 ALA I O 1
ATOM 4090 N N . SER E 1 53 ? 216.563 235.320 168.372 1.00 135.24 53 SER I N 1
ATOM 4091 C CA . SER E 1 53 ? 216.175 234.838 167.045 1.00 135.24 53 SER I CA 1
ATOM 4092 C C . SER E 1 53 ? 215.629 233.413 167.116 1.00 135.24 53 SER I C 1
ATOM 4093 O O . SER E 1 53 ? 215.955 232.542 166.313 1.00 135.24 53 SER I O 1
ATOM 4096 N N . PHE E 1 54 ? 214.740 233.204 168.084 1.00 129.51 54 PHE I N 1
ATOM 4097 C CA . PHE E 1 54 ? 214.021 231.959 168.295 1.00 129.51 54 PHE I CA 1
ATOM 4098 C C . PHE E 1 54 ? 212.529 232.237 168.383 1.00 129.51 54 PHE I C 1
ATOM 4099 O O . PHE E 1 54 ? 212.096 233.345 168.707 1.00 129.51 54 PHE I O 1
ATOM 4107 N N . LEU E 1 55 ? 211.750 231.205 168.094 1.00 124.36 55 LEU I N 1
ATOM 4108 C CA . LEU E 1 55 ? 210.338 231.190 168.431 1.00 124.36 55 LEU I CA 1
ATOM 4109 C C . LEU E 1 55 ? 210.224 230.697 169.874 1.00 124.36 55 LEU I C 1
ATOM 4110 O O . LEU E 1 55 ? 211.224 230.583 170.587 1.00 124.36 55 LEU I O 1
ATOM 4115 N N . ASP E 1 56 ? 209.015 230.399 170.330 1.00 138.15 56 ASP I N 1
ATOM 4116 C CA . ASP E 1 56 ? 208.839 229.894 171.686 1.00 138.15 56 ASP I CA 1
ATOM 4117 C C . ASP E 1 56 ? 207.633 228.963 171.686 1.00 138.15 56 ASP I C 1
ATOM 4118 O O . ASP E 1 56 ? 207.188 228.511 170.627 1.00 138.15 56 ASP I O 1
ATOM 4123 N N . ASP E 1 57 ? 207.094 228.691 172.877 1.00 150.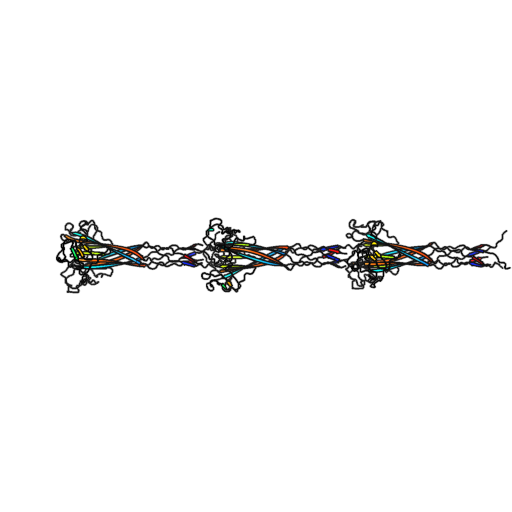56 57 ASP I N 1
ATOM 4124 C CA . ASP E 1 57 ? 206.135 227.606 173.041 1.00 150.56 57 ASP I CA 1
ATOM 4125 C C . ASP E 1 57 ? 204.934 227.763 172.115 1.00 150.56 57 ASP I C 1
ATOM 4126 O O . ASP E 1 57 ? 204.616 226.854 171.342 1.00 150.56 57 ASP I O 1
ATOM 4131 N N . ALA E 1 58 ? 204.243 228.901 172.176 1.00 166.08 58 ALA I N 1
ATOM 4132 C CA . ALA E 1 58 ? 203.184 229.141 171.204 1.00 166.08 58 ALA I CA 1
ATOM 4133 C C . ALA E 1 58 ? 203.606 230.044 170.055 1.00 166.08 58 ALA I C 1
ATOM 4134 O O . ALA E 1 58 ? 203.828 229.557 168.944 1.00 166.08 58 ALA I O 1
ATOM 4136 N N . ASP E 1 59 ? 203.769 231.346 170.304 1.00 176.91 59 ASP I N 1
ATOM 4137 C CA . ASP E 1 59 ? 204.213 232.291 169.281 1.00 176.91 59 ASP I CA 1
ATOM 4138 C C . ASP E 1 59 ? 205.244 233.285 169.801 1.00 176.91 59 ASP I C 1
ATOM 4139 O O . ASP E 1 59 ? 206.121 233.728 169.053 1.00 176.91 59 ASP I O 1
ATOM 4144 N N . ALA E 1 60 ? 205.140 233.648 171.081 1.00 166.02 60 ALA I N 1
ATOM 4145 C CA . ALA E 1 60 ? 205.809 234.836 171.600 1.00 166.02 60 ALA I CA 1
ATOM 4146 C C . ALA E 1 60 ? 207.319 234.655 171.624 1.00 166.02 60 ALA I C 1
ATOM 4147 O O . ALA E 1 60 ? 207.822 233.784 172.337 1.00 166.02 60 ALA I O 1
ATOM 4149 N N . PRO E 1 61 ? 208.072 235.485 170.904 1.00 163.09 61 PRO I N 1
ATOM 4150 C CA . PRO E 1 61 ? 209.521 235.274 170.805 1.00 163.09 61 PRO I CA 1
ATOM 4151 C C . PRO E 1 61 ? 210.206 235.336 172.163 1.00 163.09 61 PRO I C 1
ATOM 4152 O O . PRO E 1 61 ? 209.784 236.045 173.079 1.00 163.09 61 PRO I O 1
ATOM 4156 N N . VAL E 1 62 ? 211.281 234.564 172.280 1.00 152.16 62 VAL I N 1
ATOM 4157 C CA . VAL E 1 62 ? 212.009 234.414 173.529 1.00 152.16 62 VAL I CA 1
ATOM 4158 C C . VAL E 1 62 ? 213.177 235.398 173.530 1.00 152.16 62 VAL I C 1
ATOM 4159 O O . VAL E 1 62 ? 213.565 235.939 172.495 1.00 152.16 62 VAL I O 1
ATOM 4163 N N . ALA E 1 63 ? 213.735 235.637 174.718 1.00 139.88 63 ALA I N 1
ATOM 4164 C CA . ALA E 1 63 ? 214.845 236.564 174.892 1.00 139.88 63 ALA I CA 1
ATOM 4165 C C . ALA E 1 63 ? 216.154 235.847 175.195 1.00 139.88 63 ALA I C 1
ATOM 4166 O O . ALA E 1 63 ? 217.147 236.051 174.492 1.00 139.88 63 ALA I O 1
ATOM 4168 N N . ALA E 1 64 ? 216.186 235.004 176.226 1.00 122.34 64 ALA I N 1
ATOM 4169 C CA . ALA E 1 64 ? 217.415 234.309 176.589 1.00 122.34 64 ALA I CA 1
ATOM 4170 C C . ALA E 1 64 ? 217.177 232.810 176.705 1.00 122.34 64 ALA I C 1
ATOM 4171 O O . ALA E 1 64 ? 216.069 232.330 176.447 1.00 122.34 64 ALA I O 1
ATOM 4173 N N . LEU E 1 65 ? 218.211 232.062 177.094 1.00 120.38 65 LEU I N 1
ATOM 4174 C CA . LEU E 1 65 ? 218.112 230.616 177.176 1.00 120.38 65 LEU I CA 1
ATOM 4175 C C . LEU E 1 65 ? 218.395 230.132 178.593 1.00 120.38 65 LEU I C 1
ATOM 4176 O O . LEU E 1 65 ? 219.391 230.537 179.201 1.00 120.38 65 LEU I O 1
ATOM 4181 N N . PRO E 1 66 ? 217.546 229.263 179.138 1.00 111.40 66 PRO I N 1
ATOM 4182 C CA . PRO E 1 66 ? 217.777 228.745 180.493 1.00 111.40 66 PRO I CA 1
ATOM 4183 C C . PRO E 1 66 ? 218.875 227.696 180.532 1.00 111.40 66 PRO I C 1
ATOM 4184 O O . PRO E 1 66 ? 218.595 226.498 180.416 1.00 111.40 66 PRO I O 1
ATOM 4188 N N . VAL E 1 67 ? 220.121 228.146 180.662 1.00 112.50 67 VAL I N 1
ATOM 4189 C CA . VAL E 1 67 ? 221.306 227.289 180.712 1.00 112.50 67 VAL I CA 1
ATOM 4190 C C . VAL E 1 67 ? 221.051 226.079 181.603 1.00 112.50 67 VAL I C 1
ATOM 4191 O O . VAL E 1 67 ? 220.588 226.234 182.742 1.00 112.50 67 VAL I O 1
ATOM 4195 N N . PRO E 1 68 ? 221.321 224.866 181.126 1.00 103.85 68 PRO I N 1
ATOM 4196 C CA . PRO E 1 68 ? 221.062 223.672 181.943 1.00 103.85 68 PRO I CA 1
ATOM 4197 C C . PRO E 1 68 ? 221.961 223.635 183.168 1.00 103.85 68 PRO I C 1
ATOM 4198 O O . PRO E 1 68 ? 223.185 223.541 183.062 1.00 103.85 68 PRO I O 1
ATOM 4202 N N . ALA E 1 69 ? 221.339 223.710 184.339 1.00 106.42 69 ALA I N 1
ATOM 4203 C CA . ALA E 1 69 ? 222.061 223.625 185.601 1.00 106.42 69 ALA I CA 1
ATOM 4204 C C . ALA E 1 69 ? 222.344 222.158 185.921 1.00 106.42 69 ALA I C 1
ATOM 4205 O O . ALA E 1 69 ? 222.241 221.276 185.064 1.00 106.42 69 ALA I O 1
ATOM 4207 N N . ALA E 1 70 ? 222.714 221.878 187.172 1.00 101.02 70 ALA I N 1
ATOM 4208 C CA . ALA E 1 70 ? 223.022 220.522 187.610 1.00 101.02 70 ALA I CA 1
ATOM 4209 C C . ALA E 1 70 ? 221.779 219.725 187.987 1.00 101.02 70 ALA I C 1
ATOM 4210 O O . ALA E 1 70 ? 221.896 218.657 188.601 1.00 101.02 70 ALA I O 1
ATOM 4212 N N . ASN E 1 71 ? 220.588 220.213 187.636 1.00 86.11 71 ASN I N 1
ATOM 4213 C CA . ASN E 1 71 ? 219.357 219.482 187.910 1.00 86.11 71 ASN I CA 1
ATOM 4214 C C . ASN E 1 71 ? 218.448 219.455 186.689 1.00 86.11 71 ASN I C 1
ATOM 4215 O O . ASN E 1 71 ? 217.222 219.549 186.820 1.00 86.11 71 ASN I O 1
ATOM 4220 N N . GLY E 1 72 ? 219.027 219.331 185.501 1.00 75.22 72 GLY I N 1
ATOM 4221 C CA . GLY E 1 72 ? 218.242 219.308 184.282 1.00 75.22 72 GLY I CA 1
ATOM 4222 C C . GLY E 1 72 ? 219.077 218.819 183.122 1.00 75.22 72 GLY I C 1
ATOM 4223 O O . GLY E 1 72 ? 220.289 218.620 183.237 1.00 75.22 72 GLY I O 1
ATOM 4224 N N . TYR E 1 73 ? 218.403 218.630 181.992 1.00 66.61 73 TYR I N 1
ATOM 4225 C CA . TYR E 1 73 ? 219.031 218.129 180.781 1.00 66.61 73 TYR I CA 1
ATOM 4226 C C . TYR E 1 73 ? 218.471 218.867 179.576 1.00 66.61 73 TYR I C 1
ATOM 4227 O O . TYR E 1 73 ? 217.360 219.400 179.615 1.00 66.61 73 TYR I O 1
ATOM 4236 N N . TYR E 1 74 ? 219.253 218.891 178.502 1.00 71.05 74 TYR I N 1
ATOM 4237 C CA . TYR E 1 74 ? 218.859 219.534 177.258 1.00 71.05 74 TYR I CA 1
ATOM 4238 C C . TYR E 1 74 ? 219.353 218.708 176.082 1.00 71.05 74 TYR I C 1
ATOM 4239 O O . TYR E 1 74 ? 220.416 218.086 176.153 1.00 71.05 74 TYR I O 1
ATOM 4248 N N . ASN E 1 75 ? 218.579 218.703 175.002 1.00 50.30 75 ASN I N 1
ATOM 4249 C CA . ASN E 1 75 ? 218.924 217.972 173.793 1.00 50.30 75 ASN I CA 1
ATOM 4250 C C . ASN E 1 75 ? 218.861 218.901 172.592 1.00 50.30 75 ASN I C 1
ATOM 4251 O O . ASN E 1 75 ? 218.009 219.792 172.529 1.00 50.30 75 ASN I O 1
ATOM 4256 N N . VAL E 1 76 ? 219.757 218.682 171.637 1.00 54.30 76 VAL I N 1
ATOM 4257 C CA . VAL E 1 76 ? 219.829 219.484 170.424 1.00 54.30 76 VAL I CA 1
ATOM 4258 C C . VAL E 1 76 ? 219.249 218.671 169.278 1.00 54.30 76 VAL I C 1
ATOM 4259 O O . VAL E 1 76 ? 219.777 217.608 168.932 1.00 54.30 76 VAL I O 1
ATOM 4263 N N . TYR E 1 77 ? 218.174 219.173 168.679 1.00 59.19 77 TYR I N 1
ATOM 4264 C CA . TYR E 1 77 ? 217.507 218.503 167.569 1.00 59.19 77 TYR I CA 1
ATOM 4265 C C . TYR E 1 77 ? 217.853 219.225 166.274 1.00 59.19 77 TYR I C 1
ATOM 4266 O O . TYR E 1 77 ? 217.552 220.411 166.115 1.00 59.19 77 TYR I O 1
ATOM 4275 N N . ILE E 1 78 ? 218.479 218.505 165.352 1.00 78.71 78 ILE I N 1
ATOM 4276 C CA . ILE E 1 78 ? 218.820 219.027 164.037 1.00 78.71 78 ILE I CA 1
ATOM 4277 C C . ILE E 1 78 ? 218.077 218.187 163.009 1.00 78.71 78 ILE I C 1
ATOM 4278 O O . ILE E 1 78 ? 218.391 217.008 162.815 1.00 78.71 78 ILE I O 1
ATOM 4283 N N . ASN E 1 79 ? 217.088 218.791 162.351 1.00 94.34 79 ASN I N 1
ATOM 4284 C CA . ASN E 1 79 ? 216.253 218.120 161.358 1.00 94.34 79 ASN I CA 1
ATOM 4285 C C . ASN E 1 79 ? 215.547 216.895 161.930 1.00 94.34 79 ASN I C 1
ATOM 4286 O O . ASN E 1 79 ? 215.276 215.935 161.203 1.00 94.34 79 ASN I O 1
ATOM 4291 N N . GLY E 1 80 ? 215.242 216.909 163.226 1.00 86.11 80 GLY I N 1
ATOM 4292 C CA . GLY E 1 80 ? 214.608 215.785 163.879 1.00 86.11 80 GLY I CA 1
ATOM 4293 C C . GLY E 1 80 ? 215.546 214.685 164.323 1.00 86.11 80 GLY I C 1
ATOM 4294 O O . GLY E 1 80 ? 215.085 213.701 164.916 1.00 86.11 80 GLY I O 1
ATOM 4295 N N . ILE E 1 81 ? 216.839 214.815 164.058 1.00 81.33 81 ILE I N 1
ATOM 4296 C CA . ILE E 1 81 ? 217.841 213.839 164.462 1.00 81.33 81 ILE I CA 1
ATOM 4297 C C . ILE E 1 81 ? 218.567 214.411 165.669 1.00 81.33 81 ILE I C 1
ATOM 4298 O O . ILE E 1 81 ? 219.067 215.541 165.621 1.00 81.33 81 ILE I O 1
ATOM 4303 N N . LEU E 1 82 ? 218.629 213.641 166.751 1.00 65.70 82 LEU I N 1
ATOM 4304 C CA . LEU E 1 82 ? 219.347 214.091 167.933 1.00 65.70 82 LEU I CA 1
ATOM 4305 C C . LEU E 1 82 ? 220.830 214.239 167.624 1.00 65.70 82 LEU I C 1
ATOM 4306 O O . LEU E 1 82 ? 221.354 213.617 166.698 1.00 65.70 82 LEU I O 1
ATOM 4311 N N . GLN E 1 83 ? 221.496 215.101 168.381 1.00 86.60 83 GLN I N 1
ATOM 4312 C CA . GLN E 1 83 ? 222.943 215.227 168.335 1.00 86.60 83 GLN I CA 1
ATOM 4313 C C . GLN E 1 83 ? 223.489 215.279 169.752 1.00 86.60 83 GLN I C 1
ATOM 4314 O O . GLN E 1 83 ? 222.839 215.799 170.664 1.00 86.60 83 GLN I O 1
ATOM 4320 N N . GLN E 1 84 ? 224.686 214.739 169.927 1.00 85.78 84 GLN I N 1
ATOM 4321 C CA . GLN E 1 84 ? 225.274 214.571 171.246 1.00 85.78 84 GLN I CA 1
ATOM 4322 C C . GLN E 1 84 ? 225.942 215.871 171.688 1.00 85.78 84 GLN I C 1
ATOM 4323 O O . GLN E 1 84 ? 225.746 216.937 171.098 1.00 85.78 84 GLN I O 1
ATOM 4329 N N . GLY E 1 85 ? 226.750 215.787 172.746 1.00 111.40 85 GLY I N 1
ATOM 4330 C CA . GLY E 1 85 ? 227.396 216.975 173.276 1.00 111.40 85 GLY I CA 1
ATOM 4331 C C . GLY E 1 85 ? 228.413 217.584 172.333 1.00 111.40 85 GLY I C 1
ATOM 4332 O O . GLY E 1 85 ? 228.890 218.698 172.566 1.00 111.40 85 GLY I O 1
ATOM 4333 N N . GLY E 1 86 ? 228.762 216.869 171.262 1.00 114.44 86 GLY I N 1
ATOM 4334 C CA . GLY E 1 86 ? 229.713 217.409 170.303 1.00 114.44 86 GLY I CA 1
ATOM 4335 C C . GLY E 1 86 ? 229.239 218.710 169.688 1.00 114.44 86 GLY I C 1
ATOM 4336 O O . GLY E 1 86 ? 230.032 219.620 169.436 1.00 114.44 86 GLY I O 1
ATOM 4337 N N . LEU E 1 87 ? 227.934 218.815 169.434 1.00 115.00 87 LEU I N 1
ATOM 4338 C CA . LEU E 1 87 ? 227.337 220.024 168.883 1.00 115.00 87 LEU I CA 1
ATOM 4339 C C . LEU E 1 87 ? 226.347 220.672 169.845 1.00 115.00 87 LEU I C 1
ATOM 4340 O O . LEU E 1 87 ? 225.300 221.166 169.415 1.00 115.00 87 LEU I O 1
ATOM 4345 N N . SER E 1 88 ? 226.646 220.675 171.141 1.00 121.57 88 SER I N 1
ATOM 4346 C CA . SER E 1 88 ? 225.767 221.304 172.124 1.00 121.57 88 SER I CA 1
ATOM 4347 C C . SER E 1 88 ? 226.622 221.971 173.191 1.00 121.57 88 SER I C 1
ATOM 4348 O O . SER E 1 88 ? 227.174 221.292 174.063 1.00 121.57 88 SER I O 1
ATOM 4351 N N . THR E 1 89 ? 226.729 223.294 173.123 1.00 135.51 89 THR I N 1
ATOM 4352 C CA . THR E 1 89 ? 227.392 224.093 174.149 1.00 135.51 89 THR I CA 1
ATOM 4353 C C . THR E 1 89 ? 226.501 225.290 174.475 1.00 135.51 89 THR I C 1
ATOM 4354 O O . THR E 1 89 ? 226.929 226.445 174.482 1.00 135.51 89 THR I O 1
ATOM 4358 N N . LEU E 1 90 ? 225.223 225.006 174.713 1.00 118.15 90 LEU I N 1
ATOM 4359 C CA . LEU E 1 90 ? 224.216 226.049 174.861 1.00 118.15 90 LEU I CA 1
ATOM 4360 C C . LEU E 1 90 ? 224.517 226.938 176.060 1.00 118.15 90 LEU I C 1
ATOM 4361 O O . LEU E 1 90 ? 224.610 226.459 177.195 1.00 118.15 90 LEU I O 1
ATOM 4366 N N . THR E 1 91 ? 224.666 228.231 175.804 1.00 125.45 91 THR I N 1
ATOM 4367 C CA . THR E 1 91 ? 224.809 229.236 176.840 1.00 125.45 91 THR I CA 1
ATOM 4368 C C . THR E 1 91 ? 223.530 230.067 176.914 1.00 125.45 91 THR I C 1
ATOM 4369 O O . THR E 1 91 ? 222.545 229.798 176.219 1.00 125.45 91 THR I O 1
ATOM 4373 N N . ALA E 1 92 ? 223.539 231.096 177.763 1.00 121.21 92 ALA I N 1
ATOM 4374 C CA . ALA E 1 92 ? 222.390 231.986 177.861 1.00 121.21 92 ALA I CA 1
ATOM 4375 C C . ALA E 1 92 ? 222.212 232.848 176.621 1.00 121.21 92 ALA I C 1
ATOM 4376 O O . ALA E 1 92 ? 221.167 233.491 176.478 1.00 121.21 92 ALA I O 1
ATOM 4378 N N . VAL E 1 93 ? 223.197 232.874 175.732 1.00 127.47 93 VAL I N 1
ATOM 4379 C CA . VAL E 1 93 ? 223.156 233.703 174.536 1.00 127.47 93 VAL I CA 1
ATOM 4380 C C . VAL E 1 93 ? 222.738 232.902 173.312 1.00 127.47 93 VAL I C 1
ATOM 4381 O O . VAL E 1 93 ? 221.897 233.344 172.531 1.00 127.47 93 VAL I O 1
ATOM 4385 N N . SER E 1 94 ? 223.315 231.722 173.120 1.00 133.50 94 SER I N 1
ATOM 4386 C CA . SER E 1 94 ? 223.124 231.003 171.869 1.00 133.50 94 SER I CA 1
ATOM 4387 C C . SER E 1 94 ? 223.468 229.533 172.078 1.00 133.50 94 SER I C 1
ATOM 4388 O O . SER E 1 94 ? 223.775 229.097 173.193 1.00 133.50 94 SER I O 1
ATOM 4391 N N . LEU E 1 95 ? 223.416 228.767 170.991 1.00 133.07 95 LEU I N 1
ATOM 4392 C CA . LEU E 1 95 ? 223.792 227.360 170.978 1.00 133.07 95 LEU I CA 1
ATOM 4393 C C . LEU E 1 95 ? 225.065 227.205 170.159 1.00 133.07 95 LEU I C 1
ATOM 4394 O O . LEU E 1 95 ? 225.021 227.247 168.925 1.00 133.07 95 LEU I O 1
ATOM 4399 N N . ALA E 1 96 ? 226.191 227.011 170.845 1.00 140.03 96 ALA I N 1
ATOM 4400 C CA . ALA E 1 96 ? 227.497 226.946 170.191 1.00 140.03 96 ALA I CA 1
ATOM 4401 C C . ALA E 1 96 ? 227.659 225.592 169.498 1.00 140.03 96 ALA I C 1
ATOM 4402 O O . ALA E 1 96 ? 228.182 224.621 170.050 1.00 140.03 96 ALA I O 1
ATOM 4404 N N . LEU E 1 97 ? 227.192 225.542 168.253 1.00 144.95 97 LEU I N 1
ATOM 4405 C CA . LEU E 1 97 ? 227.388 224.352 167.439 1.00 144.95 97 LEU I CA 1
ATOM 4406 C C . LEU E 1 97 ? 228.846 224.239 167.013 1.00 144.95 97 LEU I C 1
ATOM 4407 O O . LEU E 1 97 ? 229.621 225.194 167.110 1.00 144.95 97 LEU I O 1
ATOM 4412 N N . ALA E 1 98 ? 229.218 223.047 166.545 1.00 157.18 98 ALA I N 1
ATOM 4413 C CA . ALA E 1 98 ? 230.610 222.779 166.200 1.00 157.18 98 ALA I CA 1
ATOM 4414 C C . ALA E 1 98 ? 231.108 223.726 165.115 1.00 157.18 98 ALA I C 1
ATOM 4415 O O . ALA E 1 98 ? 232.010 224.539 165.344 1.00 157.18 98 ALA I O 1
ATOM 4417 N N . SER E 1 99 ? 230.521 223.642 163.926 1.00 198.26 99 SER I N 1
ATOM 4418 C CA . SER E 1 99 ? 230.975 224.449 162.802 1.00 198.26 99 SER I CA 1
ATOM 4419 C C . SER E 1 99 ? 229.832 224.583 161.809 1.00 198.26 99 SER I C 1
ATOM 4420 O O . SER E 1 99 ? 228.824 223.877 161.890 1.00 198.26 99 SER I O 1
ATOM 4423 N N . GLY E 1 100 ? 230.003 225.505 160.866 1.00 219.30 100 GLY I N 1
ATOM 4424 C CA . GLY E 1 100 ? 228.965 225.769 159.894 1.00 219.30 100 GLY I CA 1
ATOM 4425 C C . GLY E 1 100 ? 229.028 224.877 158.673 1.00 219.30 100 GLY I C 1
ATOM 4426 O O . GLY E 1 100 ? 229.798 225.134 157.744 1.00 219.30 100 GLY I O 1
ATOM 4427 N N . ASP E 1 101 ? 228.224 223.812 158.676 1.00 227.59 101 ASP I N 1
ATOM 4428 C CA . ASP E 1 101 ? 228.018 223.003 157.476 1.00 227.59 101 ASP I CA 1
ATOM 4429 C C . ASP E 1 101 ? 226.598 222.428 157.506 1.00 227.59 101 ASP I C 1
ATOM 4430 O O . ASP E 1 101 ? 226.397 221.265 157.863 1.00 227.59 101 ASP I O 1
ATOM 4435 N N . PHE E 1 102 ? 225.649 223.215 157.014 1.00 195.85 102 PHE I N 1
ATOM 4436 C CA . PHE E 1 102 ? 224.223 222.938 157.159 1.00 195.85 102 PHE I CA 1
ATOM 4437 C C . PHE E 1 102 ? 223.552 223.226 155.821 1.00 195.85 102 PHE I C 1
ATOM 4438 O O . PHE E 1 102 ? 224.218 223.318 154.785 1.00 195.85 102 PHE I O 1
ATOM 4446 N N . VAL E 1 103 ? 222.228 223.358 155.842 1.00 186.45 103 VAL I N 1
ATOM 4447 C CA . VAL E 1 103 ? 221.448 223.738 154.679 1.00 186.45 103 VAL I CA 1
ATOM 4448 C C . VAL E 1 103 ? 220.581 224.937 155.054 1.00 186.45 103 VAL I C 1
ATOM 4449 O O . VAL E 1 103 ? 220.666 225.467 156.160 1.00 186.45 103 VAL I O 1
ATOM 4453 N N . GLU E 1 104 ? 219.745 225.364 154.107 1.00 179.59 104 GLU I N 1
ATOM 4454 C CA . GLU E 1 104 ? 219.052 226.641 154.246 1.00 179.59 104 GLU I CA 1
ATOM 4455 C C . GLU E 1 104 ? 218.004 226.608 155.353 1.00 179.59 104 GLU I C 1
ATOM 4456 O O . GLU E 1 104 ? 217.880 227.563 156.129 1.00 179.59 104 GLU I O 1
ATOM 4462 N N . GLY E 1 105 ? 217.238 225.524 155.446 1.00 161.39 105 GLY I N 1
ATOM 4463 C CA . GLY E 1 105 ? 216.055 225.535 156.286 1.00 161.39 105 GLY I CA 1
ATOM 4464 C C . GLY E 1 105 ? 215.889 224.367 157.236 1.00 161.39 105 GLY I C 1
ATOM 4465 O O . GLY E 1 105 ? 214.778 223.849 157.385 1.00 161.39 105 GLY I O 1
ATOM 4466 N N . THR E 1 106 ? 216.969 223.935 157.876 1.00 136.63 106 THR I N 1
ATOM 4467 C CA . THR E 1 106 ? 216.888 222.796 158.776 1.00 136.63 106 THR I CA 1
ATOM 4468 C C . THR E 1 106 ? 215.909 223.091 159.911 1.00 136.63 106 THR I C 1
ATOM 4469 O O . THR E 1 106 ? 216.085 224.082 160.632 1.00 136.63 106 THR I O 1
ATOM 4473 N N . PRO E 1 107 ? 214.883 222.270 160.103 1.00 110.53 107 PRO I N 1
ATOM 4474 C CA . PRO E 1 107 ? 213.994 222.469 161.254 1.00 110.53 107 PRO I CA 1
ATOM 4475 C C . PRO E 1 107 ? 214.682 222.087 162.553 1.00 110.53 107 PRO I C 1
ATOM 4476 O O . PRO E 1 107 ? 214.881 220.902 162.840 1.00 110.53 107 PRO I O 1
ATOM 4480 N N . VAL E 1 108 ? 215.046 223.089 163.345 1.00 77.81 108 VAL I N 1
ATOM 4481 C CA . VAL E 1 108 ? 215.844 222.909 164.551 1.00 77.81 108 VAL I CA 1
ATOM 4482 C C . VAL E 1 108 ? 215.045 223.427 165.733 1.00 77.81 108 VAL I C 1
ATOM 4483 O O . VAL E 1 108 ? 214.440 224.502 165.653 1.00 77.81 108 VAL I O 1
ATOM 4487 N N . LEU E 1 109 ? 215.032 222.664 166.821 1.00 58.33 109 LEU I N 1
ATOM 4488 C CA . LEU E 1 109 ? 214.424 223.129 168.056 1.00 58.33 109 LEU I CA 1
ATOM 4489 C C . LEU E 1 109 ? 215.085 222.444 169.241 1.00 58.33 109 LEU I C 1
ATOM 4490 O O . LEU E 1 109 ? 215.671 221.368 169.111 1.00 58.33 109 LEU I O 1
ATOM 4495 N N . LEU E 1 110 ? 214.975 223.083 170.401 1.00 52.96 110 LEU I N 1
ATOM 4496 C CA . LEU E 1 110 ? 215.671 222.669 171.609 1.00 52.96 110 LEU I CA 1
ATOM 4497 C C . LEU E 1 110 ? 214.661 222.273 172.673 1.00 52.96 110 LEU I C 1
ATOM 4498 O O . LEU E 1 110 ? 213.625 222.927 172.824 1.00 52.96 110 LEU I O 1
ATOM 4503 N N . GLU E 1 111 ? 214.965 221.208 173.408 1.00 57.53 111 GLU I N 1
ATOM 4504 C CA . GLU E 1 111 ? 214.205 220.831 174.590 1.00 57.53 111 GLU I CA 1
ATOM 4505 C C . GLU E 1 111 ? 215.070 221.062 175.819 1.00 57.53 111 GLU I C 1
ATOM 4506 O O . GLU E 1 111 ? 216.247 220.690 175.836 1.00 57.53 111 GLU I O 1
ATOM 4512 N N . VAL E 1 112 ? 214.496 221.703 176.831 1.00 78.65 112 VAL I N 1
ATOM 4513 C CA . VAL E 1 112 ? 215.190 221.978 178.081 1.00 78.65 112 VAL I CA 1
ATOM 4514 C C . VAL E 1 112 ? 214.311 221.501 179.224 1.00 78.65 112 VAL I C 1
ATOM 4515 O O . VAL E 1 112 ? 213.141 221.888 179.317 1.00 78.65 112 VAL I O 1
ATOM 4519 N N . GLY E 1 113 ? 214.872 220.662 180.090 1.00 88.02 113 GLY I N 1
ATOM 4520 C CA . GLY E 1 113 ? 214.115 220.107 181.191 1.00 88.02 113 GLY I CA 1
ATOM 4521 C C . GLY E 1 113 ? 214.667 220.484 182.548 1.00 88.02 113 GLY I C 1
ATOM 4522 O O . GLY E 1 113 ? 215.872 220.701 182.702 1.00 88.02 113 GLY I O 1
ATOM 4523 N N . THR E 1 114 ? 213.788 220.574 183.542 1.00 86.22 114 THR I N 1
ATOM 4524 C CA . THR E 1 114 ? 214.179 220.868 184.910 1.00 86.22 114 THR I CA 1
ATOM 4525 C C . THR E 1 114 ? 213.441 219.918 185.840 1.00 86.22 114 THR I C 1
ATOM 4526 O O . THR E 1 114 ? 212.463 219.272 185.455 1.00 86.22 114 THR I O 1
ATOM 4530 N N . PHE E 1 115 ? 213.919 219.832 187.078 1.00 86.12 115 PHE I N 1
ATOM 4531 C CA . PHE E 1 115 ? 213.318 218.946 188.060 1.00 86.12 115 PHE I CA 1
ATOM 4532 C C . PHE E 1 115 ? 213.383 219.581 189.439 1.00 86.12 115 PHE I C 1
ATOM 4533 O O . PHE E 1 115 ? 214.374 220.220 189.800 1.00 86.12 115 PHE I O 1
ATOM 4541 N N . GLY E 1 116 ? 212.318 219.392 190.202 1.00 99.58 116 GLY I N 1
ATOM 4542 C CA . GLY E 1 116 ? 212.270 219.868 191.573 1.00 99.58 116 GLY I CA 1
ATOM 4543 C C . GLY E 1 116 ? 211.461 218.914 192.419 1.00 99.58 116 GLY I C 1
ATOM 4544 O O . GLY E 1 116 ? 210.488 218.315 191.951 1.00 99.58 116 GLY I O 1
ATOM 4545 N N . GLY E 1 117 ? 211.862 218.777 193.670 1.00 115.14 117 GLY I N 1
ATOM 4546 C CA . GLY E 1 117 ? 211.236 217.821 194.567 1.00 115.14 117 GLY I CA 1
ATOM 4547 C C . GLY E 1 117 ? 210.896 218.437 195.907 1.00 115.14 117 GLY I C 1
ATOM 4548 O O . GLY E 1 117 ? 211.645 219.258 196.433 1.00 115.14 117 GLY I O 1
ATOM 4549 N N . ASP E 1 118 ? 209.758 218.021 196.454 1.00 136.40 118 ASP I N 1
ATOM 4550 C CA . ASP E 1 118 ? 209.292 218.478 197.754 1.00 136.40 118 ASP I CA 1
ATOM 4551 C C . ASP E 1 118 ? 208.889 217.274 198.590 1.00 136.40 118 ASP I C 1
ATOM 4552 O O . ASP E 1 118 ? 208.333 216.304 198.067 1.00 136.40 118 ASP I O 1
ATOM 4557 N N . SER E 1 119 ? 209.171 217.339 199.888 1.00 138.39 119 SER I N 1
ATOM 4558 C CA . SER E 1 119 ? 208.865 216.233 200.780 1.00 138.39 119 SER I CA 1
ATOM 4559 C C . SER E 1 119 ? 208.508 216.774 202.153 1.00 138.39 119 SER I C 1
ATOM 4560 O O . SER E 1 119 ? 208.961 217.850 202.551 1.00 138.39 119 SER I O 1
ATOM 4563 N N . THR E 1 120 ? 207.692 216.011 202.875 1.00 136.69 120 THR I N 1
ATOM 4564 C CA . THR E 1 120 ? 207.245 216.390 204.206 1.00 136.69 120 THR I CA 1
ATOM 4565 C C . THR E 1 120 ? 207.286 215.173 205.115 1.00 136.69 120 THR I C 1
ATOM 4566 O O . THR E 1 120 ? 207.265 214.027 204.659 1.00 136.69 120 THR I O 1
ATOM 4570 N N . LEU E 1 121 ? 207.343 215.438 206.416 1.00 122.88 121 LEU I N 1
ATOM 4571 C CA . LEU E 1 121 ? 207.289 214.399 207.433 1.00 122.88 121 LEU I CA 1
ATOM 4572 C C . LEU E 1 121 ? 205.842 214.240 207.878 1.00 122.88 121 LEU I C 1
ATOM 4573 O O . LEU E 1 121 ? 205.223 215.203 208.342 1.00 122.88 121 LEU I O 1
ATOM 4578 N N . THR E 1 122 ? 205.303 213.030 207.732 1.00 129.16 122 THR I N 1
ATOM 4579 C CA . THR E 1 122 ? 203.896 212.773 208.021 1.00 129.16 122 THR I CA 1
ATOM 4580 C C . THR E 1 122 ? 203.695 212.162 209.404 1.00 129.16 122 THR I C 1
ATOM 4581 O O . THR E 1 122 ? 202.986 212.730 210.239 1.00 129.16 122 THR I O 1
ATOM 4585 N N . THR E 1 123 ? 204.310 211.011 209.663 1.00 128.53 123 THR I N 1
ATOM 4586 C CA . THR E 1 123 ? 204.192 210.344 210.958 1.00 128.53 123 THR I CA 1
ATOM 4587 C C . THR E 1 123 ? 205.420 210.698 211.783 1.00 128.53 123 THR I C 1
ATOM 4588 O O . THR E 1 123 ? 206.515 210.184 211.545 1.00 128.53 123 THR I O 1
ATOM 4592 N N . GLN E 1 124 ? 205.234 211.578 212.757 1.00 116.87 124 GLN I N 1
ATOM 4593 C CA . GLN E 1 124 ? 206.350 212.034 213.566 1.00 116.87 124 GLN I CA 1
ATOM 4594 C C . GLN E 1 124 ? 206.866 210.890 214.437 1.00 116.87 124 GLN I C 1
ATOM 4595 O O . GLN E 1 124 ? 206.072 210.166 215.045 1.00 116.87 124 GLN I O 1
ATOM 4601 N N . PRO E 1 125 ? 208.183 210.693 214.504 1.00 114.13 125 PRO I N 1
ATOM 4602 C CA . PRO E 1 125 ? 208.724 209.549 215.247 1.00 114.13 125 PRO I CA 1
ATOM 4603 C C . PRO E 1 125 ? 208.371 209.597 216.726 1.00 114.13 125 PRO I C 1
ATOM 4604 O O . PRO E 1 125 ? 208.263 210.665 217.331 1.00 114.13 125 PRO I O 1
ATOM 4608 N N . THR E 1 126 ? 208.193 208.413 217.303 1.00 118.96 126 THR I N 1
ATOM 4609 C CA . THR E 1 126 ? 207.860 208.266 218.711 1.00 118.96 126 THR I CA 1
ATOM 4610 C C . THR E 1 126 ? 209.131 208.227 219.552 1.00 118.96 126 THR I C 1
ATOM 4611 O O . THR E 1 126 ? 210.158 207.684 219.136 1.00 118.96 126 THR I O 1
ATOM 4615 N N . ILE E 1 127 ? 209.052 208.810 220.745 1.00 117.29 127 ILE I N 1
ATOM 4616 C CA . ILE E 1 127 ? 210.182 208.914 221.661 1.00 117.29 127 ILE I CA 1
ATOM 4617 C C . ILE E 1 127 ? 209.914 208.032 222.871 1.00 117.29 127 ILE I C 1
ATOM 4618 O O . ILE E 1 127 ? 208.832 208.096 223.466 1.00 117.29 127 ILE I O 1
ATOM 4623 N N . SER E 1 128 ? 210.898 207.213 223.234 1.00 119.78 128 SER I N 1
ATOM 4624 C CA . SER E 1 128 ? 210.781 206.359 224.404 1.00 119.78 128 SER I CA 1
ATOM 4625 C C . SER E 1 128 ? 210.856 207.200 225.678 1.00 119.78 128 SER I C 1
ATOM 4626 O O . SER E 1 128 ? 211.236 208.373 225.664 1.00 119.78 128 SER I O 1
ATOM 4629 N N . ALA E 1 129 ? 210.491 206.582 226.802 1.00 117.02 129 ALA I N 1
ATOM 4630 C CA . ALA E 1 129 ? 210.508 207.319 228.053 1.00 117.02 129 ALA I CA 1
ATOM 4631 C C . ALA E 1 129 ? 211.855 207.173 228.749 1.00 117.02 129 ALA I C 1
ATOM 4632 O O . ALA E 1 129 ? 212.488 206.117 228.678 1.00 117.02 129 ALA I O 1
ATOM 4634 N N . PRO E 1 130 ? 212.316 208.219 229.424 1.00 121.02 130 PRO I N 1
ATOM 4635 C CA . PRO E 1 130 ? 213.598 208.148 230.129 1.00 121.02 130 PRO I CA 1
ATOM 4636 C C . PRO E 1 130 ? 213.470 207.378 231.437 1.00 121.02 130 PRO I C 1
ATOM 4637 O O . PRO E 1 130 ? 212.388 206.958 231.847 1.00 121.02 130 PRO I O 1
ATOM 4641 N N . THR E 1 131 ? 214.613 207.202 232.092 1.00 129.83 131 THR I N 1
ATOM 4642 C CA . THR E 1 131 ? 214.690 206.561 233.397 1.00 129.83 131 THR I CA 1
ATOM 4643 C C . THR E 1 131 ? 215.240 207.558 234.403 1.00 129.83 131 THR I C 1
ATOM 4644 O O . THR E 1 131 ? 216.206 208.271 234.111 1.00 129.83 131 THR I O 1
ATOM 4648 N N . ILE E 1 132 ? 214.626 207.610 235.582 1.00 126.72 132 ILE I N 1
ATOM 4649 C CA . ILE E 1 132 ? 215.007 208.542 236.635 1.00 126.72 132 ILE I CA 1
ATOM 4650 C C . ILE E 1 132 ? 215.509 207.748 237.830 1.00 126.72 132 ILE I C 1
ATOM 4651 O O . ILE E 1 132 ? 214.822 206.841 238.315 1.00 126.72 132 ILE I O 1
ATOM 4656 N N . THR E 1 133 ? 216.701 208.091 238.305 1.00 143.75 133 THR I N 1
ATOM 4657 C CA . THR E 1 133 ? 217.301 207.458 239.470 1.00 143.75 133 THR I CA 1
ATOM 4658 C C . THR E 1 133 ? 217.388 208.473 240.600 1.00 143.75 133 THR I C 1
ATOM 4659 O O . THR E 1 133 ? 217.923 209.571 240.415 1.00 143.75 133 THR I O 1
ATOM 4663 N N . ILE E 1 134 ? 216.865 208.104 241.763 1.00 151.92 134 ILE I N 1
ATOM 4664 C CA . ILE E 1 134 ? 216.836 208.990 242.920 1.00 151.92 134 ILE I CA 1
ATOM 4665 C C . ILE E 1 134 ? 218.118 208.797 243.717 1.00 151.92 134 ILE I C 1
ATOM 4666 O O . ILE E 1 134 ? 218.449 207.675 244.115 1.00 151.92 134 ILE I O 1
ATOM 4671 N N . ILE E 1 135 ? 218.836 209.889 243.953 1.00 161.40 135 ILE I N 1
ATOM 4672 C CA . ILE E 1 135 ? 220.045 209.877 244.765 1.00 161.40 135 ILE I CA 1
ATOM 4673 C C . ILE E 1 135 ? 219.729 210.556 246.089 1.00 161.40 135 ILE I C 1
ATOM 4674 O O . ILE E 1 135 ? 219.311 211.720 246.116 1.00 161.40 135 ILE I O 1
ATOM 4679 N N . SER E 1 136 ? 219.927 209.833 247.184 1.00 162.65 136 SER I N 1
ATOM 4680 C CA . SER E 1 136 ? 219.647 210.362 248.512 1.00 162.65 136 SER I CA 1
ATOM 4681 C C . SER E 1 136 ? 220.729 211.342 248.952 1.00 162.65 136 SER I C 1
ATOM 4682 O O . SER E 1 136 ? 221.538 211.797 248.145 1.00 162.65 136 SER I O 1
ATOM 4686 N N . PRO F 1 2 ? 199.424 224.172 355.087 1.00 137.68 2 PRO J N 1
ATOM 4687 C CA . PRO F 1 2 ? 200.717 223.559 354.772 1.00 137.68 2 PRO J CA 1
ATOM 4688 C C . PRO F 1 2 ? 200.570 222.220 354.055 1.00 137.68 2 PRO J C 1
ATOM 4689 O O . PRO F 1 2 ? 199.785 221.376 354.488 1.00 137.68 2 PRO J O 1
ATOM 4693 N N . VAL F 1 3 ? 201.317 222.033 352.968 1.00 152.73 3 VAL J N 1
ATOM 4694 C CA . VAL F 1 3 ? 201.250 220.797 352.195 1.00 152.73 3 VAL J CA 1
ATOM 4695 C C . VAL F 1 3 ? 202.594 220.076 352.239 1.00 152.73 3 VAL J C 1
ATOM 4696 O O . VAL F 1 3 ? 202.640 218.854 352.425 1.00 152.73 3 VAL J O 1
ATOM 4700 N N . ILE F 1 4 ? 203.687 220.821 352.056 1.00 140.44 4 ILE J N 1
ATOM 4701 C CA . ILE F 1 4 ? 205.053 220.318 352.183 1.00 140.44 4 ILE J CA 1
ATOM 4702 C C . ILE F 1 4 ? 205.336 219.292 351.092 1.00 140.44 4 ILE J C 1
ATOM 4703 O O . ILE F 1 4 ? 204.948 218.124 351.205 1.00 140.44 4 ILE J O 1
ATOM 4708 N N . LYS F 1 5 ? 206.010 219.719 350.030 1.00 139.47 5 LYS J N 1
ATOM 4709 C CA . LYS F 1 5 ? 206.417 218.825 348.959 1.00 139.47 5 LYS J CA 1
ATOM 4710 C C . LYS F 1 5 ? 207.884 219.052 348.631 1.00 139.47 5 LYS J C 1
ATOM 4711 O O . LYS F 1 5 ? 208.375 220.181 348.716 1.00 139.47 5 LYS J O 1
ATOM 4717 N N . PRO F 1 6 ? 208.607 217.999 348.259 1.00 136.59 6 PRO J N 1
ATOM 4718 C CA . PRO F 1 6 ? 210.010 218.173 347.874 1.00 136.59 6 PRO J CA 1
ATOM 4719 C C . PRO F 1 6 ? 210.136 218.970 346.588 1.00 136.59 6 PRO J C 1
ATOM 4720 O O . PRO F 1 6 ? 209.268 218.928 345.713 1.00 136.59 6 PRO J O 1
ATOM 4724 N N . VAL F 1 7 ? 211.238 219.704 346.480 1.00 141.75 7 VAL J N 1
ATOM 4725 C CA . VAL F 1 7 ? 211.514 220.545 345.322 1.00 141.75 7 VAL J CA 1
ATOM 4726 C C . VAL F 1 7 ? 212.562 219.831 344.471 1.00 141.75 7 VAL J C 1
ATOM 4727 O O . VAL F 1 7 ? 213.735 219.732 344.841 1.00 141.75 7 VAL J O 1
ATOM 4731 N N . ILE F 1 8 ? 212.128 219.302 343.330 1.00 155.91 8 ILE J N 1
ATOM 4732 C CA . ILE F 1 8 ? 213.001 218.603 342.395 1.00 155.91 8 ILE J CA 1
ATOM 4733 C C . ILE F 1 8 ? 212.658 219.061 340.986 1.00 155.91 8 ILE J C 1
ATOM 4734 O O . ILE F 1 8 ? 211.480 219.128 340.620 1.00 155.91 8 ILE J O 1
ATOM 4739 N N . VAL F 1 9 ? 213.685 219.385 340.200 1.00 158.78 9 VAL J N 1
ATOM 4740 C CA . VAL F 1 9 ? 213.523 219.725 338.795 1.00 158.78 9 VAL J CA 1
ATOM 4741 C C . VAL F 1 9 ? 214.544 218.937 337.987 1.00 158.78 9 VAL J C 1
ATOM 4742 O O . VAL F 1 9 ? 215.582 218.509 338.497 1.00 158.78 9 VAL J O 1
ATOM 4746 N N . ALA F 1 10 ? 214.233 218.744 336.707 1.00 152.00 10 ALA J N 1
ATOM 4747 C CA . ALA F 1 10 ? 215.091 217.985 335.813 1.00 152.00 10 ALA J CA 1
ATOM 4748 C C . ALA F 1 10 ? 215.027 218.583 334.416 1.00 152.00 10 ALA J C 1
ATOM 4749 O O . ALA F 1 10 ? 214.041 219.222 334.042 1.00 152.00 10 ALA J O 1
ATOM 4751 N N . VAL F 1 11 ? 216.090 218.363 333.646 1.00 149.63 11 VAL J N 1
ATOM 4752 C CA . VAL F 1 11 ? 216.192 218.872 332.287 1.00 149.63 11 VAL J CA 1
ATOM 4753 C C . VAL F 1 11 ? 216.541 217.721 331.355 1.00 149.63 11 VAL J C 1
ATOM 4754 O O . VAL F 1 11 ? 217.090 216.696 331.767 1.00 149.63 11 VAL J O 1
ATOM 4758 N N . SER F 1 12 ? 216.217 217.906 330.079 1.00 146.30 12 SER J N 1
ATOM 4759 C CA . SER F 1 12 ? 216.447 216.897 329.058 1.00 146.30 12 SER J CA 1
ATOM 4760 C C . SER F 1 12 ? 217.249 217.501 327.917 1.00 146.30 12 SER J C 1
ATOM 4761 O O . SER F 1 12 ? 217.060 218.668 327.563 1.00 146.30 12 SER J O 1
ATOM 4764 N N . SER F 1 13 ? 218.141 216.700 327.345 1.00 148.44 13 SER J N 1
ATOM 4765 C CA . SER F 1 13 ? 218.940 217.131 326.208 1.00 148.44 13 SER J CA 1
ATOM 4766 C C . SER F 1 13 ? 218.110 217.007 324.931 1.00 148.44 13 SER J C 1
ATOM 4767 O O . SER F 1 13 ? 216.901 216.764 324.965 1.00 148.44 13 SER J O 1
ATOM 4770 N N . ALA F 1 14 ? 218.756 217.177 323.782 1.00 151.93 14 ALA J N 1
ATOM 4771 C CA . ALA F 1 14 ? 218.066 217.045 322.513 1.00 151.93 14 ALA J CA 1
ATOM 4772 C C . ALA F 1 14 ? 218.544 215.803 321.772 1.00 151.93 14 ALA J C 1
ATOM 4773 O O . ALA F 1 14 ? 219.753 215.608 321.607 1.00 151.93 14 ALA J O 1
ATOM 4775 N N . PRO F 1 15 ? 217.629 214.950 321.320 1.00 141.65 15 PRO J N 1
ATOM 4776 C CA . PRO F 1 15 ? 218.043 213.729 320.617 1.00 141.65 15 PRO J CA 1
ATOM 4777 C C . PRO F 1 15 ? 218.587 214.022 319.229 1.00 141.65 15 PRO J C 1
ATOM 4778 O O . PRO F 1 15 ? 218.617 215.179 318.799 1.00 141.65 15 PRO J O 1
ATOM 4782 N N . VAL F 1 16 ? 219.018 212.982 318.520 1.00 135.36 16 VAL J N 1
ATOM 4783 C CA . VAL F 1 16 ? 219.580 213.127 317.184 1.00 135.36 16 VAL J CA 1
ATOM 4784 C C . VAL F 1 16 ? 218.926 212.112 316.257 1.00 135.36 16 VAL J C 1
ATOM 4785 O O . VAL F 1 16 ? 218.469 211.049 316.689 1.00 135.36 16 VAL J O 1
ATOM 4789 N N . SER F 1 17 ? 218.868 212.456 314.975 1.00 128.47 17 SER J N 1
ATOM 4790 C CA . SER F 1 17 ? 218.314 211.581 313.954 1.00 128.47 17 SER J CA 1
ATOM 4791 C C . SER F 1 17 ? 219.419 210.759 313.302 1.00 128.47 17 SER J C 1
ATOM 4792 O O . SER F 1 17 ? 220.597 211.121 313.331 1.00 128.47 17 SER J O 1
ATOM 4795 N N . THR F 1 18 ? 219.022 209.632 312.708 1.00 140.08 18 THR J N 1
ATOM 4796 C CA . THR F 1 18 ? 219.972 208.695 312.100 1.00 140.08 18 THR J CA 1
ATOM 4797 C C . THR F 1 18 ? 219.435 208.247 310.741 1.00 140.08 18 THR J C 1
ATOM 4798 O O . THR F 1 18 ? 218.712 207.252 310.644 1.00 140.08 18 THR J O 1
ATOM 4802 N N . GLY F 1 19 ? 219.791 208.990 309.697 1.00 135.14 19 GLY J N 1
ATOM 4803 C CA . GLY F 1 19 ? 219.581 208.563 308.328 1.00 135.14 19 GLY J CA 1
ATOM 4804 C C . GLY F 1 19 ? 218.122 208.421 307.918 1.00 135.14 19 GLY J C 1
ATOM 4805 O O . GLY F 1 19 ? 217.194 208.880 308.588 1.00 135.14 19 GLY J O 1
ATOM 4806 N N . GLY F 1 20 ? 217.941 207.760 306.785 1.00 123.63 20 GLY J N 1
ATOM 4807 C CA . GLY F 1 20 ? 216.624 207.542 306.220 1.00 123.63 20 GLY J CA 1
ATOM 4808 C C . GLY F 1 20 ? 216.730 207.156 304.765 1.00 123.63 20 GLY J C 1
ATOM 4809 O O . GLY F 1 20 ? 217.767 207.320 304.122 1.00 123.63 20 GLY J O 1
ATOM 4810 N N . VAL F 1 21 ? 215.623 206.631 304.244 1.00 131.38 21 VAL J N 1
ATOM 4811 C CA . VAL F 1 21 ? 215.551 206.151 302.869 1.00 131.38 21 VAL J CA 1
ATOM 4812 C C . VAL F 1 21 ? 214.310 206.735 302.212 1.00 131.38 21 VAL J C 1
ATOM 4813 O O . VAL F 1 21 ? 213.223 206.712 302.799 1.00 131.38 21 VAL J O 1
ATOM 4817 N N . ILE F 1 22 ? 214.473 207.258 300.999 1.00 126.54 22 ILE J N 1
ATOM 4818 C CA . ILE F 1 22 ? 213.376 207.816 300.220 1.00 126.54 22 ILE J CA 1
ATOM 4819 C C . ILE F 1 22 ? 213.434 207.246 298.811 1.00 126.54 22 ILE J C 1
ATOM 4820 O O . ILE F 1 22 ? 214.519 207.067 298.246 1.00 126.54 22 ILE J O 1
ATOM 4825 N N . ALA F 1 23 ? 212.265 206.951 298.248 1.00 137.38 23 ALA J N 1
ATOM 4826 C CA . ALA F 1 23 ? 212.148 206.419 296.900 1.00 137.38 23 ALA J CA 1
ATOM 4827 C C . ALA F 1 23 ? 211.442 207.431 296.010 1.00 137.38 23 ALA J C 1
ATOM 4828 O O . ALA F 1 23 ? 210.534 208.141 296.450 1.00 137.38 23 ALA J O 1
ATOM 4830 N N . THR F 1 24 ? 211.864 207.489 294.748 1.00 133.54 24 THR J N 1
ATOM 4831 C CA . THR F 1 24 ? 211.383 208.490 293.809 1.00 133.54 24 THR J CA 1
ATOM 4832 C C . THR F 1 24 ? 210.859 207.822 292.547 1.00 133.54 24 THR J C 1
ATOM 4833 O O . THR F 1 24 ? 211.310 206.740 292.161 1.00 133.54 24 THR J O 1
ATOM 4837 N N . THR F 1 25 ? 209.901 208.486 291.904 1.00 133.29 25 THR J N 1
ATOM 4838 C CA . THR F 1 25 ? 209.340 208.045 290.636 1.00 133.29 25 THR J CA 1
ATOM 4839 C C . THR F 1 25 ? 209.279 209.225 289.679 1.00 133.29 25 THR J C 1
ATOM 4840 O O . THR F 1 25 ? 209.082 210.367 290.103 1.00 133.29 25 THR J O 1
ATOM 4844 N N . VAL F 1 26 ? 209.450 208.946 288.390 1.00 97.64 26 VAL J N 1
ATOM 4845 C CA . VAL F 1 26 ? 209.429 209.965 287.347 1.00 97.64 26 VAL J CA 1
ATOM 4846 C C . VAL F 1 26 ? 208.378 209.575 286.319 1.00 97.64 26 VAL J C 1
ATOM 4847 O O . VAL F 1 26 ? 208.375 208.440 285.828 1.00 97.64 26 VAL J O 1
ATOM 4851 N N . SER F 1 27 ? 207.490 210.513 285.992 1.00 93.69 27 SER J N 1
ATOM 4852 C CA . SER F 1 27 ? 206.409 210.256 285.045 1.00 93.69 27 SER J CA 1
ATOM 4853 C C . SER F 1 27 ? 206.558 211.143 283.818 1.00 93.69 27 SER J C 1
ATOM 4854 O O . SER F 1 27 ? 206.191 212.328 283.860 1.00 93.69 27 SER J O 1
ATOM 4857 N N . PRO F 1 28 ? 207.085 210.631 282.710 1.00 81.41 28 PRO J N 1
ATOM 4858 C CA . PRO F 1 28 ? 207.161 211.418 281.479 1.00 81.41 28 PRO J CA 1
ATOM 4859 C C . PRO F 1 28 ? 205.903 211.289 280.639 1.00 81.41 28 PRO J C 1
ATOM 4860 O O . PRO F 1 28 ? 205.213 210.269 280.644 1.00 81.41 28 PRO J O 1
ATOM 4864 N N . THR F 1 29 ? 205.610 212.358 279.903 1.00 102.03 29 THR J N 1
ATOM 4865 C CA . THR F 1 29 ? 204.459 212.388 279.013 1.00 102.03 29 THR J CA 1
ATOM 4866 C C . THR F 1 29 ? 204.851 213.091 277.725 1.00 102.03 29 THR J C 1
ATOM 4867 O O . THR F 1 29 ? 205.480 214.152 277.763 1.00 102.03 29 THR J O 1
ATOM 4871 N N . VAL F 1 30 ? 204.479 212.502 276.591 1.00 87.88 30 VAL J N 1
ATOM 4872 C CA . VAL F 1 30 ? 204.802 213.043 275.277 1.00 87.88 30 VAL J CA 1
ATOM 4873 C C . VAL F 1 30 ? 203.505 213.220 274.503 1.00 87.88 30 VAL J C 1
ATOM 4874 O O . VAL F 1 30 ? 202.768 212.250 274.288 1.00 87.88 30 VAL J O 1
ATOM 4878 N N . ALA F 1 31 ? 203.229 214.451 274.082 1.00 91.48 31 ALA J N 1
ATOM 4879 C CA . ALA F 1 31 ? 202.047 214.775 273.300 1.00 91.48 31 ALA J CA 1
ATOM 4880 C C . ALA F 1 31 ? 202.450 215.104 271.869 1.00 91.48 31 ALA J C 1
ATOM 4881 O O . ALA F 1 31 ? 203.430 215.814 271.630 1.00 91.48 31 ALA J O 1
ATOM 4883 N N . ARG F 1 32 ? 201.681 214.583 270.918 1.00 87.05 32 ARG J N 1
ATOM 4884 C CA . ARG F 1 32 ? 201.997 214.702 269.501 1.00 87.05 32 ARG J CA 1
ATOM 4885 C C . ARG F 1 32 ? 200.879 215.455 268.797 1.00 87.05 32 ARG J C 1
ATOM 4886 O O . ARG F 1 32 ? 199.705 215.090 268.921 1.00 87.05 32 ARG J O 1
ATOM 4894 N N . PHE F 1 33 ? 201.246 216.499 268.060 1.00 87.34 33 PHE J N 1
ATOM 4895 C CA . PHE F 1 33 ? 200.308 217.310 267.303 1.00 87.34 33 PHE J CA 1
ATOM 4896 C C . PHE F 1 33 ? 200.757 217.382 265.852 1.00 87.34 33 PHE J C 1
ATOM 4897 O O . PHE F 1 33 ? 201.947 217.528 265.563 1.00 87.34 33 PHE J O 1
ATOM 4905 N N . TYR F 1 34 ? 199.795 217.284 264.942 1.00 101.76 34 TYR J N 1
ATOM 4906 C CA . TYR F 1 34 ? 200.061 217.257 263.512 1.00 101.76 34 TYR J CA 1
ATOM 4907 C C . TYR F 1 34 ? 199.656 218.571 262.860 1.00 101.76 34 TYR J C 1
ATOM 4908 O O . TYR F 1 34 ? 198.726 219.251 263.300 1.00 101.76 34 TYR J O 1
ATOM 4917 N N . ALA F 1 35 ? 200.363 218.912 261.785 1.00 114.36 35 ALA J N 1
ATOM 4918 C CA . ALA F 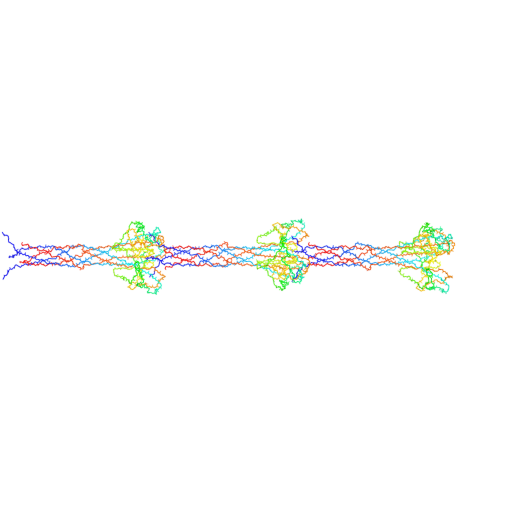1 35 ? 200.085 220.119 261.027 1.00 114.36 35 ALA J CA 1
ATOM 4919 C C . ALA F 1 35 ? 200.049 219.780 259.547 1.00 114.36 35 ALA J C 1
ATOM 4920 O O . ALA F 1 35 ? 200.721 218.852 259.091 1.00 114.36 35 ALA J O 1
ATOM 4922 N N . ALA F 1 36 ? 199.259 220.549 258.803 1.00 169.85 36 ALA J N 1
ATOM 4923 C CA . ALA F 1 36 ? 199.107 220.386 257.360 1.00 169.85 36 ALA J CA 1
ATOM 4924 C C . ALA F 1 36 ? 199.191 221.749 256.678 1.00 169.85 36 ALA J C 1
ATOM 4925 O O . ALA F 1 36 ? 198.333 222.123 255.878 1.00 169.85 36 ALA J O 1
ATOM 4927 N N . ILE F 1 37 ? 200.233 222.512 257.016 1.00 189.36 37 ILE J N 1
ATOM 4928 C CA . ILE F 1 37 ? 200.431 223.881 256.545 1.00 189.36 37 ILE J CA 1
ATOM 4929 C C . ILE F 1 37 ? 200.279 223.975 255.031 1.00 189.36 37 ILE J C 1
ATOM 4930 O O . ILE F 1 37 ? 200.746 223.104 254.290 1.00 189.36 37 ILE J O 1
ATOM 4935 N N . THR F 1 38 ? 199.588 225.012 254.568 1.00 229.17 38 THR J N 1
ATOM 4936 C CA . THR F 1 38 ? 199.355 225.248 253.150 1.00 229.17 38 THR J CA 1
ATOM 4937 C C . THR F 1 38 ? 199.632 226.714 252.814 1.00 229.17 38 THR J C 1
ATOM 4938 O O . THR F 1 38 ? 200.074 227.498 253.659 1.00 229.17 38 THR J O 1
ATOM 4942 N N . ALA F 1 39 ? 199.363 227.077 251.559 1.00 246.35 39 ALA J N 1
ATOM 4943 C CA . ALA F 1 39 ? 199.523 228.443 251.075 1.00 246.35 39 ALA J CA 1
ATOM 4944 C C . ALA F 1 39 ? 198.336 229.335 251.407 1.00 246.35 39 ALA J C 1
ATOM 4945 O O . ALA F 1 39 ? 198.379 230.531 251.104 1.00 246.35 39 ALA J O 1
ATOM 4947 N N . ALA F 1 40 ? 197.275 228.788 252.003 1.00 247.36 40 ALA J N 1
ATOM 4948 C CA . ALA F 1 40 ? 196.151 229.620 252.416 1.00 247.36 40 ALA J CA 1
ATOM 4949 C C . ALA F 1 40 ? 196.516 230.554 253.560 1.00 247.36 40 ALA J C 1
ATOM 4950 O O . ALA F 1 40 ? 195.730 231.447 253.889 1.00 247.36 40 ALA J O 1
ATOM 4952 N N . MET F 1 41 ? 197.673 230.358 254.183 1.00 218.95 41 MET J N 1
ATOM 4953 C CA . MET F 1 41 ? 198.105 231.172 255.308 1.00 218.95 41 MET J CA 1
ATOM 4954 C C . MET F 1 41 ? 199.381 231.956 255.056 1.00 218.95 41 MET J C 1
ATOM 4955 O O . MET F 1 41 ? 199.511 233.068 255.572 1.00 218.95 41 MET J O 1
ATOM 4960 N N . ILE F 1 42 ? 200.314 231.408 254.278 1.00 236.00 42 ILE J N 1
ATOM 4961 C CA . ILE F 1 42 ? 201.707 231.849 254.263 1.00 236.00 42 ILE J CA 1
ATOM 4962 C C . ILE F 1 42 ? 201.825 233.346 254.004 1.00 236.00 42 ILE J C 1
ATOM 4963 O O . ILE F 1 42 ? 201.294 233.867 253.016 1.00 236.00 42 ILE J O 1
ATOM 4968 N N . ALA F 1 43 ? 202.535 234.040 254.895 1.00 234.16 43 ALA J N 1
ATOM 4969 C CA . ALA F 1 43 ? 202.727 235.483 254.850 1.00 234.16 43 ALA J CA 1
ATOM 4970 C C . ALA F 1 43 ? 204.222 235.784 254.867 1.00 234.16 43 ALA J C 1
ATOM 4971 O O . ALA F 1 43 ? 205.059 234.888 254.733 1.00 234.16 43 ALA J O 1
ATOM 4973 N N . GLY F 1 44 ? 204.557 237.065 255.025 1.00 235.19 44 GLY J N 1
ATOM 4974 C CA . GLY F 1 44 ? 205.952 237.471 254.935 1.00 235.19 44 GLY J CA 1
ATOM 4975 C C . GLY F 1 44 ? 206.795 236.980 256.098 1.00 235.19 44 GLY J C 1
ATOM 4976 O O . GLY F 1 44 ? 207.846 236.362 255.902 1.00 235.19 44 GLY J O 1
ATOM 4977 N N . GLY F 1 45 ? 206.359 237.259 257.324 1.00 223.11 45 GLY J N 1
ATOM 4978 C CA . GLY F 1 45 ? 207.149 236.905 258.487 1.00 223.11 45 GLY J CA 1
ATOM 4979 C C . GLY F 1 45 ? 206.348 236.470 259.697 1.00 223.11 45 GLY J C 1
ATOM 4980 O O . GLY F 1 45 ? 206.896 236.350 260.797 1.00 223.11 45 GLY J O 1
ATOM 4981 N N . VAL F 1 46 ? 205.052 236.234 259.514 1.00 211.19 46 VAL J N 1
ATOM 4982 C CA . VAL F 1 46 ? 204.184 235.885 260.632 1.00 211.19 46 VAL J CA 1
ATOM 4983 C C . VAL F 1 46 ? 203.518 234.537 260.390 1.00 211.19 46 VAL J C 1
ATOM 4984 O O . VAL F 1 46 ? 202.390 234.305 260.838 1.00 211.19 46 VAL J O 1
ATOM 4988 N N . THR F 1 47 ? 204.205 233.640 259.683 1.00 187.57 47 THR J N 1
ATOM 4989 C CA . THR F 1 47 ? 203.646 232.319 259.426 1.00 187.57 47 THR J CA 1
ATOM 4990 C C . THR F 1 47 ? 203.413 231.594 260.742 1.00 187.57 47 THR J C 1
ATOM 4991 O O . THR F 1 47 ? 204.363 231.180 261.413 1.00 187.57 47 THR J O 1
ATOM 4995 N N . THR F 1 48 ? 202.144 231.449 261.125 1.00 171.40 48 THR J N 1
ATOM 4996 C CA . THR F 1 48 ? 201.786 230.880 262.423 1.00 171.40 48 THR J CA 1
ATOM 4997 C C . THR F 1 48 ? 200.500 230.086 262.218 1.00 171.40 48 THR J C 1
ATOM 4998 O O . THR F 1 48 ? 199.428 230.681 262.081 1.00 171.40 48 THR J O 1
ATOM 5002 N N . ILE F 1 49 ? 200.605 228.761 262.234 1.00 147.75 49 ILE J N 1
ATOM 5003 C CA . ILE F 1 49 ? 199.435 227.913 262.032 1.00 147.75 49 ILE J CA 1
ATOM 5004 C C . ILE F 1 49 ? 198.472 228.146 263.188 1.00 147.75 49 ILE J C 1
ATOM 5005 O O . ILE F 1 49 ? 198.822 227.888 264.347 1.00 147.75 49 ILE J O 1
ATOM 5010 N N . PRO F 1 50 ? 197.246 228.594 262.925 1.00 145.32 50 PRO J N 1
ATOM 5011 C CA . PRO F 1 50 ? 196.377 229.056 264.016 1.00 145.32 50 PRO J CA 1
ATOM 5012 C C . PRO F 1 50 ? 195.760 227.894 264.783 1.00 145.32 50 PRO J C 1
ATOM 5013 O O . PRO F 1 50 ? 194.881 227.197 264.270 1.00 145.32 50 PRO J O 1
ATOM 5017 N N . ALA F 1 51 ? 196.234 227.699 266.019 1.00 130.60 51 ALA J N 1
ATOM 5018 C CA . ALA F 1 51 ? 195.613 226.855 267.040 1.00 130.60 51 ALA J CA 1
ATOM 5019 C C . ALA F 1 51 ? 194.890 225.637 266.483 1.00 130.60 51 ALA J C 1
ATOM 5020 O O . ALA F 1 51 ? 195.456 224.542 266.412 1.00 130.60 51 ALA J O 1
ATOM 5022 N N . ALA F 1 52 ? 193.635 225.831 266.085 1.00 138.89 52 ALA J N 1
ATOM 5023 C CA . ALA F 1 52 ? 192.765 224.752 265.648 1.00 138.89 52 ALA J CA 1
ATOM 5024 C C . ALA F 1 52 ? 193.143 224.197 264.282 1.00 138.89 52 ALA J C 1
ATOM 5025 O O . ALA F 1 52 ? 192.568 223.191 263.856 1.00 138.89 52 ALA J O 1
ATOM 5027 N N . SER F 1 53 ? 194.100 224.815 263.588 1.00 120.64 53 SER J N 1
ATOM 5028 C CA . SER F 1 53 ? 194.523 224.292 262.295 1.00 120.64 53 SER J CA 1
ATOM 5029 C C . SER F 1 53 ? 195.510 223.148 262.484 1.00 120.64 53 SER J C 1
ATOM 5030 O O . SER F 1 53 ? 196.545 223.088 261.815 1.00 120.64 53 SER J O 1
ATOM 5033 N N . PHE F 1 54 ? 195.158 222.217 263.370 1.00 117.24 54 PHE J N 1
ATOM 5034 C CA . PHE F 1 54 ? 195.925 221.018 263.670 1.00 117.24 54 PHE J CA 1
ATOM 5035 C C . PHE F 1 54 ? 194.977 219.832 263.738 1.00 117.24 54 PHE J C 1
ATOM 5036 O O . PHE F 1 54 ? 193.755 219.978 263.656 1.00 117.24 54 PHE J O 1
ATOM 5044 N N . LEU F 1 55 ? 195.560 218.650 263.889 1.00 121.26 55 LEU J N 1
ATOM 5045 C CA . LEU F 1 55 ? 194.843 217.467 264.331 1.00 121.26 55 LEU J CA 1
ATOM 5046 C C . LEU F 1 55 ? 195.713 216.732 265.342 1.00 121.26 55 LEU J C 1
ATOM 5047 O O . LEU F 1 55 ? 196.944 216.801 265.296 1.00 121.26 55 LEU J O 1
ATOM 5052 N N . ASP F 1 56 ? 195.064 216.029 266.265 1.00 139.87 56 ASP J N 1
ATOM 5053 C CA . ASP F 1 56 ? 195.757 215.464 267.412 1.00 139.87 56 ASP J CA 1
ATOM 5054 C C . ASP F 1 56 ? 195.617 213.952 267.434 1.00 139.87 56 ASP J C 1
ATOM 5055 O O . ASP F 1 56 ? 194.545 213.414 267.144 1.00 139.87 56 ASP J O 1
ATOM 5060 N N . ASP F 1 57 ? 196.712 213.281 267.795 1.00 138.08 57 ASP J N 1
ATOM 5061 C CA . ASP F 1 57 ? 196.765 211.829 267.916 1.00 138.08 57 ASP J CA 1
ATOM 5062 C C . ASP F 1 57 ? 196.215 211.143 266.674 1.00 138.08 57 ASP J C 1
ATOM 5063 O O . ASP F 1 57 ? 196.770 211.292 265.582 1.00 138.08 57 ASP J O 1
ATOM 5068 N N . ALA F 1 58 ? 195.122 210.397 266.819 1.00 164.46 58 ALA J N 1
ATOM 5069 C CA . ALA F 1 58 ? 194.612 209.637 265.685 1.00 164.46 58 ALA J CA 1
ATOM 5070 C C . ALA F 1 58 ? 193.880 210.537 264.699 1.00 164.46 58 ALA J C 1
ATOM 5071 O O . ALA F 1 58 ? 194.334 210.715 263.565 1.00 164.46 58 ALA J O 1
ATOM 5073 N N . ASP F 1 59 ? 192.767 211.133 265.129 1.00 182.63 59 ASP J N 1
ATOM 5074 C CA . ASP F 1 59 ? 191.961 211.984 264.255 1.00 182.63 59 ASP J CA 1
ATOM 5075 C C . ASP F 1 59 ? 191.448 213.260 264.904 1.00 182.63 59 ASP J C 1
ATOM 5076 O O . ASP F 1 59 ? 191.142 214.208 264.174 1.00 182.63 59 ASP J O 1
ATOM 5081 N N . ALA F 1 60 ? 191.339 213.331 266.226 1.00 162.99 60 ALA J N 1
ATOM 5082 C CA . ALA F 1 60 ? 190.619 214.427 266.859 1.00 162.99 60 ALA J CA 1
ATOM 5083 C C . ALA F 1 60 ? 191.362 215.745 266.666 1.00 162.99 60 ALA J C 1
ATOM 5084 O O . ALA F 1 60 ? 192.552 215.836 266.998 1.00 162.99 60 ALA J O 1
ATOM 5086 N N . PRO F 1 61 ? 190.713 216.775 266.130 1.00 153.36 61 PRO J N 1
ATOM 5087 C CA . PRO F 1 61 ? 191.345 218.096 266.068 1.00 153.36 61 PRO J CA 1
ATOM 5088 C C . PRO F 1 61 ? 191.537 218.682 267.458 1.00 153.36 61 PRO J C 1
ATOM 5089 O O . PRO F 1 61 ? 190.817 218.364 268.407 1.00 153.36 61 PRO J O 1
ATOM 5093 N N . VAL F 1 62 ? 192.532 219.555 267.567 1.00 146.40 62 VAL J N 1
ATOM 5094 C CA . VAL F 1 62 ? 192.890 220.172 268.833 1.00 146.40 62 VAL J CA 1
ATOM 5095 C C . VAL F 1 62 ? 192.516 221.652 268.777 1.00 146.40 62 VAL J C 1
ATOM 5096 O O . VAL F 1 62 ? 192.418 222.254 267.708 1.00 146.40 62 VAL J O 1
ATOM 5100 N N . ALA F 1 63 ? 192.297 222.238 269.955 1.00 138.41 63 ALA J N 1
ATOM 5101 C CA . ALA F 1 63 ? 191.867 223.624 270.085 1.00 138.41 63 ALA J CA 1
ATOM 5102 C C . ALA F 1 63 ? 193.014 224.584 270.358 1.00 138.41 63 ALA J C 1
ATOM 5103 O O . ALA F 1 63 ? 193.146 225.599 269.669 1.00 138.41 63 ALA J O 1
ATOM 5105 N N . ALA F 1 64 ? 193.850 224.297 271.355 1.00 123.75 64 ALA J N 1
ATOM 5106 C CA . ALA F 1 64 ? 194.962 225.165 271.709 1.00 123.75 64 ALA J CA 1
ATOM 5107 C C . ALA F 1 64 ? 196.216 224.316 271.872 1.00 123.75 64 ALA J C 1
ATOM 5108 O O . ALA F 1 64 ? 196.190 223.094 271.703 1.00 123.75 64 ALA J O 1
ATOM 5110 N N . LEU F 1 65 ? 197.326 224.975 272.208 1.00 121.13 65 LEU J N 1
ATOM 5111 C CA . LEU F 1 65 ? 198.602 224.293 272.327 1.00 121.13 65 LEU J CA 1
ATOM 5112 C C . LEU F 1 65 ? 199.134 224.374 273.753 1.00 121.13 65 LEU J C 1
ATOM 5113 O O . LEU F 1 65 ? 199.099 225.445 274.369 1.00 121.13 65 LEU J O 1
ATOM 5118 N N . PRO F 1 66 ? 199.635 223.267 274.298 1.00 110.51 66 PRO J N 1
ATOM 5119 C CA . PRO F 1 66 ? 200.191 223.291 275.657 1.00 110.51 66 PRO J CA 1
ATOM 5120 C C . PRO F 1 66 ? 201.564 223.941 275.706 1.00 110.51 66 PRO J C 1
ATOM 5121 O O . PRO F 1 66 ? 202.583 223.252 275.601 1.00 110.51 66 PRO J O 1
ATOM 5125 N N . VAL F 1 67 ? 201.587 225.266 275.834 1.00 118.70 67 VAL J N 1
ATOM 5126 C CA . VAL F 1 67 ? 202.807 226.072 275.890 1.00 118.70 67 VAL J CA 1
ATOM 5127 C C . VAL F 1 67 ? 203.844 225.404 276.787 1.00 118.70 67 VAL J C 1
ATOM 5128 O O . VAL F 1 67 ? 203.526 225.013 277.919 1.00 118.70 67 VAL J O 1
ATOM 5132 N N . PRO F 1 68 ? 205.080 225.238 276.321 1.00 108.14 68 PRO J N 1
ATOM 5133 C CA . PRO F 1 68 ? 206.095 224.552 277.134 1.00 108.14 68 PRO J CA 1
ATOM 5134 C C . PRO F 1 68 ? 206.414 225.334 278.396 1.00 108.14 68 PRO J C 1
ATOM 5135 O O . PRO F 1 68 ? 206.831 226.493 278.344 1.00 108.14 68 PRO J O 1
ATOM 5139 N N . ALA F 1 69 ? 206.217 224.688 279.538 1.00 113.70 69 ALA J N 1
ATOM 5140 C CA . ALA F 1 69 ? 206.544 225.275 280.826 1.00 113.70 69 ALA J CA 1
ATOM 5141 C C . ALA F 1 69 ? 208.015 225.005 281.141 1.00 113.70 69 ALA J C 1
ATOM 5142 O O . ALA F 1 69 ? 208.789 224.580 280.280 1.00 113.70 69 ALA J O 1
ATOM 5144 N N . ALA F 1 70 ? 208.418 225.252 282.384 1.00 104.85 70 ALA J N 1
ATOM 5145 C CA . ALA F 1 70 ? 209.799 225.046 282.798 1.00 104.85 70 ALA J CA 1
ATOM 5146 C C . ALA F 1 70 ? 210.122 223.586 283.089 1.00 104.85 70 ALA J C 1
ATOM 5147 O O . ALA F 1 70 ? 211.285 223.271 283.362 1.00 104.85 70 ALA J O 1
ATOM 5149 N N . ASN F 1 71 ? 209.137 222.695 283.039 1.00 92.53 71 ASN J N 1
ATOM 5150 C CA . ASN F 1 71 ? 209.343 221.275 283.294 1.00 92.53 71 ASN J CA 1
ATOM 5151 C C . ASN F 1 71 ? 209.019 220.446 282.057 1.00 92.53 71 ASN J C 1
ATOM 5152 O O . ASN F 1 71 ? 208.423 219.370 282.145 1.00 92.53 71 ASN J O 1
ATOM 5157 N N . GLY F 1 72 ? 209.408 220.941 280.889 1.00 76.80 72 GLY J N 1
ATOM 5158 C CA . GLY F 1 72 ? 209.147 220.228 279.653 1.00 76.80 72 GLY J CA 1
ATOM 5159 C C . GLY F 1 72 ? 209.936 220.832 278.514 1.00 76.80 72 GLY J C 1
ATOM 5160 O O . GLY F 1 72 ? 210.668 221.810 278.683 1.00 76.80 72 GLY J O 1
ATOM 5161 N N . TYR F 1 73 ? 209.776 220.228 277.340 1.00 66.82 73 TYR J N 1
ATOM 5162 C CA . TYR F 1 73 ? 210.462 220.676 276.140 1.00 66.82 73 TYR J CA 1
ATOM 5163 C C . TYR F 1 73 ? 209.580 220.406 274.932 1.00 66.82 73 TYR J C 1
ATOM 5164 O O . TYR F 1 73 ? 208.695 219.549 274.962 1.00 66.82 73 TYR J O 1
ATOM 5173 N N . TYR F 1 74 ? 209.835 221.151 273.859 1.00 67.36 74 TYR J N 1
ATOM 5174 C CA . TYR F 1 74 ? 209.095 220.992 272.616 1.00 67.36 74 TYR J CA 1
ATOM 5175 C C . TYR F 1 74 ? 210.077 221.006 271.457 1.00 67.36 74 TYR J C 1
ATOM 5176 O O . TYR F 1 74 ? 211.048 221.767 271.473 1.00 67.36 74 TYR J O 1
ATOM 5185 N N . ASN F 1 75 ? 209.827 220.165 270.460 1.00 47.04 75 ASN J N 1
ATOM 5186 C CA . ASN F 1 75 ? 210.650 220.100 269.264 1.00 47.04 75 ASN J CA 1
ATOM 5187 C C . ASN F 1 75 ? 209.775 220.312 268.040 1.00 47.04 75 ASN J C 1
ATOM 5188 O O . ASN F 1 75 ? 208.624 219.866 268.004 1.00 47.04 75 ASN J O 1
ATOM 5193 N N . VAL F 1 76 ? 210.323 220.993 267.038 1.00 51.67 76 VAL J N 1
ATOM 5194 C CA . VAL F 1 76 ? 209.568 221.414 265.866 1.00 51.67 76 VAL J CA 1
ATOM 5195 C C . VAL F 1 76 ? 210.155 220.734 264.641 1.00 51.67 76 VAL J C 1
ATOM 5196 O O . VAL F 1 76 ? 211.325 220.953 264.303 1.00 51.67 76 VAL J O 1
ATOM 5200 N N . TYR F 1 77 ? 209.338 219.933 263.963 1.00 57.48 77 TYR J N 1
ATOM 5201 C CA . TYR F 1 77 ? 209.749 219.194 262.777 1.00 57.48 77 TYR J CA 1
ATOM 5202 C C . TYR F 1 77 ? 209.132 219.842 261.547 1.00 57.48 77 TYR J C 1
ATOM 5203 O O . TYR F 1 77 ? 207.907 219.974 261.459 1.00 57.48 77 TYR J O 1
ATOM 5212 N N . ILE F 1 78 ? 209.977 220.233 260.601 1.00 78.24 78 ILE J N 1
ATOM 5213 C CA . ILE F 1 78 ? 209.538 220.749 259.312 1.00 78.24 78 ILE J CA 1
ATOM 5214 C C . ILE F 1 78 ? 210.084 219.828 258.233 1.00 78.24 78 ILE J C 1
ATOM 5215 O O . ILE F 1 78 ? 211.301 219.758 258.022 1.00 78.24 78 ILE J O 1
ATOM 5220 N N . ASN F 1 79 ? 209.180 219.125 257.551 1.00 97.78 79 ASN J N 1
ATOM 5221 C CA . ASN F 1 79 ? 209.544 218.138 256.535 1.00 97.78 79 ASN J CA 1
ATOM 5222 C C . ASN F 1 79 ? 210.484 217.083 257.113 1.00 97.78 79 ASN J C 1
ATOM 5223 O O . ASN F 1 79 ? 211.395 216.594 256.443 1.00 97.78 79 ASN J O 1
ATOM 5228 N N . GLY F 1 80 ? 210.258 216.730 258.373 1.00 90.04 80 GLY J N 1
ATOM 5229 C CA . GLY F 1 80 ? 211.043 215.719 259.066 1.00 90.04 80 GLY J CA 1
ATOM 5230 C C . GLY F 1 80 ? 212.323 216.199 259.719 1.00 90.04 80 GLY J C 1
ATOM 5231 O O . GLY F 1 80 ? 212.759 215.627 260.720 1.00 90.04 80 GLY J O 1
ATOM 5232 N N . ILE F 1 81 ? 212.943 217.238 259.163 1.00 83.02 81 ILE J N 1
ATOM 5233 C CA . ILE F 1 81 ? 214.173 217.765 259.736 1.00 83.02 81 ILE J CA 1
ATOM 5234 C C . ILE F 1 81 ? 213.865 218.495 261.034 1.00 83.02 81 ILE J C 1
ATOM 5235 O O . ILE F 1 81 ? 212.939 219.313 261.108 1.00 83.02 81 ILE J O 1
ATOM 5240 N N . LEU F 1 82 ? 214.647 218.202 262.069 1.00 69.51 82 LEU J N 1
ATOM 5241 C CA . LEU F 1 82 ? 214.421 218.751 263.404 1.00 69.51 82 LEU J CA 1
ATOM 5242 C C . LEU F 1 82 ? 215.036 220.142 263.458 1.00 69.51 82 LEU J C 1
ATOM 5243 O O . LEU F 1 82 ? 216.212 220.311 263.768 1.00 69.51 82 LEU J O 1
ATOM 5248 N N . GLN F 1 83 ? 214.228 221.156 263.165 1.00 88.63 83 GLN J N 1
ATOM 5249 C CA . GLN F 1 83 ? 214.716 222.526 263.172 1.00 88.63 83 GLN J CA 1
ATOM 5250 C C . GLN F 1 83 ? 215.017 222.978 264.599 1.00 88.63 83 GLN J C 1
ATOM 5251 O O . GLN F 1 83 ? 214.644 222.329 265.580 1.00 88.63 83 GLN J O 1
ATOM 5257 N N . GLN F 1 84 ? 215.694 224.113 264.717 1.00 89.01 84 GLN J N 1
ATOM 5258 C CA . GLN F 1 84 ? 216.115 224.652 266.000 1.00 89.01 84 GLN J CA 1
ATOM 5259 C C . GLN F 1 84 ? 215.082 225.648 266.514 1.00 89.01 84 GLN J C 1
ATOM 5260 O O . GLN F 1 84 ? 214.058 225.910 265.878 1.00 89.01 84 GLN J O 1
ATOM 5266 N N . GLY F 1 85 ? 215.373 226.215 267.685 1.00 111.07 85 GLY J N 1
ATOM 5267 C CA . GLY F 1 85 ? 214.445 227.158 268.285 1.00 111.07 85 GLY J CA 1
ATOM 5268 C C . GLY F 1 85 ? 214.433 228.500 267.580 1.00 111.07 85 GLY J C 1
ATOM 5269 O O . GLY F 1 85 ? 213.548 229.326 267.815 1.00 111.07 85 GLY J O 1
ATOM 5270 N N . GLY F 1 86 ? 215.416 228.737 266.710 1.00 117.15 86 GLY J N 1
ATOM 5271 C CA . GLY F 1 86 ? 215.468 229.999 265.993 1.00 117.15 86 GLY J CA 1
ATOM 5272 C C . GLY F 1 86 ? 214.250 230.242 265.127 1.00 117.15 86 GLY J C 1
ATOM 5273 O O . GLY F 1 86 ? 213.780 231.377 265.012 1.00 117.15 86 GLY J O 1
ATOM 5274 N N . LEU F 1 87 ? 213.720 229.190 264.511 1.00 125.03 87 LEU J N 1
ATOM 5275 C CA . LEU F 1 87 ? 212.528 229.283 263.683 1.00 125.03 87 LEU J CA 1
ATOM 5276 C C . LEU F 1 87 ? 211.248 229.027 264.471 1.00 125.03 87 LEU J C 1
ATOM 5277 O O . LEU F 1 87 ? 210.153 229.156 263.916 1.00 125.03 87 LEU J O 1
ATOM 5282 N N . SER F 1 88 ? 211.353 228.712 265.760 1.00 122.08 88 SER J N 1
ATOM 5283 C CA . SER F 1 88 ? 210.205 228.272 266.546 1.00 122.08 88 SER J CA 1
ATOM 5284 C C . SER F 1 88 ? 209.985 229.210 267.724 1.00 122.08 88 SER J C 1
ATOM 5285 O O . SER F 1 88 ? 210.884 229.399 268.549 1.00 122.08 88 SER J O 1
ATOM 5288 N N . THR F 1 89 ? 208.791 229.789 267.803 1.00 146.96 89 THR J N 1
ATOM 5289 C CA . THR F 1 89 ? 208.318 230.485 268.993 1.00 146.96 89 THR J CA 1
ATOM 5290 C C . THR F 1 89 ? 206.875 230.066 269.229 1.00 146.96 89 THR J C 1
ATOM 5291 O O . THR F 1 89 ? 205.977 230.479 268.486 1.00 146.96 89 THR J O 1
ATOM 5295 N N . LEU F 1 90 ? 206.655 229.252 270.258 1.00 124.05 90 LEU J N 1
ATOM 5296 C CA . LEU F 1 90 ? 205.381 228.573 270.474 1.00 124.05 90 LEU J CA 1
ATOM 5297 C C . LEU F 1 90 ? 204.641 229.234 271.628 1.00 124.05 90 LEU J C 1
ATOM 5298 O O . LEU F 1 90 ? 205.190 229.376 272.726 1.00 124.05 90 LEU J O 1
ATOM 5303 N N . THR F 1 91 ? 203.402 229.631 271.376 1.00 134.09 91 THR J N 1
ATOM 5304 C CA . THR F 1 91 ? 202.520 230.194 272.387 1.00 134.09 91 THR J CA 1
ATOM 5305 C C . THR F 1 91 ? 201.150 229.524 272.293 1.00 134.09 91 THR J C 1
ATOM 5306 O O . THR F 1 91 ? 200.951 228.569 271.538 1.00 134.09 91 THR J O 1
ATOM 5310 N N . ALA F 1 92 ? 200.198 230.040 273.073 1.00 127.16 92 ALA J N 1
ATOM 5311 C CA . ALA F 1 92 ? 198.883 229.417 273.152 1.00 127.16 92 ALA J CA 1
ATOM 5312 C C . ALA F 1 92 ? 198.128 229.475 271.833 1.00 127.16 92 ALA J C 1
ATOM 5313 O O . ALA F 1 92 ? 197.455 228.502 271.476 1.00 127.16 92 ALA J O 1
ATOM 5315 N N . VAL F 1 93 ? 198.222 230.580 271.102 1.00 134.54 93 VAL J N 1
ATOM 5316 C CA . VAL F 1 93 ? 197.464 230.724 269.864 1.00 134.54 93 VAL J CA 1
ATOM 5317 C C . VAL F 1 93 ? 198.108 229.950 268.723 1.00 134.54 93 VAL J C 1
ATOM 5318 O O . VAL F 1 93 ? 197.417 229.276 267.956 1.00 134.54 93 VAL J O 1
ATOM 5322 N N . SER F 1 94 ? 199.428 230.021 268.579 1.00 133.17 94 SER J N 1
ATOM 5323 C CA . SER F 1 94 ? 200.074 229.374 267.444 1.00 133.17 94 SER J CA 1
ATOM 5324 C C . SER F 1 94 ? 201.571 229.256 267.699 1.00 133.17 94 SER J C 1
ATOM 5325 O O . SER F 1 94 ? 202.055 229.479 268.814 1.00 133.17 94 SER J O 1
ATOM 5328 N N . LEU F 1 95 ? 202.301 228.892 266.647 1.00 132.04 95 LEU J N 1
ATOM 5329 C CA . LEU F 1 95 ? 203.753 228.772 266.657 1.00 132.04 95 LEU J CA 1
ATOM 5330 C C . LEU F 1 95 ? 204.329 229.740 265.632 1.00 132.04 95 LEU J C 1
ATOM 5331 O O . LEU F 1 95 ? 203.957 229.693 264.454 1.00 132.04 95 LEU J O 1
ATOM 5336 N N . ALA F 1 96 ? 205.242 230.602 266.074 1.00 142.01 96 ALA J N 1
ATOM 5337 C CA . ALA F 1 96 ? 205.843 231.614 265.205 1.00 142.01 96 ALA J CA 1
ATOM 5338 C C . ALA F 1 96 ? 206.942 230.960 264.379 1.00 142.01 96 ALA J C 1
ATOM 5339 O O . ALA F 1 96 ? 208.029 230.660 264.872 1.00 142.01 96 ALA J O 1
ATOM 5341 N N . LEU F 1 97 ? 206.651 230.739 263.096 1.00 149.16 97 LEU J N 1
ATOM 5342 C CA . LEU F 1 97 ? 207.580 230.066 262.188 1.00 149.16 97 LEU J CA 1
ATOM 5343 C C . LEU F 1 97 ? 208.496 231.101 261.541 1.00 149.16 97 LEU J C 1
ATOM 5344 O O . LEU F 1 97 ? 208.469 231.332 260.329 1.00 149.16 97 LEU J O 1
ATOM 5349 N N . ALA F 1 98 ? 209.345 231.705 262.377 1.00 166.62 98 ALA J N 1
ATOM 5350 C CA . ALA F 1 98 ? 210.317 232.711 261.959 1.00 166.62 98 ALA J CA 1
ATOM 5351 C C . ALA F 1 98 ? 209.748 233.677 260.929 1.00 166.62 98 ALA J C 1
ATOM 5352 O O . ALA F 1 98 ? 209.064 234.643 261.281 1.00 166.62 98 ALA J O 1
ATOM 5354 N N . SER F 1 99 ? 210.023 233.418 259.655 1.00 217.73 99 SER J N 1
ATOM 5355 C CA . SER F 1 99 ? 209.508 234.219 258.556 1.00 217.73 99 SER J CA 1
ATOM 5356 C C . SER F 1 99 ? 208.881 233.293 257.522 1.00 217.73 99 SER J C 1
ATOM 5357 O O . SER F 1 99 ? 209.009 232.067 257.592 1.00 217.73 99 SER J O 1
ATOM 5360 N N . GLY F 1 100 ? 208.200 233.890 256.549 1.00 244.67 100 GLY J N 1
ATOM 5361 C CA . GLY F 1 100 ? 207.531 233.106 255.532 1.00 244.67 100 GLY J CA 1
ATOM 5362 C C . GLY F 1 100 ? 208.415 232.777 254.349 1.00 244.67 100 GLY J C 1
ATOM 5363 O O . GLY F 1 100 ? 208.559 233.582 253.425 1.00 244.67 100 GLY J O 1
ATOM 5364 N N . ASP F 1 101 ? 209.011 231.585 254.369 1.00 248.97 101 ASP J N 1
ATOM 5365 C CA . ASP F 1 101 ? 209.792 231.083 253.236 1.00 248.97 101 ASP J CA 1
ATOM 5366 C C . ASP F 1 101 ? 209.620 229.562 253.213 1.00 248.97 101 ASP J C 1
ATOM 5367 O O . ASP F 1 101 ? 210.389 228.825 253.833 1.00 248.97 101 ASP J O 1
ATOM 5372 N N . PHE F 1 102 ? 208.620 229.109 252.463 1.00 209.94 102 PHE J N 1
ATOM 5373 C CA . PHE F 1 102 ? 208.215 227.710 252.451 1.00 209.94 102 PHE J CA 1
ATOM 5374 C C . PHE F 1 102 ? 207.868 227.313 251.022 1.00 209.94 102 PHE J C 1
ATOM 5375 O O . PHE F 1 102 ? 208.185 228.018 250.060 1.00 209.94 102 PHE J O 1
ATOM 5383 N N . VAL F 1 103 ? 207.212 226.162 250.894 1.00 200.60 103 VAL J N 1
ATOM 5384 C CA . VAL F 1 103 ? 206.800 225.612 249.610 1.00 200.60 103 VAL J CA 1
ATOM 5385 C C . VAL F 1 103 ? 205.362 225.130 249.737 1.00 200.60 103 VAL J C 1
ATOM 5386 O O . VAL F 1 103 ? 204.700 225.384 250.749 1.00 200.60 103 VAL J O 1
ATOM 5390 N N . GLU F 1 104 ? 204.868 224.450 248.702 1.00 198.58 104 GLU J N 1
ATOM 5391 C CA . GLU F 1 104 ? 203.552 223.820 248.733 1.00 198.58 104 GLU J CA 1
ATOM 5392 C C . GLU F 1 104 ? 203.457 222.908 249.952 1.00 198.58 104 GLU J C 1
ATOM 5393 O O . GLU F 1 104 ? 204.487 222.488 250.489 1.00 198.58 104 GLU J O 1
ATOM 5399 N N . GLY F 1 105 ? 202.234 222.591 250.382 1.00 179.79 105 GLY J N 1
ATOM 5400 C CA . GLY F 1 105 ? 201.969 221.964 251.667 1.00 179.79 105 GLY J CA 1
ATOM 5401 C C . GLY F 1 105 ? 202.958 220.909 252.117 1.00 179.79 105 GLY J C 1
ATOM 5402 O O . GLY F 1 105 ? 203.155 219.891 251.447 1.00 179.79 105 GLY J O 1
ATOM 5403 N N . THR F 1 106 ? 203.587 221.156 253.265 1.00 148.54 106 THR J N 1
ATOM 5404 C CA . THR F 1 106 ? 204.698 220.368 253.768 1.00 148.54 106 THR J CA 1
ATOM 5405 C C . THR F 1 106 ? 204.303 219.653 255.047 1.00 148.54 106 THR J C 1
ATOM 5406 O O . THR F 1 106 ? 203.701 220.274 255.933 1.00 148.54 106 THR J O 1
ATOM 5410 N N . PRO F 1 107 ? 204.616 218.365 255.188 1.00 118.10 107 PRO J N 1
ATOM 5411 C CA . PRO F 1 107 ? 204.287 217.662 256.435 1.00 118.10 107 PRO J CA 1
ATOM 5412 C C . PRO F 1 107 ? 205.091 218.173 257.619 1.00 118.10 107 PRO J C 1
ATOM 5413 O O . PRO F 1 107 ? 206.311 217.998 257.684 1.00 118.10 107 PRO J O 1
ATOM 5417 N N . VAL F 1 108 ? 204.400 218.806 258.563 1.00 85.60 108 VAL J N 1
ATOM 5418 C CA . VAL F 1 108 ? 205.000 219.391 259.754 1.00 85.60 108 VAL J CA 1
ATOM 5419 C C . VAL F 1 108 ? 204.240 218.868 260.962 1.00 85.60 108 VAL J C 1
ATOM 5420 O O . VAL F 1 108 ? 203.015 218.714 260.909 1.00 85.60 108 VAL J O 1
ATOM 5424 N N . LEU F 1 109 ? 204.959 218.570 262.041 1.00 60.49 1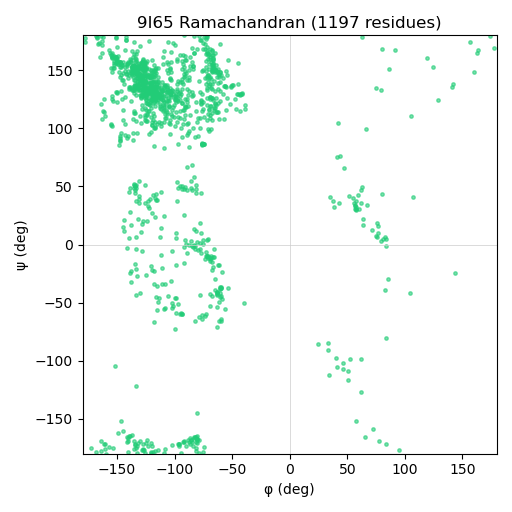09 LEU J N 1
ATOM 5425 C CA . LEU F 1 109 ? 204.287 218.173 263.267 1.00 60.49 109 LEU J CA 1
ATOM 5426 C C . LEU F 1 109 ? 205.132 218.562 264.469 1.00 60.49 109 LEU J C 1
ATOM 5427 O O . LEU F 1 109 ? 206.344 218.765 264.367 1.00 60.49 109 LEU J O 1
ATOM 5432 N N . LEU F 1 110 ? 204.467 218.653 265.616 1.00 52.72 110 LEU J N 1
ATOM 5433 C CA . LEU F 1 110 ? 205.060 219.133 266.854 1.00 52.72 110 LEU J CA 1
ATOM 5434 C C . LEU F 1 110 ? 205.011 218.044 267.912 1.00 52.72 110 LEU J C 1
ATOM 5435 O O . LEU F 1 110 ? 204.018 217.320 268.025 1.00 52.72 110 LEU J O 1
ATOM 5440 N N . GLU F 1 111 ? 206.085 217.934 268.686 1.00 57.85 111 GLU J N 1
ATOM 5441 C CA . GLU F 1 111 ? 206.117 217.080 269.864 1.00 57.85 111 GLU J CA 1
ATOM 5442 C C . GLU F 1 111 ? 206.322 217.948 271.096 1.00 57.85 111 GLU J C 1
ATOM 5443 O O . GLU F 1 111 ? 207.184 218.833 271.104 1.00 57.85 111 GLU J O 1
ATOM 5449 N N . VAL F 1 112 ? 205.510 217.715 272.120 1.00 81.18 112 VAL J N 1
ATOM 5450 C CA . VAL F 1 112 ? 205.579 218.463 273.367 1.00 81.18 112 VAL J CA 1
ATOM 5451 C C . VAL F 1 112 ? 205.647 217.466 274.511 1.00 81.18 112 VAL J C 1
ATOM 5452 O O . VAL F 1 112 ? 204.817 216.555 274.596 1.00 81.18 112 VAL J O 1
ATOM 5456 N N . GLY F 1 113 ? 206.635 217.637 275.389 1.00 92.73 113 GLY J N 1
ATOM 5457 C CA . GLY F 1 113 ? 206.838 216.721 276.484 1.00 92.73 113 GLY J CA 1
ATOM 5458 C C . GLY F 1 113 ? 206.677 217.414 277.822 1.00 92.73 113 GLY J C 1
ATOM 5459 O O . GLY F 1 113 ? 206.872 218.622 277.956 1.00 92.73 113 GLY J O 1
ATOM 5460 N N . THR F 1 114 ? 206.313 216.616 278.820 1.00 87.65 114 THR J N 1
ATOM 5461 C CA . THR F 1 114 ? 206.148 217.080 280.187 1.00 87.65 114 THR J CA 1
ATOM 5462 C C . THR F 1 114 ? 206.730 216.040 281.132 1.00 87.65 114 THR J C 1
ATOM 5463 O O . THR F 1 114 ? 206.908 214.872 280.774 1.00 87.65 114 THR J O 1
ATOM 5467 N N . PHE F 1 115 ? 207.035 216.473 282.352 1.00 88.81 115 PHE J N 1
ATOM 5468 C CA . PHE F 1 115 ? 207.679 215.595 283.315 1.00 88.81 115 PHE J CA 1
ATOM 5469 C C . PHE F 1 115 ? 207.147 215.887 284.708 1.00 88.81 115 PHE J C 1
ATOM 5470 O O . PHE F 1 115 ? 206.977 217.049 285.084 1.00 88.81 115 PHE J O 1
ATOM 5478 N N . GLY F 1 116 ? 206.894 214.829 285.463 1.00 104.09 116 GLY J N 1
ATOM 5479 C CA . GLY F 1 116 ? 206.436 214.967 286.834 1.00 104.09 116 GLY J CA 1
ATOM 5480 C C . GLY F 1 116 ? 207.018 213.868 287.691 1.00 104.09 116 GLY J C 1
ATOM 5481 O O . GLY F 1 116 ? 207.241 212.746 287.225 1.00 104.09 116 GLY J O 1
ATOM 5482 N N . GLY F 1 117 ? 207.262 214.192 288.957 1.00 121.77 117 GLY J N 1
ATOM 5483 C CA . GLY F 1 117 ? 207.895 213.247 289.853 1.00 121.77 117 GLY J CA 1
ATOM 5484 C C . GLY F 1 117 ? 207.246 213.144 291.216 1.00 121.77 117 GLY J C 1
ATOM 5485 O O . GLY F 1 117 ? 206.900 214.160 291.827 1.00 121.77 117 GLY J O 1
ATOM 5486 N N . ASP F 1 118 ? 207.082 211.919 291.707 1.00 147.74 118 ASP J N 1
ATOM 5487 C CA . ASP F 1 118 ? 206.500 211.657 293.013 1.00 147.74 118 ASP J CA 1
ATOM 5488 C C . ASP F 1 118 ? 207.483 210.866 293.863 1.00 147.74 118 ASP J C 1
ATOM 5489 O O . ASP F 1 118 ? 208.217 210.012 293.358 1.00 147.74 118 ASP J O 1
ATOM 5494 N N . SER F 1 119 ? 207.490 211.155 295.162 1.00 149.74 119 SER J N 1
ATOM 5495 C CA . SER F 1 119 ? 208.408 210.496 296.077 1.00 149.74 119 SER J CA 1
ATOM 5496 C C . SER F 1 119 ? 207.746 210.343 297.437 1.00 149.74 119 SER J C 1
ATOM 5497 O O . SER F 1 119 ? 206.871 211.127 297.811 1.00 149.74 119 SER J O 1
ATOM 5500 N N . THR F 1 120 ? 208.180 209.323 298.174 1.00 143.99 120 THR J N 1
ATOM 5501 C CA . THR F 1 120 ? 207.628 209.017 299.485 1.00 143.99 120 THR J CA 1
ATOM 5502 C C . THR F 1 120 ? 208.756 208.643 300.434 1.00 143.99 120 THR J C 1
ATOM 5503 O O . THR F 1 120 ? 209.835 208.218 300.015 1.00 143.99 120 THR J O 1
ATOM 5507 N N . LEU F 1 121 ? 208.488 208.803 301.727 1.00 130.28 121 LEU J N 1
ATOM 5508 C CA . LEU F 1 121 ? 209.430 208.420 302.776 1.00 130.28 121 LEU J CA 1
ATOM 5509 C C . LEU F 1 121 ? 209.168 206.962 303.128 1.00 130.28 121 LEU J C 1
ATOM 5510 O O . LEU F 1 121 ? 208.192 206.641 303.810 1.00 130.28 121 LEU J O 1
ATOM 5515 N N . THR F 1 122 ? 210.042 206.071 302.660 1.00 139.40 122 THR J N 1
ATOM 5516 C CA . THR F 1 122 ? 209.851 204.646 302.909 1.00 139.40 122 THR J CA 1
ATOM 5517 C C . THR F 1 122 ? 210.167 204.295 304.358 1.00 139.40 122 THR J C 1
ATOM 5518 O O . THR F 1 122 ? 209.297 203.833 305.104 1.00 139.40 122 THR J O 1
ATOM 5522 N N . THR F 1 123 ? 211.411 204.511 304.774 1.00 133.65 123 THR J N 1
ATOM 5523 C CA . THR F 1 123 ? 211.848 204.205 306.127 1.00 133.65 123 THR J CA 1
ATOM 5524 C C . THR F 1 123 ? 211.964 205.487 306.937 1.00 133.65 123 THR J C 1
ATOM 5525 O O . THR F 1 123 ? 212.524 206.482 306.468 1.00 133.65 123 THR J O 1
ATOM 5529 N N . GLN F 1 124 ? 211.446 205.457 308.137 1.00 117.66 124 GLN J N 1
ATOM 5530 C CA . GLN F 1 124 ? 211.518 206.687 308.900 1.00 117.66 124 GLN J CA 1
ATOM 5531 C C . GLN F 1 124 ? 212.790 206.725 309.738 1.00 117.66 124 GLN J C 1
ATOM 5532 O O . GLN F 1 124 ? 213.299 205.681 310.154 1.00 117.66 124 GLN J O 1
ATOM 5538 N N . PRO F 1 125 ? 213.328 207.918 309.985 1.00 116.27 125 PRO J N 1
ATOM 5539 C CA . PRO F 1 125 ? 214.577 208.019 310.748 1.00 116.27 125 PRO J CA 1
ATOM 5540 C C . PRO F 1 125 ? 214.416 207.496 312.167 1.00 116.27 125 PRO J C 1
ATOM 5541 O O . PRO F 1 125 ? 213.341 207.579 312.763 1.00 116.27 125 PRO J O 1
ATOM 5545 N N . THR F 1 126 ? 215.503 206.948 312.702 1.00 124.30 126 THR J N 1
ATOM 5546 C CA . THR F 1 126 ? 215.537 206.472 314.077 1.00 124.30 126 THR J CA 1
ATOM 5547 C C . THR F 1 126 ? 216.076 207.573 314.979 1.00 124.30 126 THR J C 1
ATOM 5548 O O . THR F 1 126 ? 217.082 208.213 314.655 1.00 124.30 126 THR J O 1
ATOM 5552 N N . ILE F 1 127 ? 215.405 207.793 316.105 1.00 118.97 127 ILE J N 1
ATOM 5553 C CA . ILE F 1 127 ? 215.725 208.884 317.018 1.00 118.97 127 ILE J CA 1
ATOM 5554 C C . ILE F 1 127 ? 216.464 208.324 318.224 1.00 118.97 127 ILE J C 1
ATOM 5555 O O . ILE F 1 127 ? 216.032 207.331 318.822 1.00 118.97 127 ILE J O 1
ATOM 5560 N N . SER F 1 128 ? 217.577 208.959 318.581 1.00 124.54 128 SER J N 1
ATOM 5561 C CA . SER F 1 128 ? 218.346 208.548 319.744 1.00 124.54 128 SER J CA 1
ATOM 5562 C C . SER F 1 128 ? 217.598 208.896 321.030 1.00 124.54 128 SER J C 1
ATOM 5563 O O . SER F 1 128 ? 216.662 209.700 321.043 1.00 124.54 128 SER J O 1
ATOM 5566 N N . ALA F 1 129 ? 218.025 208.276 322.126 1.00 125.72 129 ALA J N 1
ATOM 5567 C CA . ALA F 1 129 ? 217.331 208.533 323.381 1.00 125.72 129 ALA J CA 1
ATOM 5568 C C . ALA F 1 129 ? 217.929 209.747 324.086 1.00 125.72 129 ALA J C 1
ATOM 5569 O O . ALA F 1 129 ? 219.146 209.945 324.059 1.00 125.72 129 ALA J O 1
ATOM 5571 N N . PRO F 1 130 ? 217.093 210.568 324.716 1.00 127.68 130 PRO J N 1
ATOM 5572 C CA . PRO F 1 130 ? 217.601 211.744 325.429 1.00 127.68 130 PRO J CA 1
ATOM 5573 C C . PRO F 1 130 ? 218.297 211.351 326.723 1.00 127.68 130 PRO J C 1
ATOM 5574 O O . PRO F 1 130 ? 218.287 210.197 327.153 1.00 127.68 130 PRO J O 1
ATOM 5578 N N . THR F 1 131 ? 218.912 212.350 327.348 1.00 133.90 131 THR J N 1
ATOM 5579 C CA . THR F 1 131 ? 219.580 212.194 328.632 1.00 133.90 131 THR J CA 1
ATOM 5580 C C . THR F 1 131 ? 218.837 213.004 329.684 1.00 133.90 131 THR J C 1
ATOM 5581 O O . THR F 1 131 ? 218.478 214.161 329.441 1.00 133.90 131 THR J O 1
ATOM 5585 N N . ILE F 1 132 ? 218.609 212.399 330.845 1.00 131.53 132 ILE J N 1
ATOM 5586 C CA . ILE F 1 132 ? 217.857 213.020 331.929 1.00 131.53 132 ILE J CA 1
ATOM 5587 C C . ILE F 1 132 ? 218.779 213.172 333.129 1.00 131.53 132 ILE J C 1
ATOM 5588 O O . ILE F 1 132 ? 219.401 212.198 333.571 1.00 131.53 132 ILE J O 1
ATOM 5593 N N . THR F 1 133 ? 218.864 214.389 333.656 1.00 148.36 133 THR J N 1
ATOM 5594 C CA . THR F 1 133 ? 219.658 214.689 334.839 1.00 148.36 133 THR J CA 1
ATOM 5595 C C . THR F 1 133 ? 218.777 215.384 335.865 1.00 148.36 133 THR J C 1
ATOM 5596 O O . THR F 1 133 ? 217.976 216.255 335.512 1.00 148.36 133 THR J O 1
ATOM 5600 N N . ILE F 1 134 ? 218.927 215.003 337.129 1.00 155.59 134 ILE J N 1
ATOM 5601 C CA . ILE F 1 134 ? 218.129 215.592 338.196 1.00 155.59 134 ILE J CA 1
ATOM 5602 C C . ILE F 1 134 ? 218.790 216.875 338.676 1.00 155.59 134 ILE J C 1
ATOM 5603 O O . ILE F 1 134 ? 219.996 217.085 338.506 1.00 155.59 134 ILE J O 1
ATOM 5608 N N . ILE F 1 135 ? 217.988 217.747 339.281 1.00 173.87 135 ILE J N 1
ATOM 5609 C CA . ILE F 1 135 ? 218.483 218.934 339.976 1.00 173.87 135 ILE J CA 1
ATOM 5610 C C . ILE F 1 135 ? 217.760 218.968 341.319 1.00 173.87 135 ILE J C 1
ATOM 5611 O O . ILE F 1 135 ? 216.632 219.460 341.424 1.00 173.87 135 ILE J O 1
ATOM 5616 N N . SER F 1 136 ? 218.401 218.435 342.352 1.00 181.18 136 SER J N 1
ATOM 5617 C CA . SER F 1 136 ? 217.801 218.386 343.678 1.00 181.18 136 SER J CA 1
ATOM 5618 C C . SER F 1 136 ? 218.048 219.686 344.435 1.00 181.18 136 SER J C 1
ATOM 5619 O O . SER F 1 136 ? 218.913 220.478 344.065 1.00 181.18 136 SER J O 1
ATOM 5623 N N . PRO G 1 2 ? 202.005 226.750 164.864 1.00 125.07 2 PRO K N 1
ATOM 5624 C CA . PRO G 1 2 ? 203.368 226.583 164.352 1.00 125.07 2 PRO K CA 1
ATOM 5625 C C . PRO G 1 2 ? 203.612 225.191 163.776 1.00 125.07 2 PRO K C 1
ATOM 5626 O O . PRO G 1 2 ? 203.987 224.278 164.509 1.00 125.07 2 PRO K O 1
ATOM 5630 N N . VAL G 1 3 ? 203.403 225.039 162.475 1.00 139.85 3 VAL K N 1
ATOM 5631 C CA . VAL G 1 3 ? 203.601 223.764 161.796 1.00 139.85 3 VAL K CA 1
ATOM 5632 C C . VAL G 1 3 ? 205.049 223.666 161.344 1.00 139.85 3 VAL K C 1
ATOM 5633 O O . VAL G 1 3 ? 205.576 224.576 160.694 1.00 139.85 3 VAL K O 1
ATOM 5637 N N . ILE G 1 4 ? 205.700 222.557 161.690 1.00 133.44 4 ILE K N 1
ATOM 5638 C CA . ILE G 1 4 ? 207.102 222.331 161.363 1.00 133.44 4 ILE K CA 1
ATOM 5639 C C . ILE G 1 4 ? 207.203 221.101 160.476 1.00 133.44 4 ILE K C 1
ATOM 5640 O O . ILE G 1 4 ? 206.795 220.006 160.878 1.00 133.44 4 ILE K O 1
ATOM 5645 N N . LYS G 1 5 ? 207.772 221.276 159.288 1.00 137.53 5 LYS K N 1
ATOM 5646 C CA . LYS G 1 5 ? 207.959 220.220 158.309 1.00 137.53 5 LYS K CA 1
ATOM 5647 C C . LYS G 1 5 ? 209.438 220.064 157.997 1.00 137.53 5 LYS K C 1
ATOM 5648 O O . LYS G 1 5 ? 210.191 221.042 158.033 1.00 137.53 5 LYS K O 1
ATOM 5654 N N . PRO G 1 6 ? 209.885 218.846 157.697 1.00 133.79 6 PRO K N 1
ATOM 5655 C CA . PRO G 1 6 ? 211.264 218.666 157.235 1.00 133.79 6 PRO K CA 1
ATOM 5656 C C . PRO G 1 6 ? 211.471 219.348 155.892 1.00 133.79 6 PRO K C 1
ATOM 5657 O O . PRO G 1 6 ? 210.556 219.443 155.072 1.00 133.79 6 PRO K O 1
ATOM 5661 N N . VAL G 1 7 ? 212.689 219.827 155.673 1.00 134.74 7 VAL K N 1
ATOM 5662 C CA . VAL G 1 7 ? 213.043 220.534 154.449 1.00 134.74 7 VAL K CA 1
ATOM 5663 C C . VAL G 1 7 ? 214.075 219.688 153.717 1.00 134.74 7 VAL K C 1
ATOM 5664 O O . VAL G 1 7 ? 215.253 219.657 154.090 1.00 134.74 7 VAL K O 1
ATOM 5668 N N . ILE G 1 8 ? 213.632 218.999 152.669 1.00 143.41 8 ILE K N 1
ATOM 5669 C CA . ILE G 1 8 ? 214.489 218.174 151.827 1.00 143.41 8 ILE K CA 1
ATOM 5670 C C . ILE G 1 8 ? 214.307 218.629 150.386 1.00 143.41 8 ILE K C 1
ATOM 5671 O O . ILE G 1 8 ? 213.177 218.867 149.945 1.00 143.41 8 ILE K O 1
ATOM 5676 N N . VAL G 1 9 ? 215.417 218.760 149.659 1.00 141.51 9 VAL K N 1
ATOM 5677 C CA . VAL G 1 9 ? 215.391 219.183 148.267 1.00 141.51 9 VAL K CA 1
ATOM 5678 C C . VAL G 1 9 ? 216.127 218.151 147.424 1.00 141.51 9 VAL K C 1
ATOM 5679 O O . VAL G 1 9 ? 216.968 217.395 147.915 1.00 141.51 9 VAL K O 1
ATOM 5683 N N . ALA G 1 10 ? 215.793 218.126 146.136 1.00 135.06 10 ALA K N 1
ATOM 5684 C CA . ALA G 1 10 ? 216.385 217.170 145.214 1.00 135.06 10 ALA K CA 1
ATOM 5685 C C . ALA G 1 10 ? 216.489 217.801 143.834 1.00 135.06 10 ALA K C 1
ATOM 5686 O O . ALA G 1 10 ? 215.762 218.740 143.501 1.00 135.06 10 ALA K O 1
ATOM 5688 N N . VAL G 1 11 ? 217.406 217.265 143.029 1.00 135.63 11 VAL K N 1
ATOM 5689 C CA . VAL G 1 11 ? 217.646 217.743 141.676 1.00 135.63 11 VAL K CA 1
ATOM 5690 C C . VAL G 1 11 ? 217.572 216.561 140.720 1.00 135.63 11 VAL K C 1
ATOM 5691 O O . VAL G 1 11 ? 217.709 215.401 141.114 1.00 135.63 11 VAL K O 1
ATOM 5695 N N . SER G 1 12 ? 217.351 216.872 139.445 1.00 128.25 12 SER K N 1
ATOM 5696 C CA . SER G 1 12 ? 217.184 215.861 138.412 1.00 128.25 12 SER K CA 1
ATOM 5697 C C . SER G 1 12 ? 218.159 216.114 137.274 1.00 128.25 12 SER K C 1
ATOM 5698 O O . SER G 1 12 ? 218.380 217.262 136.878 1.00 128.25 12 SER K O 1
ATOM 5701 N N . SER G 1 13 ? 218.737 215.037 136.753 1.00 131.87 13 SER K N 1
ATOM 5702 C CA . SER G 1 13 ? 219.646 215.132 135.624 1.00 131.87 13 SER K CA 1
ATOM 5703 C C . SER G 1 13 ? 218.870 215.183 134.310 1.00 131.87 13 SER K C 1
ATOM 5704 O O . SER G 1 13 ? 217.676 214.880 134.248 1.00 131.87 13 SER K O 1
ATOM 5707 N N . ALA G 1 14 ? 219.570 215.577 133.249 1.00 129.68 14 ALA K N 1
ATOM 5708 C CA . ALA G 1 14 ? 218.968 215.661 131.926 1.00 129.68 14 ALA K CA 1
ATOM 5709 C C . ALA G 1 14 ? 219.122 214.329 131.205 1.00 129.68 14 ALA K C 1
ATOM 5710 O O . ALA G 1 14 ? 220.255 213.860 131.034 1.00 129.68 14 ALA K O 1
ATOM 5712 N N . PRO G 1 15 ? 218.037 213.693 130.776 1.00 126.95 15 PRO K N 1
ATOM 5713 C CA . PRO G 1 15 ? 218.152 212.402 130.089 1.00 126.95 15 PRO K CA 1
ATOM 5714 C C . PRO G 1 15 ? 218.730 212.562 128.690 1.00 126.95 15 PRO K C 1
ATOM 5715 O O . PRO G 1 15 ? 219.048 213.660 128.230 1.00 126.95 15 PRO K O 1
ATOM 5719 N N . VAL G 1 16 ? 218.864 211.424 128.005 1.00 125.68 16 VAL K N 1
ATOM 5720 C CA . VAL G 1 16 ? 219.405 211.376 126.654 1.00 125.68 16 VAL K CA 1
ATOM 5721 C C . VAL G 1 16 ? 218.532 210.474 125.792 1.00 125.68 16 VAL K C 1
ATOM 5722 O O . VAL G 1 16 ? 217.769 209.644 126.290 1.00 125.68 16 VAL K O 1
ATOM 5726 N N . SER G 1 17 ? 218.657 210.648 124.481 1.00 123.01 17 SER K N 1
ATOM 5727 C CA . SER G 1 17 ? 217.923 209.861 123.501 1.00 123.01 17 SER K CA 1
ATOM 5728 C C . SER G 1 17 ? 218.713 208.614 123.119 1.00 123.01 17 SER K C 1
ATOM 5729 O O . SER G 1 17 ? 219.931 208.544 123.296 1.00 123.01 17 SER K O 1
ATOM 5732 N N . THR G 1 18 ? 217.998 207.619 122.590 1.00 128.26 18 THR K N 1
ATOM 5733 C CA . THR G 1 18 ? 218.558 206.289 122.352 1.00 128.26 18 THR K CA 1
ATOM 5734 C C . THR G 1 18 ? 218.178 205.778 120.959 1.00 128.26 18 THR K C 1
ATOM 5735 O O . THR G 1 18 ? 217.744 204.639 120.791 1.00 128.26 18 THR K O 1
ATOM 5739 N N . GLY G 1 19 ? 218.338 206.624 119.947 1.00 123.43 19 GLY K N 1
ATOM 5740 C CA . GLY G 1 19 ? 218.164 206.200 118.574 1.00 123.43 19 GLY K CA 1
ATOM 5741 C C . GLY G 1 19 ? 216.746 206.380 118.058 1.00 123.43 19 GLY K C 1
ATOM 5742 O O . GLY G 1 19 ? 215.794 206.614 118.803 1.00 123.43 19 GLY K O 1
ATOM 5743 N N . GLY G 1 20 ? 216.614 206.255 116.742 1.00 109.03 20 GLY K N 1
ATOM 5744 C CA . GLY G 1 20 ? 215.324 206.409 116.093 1.00 109.03 20 GLY K CA 1
ATOM 5745 C C . GLY G 1 20 ? 215.458 206.163 114.606 1.00 109.03 20 GLY K C 1
ATOM 5746 O O . GLY G 1 20 ? 216.552 205.918 114.089 1.00 109.03 20 GLY K O 1
ATOM 5747 N N . VAL G 1 21 ? 214.319 206.233 113.917 1.00 109.05 21 VAL K N 1
ATOM 5748 C CA . VAL G 1 21 ? 214.280 205.972 112.482 1.00 109.05 21 VAL K CA 1
ATOM 5749 C C . VAL G 1 21 ? 213.083 206.700 111.889 1.00 109.05 21 VAL K C 1
ATOM 5750 O O . VAL G 1 21 ? 212.083 206.938 112.570 1.00 109.05 21 VAL K O 1
ATOM 5754 N N . ILE G 1 22 ? 213.198 207.070 110.610 1.00 112.99 22 ILE K N 1
ATOM 5755 C CA . ILE G 1 22 ? 212.144 207.765 109.882 1.00 112.99 22 ILE K CA 1
ATOM 5756 C C . ILE G 1 22 ? 212.001 207.146 108.498 1.00 112.99 22 ILE K C 1
ATOM 5757 O O . ILE G 1 22 ? 212.897 206.462 108.001 1.00 112.99 22 ILE K O 1
ATOM 5762 N N . ALA G 1 23 ? 210.851 207.400 107.874 1.00 120.43 23 ALA K N 1
ATOM 5763 C CA . ALA G 1 23 ? 210.548 206.895 106.542 1.00 120.43 23 ALA K CA 1
ATOM 5764 C C . ALA G 1 23 ? 210.224 208.056 105.614 1.00 120.43 23 ALA K C 1
ATOM 5765 O O . ALA G 1 23 ? 209.631 209.054 106.029 1.00 120.43 23 ALA K O 1
ATOM 5767 N N . THR G 1 24 ? 210.609 207.911 104.346 1.00 119.96 24 THR K N 1
ATOM 5768 C CA . THR G 1 24 ? 210.519 208.994 103.377 1.00 119.96 24 THR K CA 1
ATOM 5769 C C . THR G 1 24 ? 209.931 208.484 102.069 1.00 119.96 24 THR K C 1
ATOM 5770 O O . THR G 1 24 ? 210.278 207.394 101.608 1.00 119.96 24 THR K O 1
ATOM 5774 N N . THR G 1 25 ? 209.041 209.282 101.475 1.00 109.66 25 THR K N 1
ATOM 5775 C CA . THR G 1 25 ? 208.434 208.976 100.187 1.00 109.66 25 THR K CA 1
ATOM 5776 C C . THR G 1 25 ? 208.604 210.160 99.246 1.00 109.66 25 THR K C 1
ATOM 5777 O O . THR G 1 25 ? 208.657 211.312 99.687 1.00 109.66 25 THR K O 1
ATOM 5781 N N . VAL G 1 26 ? 208.685 209.871 97.950 1.00 84.80 26 VAL K N 1
ATOM 5782 C CA . VAL G 1 26 ? 208.879 210.881 96.915 1.00 84.80 26 VAL K CA 1
ATOM 5783 C C . VAL G 1 26 ? 207.775 210.730 95.879 1.00 84.80 26 VAL K C 1
ATOM 5784 O O . VAL G 1 26 ? 207.522 209.622 95.394 1.00 84.80 26 VAL K O 1
ATOM 5788 N N . SER G 1 27 ? 207.125 211.840 95.539 1.00 76.46 27 SER K N 1
ATOM 5789 C CA . SER G 1 27 ? 206.021 211.845 94.578 1.00 76.46 27 SER K CA 1
ATOM 5790 C C . SER G 1 27 ? 206.359 212.732 93.389 1.00 76.46 27 SER K C 1
ATOM 5791 O O . SER G 1 27 ? 206.279 213.969 93.491 1.00 76.46 27 SER K O 1
ATOM 5794 N N . PRO G 1 28 ? 206.740 212.163 92.250 1.00 63.35 28 PRO K N 1
ATOM 5795 C CA . PRO G 1 28 ? 206.994 212.968 91.055 1.00 63.35 28 PRO K CA 1
ATOM 5796 C C . PRO G 1 28 ? 205.726 213.205 90.248 1.00 63.35 28 PRO K C 1
ATOM 5797 O O . PRO G 1 28 ? 204.721 212.507 90.388 1.00 63.35 28 PRO K O 1
ATOM 5801 N N . THR G 1 29 ? 205.795 214.218 89.388 1.00 77.11 29 THR K N 1
ATOM 5802 C CA . THR G 1 29 ? 204.679 214.560 88.515 1.00 77.11 29 THR K CA 1
ATOM 5803 C C . THR G 1 29 ? 205.229 215.157 87.231 1.00 77.11 29 THR K C 1
ATOM 5804 O O . THR G 1 29 ? 206.075 216.054 87.279 1.00 77.11 29 THR K O 1
ATOM 5808 N N . VAL G 1 30 ? 204.748 214.664 86.092 1.00 75.10 30 VAL K N 1
ATOM 5809 C CA . VAL G 1 30 ? 205.213 215.100 84.782 1.00 75.10 30 VAL K CA 1
ATOM 5810 C C . VAL G 1 30 ? 204.010 215.530 83.957 1.00 75.10 30 VAL K C 1
ATOM 5811 O O . VAL G 1 30 ? 203.051 214.765 83.806 1.00 75.10 30 VAL K O 1
ATOM 5815 N N . ALA G 1 31 ? 204.065 216.745 83.417 1.00 83.09 31 ALA K N 1
ATOM 5816 C CA . ALA G 1 31 ? 202.991 217.301 82.608 1.00 83.09 31 ALA K CA 1
ATOM 5817 C C . ALA G 1 31 ? 203.480 217.547 81.188 1.00 83.09 31 ALA K C 1
ATOM 5818 O O . ALA G 1 31 ? 204.611 217.989 80.971 1.00 83.09 31 ALA K O 1
ATOM 5820 N N . ARG G 1 32 ? 202.612 217.260 80.221 1.00 81.62 32 ARG K N 1
ATOM 5821 C CA . ARG G 1 32 ? 202.937 217.363 78.805 1.00 81.62 32 ARG K CA 1
ATOM 5822 C C . ARG G 1 32 ? 202.016 218.376 78.143 1.00 81.62 32 ARG K C 1
ATOM 5823 O O . ARG G 1 32 ? 200.803 218.359 78.374 1.00 81.62 32 ARG K O 1
ATOM 5831 N N . PHE G 1 33 ? 202.592 219.251 77.322 1.00 87.51 33 PHE K N 1
ATOM 5832 C CA . PHE G 1 33 ? 201.836 220.263 76.598 1.00 87.51 33 PHE K CA 1
ATOM 5833 C C . PHE G 1 33 ? 202.269 220.277 75.141 1.00 87.51 33 PHE K C 1
ATOM 5834 O O . PHE G 1 33 ? 203.432 220.008 74.826 1.00 87.51 33 PHE K O 1
ATOM 5842 N N . TYR G 1 34 ? 201.328 220.597 74.260 1.00 102.68 34 TYR K N 1
ATOM 5843 C CA . TYR G 1 34 ? 201.514 220.512 72.820 1.00 102.68 34 TYR K CA 1
ATOM 5844 C C . TYR G 1 34 ? 201.568 221.899 72.194 1.00 102.68 34 TYR K C 1
ATOM 5845 O O . TYR G 1 34 ? 201.133 222.891 72.782 1.00 102.68 34 TYR K O 1
ATOM 5854 N N . ALA G 1 35 ? 202.114 221.955 70.982 1.00 113.56 35 ALA K N 1
ATOM 5855 C CA . ALA G 1 35 ? 202.207 223.204 70.245 1.00 113.56 35 ALA K CA 1
ATOM 5856 C C . ALA G 1 35 ? 202.033 222.927 68.761 1.00 113.56 35 ALA K C 1
ATOM 5857 O O . ALA G 1 35 ? 202.302 221.823 68.284 1.00 113.56 35 ALA K O 1
ATOM 5859 N N . ALA G 1 36 ? 201.581 223.949 68.039 1.00 158.70 36 ALA K N 1
ATOM 5860 C CA . ALA G 1 36 ? 201.407 223.917 66.590 1.00 158.70 36 ALA K CA 1
ATOM 5861 C C . ALA G 1 36 ? 201.959 225.193 65.970 1.00 158.70 36 ALA K C 1
ATOM 5862 O O . ALA G 1 36 ? 201.301 225.863 65.171 1.00 158.70 36 ALA K O 1
ATOM 5864 N N . ILE G 1 37 ? 203.185 225.549 66.359 1.00 168.23 37 ILE K N 1
ATOM 5865 C CA . ILE G 1 37 ? 203.839 226.788 65.945 1.00 168.23 37 ILE K CA 1
ATOM 5866 C C . ILE G 1 37 ? 203.798 226.953 64.431 1.00 168.23 37 ILE K C 1
ATOM 5867 O O . ILE G 1 37 ? 204.015 225.996 63.681 1.00 168.23 37 ILE K O 1
ATOM 5872 N N . THR G 1 38 ? 203.493 228.165 63.976 1.00 202.65 38 THR K N 1
ATOM 5873 C CA . THR G 1 38 ? 203.431 228.488 62.560 1.00 202.65 38 THR K CA 1
ATOM 5874 C C . THR G 1 38 ? 204.134 229.816 62.316 1.00 202.65 38 THR K C 1
ATOM 5875 O O . THR G 1 38 ? 204.717 230.416 63.223 1.00 202.65 38 THR K O 1
ATOM 5879 N N . ALA G 1 39 ? 204.073 230.273 61.067 1.00 218.58 39 ALA K N 1
ATOM 5880 C CA . ALA G 1 39 ? 204.648 231.556 60.688 1.00 218.58 39 ALA K CA 1
ATOM 5881 C C . ALA G 1 39 ? 203.718 232.727 60.970 1.00 218.58 39 ALA K C 1
ATOM 5882 O O . ALA G 1 39 ? 204.102 233.875 60.722 1.00 218.58 39 ALA K O 1
ATOM 5884 N N . ALA G 1 40 ? 202.507 232.465 61.468 1.00 226.48 40 ALA K N 1
ATOM 5885 C CA . ALA G 1 40 ? 201.575 233.549 61.760 1.00 226.48 40 ALA K CA 1
ATOM 5886 C C . ALA G 1 40 ? 202.118 234.468 62.847 1.00 226.48 40 ALA K C 1
ATOM 5887 O O . ALA G 1 40 ? 201.990 235.694 62.755 1.00 226.48 40 ALA K O 1
ATOM 5889 N N . MET G 1 41 ? 202.729 233.894 63.883 1.00 213.40 41 MET K N 1
ATOM 5890 C CA . MET G 1 41 ? 203.262 234.668 64.998 1.00 213.40 41 MET K CA 1
ATOM 5891 C C . MET G 1 41 ? 204.786 234.635 65.047 1.00 213.40 41 MET K C 1
ATOM 5892 O O . MET G 1 41 ? 205.378 235.023 66.059 1.00 213.40 41 MET K O 1
ATOM 5897 N N . ILE G 1 42 ? 205.435 234.183 63.972 1.00 203.65 42 ILE K N 1
ATOM 5898 C CA . ILE G 1 42 ? 206.888 234.257 63.906 1.00 203.65 42 ILE K CA 1
ATOM 5899 C C . ILE G 1 42 ? 207.308 235.718 63.821 1.00 203.65 42 ILE K C 1
ATOM 5900 O O . ILE G 1 42 ? 206.584 236.565 63.279 1.00 203.65 42 ILE K O 1
ATOM 5905 N N . ALA G 1 43 ? 208.472 236.029 64.386 1.00 194.45 43 ALA K N 1
ATOM 5906 C CA . ALA G 1 43 ? 208.942 237.408 64.402 1.00 194.45 43 ALA K CA 1
ATOM 5907 C C . ALA G 1 43 ? 210.405 237.505 63.992 1.00 194.45 43 ALA K C 1
ATOM 5908 O O . ALA G 1 43 ? 210.870 238.573 63.579 1.00 194.45 43 ALA K O 1
ATOM 5910 N N . GLY G 1 44 ? 211.138 236.402 64.101 1.00 194.53 44 GLY K N 1
ATOM 5911 C CA . GLY G 1 44 ? 212.564 236.426 63.846 1.00 194.53 44 GLY K CA 1
ATOM 5912 C C . GLY G 1 44 ? 213.333 236.813 65.090 1.00 194.53 44 GLY K C 1
ATOM 5913 O O . GLY G 1 44 ? 212.818 237.553 65.933 1.00 194.53 44 GLY K O 1
ATOM 5914 N N . GLY G 1 45 ? 214.568 236.333 65.215 1.00 185.61 45 GLY K N 1
ATOM 5915 C CA . GLY G 1 45 ? 215.303 236.555 66.449 1.00 185.61 45 GLY K CA 1
ATOM 5916 C C . GLY G 1 45 ? 214.586 235.906 67.617 1.00 185.61 45 GLY K C 1
ATOM 5917 O O . GLY G 1 45 ? 214.249 234.717 67.589 1.00 185.61 45 GLY K O 1
ATOM 5918 N N . VAL G 1 46 ? 214.334 236.697 68.657 1.00 176.28 46 VAL K N 1
ATOM 5919 C CA . VAL G 1 46 ? 213.571 236.208 69.802 1.00 176.28 46 VAL K CA 1
ATOM 5920 C C . VAL G 1 46 ? 212.125 235.995 69.357 1.00 176.28 46 VAL K C 1
ATOM 5921 O O . VAL G 1 46 ? 211.454 236.927 68.907 1.00 176.28 46 VAL K O 1
ATOM 5925 N N . THR G 1 47 ? 211.651 234.758 69.458 1.00 164.80 47 THR K N 1
ATOM 5926 C CA . THR G 1 47 ? 210.311 234.396 69.028 1.00 164.80 47 THR K CA 1
ATOM 5927 C C . THR G 1 47 ? 209.441 234.069 70.234 1.00 164.80 47 THR K C 1
ATOM 5928 O O . THR G 1 47 ? 209.882 233.440 71.199 1.00 164.80 47 THR K O 1
ATOM 5932 N N . THR G 1 48 ? 208.189 234.513 70.170 1.00 142.72 48 THR K N 1
ATOM 5933 C CA . THR G 1 48 ? 207.255 234.346 71.272 1.00 142.72 48 THR K CA 1
ATOM 5934 C C . THR G 1 48 ? 206.061 233.527 70.808 1.00 142.72 48 THR K C 1
ATOM 5935 O O . THR G 1 48 ? 205.504 233.785 69.737 1.00 142.72 48 THR K O 1
ATOM 5939 N N . ILE G 1 49 ? 205.678 232.544 71.613 1.00 118.84 49 ILE K N 1
ATOM 5940 C CA . ILE G 1 49 ? 204.510 231.714 71.360 1.00 118.84 49 ILE K CA 1
ATOM 5941 C C . ILE G 1 49 ? 203.587 231.846 72.565 1.00 118.84 49 ILE K C 1
ATOM 5942 O O . ILE G 1 49 ? 203.945 231.416 73.663 1.00 118.84 49 ILE K O 1
ATOM 5947 N N . PRO G 1 50 ? 202.394 232.412 72.410 1.00 124.83 50 PRO K N 1
ATOM 5948 C CA . PRO G 1 50 ? 201.555 232.708 73.575 1.00 124.83 50 PRO K CA 1
ATOM 5949 C C . PRO G 1 50 ? 201.117 231.448 74.304 1.00 124.83 50 PRO K C 1
ATOM 5950 O O . PRO G 1 50 ? 200.958 230.375 73.719 1.00 124.83 50 PRO K O 1
ATOM 5954 N N . ALA G 1 51 ? 200.911 231.603 75.613 1.00 125.69 51 ALA K N 1
ATOM 5955 C CA . ALA G 1 51 ? 200.467 230.507 76.473 1.00 125.69 51 ALA K CA 1
ATOM 5956 C C . ALA G 1 51 ? 199.079 230.035 76.149 1.00 125.69 51 ALA K C 1
ATOM 5957 O O . ALA G 1 51 ? 198.612 229.062 76.755 1.00 125.69 51 ALA K O 1
ATOM 5959 N N . ALA G 1 52 ? 198.397 230.691 75.214 1.00 130.36 52 ALA K N 1
ATOM 5960 C CA . ALA G 1 52 ? 197.081 230.265 74.778 1.00 130.36 52 ALA K CA 1
ATOM 5961 C C . ALA G 1 52 ? 197.101 229.463 73.487 1.00 130.36 52 ALA K C 1
ATOM 5962 O O . ALA G 1 52 ? 196.115 228.776 73.197 1.00 130.36 52 ALA K O 1
ATOM 5964 N N . SER G 1 53 ? 198.181 229.518 72.712 1.00 120.34 53 SER K N 1
ATOM 5965 C CA . SER G 1 53 ? 198.266 228.743 71.474 1.00 120.34 53 SER K CA 1
ATOM 5966 C C . SER G 1 53 ? 198.851 227.357 71.727 1.00 120.34 53 SER K C 1
ATOM 5967 O O . SER G 1 53 ? 199.706 226.877 70.987 1.00 120.34 53 SER K O 1
ATOM 5970 N N . PHE G 1 54 ? 198.335 226.688 72.757 1.00 120.39 54 PHE K N 1
ATOM 5971 C CA . PHE G 1 54 ? 198.781 225.369 73.181 1.00 120.39 54 PHE K CA 1
ATOM 5972 C C . PHE G 1 54 ? 197.561 224.502 73.455 1.00 120.39 54 PHE K C 1
ATOM 5973 O O . PHE G 1 54 ? 196.487 225.007 73.790 1.00 120.39 54 PHE K O 1
ATOM 5981 N N . LEU G 1 55 ? 197.734 223.191 73.320 1.00 123.34 55 LEU K N 1
ATOM 5982 C CA . LEU G 1 55 ? 196.737 222.228 73.761 1.00 123.34 55 LEU K CA 1
ATOM 5983 C C . LEU G 1 55 ? 197.397 221.206 74.678 1.00 123.34 55 LEU K C 1
ATOM 5984 O O . LEU G 1 55 ? 198.604 220.963 74.604 1.00 123.34 55 LEU K O 1
ATOM 5989 N N . ASP G 1 56 ? 196.593 220.612 75.558 1.00 136.89 56 ASP K N 1
ATOM 5990 C CA . ASP G 1 56 ? 197.128 219.806 76.646 1.00 136.89 56 ASP K CA 1
ATOM 5991 C C . ASP G 1 56 ? 196.493 218.425 76.672 1.00 136.89 56 ASP K C 1
ATOM 5992 O O . ASP G 1 56 ? 195.279 218.287 76.497 1.00 136.89 56 ASP K O 1
ATOM 5997 N N . ASP G 1 57 ? 197.332 217.413 76.910 1.00 130.59 57 ASP K N 1
ATOM 5998 C CA . ASP G 1 57 ? 196.916 216.034 77.147 1.00 130.59 57 ASP K CA 1
ATOM 5999 C C . ASP G 1 57 ? 195.869 215.549 76.154 1.00 130.59 57 ASP K C 1
ATOM 6000 O O . ASP G 1 57 ? 196.180 215.295 74.987 1.00 130.59 57 ASP K O 1
ATOM 6005 N N . ALA G 1 58 ? 194.626 215.415 76.610 1.00 156.36 58 ALA K N 1
ATOM 6006 C CA . ALA G 1 58 ? 193.536 214.940 75.759 1.00 156.36 58 ALA K CA 1
ATOM 6007 C C . ALA G 1 58 ? 192.915 216.105 74.986 1.00 156.36 58 ALA K C 1
ATOM 6008 O O . ALA G 1 58 ? 191.712 216.361 75.036 1.00 156.36 58 ALA K O 1
ATOM 6010 N N . ASP G 1 59 ? 193.780 216.822 74.272 1.00 162.14 59 ASP K N 1
ATOM 6011 C CA . ASP G 1 59 ? 193.421 217.924 73.385 1.00 162.14 59 ASP K CA 1
ATOM 6012 C C . ASP G 1 59 ? 192.787 219.100 74.119 1.00 162.14 59 ASP K C 1
ATOM 6013 O O . ASP G 1 59 ? 192.156 219.953 73.483 1.00 162.14 59 ASP K O 1
ATOM 6018 N N . ALA G 1 60 ? 192.933 219.172 75.438 1.00 148.83 60 ALA K N 1
ATOM 6019 C CA . ALA G 1 60 ? 192.352 220.277 76.184 1.00 148.83 60 ALA K CA 1
ATOM 6020 C C . ALA G 1 60 ? 193.120 221.566 75.900 1.00 148.83 60 ALA K C 1
ATOM 6021 O O . ALA G 1 60 ? 194.350 221.547 75.799 1.00 148.83 60 ALA K O 1
ATOM 6023 N N . PRO G 1 61 ? 192.427 222.694 75.763 1.00 147.84 61 PRO K N 1
ATOM 6024 C CA . PRO G 1 61 ? 193.116 223.967 75.518 1.00 147.84 61 PRO K CA 1
ATOM 6025 C C . PRO G 1 61 ? 193.938 224.400 76.722 1.00 147.84 61 PRO K C 1
ATOM 6026 O O . PRO G 1 61 ? 193.761 223.928 77.847 1.00 147.84 61 PRO K O 1
ATOM 6030 N N . VAL G 1 62 ? 194.860 225.326 76.468 1.00 133.14 62 VAL K N 1
ATOM 6031 C CA . VAL G 1 62 ? 195.826 225.781 77.458 1.00 133.14 62 VAL K CA 1
ATOM 6032 C C . VAL G 1 62 ? 195.694 227.287 77.629 1.00 133.14 62 VAL K C 1
ATOM 6033 O O . VAL G 1 62 ? 195.594 228.027 76.644 1.00 133.14 62 VAL K O 1
ATOM 6037 N N . ALA G 1 63 ? 195.693 227.737 78.884 1.00 128.72 63 ALA K N 1
ATOM 6038 C CA . ALA G 1 63 ? 195.626 229.155 79.218 1.00 128.72 63 ALA K CA 1
ATOM 6039 C C . ALA G 1 63 ? 196.984 229.733 79.600 1.00 128.72 63 ALA K C 1
ATOM 6040 O O . ALA G 1 63 ? 197.407 230.746 79.036 1.00 128.72 63 ALA K O 1
ATOM 6042 N N . ALA G 1 64 ? 197.678 229.108 80.548 1.00 118.18 64 ALA K N 1
ATOM 6043 C CA . ALA G 1 64 ? 198.977 229.585 80.998 1.00 118.18 64 ALA K CA 1
ATOM 6044 C C . ALA G 1 64 ? 199.871 228.381 81.263 1.00 118.18 64 ALA K C 1
ATOM 6045 O O . ALA G 1 64 ? 199.441 227.229 81.162 1.00 118.18 64 ALA K O 1
ATOM 6047 N N . LEU G 1 65 ? 201.130 228.656 81.610 1.00 121.80 65 LEU K N 1
ATOM 6048 C CA . LEU G 1 65 ? 202.101 227.596 81.818 1.00 121.80 65 LEU K CA 1
ATOM 6049 C C . LEU G 1 65 ? 202.658 227.633 83.236 1.00 121.80 65 LEU K C 1
ATOM 6050 O O . LEU G 1 65 ? 202.960 228.711 83.759 1.00 121.80 65 LEU K O 1
ATOM 6055 N N . PRO G 1 66 ? 202.810 226.474 83.876 1.00 112.54 66 PRO K N 1
ATOM 6056 C CA . PRO G 1 66 ? 203.366 226.440 85.236 1.00 112.54 66 PRO K CA 1
ATOM 6057 C C . PRO G 1 66 ? 204.873 226.632 85.250 1.00 112.54 66 PRO K C 1
ATOM 6058 O O . PRO G 1 66 ? 205.623 225.652 85.210 1.00 112.54 66 PRO K O 1
ATOM 6062 N N . VAL G 1 67 ? 205.316 227.887 85.279 1.00 116.87 67 VAL K N 1
ATOM 6063 C CA . VAL G 1 67 ? 206.735 228.242 85.301 1.00 116.87 67 VAL K CA 1
ATOM 6064 C C . VAL G 1 67 ? 207.460 227.408 86.351 1.00 116.87 67 VAL K C 1
ATOM 6065 O O . VAL G 1 67 ? 207.050 227.391 87.521 1.00 116.87 67 VAL K O 1
ATOM 6069 N N . PRO G 1 68 ? 208.524 226.699 85.982 1.00 110.57 68 PRO K N 1
ATOM 6070 C CA . PRO G 1 68 ? 209.187 225.809 86.942 1.00 110.57 68 PRO K CA 1
ATOM 6071 C C . PRO G 1 68 ? 209.902 226.598 88.028 1.00 110.57 68 PRO K C 1
ATOM 6072 O O . PRO G 1 68 ? 210.705 227.489 87.744 1.00 110.57 68 PRO K O 1
ATOM 6076 N N . ALA G 1 69 ? 209.601 226.263 89.276 1.00 113.31 69 ALA K N 1
ATOM 6077 C CA . ALA G 1 69 ? 210.294 226.809 90.428 1.00 113.31 69 ALA K CA 1
ATOM 6078 C C . ALA G 1 69 ? 211.506 225.932 90.736 1.00 113.31 69 ALA K C 1
ATOM 6079 O O . ALA G 1 69 ? 211.895 225.073 89.940 1.00 113.31 69 ALA K O 1
ATOM 6081 N N . ALA G 1 70 ? 212.117 226.141 91.898 1.00 109.40 70 ALA K N 1
ATOM 6082 C CA . ALA G 1 70 ? 213.278 225.339 92.282 1.00 109.40 70 ALA K CA 1
ATOM 6083 C C . ALA G 1 70 ? 212.863 224.033 92.953 1.00 109.40 70 ALA K C 1
ATOM 6084 O O . ALA G 1 70 ? 213.363 223.664 94.013 1.00 109.40 70 ALA K O 1
ATOM 6086 N N . ASN G 1 71 ? 211.929 223.318 92.321 1.00 94.00 71 ASN K N 1
ATOM 6087 C CA . ASN G 1 71 ? 211.591 221.961 92.731 1.00 94.00 71 ASN K CA 1
ATOM 6088 C C . ASN G 1 71 ? 211.248 221.086 91.531 1.00 94.00 71 ASN K C 1
ATOM 6089 O O . ASN G 1 71 ? 210.667 220.009 91.706 1.00 94.00 71 ASN K O 1
ATOM 6094 N N . GLY G 1 72 ? 211.583 221.525 90.324 1.00 78.50 72 GLY K N 1
ATOM 6095 C CA . GLY G 1 72 ? 211.241 220.777 89.129 1.00 78.50 72 GLY K CA 1
ATOM 6096 C C . GLY G 1 72 ? 212.086 221.236 87.962 1.00 78.50 72 GLY K C 1
ATOM 6097 O O . GLY G 1 72 ? 212.915 222.140 88.080 1.00 78.50 72 GLY K O 1
ATOM 6098 N N . TYR G 1 73 ? 211.860 220.589 86.823 1.00 63.19 73 TYR K N 1
ATOM 6099 C CA . TYR G 1 73 ? 212.618 220.859 85.613 1.00 63.19 73 TYR K CA 1
ATOM 6100 C C . TYR G 1 73 ? 211.669 220.902 84.428 1.00 63.19 73 TYR K C 1
ATOM 6101 O O . TYR G 1 73 ? 210.611 220.268 84.439 1.00 63.19 73 TYR K O 1
ATOM 6110 N N . TYR G 1 74 ? 212.059 221.651 83.401 1.00 63.80 74 TYR K N 1
ATOM 6111 C CA . TYR G 1 74 ? 211.272 221.775 82.185 1.00 63.80 74 TYR K CA 1
ATOM 6112 C C . TYR G 1 74 ? 212.156 221.518 80.974 1.00 63.80 74 TYR K C 1
ATOM 6113 O O . TYR G 1 74 ? 213.314 221.943 80.938 1.00 63.80 74 TYR K O 1
ATOM 6122 N N . ASN G 1 75 ? 211.609 220.810 79.992 1.00 48.96 75 ASN K N 1
ATOM 6123 C CA . ASN G 1 75 ? 212.311 220.499 78.756 1.00 48.96 75 ASN K CA 1
ATOM 6124 C C . ASN G 1 75 ? 211.588 221.136 77.580 1.00 48.96 75 ASN K C 1
ATOM 6125 O O . ASN G 1 75 ? 210.357 221.226 77.571 1.00 48.96 75 ASN K O 1
ATOM 6130 N N . VAL G 1 76 ? 212.356 221.567 76.584 1.00 49.43 76 VAL K N 1
ATOM 6131 C CA . VAL G 1 76 ? 211.817 222.233 75.407 1.00 49.43 76 VAL K CA 1
ATOM 6132 C C . VAL G 1 76 ? 212.201 221.421 74.182 1.00 49.43 76 VAL K C 1
ATOM 6133 O O . VAL G 1 76 ? 213.389 221.280 73.872 1.00 49.43 76 VAL K O 1
ATOM 6137 N N . TYR G 1 77 ? 211.198 220.909 73.478 1.00 51.52 77 TYR K N 1
ATOM 6138 C CA . TYR G 1 77 ? 211.398 220.058 72.315 1.00 51.52 77 TYR K CA 1
ATOM 6139 C C . TYR G 1 77 ? 211.062 220.827 71.048 1.00 51.52 77 TYR K C 1
ATOM 6140 O O . TYR G 1 77 ? 210.009 221.467 70.965 1.00 51.52 77 TYR K O 1
ATOM 6149 N N . ILE G 1 78 ? 211.955 220.762 70.069 1.00 67.41 78 ILE K N 1
ATOM 6150 C CA . ILE G 1 78 ? 211.749 221.368 68.763 1.00 67.41 78 ILE K CA 1
ATOM 6151 C C . ILE G 1 78 ? 211.951 220.270 67.732 1.00 67.41 78 ILE K C 1
ATOM 6152 O O . ILE G 1 78 ? 213.085 219.834 67.495 1.00 67.41 78 ILE K O 1
ATOM 6157 N N . ASN G 1 79 ? 210.854 219.816 67.125 1.00 83.23 79 ASN K N 1
ATOM 6158 C CA . ASN G 1 79 ? 210.872 218.704 66.176 1.00 83.23 79 ASN K CA 1
ATOM 6159 C C . ASN G 1 79 ? 211.451 217.439 66.806 1.00 83.23 79 ASN K C 1
ATOM 6160 O O . ASN G 1 79 ? 212.065 216.616 66.123 1.00 83.23 79 ASN K O 1
ATOM 6165 N N . GLY G 1 80 ? 211.258 217.276 68.113 1.00 82.76 80 GLY K N 1
ATOM 6166 C CA . GLY G 1 80 ? 211.706 216.087 68.811 1.00 82.76 80 GLY K CA 1
ATOM 6167 C C . GLY G 1 80 ? 213.167 216.056 69.194 1.00 82.76 80 GLY K C 1
ATOM 6168 O O . GLY G 1 80 ? 213.634 215.036 69.707 1.00 82.76 80 GLY K O 1
ATOM 6169 N N . ILE G 1 81 ? 213.907 217.134 68.962 1.00 77.64 81 ILE K N 1
ATOM 6170 C CA . ILE G 1 81 ? 215.315 217.219 69.326 1.00 77.64 81 ILE K CA 1
ATOM 6171 C C . ILE G 1 81 ? 215.428 218.263 70.425 1.00 77.64 81 ILE K C 1
ATOM 6172 O O . ILE G 1 81 ? 215.115 219.439 70.206 1.00 77.64 81 ILE K O 1
ATOM 6177 N N . LEU G 1 82 ? 215.871 217.842 71.608 1.00 65.70 82 LEU K N 1
ATOM 6178 C CA . LEU G 1 82 ? 215.966 218.765 72.730 1.00 65.70 82 LEU K CA 1
ATOM 6179 C C . LEU G 1 82 ? 216.919 219.903 72.401 1.00 65.70 82 LEU K C 1
ATOM 6180 O O . LEU G 1 82 ? 217.960 219.697 71.774 1.00 65.70 82 LEU K O 1
ATOM 6185 N N . GLN G 1 83 ? 216.545 221.108 72.806 1.00 81.63 83 GLN K N 1
ATOM 6186 C CA . GLN G 1 83 ? 217.419 222.265 72.728 1.00 81.63 83 GLN K CA 1
ATOM 6187 C C . GLN G 1 83 ? 217.675 222.789 74.133 1.00 81.63 83 GLN K C 1
ATOM 6188 O O . GLN G 1 83 ? 216.811 222.714 75.010 1.00 81.63 83 GLN K O 1
ATOM 6194 N N . GLN G 1 84 ? 218.873 223.317 74.339 1.00 81.77 84 GLN K N 1
ATOM 6195 C CA . GLN G 1 84 ? 219.330 223.668 75.675 1.00 81.77 84 GLN K CA 1
ATOM 6196 C C . GLN G 1 84 ? 218.633 224.943 76.145 1.00 81.77 84 GLN K C 1
ATOM 6197 O O . GLN G 1 84 ? 217.735 225.475 75.486 1.00 81.77 84 GLN K O 1
ATOM 6203 N N . GLY G 1 85 ? 219.050 225.451 77.305 1.00 101.83 85 GLY K N 1
ATOM 6204 C CA . GLY G 1 85 ? 218.394 226.620 77.867 1.00 101.83 85 GLY K CA 1
ATOM 6205 C C . GLY G 1 85 ? 218.659 227.885 77.074 1.00 101.83 85 GLY K C 1
ATOM 6206 O O . GLY G 1 85 ? 217.982 228.898 77.262 1.00 101.83 85 GLY K O 1
ATOM 6207 N N . GLY G 1 86 ? 219.651 227.849 76.184 1.00 112.61 86 GLY K N 1
ATOM 6208 C CA . GLY G 1 86 ? 219.936 229.016 75.366 1.00 112.61 86 GLY K CA 1
ATOM 6209 C C . GLY G 1 86 ? 218.766 229.415 74.492 1.00 112.61 86 GLY K C 1
ATOM 6210 O O . GLY G 1 86 ? 218.498 230.603 74.297 1.00 112.61 86 GLY K O 1
ATOM 6211 N N . LEU G 1 87 ? 218.050 228.431 73.959 1.00 115.51 87 LEU K N 1
ATOM 6212 C CA . LEU G 1 87 ? 216.877 228.673 73.133 1.00 115.51 87 LEU K CA 1
ATOM 6213 C C . LEU G 1 87 ? 215.594 228.758 73.952 1.00 115.51 87 LEU K C 1
ATOM 6214 O O . LEU G 1 87 ? 214.552 229.141 73.411 1.00 115.51 87 LEU K O 1
ATOM 6219 N N . SER G 1 88 ? 215.651 228.456 75.247 1.00 116.78 88 SER K N 1
ATOM 6220 C CA . SER G 1 88 ? 214.455 228.290 76.060 1.00 116.78 88 SER K CA 1
ATOM 6221 C C . SER G 1 88 ? 214.402 229.338 77.160 1.00 116.78 88 SER K C 1
ATOM 6222 O O . SER G 1 88 ? 215.380 229.531 77.888 1.00 116.78 88 SER K O 1
ATOM 6225 N N . THR G 1 89 ? 213.256 230.006 77.279 1.00 132.18 89 THR K N 1
ATOM 6226 C CA . THR G 1 89 ? 212.975 230.874 78.422 1.00 132.18 89 THR K CA 1
ATOM 6227 C C . THR G 1 89 ? 211.461 230.927 78.573 1.00 132.18 89 THR K C 1
ATOM 6228 O O . THR G 1 89 ? 210.790 231.639 77.820 1.00 132.18 89 THR K O 1
ATOM 6232 N N . LEU G 1 90 ? 210.931 230.178 79.536 1.00 117.49 90 LEU K N 1
ATOM 6233 C CA . LEU G 1 90 ? 209.496 229.945 79.663 1.00 117.49 90 LEU K CA 1
ATOM 6234 C C . LEU G 1 90 ? 208.937 230.809 80.785 1.00 117.49 90 LEU K C 1
ATOM 6235 O O . LEU G 1 90 ? 209.242 230.585 81.961 1.00 117.49 90 LEU K O 1
ATOM 6240 N N . THR G 1 91 ? 208.119 231.790 80.419 1.00 125.60 91 THR K N 1
ATOM 6241 C CA . THR G 1 91 ? 207.353 232.560 81.385 1.00 125.60 91 THR K CA 1
ATOM 6242 C C . THR G 1 91 ? 205.952 231.962 81.493 1.00 125.60 91 THR K C 1
ATOM 6243 O O . THR G 1 91 ? 205.661 230.901 80.935 1.00 125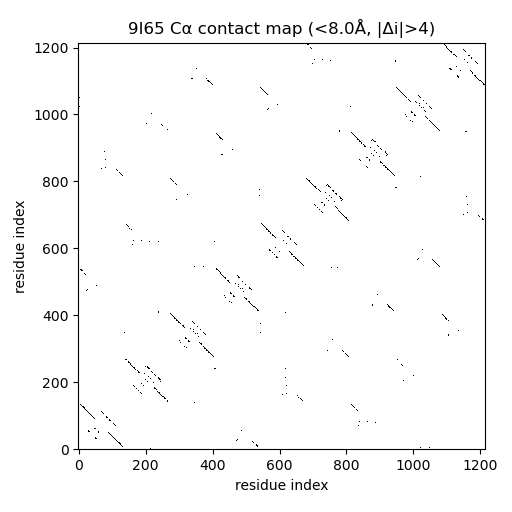.60 91 THR K O 1
ATOM 6247 N N . ALA G 1 92 ? 205.062 232.641 82.209 1.00 121.56 92 ALA K N 1
ATOM 6248 C CA . ALA G 1 92 ? 203.692 232.174 82.362 1.00 121.56 92 ALA K CA 1
ATOM 6249 C C . ALA G 1 92 ? 202.793 232.594 81.209 1.00 121.56 92 ALA K C 1
ATOM 6250 O O . ALA G 1 92 ? 201.610 232.239 81.204 1.00 121.56 92 ALA K O 1
ATOM 6252 N N . VAL G 1 93 ? 203.323 233.333 80.237 1.00 128.14 93 VAL K N 1
ATOM 6253 C CA . VAL G 1 93 ? 202.507 233.875 79.158 1.00 128.14 93 VAL K CA 1
ATOM 6254 C C . VAL G 1 93 ? 202.981 233.349 77.811 1.00 128.14 93 VAL K C 1
ATOM 6255 O O . VAL G 1 93 ? 202.220 233.343 76.836 1.00 128.14 93 VAL K O 1
ATOM 6259 N N . SER G 1 94 ? 204.231 232.905 77.739 1.00 126.12 94 SER K N 1
ATOM 6260 C CA . SER G 1 94 ? 204.810 232.488 76.467 1.00 126.12 94 SER K CA 1
ATOM 6261 C C . SER G 1 94 ? 206.127 231.774 76.737 1.00 126.12 94 SER K C 1
ATOM 6262 O O . SER G 1 94 ? 206.555 231.621 77.885 1.00 126.12 94 SER K O 1
ATOM 6265 N N . LEU G 1 95 ? 206.763 231.332 75.655 1.00 124.49 95 LEU K N 1
ATOM 6266 C CA . LEU G 1 95 ? 208.096 230.747 75.688 1.00 124.49 95 LEU K CA 1
ATOM 6267 C C . LEU G 1 95 ? 208.999 231.572 74.785 1.00 124.49 95 LEU K C 1
ATOM 6268 O O . LEU G 1 95 ? 208.734 231.695 73.584 1.00 124.49 95 LEU K O 1
ATOM 6273 N N . ALA G 1 96 ? 210.060 232.133 75.359 1.00 136.10 96 ALA K N 1
ATOM 6274 C CA . ALA G 1 96 ? 210.975 233.000 74.618 1.00 136.10 96 ALA K CA 1
ATOM 6275 C C . ALA G 1 96 ? 211.893 232.127 73.775 1.00 136.10 96 ALA K C 1
ATOM 6276 O O . ALA G 1 96 ? 212.867 231.551 74.262 1.00 136.10 96 ALA K O 1
ATOM 6278 N N . LEU G 1 97 ? 211.574 232.028 72.487 1.00 147.18 97 LEU K N 1
ATOM 6279 C CA . LEU G 1 97 ? 212.357 231.226 71.550 1.00 147.18 97 LEU K CA 1
ATOM 6280 C C . LEU G 1 97 ? 213.491 232.085 71.011 1.00 147.18 97 LEU K C 1
ATOM 6281 O O . LEU G 1 97 ? 213.265 233.035 70.258 1.00 147.18 97 LEU K O 1
ATOM 6286 N N . ALA G 1 98 ? 214.723 231.748 71.396 1.00 153.16 98 ALA K N 1
ATOM 6287 C CA . ALA G 1 98 ? 215.875 232.533 70.965 1.00 153.16 98 ALA K CA 1
ATOM 6288 C C . ALA G 1 98 ? 216.044 232.487 69.453 1.00 153.16 98 ALA K C 1
ATOM 6289 O O . ALA G 1 98 ? 216.368 233.503 68.827 1.00 153.16 98 ALA K O 1
ATOM 6291 N N . SER G 1 99 ? 215.844 231.319 68.851 1.00 182.49 99 SER K N 1
ATOM 6292 C CA . SER G 1 99 ? 215.971 231.192 67.406 1.00 182.49 99 SER K CA 1
ATOM 6293 C C . SER G 1 99 ? 214.784 231.838 66.704 1.00 182.49 99 SER K C 1
ATOM 6294 O O . SER G 1 99 ? 213.649 231.781 67.185 1.00 182.49 99 SER K O 1
ATOM 6297 N N . GLY G 1 100 ? 215.054 232.464 65.562 1.00 202.89 100 GLY K N 1
ATOM 6298 C CA . GLY G 1 100 ? 214.038 233.124 64.772 1.00 202.89 100 GLY K CA 1
ATOM 6299 C C . GLY G 1 100 ? 213.738 232.500 63.427 1.00 202.89 100 GLY K C 1
ATOM 6300 O O . GLY G 1 100 ? 212.970 233.084 62.653 1.00 202.89 100 GLY K O 1
ATOM 6301 N N . ASP G 1 101 ? 214.311 231.340 63.117 1.00 213.01 101 ASP K N 1
ATOM 6302 C CA . ASP G 1 101 ? 214.103 230.687 61.831 1.00 213.01 101 ASP K CA 1
ATOM 6303 C C . ASP G 1 101 ? 213.577 229.278 62.054 1.00 213.01 101 ASP K C 1
ATOM 6304 O O . ASP G 1 101 ? 214.333 228.385 62.446 1.00 213.01 101 ASP K O 1
ATOM 6309 N N . PHE G 1 102 ? 212.293 229.082 61.778 1.00 184.61 102 PHE K N 1
ATOM 6310 C CA . PHE G 1 102 ? 211.633 227.792 61.954 1.00 184.61 102 PHE K CA 1
ATOM 6311 C C . PHE G 1 102 ? 211.015 227.398 60.618 1.00 184.61 102 PHE K C 1
ATOM 6312 O O . PHE G 1 102 ? 211.294 227.998 59.574 1.00 184.61 102 PHE K O 1
ATOM 6320 N N . VAL G 1 103 ? 210.163 226.375 60.641 1.00 178.01 103 VAL K N 1
ATOM 6321 C CA . VAL G 1 103 ? 209.502 225.863 59.454 1.00 178.01 103 VAL K CA 1
ATOM 6322 C C . VAL G 1 103 ? 207.993 225.982 59.645 1.00 178.01 103 VAL K C 1
ATOM 6323 O O . VAL G 1 103 ? 207.511 226.479 60.662 1.00 178.01 103 VAL K O 1
ATOM 6327 N N . GLU G 1 104 ? 207.251 225.516 58.644 1.00 168.39 104 GLU K N 1
ATOM 6328 C CA . GLU G 1 104 ? 205.799 225.689 58.601 1.00 168.39 104 GLU K CA 1
ATOM 6329 C C . GLU G 1 104 ? 205.076 224.586 59.386 1.00 168.39 104 GLU K C 1
ATOM 6330 O O . GLU G 1 104 ? 204.360 223.740 58.853 1.00 168.39 104 GLU K O 1
ATOM 6336 N N . GLY G 1 105 ? 205.253 224.632 60.703 1.00 153.38 105 GLY K N 1
ATOM 6337 C CA . GLY G 1 105 ? 204.488 223.760 61.573 1.00 153.38 105 GLY K CA 1
ATOM 6338 C C . GLY G 1 105 ? 205.249 222.613 62.203 1.00 153.38 105 GLY K C 1
ATOM 6339 O O . GLY G 1 105 ? 204.728 221.497 62.291 1.00 153.38 105 GLY K O 1
ATOM 6340 N N . THR G 1 106 ? 206.478 222.862 62.639 1.00 123.56 106 THR K N 1
ATOM 6341 C CA . THR G 1 106 ? 207.231 221.824 63.325 1.00 123.56 106 THR K CA 1
ATOM 6342 C C . THR G 1 106 ? 206.563 221.488 64.657 1.00 123.56 106 THR K C 1
ATOM 6343 O O . THR G 1 106 ? 206.065 222.384 65.349 1.00 123.56 106 THR K O 1
ATOM 6347 N N . PRO G 1 107 ? 206.514 220.210 65.039 1.00 102.37 107 PRO K N 1
ATOM 6348 C CA . PRO G 1 107 ? 205.898 219.834 66.321 1.00 102.37 107 PRO K CA 1
ATOM 6349 C C . PRO G 1 107 ? 206.822 220.167 67.485 1.00 102.37 107 PRO K C 1
ATOM 6350 O O . PRO G 1 107 ? 207.902 219.591 67.622 1.00 102.37 107 PRO K O 1
ATOM 6354 N N . VAL G 1 108 ? 206.387 221.100 68.327 1.00 76.31 108 VAL K N 1
ATOM 6355 C CA . VAL G 1 108 ? 207.126 221.527 69.507 1.00 76.31 108 VAL K CA 1
ATOM 6356 C C . VAL G 1 108 ? 206.368 221.058 70.738 1.00 76.31 108 VAL K C 1
ATOM 6357 O O . VAL G 1 108 ? 205.145 221.214 70.817 1.00 76.31 108 VAL K O 1
ATOM 6361 N N . LEU G 1 109 ? 207.084 220.461 71.686 1.00 62.88 109 LEU K N 1
ATOM 6362 C CA . LEU G 1 109 ? 206.466 219.984 72.912 1.00 62.88 109 LEU K CA 1
ATOM 6363 C C . LEU G 1 109 ? 207.241 220.469 74.125 1.00 62.88 109 LEU K C 1
ATOM 6364 O O . LEU G 1 109 ? 208.465 220.615 74.088 1.00 62.88 109 LEU K O 1
ATOM 6369 N N . LEU G 1 110 ? 206.506 220.713 75.205 1.00 57.27 110 LEU K N 1
ATOM 6370 C CA . LEU G 1 110 ? 207.070 221.168 76.468 1.00 57.27 110 LEU K CA 1
ATOM 6371 C C . LEU G 1 110 ? 206.864 220.083 77.510 1.00 57.27 110 LEU K C 1
ATOM 6372 O O . LEU G 1 110 ? 205.731 219.650 77.742 1.00 57.27 110 LEU K O 1
ATOM 6377 N N . GLU G 1 111 ? 207.952 219.649 78.131 1.00 58.43 111 GLU K N 1
ATOM 6378 C CA . GLU G 1 111 ? 207.916 218.657 79.198 1.00 58.43 111 GLU K CA 1
ATOM 6379 C C . GLU G 1 111 ? 208.211 219.375 80.506 1.00 58.43 111 GLU K C 1
ATOM 6380 O O . GLU G 1 111 ? 209.348 219.793 80.745 1.00 58.43 111 GLU K O 1
ATOM 6386 N N . VAL G 1 112 ? 207.193 219.520 81.347 1.00 74.75 112 VAL K N 1
ATOM 6387 C CA . VAL G 1 112 ? 207.312 220.217 82.622 1.00 74.75 112 VAL K CA 1
ATOM 6388 C C . VAL G 1 112 ? 207.027 219.220 83.733 1.00 74.75 112 VAL K C 1
ATOM 6389 O O . VAL G 1 112 ? 205.975 218.570 83.741 1.00 74.75 112 VAL K O 1
ATOM 6393 N N . GLY G 1 113 ? 207.955 219.105 84.667 1.00 84.22 113 GLY K N 1
ATOM 6394 C CA . GLY G 1 113 ? 207.823 218.155 85.758 1.00 84.22 113 GLY K CA 1
ATOM 6395 C C . GLY G 1 113 ? 208.005 218.818 87.105 1.00 84.22 113 GLY K C 1
ATOM 6396 O O . GLY G 1 113 ? 208.707 219.820 87.227 1.00 84.22 113 GLY K O 1
ATOM 6397 N N . THR G 1 114 ? 207.359 218.246 88.115 1.00 75.75 114 THR K N 1
ATOM 6398 C CA . THR G 1 114 ? 207.443 218.735 89.481 1.00 75.75 114 THR K CA 1
ATOM 6399 C C . THR G 1 114 ? 207.669 217.560 90.421 1.00 75.75 114 THR K C 1
ATOM 6400 O O . THR G 1 114 ? 207.352 216.412 90.100 1.00 75.75 114 THR K O 1
ATOM 6404 N N . PHE G 1 115 ? 208.226 217.858 91.591 1.00 72.80 115 PHE K N 1
ATOM 6405 C CA . PHE G 1 115 ? 208.522 216.839 92.584 1.00 72.80 115 PHE K CA 1
ATOM 6406 C C . PHE G 1 115 ? 208.033 217.283 93.953 1.00 72.80 115 PHE K C 1
ATOM 6407 O O . PHE G 1 115 ? 208.055 218.470 94.286 1.00 72.80 115 PHE K O 1
ATOM 6415 N N . GLY G 1 116 ? 207.596 216.309 94.744 1.00 82.76 116 GLY K N 1
ATOM 6416 C CA . GLY G 1 116 ? 207.169 216.568 96.104 1.00 82.76 116 GLY K CA 1
ATOM 6417 C C . GLY G 1 116 ? 207.325 215.324 96.943 1.00 82.76 116 GLY K C 1
ATOM 6418 O O . GLY G 1 116 ? 207.196 214.201 96.446 1.00 82.76 116 GLY K O 1
ATOM 6419 N N . GLY G 1 117 ? 207.606 215.525 98.232 1.00 103.51 117 GLY K N 1
ATOM 6420 C CA . GLY G 1 117 ? 207.864 214.416 99.124 1.00 103.51 117 GLY K CA 1
ATOM 6421 C C . GLY G 1 117 ? 207.297 214.674 100.506 1.00 103.51 117 GLY K C 1
ATOM 6422 O O . GLY G 1 117 ? 206.915 215.794 100.848 1.00 103.51 117 GLY K O 1
ATOM 6423 N N . ASP G 1 118 ? 207.256 213.606 101.298 1.00 120.22 118 ASP K N 1
ATOM 6424 C CA . ASP G 1 118 ? 206.743 213.674 102.657 1.00 120.22 118 ASP K CA 1
ATOM 6425 C C . ASP G 1 118 ? 207.432 212.610 103.495 1.00 120.22 118 ASP K C 1
ATOM 6426 O O . ASP G 1 118 ? 208.005 211.652 102.970 1.00 120.22 118 ASP K O 1
ATOM 6431 N N . SER G 1 119 ? 207.365 212.786 104.812 1.00 126.65 119 SER K N 1
ATOM 6432 C CA . SER G 1 119 ? 208.003 211.860 105.733 1.00 126.65 119 SER K CA 1
ATOM 6433 C C . SER G 1 119 ? 207.277 211.899 107.067 1.00 126.65 119 SER K C 1
ATOM 6434 O O . SER G 1 119 ? 206.503 212.816 107.351 1.00 126.65 119 SER K O 1
ATOM 6437 N N . THR G 1 120 ? 207.542 210.885 107.886 1.00 119.73 120 THR K N 1
ATOM 6438 C CA . THR G 1 120 ? 206.938 210.796 109.205 1.00 119.73 120 THR K CA 1
ATOM 6439 C C . THR G 1 120 ? 207.842 209.981 110.115 1.00 119.73 120 THR K C 1
ATOM 6440 O O . THR G 1 120 ? 208.704 209.225 109.658 1.00 119.73 120 THR K O 1
ATOM 6444 N N . LEU G 1 121 ? 207.629 210.144 111.416 1.00 112.80 121 LEU K N 1
ATOM 6445 C CA . LEU G 1 121 ? 208.379 209.411 112.426 1.00 112.80 121 LEU K CA 1
ATOM 6446 C C . LEU G 1 121 ? 207.666 208.096 112.711 1.00 112.80 121 LEU K C 1
ATOM 6447 O O . LEU G 1 121 ? 206.507 208.094 113.138 1.00 112.80 121 LEU K O 1
ATOM 6452 N N . THR G 1 122 ? 208.355 206.982 112.469 1.00 119.39 122 THR K N 1
ATOM 6453 C CA . THR G 1 122 ? 207.763 205.665 112.676 1.00 119.39 122 THR K CA 1
ATOM 6454 C C . THR G 1 122 ? 208.076 205.123 114.068 1.00 119.39 122 THR K C 1
ATOM 6455 O O . THR G 1 122 ? 207.165 204.853 114.857 1.00 119.39 122 THR K O 1
ATOM 6459 N N . THR G 1 123 ? 209.359 204.964 114.382 1.00 117.95 123 THR K N 1
ATOM 6460 C CA . THR G 1 123 ? 209.798 204.468 115.682 1.00 117.95 123 THR K CA 1
ATOM 6461 C C . THR G 1 123 ? 210.340 205.645 116.482 1.00 117.95 123 THR K C 1
ATOM 6462 O O . THR G 1 123 ? 211.454 206.117 116.230 1.00 117.95 123 THR K O 1
ATOM 6466 N N . GLN G 1 124 ? 209.557 206.112 117.441 1.00 102.15 124 GLN K N 1
ATOM 6467 C CA . GLN G 1 124 ? 209.945 207.285 118.207 1.00 102.15 124 GLN K CA 1
ATOM 6468 C C . GLN G 1 124 ? 211.100 206.946 119.150 1.00 102.15 124 GLN K C 1
ATOM 6469 O O . GLN G 1 124 ? 211.150 205.842 119.696 1.00 102.15 124 GLN K O 1
ATOM 6475 N N . PRO G 1 125 ? 212.040 207.870 119.342 1.00 103.37 125 PRO K N 1
ATOM 6476 C CA . PRO G 1 125 ? 213.179 207.592 120.223 1.00 103.37 125 PRO K CA 1
ATOM 6477 C C . PRO G 1 125 ? 212.751 207.302 121.652 1.00 103.37 125 PRO K C 1
ATOM 6478 O O . PRO G 1 125 ? 211.750 207.824 122.147 1.00 103.37 125 PRO K O 1
ATOM 6482 N N . THR G 1 126 ? 213.530 206.451 122.312 1.00 110.08 126 THR K N 1
ATOM 6483 C CA . THR G 1 126 ? 213.328 206.116 123.712 1.00 110.08 126 THR K CA 1
ATOM 6484 C C . THR G 1 126 ? 214.245 206.972 124.575 1.00 110.08 126 THR K C 1
ATOM 6485 O O . THR G 1 126 ? 215.399 207.221 124.214 1.00 110.08 126 THR K O 1
ATOM 6489 N N . ILE G 1 127 ? 213.726 207.421 125.713 1.00 114.74 127 ILE K N 1
ATOM 6490 C CA . ILE G 1 127 ? 214.422 208.355 126.588 1.00 114.74 127 ILE K CA 1
ATOM 6491 C C . ILE G 1 127 ? 214.992 207.596 127.777 1.00 114.74 127 ILE K C 1
ATOM 6492 O O . ILE G 1 127 ? 214.285 206.813 128.422 1.00 114.74 127 ILE K O 1
ATOM 6497 N N . SER G 1 128 ? 216.270 207.829 128.066 1.00 120.38 128 SER K N 1
ATOM 6498 C CA . SER G 1 128 ? 216.919 207.186 129.196 1.00 120.38 128 SER K CA 1
ATOM 6499 C C . SER G 1 128 ? 216.379 207.736 130.513 1.00 120.38 128 SER K C 1
ATOM 6500 O O . SER G 1 128 ? 215.881 208.861 130.593 1.00 120.38 128 SER K O 1
ATOM 6503 N N . ALA G 1 129 ? 216.486 206.923 131.554 1.00 120.64 129 ALA K N 1
ATOM 6504 C CA . ALA G 1 129 ? 216.004 207.320 132.871 1.00 120.64 129 ALA K CA 1
ATOM 6505 C C . ALA G 1 129 ? 216.976 208.305 133.509 1.00 120.64 129 ALA K C 1
ATOM 6506 O O . ALA G 1 129 ? 218.181 208.041 133.547 1.00 120.64 129 ALA K O 1
ATOM 6508 N N . PRO G 1 130 ? 216.499 209.440 134.012 1.00 123.69 130 PRO K N 1
ATOM 6509 C CA . PRO G 1 130 ? 217.399 210.407 134.646 1.00 123.69 130 PRO K CA 1
ATOM 6510 C C . PRO G 1 130 ? 217.827 209.941 136.028 1.00 123.69 130 PRO K C 1
ATOM 6511 O O . PRO G 1 130 ? 217.352 208.937 136.561 1.00 123.69 130 PRO K O 1
ATOM 6515 N N . THR G 1 131 ? 218.748 210.701 136.612 1.00 127.36 131 THR K N 1
ATOM 6516 C CA . THR G 1 131 ? 219.265 210.435 137.947 1.00 127.36 131 THR K CA 1
ATOM 6517 C C . THR G 1 131 ? 218.862 211.574 138.871 1.00 127.36 131 THR K C 1
ATOM 6518 O O . THR G 1 131 ? 218.924 212.745 138.481 1.00 127.36 131 THR K O 1
ATOM 6522 N N . ILE G 1 132 ? 218.450 211.229 140.087 1.00 119.41 132 ILE K N 1
ATOM 6523 C CA . ILE G 1 132 ? 218.005 212.198 141.080 1.00 119.41 132 ILE K CA 1
ATOM 6524 C C . ILE G 1 132 ? 218.750 211.936 142.381 1.00 119.41 132 ILE K C 1
ATOM 6525 O O . ILE G 1 132 ? 218.944 210.779 142.771 1.00 119.41 132 ILE K O 1
ATOM 6530 N N . THR G 1 133 ? 219.176 213.009 143.040 1.00 135.95 133 THR K N 1
ATOM 6531 C CA . THR G 1 133 ? 219.943 212.927 144.274 1.00 135.95 133 THR K CA 1
ATOM 6532 C C . THR G 1 133 ? 219.202 213.648 145.390 1.00 135.95 133 THR K C 1
ATOM 6533 O O . THR G 1 133 ? 218.646 214.730 145.182 1.00 135.95 133 THR K O 1
ATOM 6537 N N . ILE G 1 134 ? 219.207 213.047 146.573 1.00 140.16 134 ILE K N 1
ATOM 6538 C CA . ILE G 1 134 ? 218.518 213.599 147.732 1.00 140.16 134 ILE K CA 1
ATOM 6539 C C . ILE G 1 134 ? 219.479 214.492 148.502 1.00 140.16 134 ILE K C 1
ATOM 6540 O O . ILE G 1 134 ? 220.572 214.060 148.886 1.00 140.16 134 ILE K O 1
ATOM 6545 N N . ILE G 1 135 ? 219.072 215.736 148.732 1.00 148.71 135 ILE K N 1
ATOM 6546 C CA . ILE G 1 135 ? 219.849 216.694 149.509 1.00 148.71 135 ILE K CA 1
ATOM 6547 C C . ILE G 1 135 ? 219.133 216.908 150.834 1.00 148.71 135 ILE K C 1
ATOM 6548 O O . ILE G 1 135 ? 217.989 217.379 150.862 1.00 148.71 135 ILE K O 1
ATOM 6553 N N . SER G 1 136 ? 219.808 216.574 151.928 1.00 148.77 136 SER K N 1
ATOM 6554 C CA . SER G 1 136 ? 219.231 216.722 153.259 1.00 148.77 136 SER K CA 1
ATOM 6555 C C . SER G 1 136 ? 219.202 218.184 153.686 1.00 148.77 136 SER K C 1
ATOM 6556 O O . SER G 1 136 ? 219.442 219.085 152.883 1.00 148.77 136 SER K O 1
ATOM 6560 N N . PRO H 1 2 ? 196.178 208.110 260.491 1.00 142.71 2 PRO L N 1
ATOM 6561 C CA . PRO H 1 2 ? 196.757 209.154 259.640 1.00 142.71 2 PRO L CA 1
ATOM 6562 C C . PRO H 1 2 ? 198.113 208.760 259.062 1.00 142.71 2 PRO L C 1
ATOM 6563 O O . PRO H 1 2 ? 199.055 208.504 259.811 1.00 142.71 2 PRO L O 1
ATOM 6567 N N . VAL H 1 3 ? 198.203 208.716 257.737 1.00 150.53 3 VAL L N 1
ATOM 6568 C CA . VAL H 1 3 ? 199.440 208.383 257.043 1.00 150.53 3 VAL L CA 1
ATOM 6569 C C . VAL H 1 3 ? 200.081 209.670 256.548 1.00 150.53 3 VAL L C 1
ATOM 6570 O O . VAL H 1 3 ? 199.435 210.505 255.905 1.00 150.53 3 VAL L O 1
ATOM 6574 N N . ILE H 1 4 ? 201.366 209.834 256.851 1.00 134.20 4 ILE L N 1
ATOM 6575 C CA . ILE H 1 4 ? 202.102 211.047 256.515 1.00 134.20 4 ILE L CA 1
ATOM 6576 C C . ILE H 1 4 ? 203.290 210.666 255.646 1.00 134.20 4 ILE L C 1
ATOM 6577 O O . ILE H 1 4 ? 204.050 209.756 255.989 1.00 134.20 4 ILE L O 1
ATOM 6582 N N . LYS H 1 5 ? 203.450 211.361 254.524 1.00 136.58 5 LYS L N 1
ATOM 6583 C CA . LYS H 1 5 ? 204.540 211.121 253.595 1.00 136.58 5 LYS L CA 1
ATOM 6584 C C . LYS H 1 5 ? 205.212 212.436 253.234 1.00 136.58 5 LYS L C 1
ATOM 6585 O O . LYS H 1 5 ? 204.574 213.493 253.263 1.00 136.58 5 LYS L O 1
ATOM 6591 N N . PRO H 1 6 ? 206.502 212.404 252.903 1.00 136.97 6 PRO L N 1
ATOM 6592 C CA . PRO H 1 6 ? 207.179 213.632 252.472 1.00 136.97 6 PRO L CA 1
ATOM 6593 C C . PRO H 1 6 ? 206.600 214.146 251.163 1.00 136.97 6 PRO L C 1
ATOM 6594 O O . PRO H 1 6 ? 206.119 213.375 250.330 1.00 136.97 6 PRO L O 1
ATOM 6598 N N . VAL H 1 7 ? 206.646 215.462 250.989 1.00 139.41 7 VAL L N 1
ATOM 6599 C CA . VAL H 1 7 ? 206.125 216.117 249.796 1.00 139.41 7 VAL L CA 1
ATOM 6600 C C . VAL H 1 7 ? 207.321 216.600 248.984 1.00 139.41 7 VAL L C 1
ATOM 6601 O O . VAL H 1 7 ? 208.005 217.554 249.366 1.00 139.41 7 VAL L O 1
ATOM 6605 N N . ILE H 1 8 ? 207.572 215.941 247.856 1.00 146.30 8 ILE L N 1
ATOM 6606 C CA . ILE H 1 8 ? 208.661 216.291 246.952 1.00 146.30 8 ILE L CA 1
ATOM 6607 C C . ILE H 1 8 ? 208.094 216.403 245.544 1.00 146.30 8 ILE L C 1
ATOM 6608 O O . ILE H 1 8 ? 207.304 215.553 245.120 1.00 146.30 8 ILE L O 1
ATOM 6613 N N . VAL H 1 9 ? 208.485 217.455 244.828 1.00 146.32 9 VAL L N 1
ATOM 6614 C CA . VAL H 1 9 ? 208.065 217.664 243.450 1.00 146.32 9 VAL L CA 1
ATOM 6615 C C . VAL H 1 9 ? 209.298 217.901 242.590 1.00 146.32 9 VAL L C 1
ATOM 6616 O O . VAL H 1 9 ? 210.261 218.548 243.012 1.00 146.32 9 VAL L O 1
ATOM 6620 N N . ALA H 1 10 ? 209.267 217.359 241.375 1.00 145.54 10 ALA L N 1
ATOM 6621 C CA . ALA H 1 10 ? 210.374 217.470 240.437 1.00 145.54 10 ALA L CA 1
ATOM 6622 C C . ALA H 1 10 ? 209.850 217.886 239.072 1.00 145.54 10 ALA L C 1
ATOM 6623 O O . ALA H 1 10 ? 208.747 217.499 238.676 1.00 145.54 10 ALA L O 1
ATOM 6625 N N . VAL H 1 11 ? 210.649 218.671 238.355 1.00 145.31 11 VAL L N 1
ATOM 6626 C CA . VAL H 1 11 ? 210.289 219.181 237.038 1.00 145.31 11 VAL L CA 1
ATOM 6627 C C . VAL H 1 11 ? 211.389 218.807 236.054 1.00 145.31 11 VAL L C 1
ATOM 6628 O O . VAL H 1 11 ? 212.577 218.822 236.397 1.00 145.31 11 VAL L O 1
ATOM 6632 N N . SER H 1 12 ? 210.990 218.451 234.837 1.00 140.12 12 SER L N 1
ATOM 6633 C CA . SER H 1 12 ? 211.911 218.027 233.795 1.00 140.12 12 SER L CA 1
ATOM 6634 C C . SER H 1 12 ? 212.066 219.118 232.746 1.00 140.12 12 SER L C 1
ATOM 6635 O O . SER H 1 12 ? 211.186 219.964 232.568 1.00 140.12 12 SER L O 1
ATOM 6638 N N . SER H 1 13 ? 213.199 219.090 232.052 1.00 141.77 13 SER L N 1
ATOM 6639 C CA . SER H 1 13 ? 213.478 220.034 230.982 1.00 141.77 13 SER L CA 1
ATOM 6640 C C . SER H 1 13 ? 213.014 219.449 229.648 1.00 141.77 13 SER L C 1
ATOM 6641 O O . SER H 1 13 ? 212.337 218.420 229.597 1.00 141.77 13 SER L O 1
ATOM 6644 N N . ALA H 1 14 ? 213.379 220.105 228.548 1.00 140.78 14 ALA L N 1
ATOM 6645 C CA . ALA H 1 14 ? 213.007 219.656 227.215 1.00 140.78 14 ALA L CA 1
ATOM 6646 C C . ALA H 1 14 ? 214.240 219.151 226.483 1.00 140.78 14 ALA L C 1
ATOM 6647 O O . ALA H 1 14 ? 215.197 219.916 226.296 1.00 140.78 14 ALA L O 1
ATOM 6649 N N . PRO H 1 15 ? 214.268 217.890 226.064 1.00 133.32 15 PRO L N 1
ATOM 6650 C CA . PRO H 1 15 ? 215.436 217.367 225.348 1.00 133.32 15 PRO L CA 1
ATOM 6651 C C . PRO H 1 15 ? 215.596 218.021 223.984 1.00 133.32 15 PRO L C 1
ATOM 6652 O O . PRO H 1 15 ? 214.707 218.704 223.473 1.00 133.32 15 PRO L O 1
ATOM 6656 N N . VAL H 1 16 ? 216.768 217.798 223.390 1.00 133.98 16 VAL L N 1
ATOM 6657 C CA . VAL H 1 16 ? 217.132 218.381 222.104 1.00 133.98 16 VAL L CA 1
ATOM 6658 C C . VAL H 1 16 ? 217.545 217.262 221.158 1.00 133.98 16 VAL L C 1
ATOM 6659 O O . VAL H 1 16 ? 218.314 216.374 221.540 1.00 133.98 16 VAL L O 1
ATOM 6663 N N . SER H 1 17 ? 217.035 217.307 219.929 1.00 125.90 17 SER L N 1
ATOM 6664 C CA . SER H 1 17 ? 217.367 216.315 218.920 1.00 125.90 17 SER L CA 1
ATOM 6665 C C . SER H 1 17 ? 218.743 216.596 218.320 1.00 125.90 17 SER L C 1
ATOM 6666 O O . SER H 1 17 ? 219.401 217.590 218.637 1.00 125.90 17 SER L O 1
ATOM 6669 N N . THR H 1 18 ? 219.182 215.694 217.435 1.00 127.20 18 THR L N 1
ATOM 6670 C CA . THR H 1 18 ? 220.501 215.797 216.818 1.00 127.20 18 THR L CA 1
ATOM 6671 C C . THR H 1 18 ? 220.460 215.566 215.310 1.00 127.20 18 THR L C 1
ATOM 6672 O O . THR H 1 18 ? 221.493 215.691 214.645 1.00 127.20 18 THR L O 1
ATOM 6676 N N . GLY H 1 19 ? 219.299 215.235 214.754 1.00 120.61 19 GLY L N 1
ATOM 6677 C CA . GLY H 1 19 ? 219.185 215.013 213.324 1.00 120.61 19 GLY L CA 1
ATOM 6678 C C . GLY H 1 19 ? 219.674 213.635 212.908 1.00 120.61 19 GLY L C 1
ATOM 6679 O O . GLY H 1 19 ? 220.312 212.904 213.663 1.00 120.61 19 GLY L O 1
ATOM 6680 N N . GLY H 1 20 ? 219.368 213.290 211.667 1.00 118.28 20 GLY L N 1
ATOM 6681 C CA . GLY H 1 20 ? 219.690 211.982 211.121 1.00 118.28 20 GLY L CA 1
ATOM 6682 C C . GLY H 1 20 ? 220.017 212.064 209.647 1.00 118.28 20 GLY L C 1
ATOM 6683 O O . GLY H 1 20 ? 220.498 213.091 209.159 1.00 118.28 20 GLY L O 1
ATOM 6684 N N . VAL H 1 21 ? 219.752 210.973 208.931 1.00 128.95 21 VAL L N 1
ATOM 6685 C CA . VAL H 1 21 ? 220.093 210.845 207.520 1.00 128.95 21 VAL L CA 1
ATOM 6686 C C . VAL H 1 21 ? 218.885 210.306 206.767 1.00 128.95 21 VAL L C 1
ATOM 6687 O O . VAL H 1 21 ? 218.202 209.392 207.241 1.00 128.95 21 VAL L O 1
ATOM 6691 N N . ILE H 1 22 ? 218.622 210.877 205.593 1.00 126.75 22 ILE L N 1
ATOM 6692 C CA . ILE H 1 22 ? 217.494 210.497 204.754 1.00 126.75 22 ILE L CA 1
ATOM 6693 C C . ILE H 1 22 ? 218.016 209.940 203.438 1.00 126.75 22 ILE L C 1
ATOM 6694 O O . ILE H 1 22 ? 218.916 210.520 202.821 1.00 126.75 22 ILE L O 1
ATOM 6699 N N . ALA H 1 23 ? 217.447 208.817 203.009 1.00 133.00 23 ALA L N 1
ATOM 6700 C CA . ALA H 1 23 ? 217.761 208.205 201.726 1.00 133.00 23 ALA L CA 1
ATOM 6701 C C . ALA H 1 23 ? 216.541 208.284 200.821 1.00 133.00 23 ALA L C 1
ATOM 6702 O O . ALA H 1 23 ? 215.416 208.030 201.260 1.00 133.00 23 ALA L O 1
ATOM 6704 N N . THR H 1 24 ? 216.767 208.632 199.555 1.00 132.67 24 THR L N 1
ATOM 6705 C CA . THR H 1 24 ? 215.686 208.902 198.619 1.00 132.67 24 THR L CA 1
ATOM 6706 C C . THR H 1 24 ? 215.847 208.067 197.358 1.00 132.67 24 THR L C 1
ATOM 6707 O O . THR H 1 24 ? 216.961 207.717 196.959 1.00 132.67 24 THR L O 1
ATOM 6711 N N . THR H 1 25 ? 214.713 207.756 196.731 1.00 124.39 25 THR L N 1
ATOM 6712 C CA . THR H 1 25 ? 214.673 207.031 195.470 1.00 124.39 25 THR L CA 1
ATOM 6713 C C . THR H 1 25 ? 213.761 207.762 194.495 1.00 124.39 25 THR L C 1
ATOM 6714 O O . THR H 1 25 ? 212.791 208.410 194.896 1.00 124.39 25 THR L O 1
ATOM 6718 N N . VAL H 1 26 ? 214.081 207.650 193.209 1.00 90.99 26 VAL L N 1
ATOM 6719 C CA . VAL H 1 26 ? 213.316 208.283 192.141 1.00 90.99 26 VAL L CA 1
ATOM 6720 C C . VAL H 1 26 ? 212.930 207.214 191.130 1.00 90.99 26 VAL L C 1
ATOM 6721 O O . VAL H 1 26 ? 213.788 206.453 190.668 1.00 90.99 26 VAL L O 1
ATOM 6725 N N . SER H 1 27 ? 211.646 207.158 190.786 1.00 86.43 27 SER L N 1
ATOM 6726 C CA . SER H 1 27 ? 211.140 206.142 189.870 1.00 86.43 27 SER L CA 1
ATOM 6727 C C . SER H 1 27 ? 210.580 206.792 188.613 1.00 86.43 27 SER L C 1
ATOM 6728 O O . SER H 1 27 ? 209.483 207.370 188.658 1.00 86.43 27 SER L O 1
ATOM 6731 N N . PRO H 1 28 ? 211.279 206.730 187.484 1.00 72.84 28 PRO L N 1
ATOM 6732 C CA . PRO H 1 28 ? 210.736 207.257 186.231 1.00 72.84 28 PRO L CA 1
ATOM 6733 C C . PRO H 1 28 ? 209.979 206.196 185.450 1.00 72.84 28 PRO L C 1
ATOM 6734 O O . PRO H 1 28 ? 210.163 204.992 185.634 1.00 72.84 28 PRO L O 1
ATOM 6738 N N . THR H 1 29 ? 209.111 206.668 184.560 1.00 94.08 29 THR L N 1
ATOM 6739 C CA . THR H 1 29 ? 208.342 205.786 183.693 1.00 94.08 29 THR L CA 1
ATOM 6740 C C . THR H 1 29 ? 207.955 206.543 182.434 1.00 94.08 29 THR L C 1
ATOM 6741 O O . THR H 1 29 ? 207.393 207.639 182.515 1.00 94.08 29 THR L O 1
ATOM 6745 N N . VAL H 1 30 ? 208.254 205.959 181.277 1.00 92.44 30 VAL L N 1
ATOM 6746 C CA . VAL H 1 30 ? 207.995 206.579 179.984 1.00 92.44 30 VAL L CA 1
ATOM 6747 C C . VAL H 1 30 ? 207.045 205.680 179.205 1.00 92.44 30 VAL L C 1
ATOM 6748 O O . VAL H 1 30 ? 207.333 204.494 179.000 1.00 92.44 30 VAL L O 1
ATOM 6752 N N . ALA H 1 31 ? 205.924 206.243 178.767 1.00 95.57 31 ALA L N 1
ATOM 6753 C CA . ALA H 1 31 ? 204.933 205.522 177.984 1.00 95.57 31 ALA L CA 1
ATOM 6754 C C . ALA H 1 31 ? 204.936 206.019 176.544 1.00 95.57 31 ALA L C 1
ATOM 6755 O O . ALA H 1 31 ? 204.966 207.224 176.284 1.00 95.57 31 ALA L O 1
ATOM 6757 N N . ARG H 1 32 ? 204.896 205.075 175.608 1.00 93.68 32 ARG L N 1
ATOM 6758 C CA . ARG H 1 32 ? 204.966 205.379 174.185 1.00 93.68 32 ARG L CA 1
ATOM 6759 C C . ARG H 1 32 ? 203.702 204.894 173.496 1.00 93.68 32 ARG L C 1
ATOM 6760 O O . ARG H 1 32 ? 203.278 203.753 173.701 1.00 93.68 32 ARG L O 1
ATOM 6768 N N . PHE H 1 33 ? 203.109 205.759 172.678 1.00 92.52 33 PHE L N 1
ATOM 6769 C CA . PHE H 1 33 ? 201.885 205.445 171.958 1.00 92.52 33 PHE L CA 1
ATOM 6770 C C . PHE H 1 33 ? 202.038 205.838 170.498 1.00 92.52 33 PHE L C 1
ATOM 6771 O O . PHE H 1 33 ? 202.547 206.918 170.186 1.00 92.52 33 PHE L O 1
ATOM 6779 N N . TYR H 1 34 ? 201.595 204.955 169.609 1.00 106.41 34 TYR L N 1
ATOM 6780 C CA . TYR H 1 34 ? 201.671 205.158 168.170 1.00 106.41 34 TYR L CA 1
ATOM 6781 C C . TYR H 1 34 ? 200.390 205.795 167.645 1.00 106.41 34 TYR L C 1
ATOM 6782 O O . TYR H 1 34 ? 199.350 205.797 168.308 1.00 106.41 34 TYR L O 1
ATOM 6791 N N . ALA H 1 35 ? 200.482 206.347 166.438 1.00 116.42 35 ALA L N 1
ATOM 6792 C CA . ALA H 1 35 ? 199.354 207.017 165.814 1.00 116.42 35 ALA L CA 1
ATOM 6793 C C . ALA H 1 35 ? 199.472 206.899 164.303 1.00 116.42 35 ALA L C 1
ATOM 6794 O O . ALA H 1 35 ? 200.545 206.634 163.758 1.00 116.42 35 ALA L O 1
ATOM 6796 N N . ALA H 1 36 ? 198.339 207.108 163.627 1.00 176.44 36 ALA L N 1
ATOM 6797 C CA . ALA H 1 36 ? 198.262 207.114 162.162 1.00 176.44 36 ALA L CA 1
ATOM 6798 C C . ALA H 1 36 ? 197.260 208.199 161.769 1.00 176.44 36 ALA L C 1
ATOM 6799 O O . ALA H 1 36 ? 196.051 207.957 161.715 1.00 176.44 36 ALA L O 1
ATOM 6801 N N . ILE H 1 37 ? 197.774 209.393 161.487 1.00 195.04 37 ILE L N 1
ATOM 6802 C CA . ILE H 1 37 ? 196.949 210.556 161.181 1.00 195.04 37 ILE L CA 1
ATOM 6803 C C . ILE H 1 37 ? 196.618 210.640 159.694 1.00 195.04 37 ILE L C 1
ATOM 6804 O O . ILE H 1 37 ? 197.256 211.372 158.930 1.00 195.04 37 ILE L O 1
ATOM 6809 N N . THR H 1 38 ? 195.582 209.920 159.280 1.00 224.38 38 THR L N 1
ATOM 6810 C CA . THR H 1 38 ? 195.121 209.988 157.906 1.00 224.38 38 THR L CA 1
ATOM 6811 C C . THR H 1 38 ? 194.197 211.191 157.736 1.00 224.38 38 THR L C 1
ATOM 6812 O O . THR H 1 38 ? 193.924 211.939 158.678 1.00 224.38 38 THR L O 1
ATOM 6816 N N . ALA H 1 39 ? 193.701 211.381 156.515 1.00 232.47 39 ALA L N 1
ATOM 6817 C CA . ALA H 1 39 ? 192.740 212.446 156.258 1.00 232.47 39 ALA L CA 1
ATOM 6818 C C . ALA H 1 39 ? 191.338 212.095 156.731 1.00 232.47 39 ALA L C 1
ATOM 6819 O O . ALA H 1 39 ? 190.394 212.823 156.403 1.00 232.47 39 ALA L O 1
ATOM 6821 N N . ALA H 1 40 ? 191.183 211.001 157.481 1.00 234.86 40 ALA L N 1
ATOM 6822 C CA . ALA H 1 40 ? 189.862 210.596 157.947 1.00 234.86 40 ALA L CA 1
ATOM 6823 C C . ALA H 1 40 ? 189.254 211.639 158.874 1.00 234.86 40 ALA L C 1
ATOM 6824 O O . ALA H 1 40 ? 188.059 211.941 158.782 1.00 234.86 40 ALA L O 1
ATOM 6826 N N . MET H 1 41 ? 190.059 212.203 159.777 1.00 223.11 41 MET L N 1
ATOM 6827 C CA . MET H 1 41 ? 189.555 213.184 160.727 1.00 223.11 41 MET L CA 1
ATOM 6828 C C . MET H 1 41 ? 190.305 214.509 160.667 1.00 223.11 41 MET L C 1
ATOM 6829 O O . MET H 1 41 ? 190.261 215.275 161.637 1.00 223.11 41 MET L O 1
ATOM 6834 N N . ILE H 1 42 ? 190.992 214.800 159.565 1.00 228.57 42 ILE L N 1
ATOM 6835 C CA . ILE H 1 42 ? 191.605 216.111 159.392 1.00 228.57 42 ILE L CA 1
ATOM 6836 C C . ILE H 1 42 ? 190.535 217.085 158.918 1.00 228.57 42 ILE L C 1
ATOM 6837 O O . ILE H 1 42 ? 189.896 216.870 157.881 1.00 228.57 42 ILE L O 1
ATOM 6842 N N . ALA H 1 43 ? 190.332 218.164 159.678 1.00 223.07 43 ALA L N 1
ATOM 6843 C CA . ALA H 1 43 ? 189.286 219.130 159.363 1.00 223.07 43 ALA L CA 1
ATOM 6844 C C . ALA H 1 43 ? 189.813 220.560 159.318 1.00 223.07 43 ALA L C 1
ATOM 6845 O O . ALA H 1 43 ? 189.022 221.506 159.386 1.00 223.07 43 ALA L O 1
ATOM 6847 N N . GLY H 1 44 ? 191.126 220.739 159.201 1.00 227.74 44 GLY L N 1
ATOM 6848 C CA . GLY H 1 44 ? 191.695 222.062 159.035 1.00 227.74 44 GLY L CA 1
ATOM 6849 C C . GLY H 1 44 ? 191.470 223.011 160.195 1.00 227.74 44 GLY L C 1
ATOM 6850 O O . GLY H 1 44 ? 191.031 224.147 159.993 1.00 227.74 44 GLY L O 1
ATOM 6851 N N . GLY H 1 45 ? 191.765 222.565 161.413 1.00 219.01 45 GLY L N 1
ATOM 6852 C CA . GLY H 1 45 ? 191.603 223.418 162.575 1.00 219.01 45 GLY L CA 1
ATOM 6853 C C . GLY H 1 45 ? 191.114 222.695 163.813 1.00 219.01 45 GLY L C 1
ATOM 6854 O O . GLY H 1 45 ? 191.343 223.153 164.936 1.00 219.01 45 GLY L O 1
ATOM 6855 N N . VAL H 1 46 ? 190.435 221.567 163.623 1.00 211.21 46 VAL L N 1
ATOM 6856 C CA . VAL H 1 46 ? 189.961 220.762 164.743 1.00 211.21 46 VAL L CA 1
ATOM 6857 C C . VAL H 1 46 ? 190.438 219.329 164.534 1.00 211.21 46 VAL L C 1
ATOM 6858 O O . VAL H 1 46 ? 189.900 218.382 165.121 1.00 211.21 46 VAL L O 1
ATOM 6862 N N . THR H 1 47 ? 191.471 219.168 163.705 1.00 204.26 47 THR L N 1
ATOM 6863 C CA . THR H 1 47 ? 192.059 217.860 163.440 1.00 204.26 47 THR L CA 1
ATOM 6864 C C . THR H 1 47 ? 192.473 217.203 164.748 1.00 204.26 47 THR L C 1
ATOM 6865 O O . THR H 1 47 ? 193.360 217.700 165.448 1.00 204.26 47 THR L O 1
ATOM 6869 N N . THR H 1 48 ? 191.833 216.086 165.083 1.00 174.98 48 THR L N 1
ATOM 6870 C CA . THR H 1 48 ? 191.954 215.515 166.422 1.00 174.98 48 THR L CA 1
ATOM 6871 C C . THR H 1 48 ? 191.694 214.015 166.322 1.00 174.98 48 THR L C 1
ATOM 6872 O O . THR H 1 48 ? 190.641 213.597 165.832 1.00 174.98 48 THR L O 1
ATOM 6876 N N . ILE H 1 49 ? 192.654 213.219 166.768 1.00 143.33 49 ILE L N 1
ATOM 6877 C CA . ILE H 1 49 ? 192.478 211.766 166.792 1.00 143.33 49 ILE L CA 1
ATOM 6878 C C . ILE H 1 49 ? 191.991 211.350 168.176 1.00 143.33 49 ILE L C 1
ATOM 6879 O O . ILE H 1 49 ? 192.619 211.719 169.181 1.00 143.33 49 ILE L O 1
ATOM 6884 N N . PRO H 1 50 ? 190.903 210.592 168.273 1.00 148.08 50 PRO L N 1
ATOM 6885 C CA . PRO H 1 50 ? 190.419 210.149 169.583 1.00 148.08 50 PRO L CA 1
ATOM 6886 C C . PRO H 1 50 ? 191.321 209.075 170.167 1.00 148.08 50 PRO L C 1
ATOM 6887 O O . PRO H 1 50 ? 192.294 208.631 169.556 1.00 148.08 50 PRO L O 1
ATOM 6891 N N . ALA H 1 51 ? 190.970 208.637 171.375 1.00 141.24 51 ALA L N 1
ATOM 6892 C CA . ALA H 1 51 ? 191.739 207.585 172.025 1.00 141.24 51 ALA L CA 1
ATOM 6893 C C . ALA H 1 51 ? 191.321 206.221 171.499 1.00 141.24 51 ALA L C 1
ATOM 6894 O O . ALA H 1 51 ? 191.136 205.277 172.273 1.00 141.24 51 ALA L O 1
ATOM 6896 N N . ALA H 1 52 ? 191.172 206.111 170.182 1.00 152.50 52 ALA L N 1
ATOM 6897 C CA . ALA H 1 52 ? 190.897 204.831 169.542 1.00 152.50 52 ALA L CA 1
ATOM 6898 C C . ALA H 1 52 ? 191.771 204.541 168.330 1.00 152.50 52 ALA L C 1
ATOM 6899 O O . ALA H 1 52 ? 191.996 203.363 168.033 1.00 152.50 52 ALA L O 1
ATOM 6901 N N . SER H 1 53 ? 192.272 205.548 167.619 1.00 139.12 53 SER L N 1
ATOM 6902 C CA . SER H 1 53 ? 193.142 205.311 166.469 1.00 139.12 53 SER L CA 1
ATOM 6903 C C . SER H 1 53 ? 194.612 205.338 166.871 1.00 139.12 53 SER L C 1
ATOM 6904 O O . SER H 1 53 ? 195.446 205.955 166.211 1.00 139.12 53 SER L O 1
ATOM 6907 N N . PHE H 1 54 ? 194.940 204.625 167.947 1.00 129.85 54 PHE L N 1
ATOM 6908 C CA . PHE H 1 54 ? 196.284 204.586 168.504 1.00 129.85 54 PHE L CA 1
ATOM 6909 C C . PHE H 1 54 ? 196.705 203.139 168.717 1.00 129.85 54 PHE L C 1
ATOM 6910 O O . PHE H 1 54 ? 195.898 202.296 169.117 1.00 129.85 54 PHE L O 1
ATOM 6918 N N . LEU H 1 55 ? 197.976 202.862 168.456 1.00 119.06 55 LEU L N 1
ATOM 6919 C CA . LEU H 1 55 ? 198.582 201.592 168.811 1.00 119.06 55 LEU L CA 1
ATOM 6920 C C . LEU H 1 55 ? 199.319 201.748 170.139 1.00 119.06 55 LEU L C 1
ATOM 6921 O O . LEU H 1 55 ? 199.212 202.774 170.817 1.00 119.06 55 LEU L O 1
ATOM 6926 N N . ASP H 1 56 ? 200.082 200.727 170.521 1.00 134.32 56 ASP L N 1
ATOM 6927 C CA . ASP H 1 56 ? 200.816 200.752 171.778 1.00 134.32 56 ASP L CA 1
ATOM 6928 C C . ASP H 1 56 ? 202.190 200.135 171.551 1.00 134.32 56 ASP L C 1
ATOM 6929 O O . ASP H 1 56 ? 202.637 199.962 170.413 1.00 134.32 56 ASP L O 1
ATOM 6934 N N . ASP H 1 57 ? 202.860 199.804 172.656 1.00 135.81 57 ASP L N 1
ATOM 6935 C CA . ASP H 1 57 ? 204.224 199.292 172.594 1.00 135.81 57 ASP L CA 1
ATOM 6936 C C . ASP H 1 57 ? 204.295 198.001 171.789 1.00 135.81 57 ASP L C 1
ATOM 6937 O O . ASP H 1 57 ? 205.216 197.803 170.989 1.00 135.81 57 ASP L O 1
ATOM 6942 N N . ALA H 1 58 ? 203.330 197.110 171.988 1.00 166.45 58 ALA L N 1
ATOM 6943 C CA . ALA H 1 58 ? 203.262 195.842 171.273 1.00 166.45 58 ALA L CA 1
ATOM 6944 C C . ALA H 1 58 ? 202.021 195.781 170.392 1.00 166.45 58 ALA L C 1
ATOM 6945 O O . ALA H 1 58 ? 201.379 194.736 170.262 1.00 166.45 58 ALA L O 1
ATOM 6947 N N . ASP H 1 59 ? 201.673 196.915 169.779 1.00 170.31 59 ASP L N 1
ATOM 6948 C CA . ASP H 1 59 ? 200.558 197.007 168.835 1.00 170.31 59 ASP L CA 1
ATOM 6949 C C . ASP H 1 59 ? 199.236 196.592 169.483 1.00 170.31 59 ASP L C 1
ATOM 6950 O O . ASP H 1 59 ? 198.419 195.886 168.889 1.00 170.31 59 ASP L O 1
ATOM 6955 N N . ALA H 1 60 ? 199.027 197.045 170.715 1.00 159.82 60 ALA L N 1
ATOM 6956 C CA . ALA H 1 60 ? 197.788 196.779 171.435 1.00 159.82 60 ALA L CA 1
ATOM 6957 C C . ALA H 1 60 ? 196.903 198.015 171.382 1.00 159.82 60 ALA L C 1
ATOM 6958 O O . ALA H 1 60 ? 197.312 199.079 171.872 1.00 159.82 60 ALA L O 1
ATOM 6960 N N . PRO H 1 61 ? 195.713 197.941 170.791 1.00 168.00 61 PRO L N 1
ATOM 6961 C CA . PRO H 1 61 ? 194.853 199.128 170.706 1.00 168.00 61 PRO L CA 1
ATOM 6962 C C . PRO H 1 61 ? 194.573 199.726 172.078 1.00 168.00 61 PRO L C 1
ATOM 6963 O O . PRO H 1 61 ? 194.292 199.013 173.045 1.00 168.00 61 PRO L O 1
ATOM 6967 N N . VAL H 1 62 ? 194.659 201.052 172.157 1.00 157.71 62 VAL L N 1
ATOM 6968 C CA . VAL H 1 62 ? 194.549 201.773 173.421 1.00 157.71 62 VAL L CA 1
ATOM 6969 C C . VAL H 1 62 ? 193.089 202.021 173.769 1.00 157.71 62 VAL L C 1
ATOM 6970 O O . VAL H 1 62 ? 192.195 201.817 172.940 1.00 157.71 62 VAL L O 1
ATOM 6974 N N . ALA H 1 63 ? 192.843 202.465 175.001 1.00 154.61 63 ALA L N 1
ATOM 6975 C CA . ALA H 1 63 ? 191.518 202.876 175.446 1.00 154.61 63 ALA L CA 1
ATOM 6976 C C . ALA H 1 63 ? 191.441 204.366 175.736 1.00 154.61 63 ALA L C 1
ATOM 6977 O O . ALA H 1 63 ? 190.487 205.027 175.309 1.00 154.61 63 ALA L O 1
ATOM 6979 N N . ALA H 1 64 ? 192.422 204.917 176.447 1.00 144.57 64 ALA L N 1
ATOM 6980 C CA . ALA H 1 64 ? 192.433 206.332 176.787 1.00 144.57 64 ALA L CA 1
ATOM 6981 C C . ALA H 1 64 ? 193.881 206.790 176.912 1.00 144.57 64 ALA L C 1
ATOM 6982 O O . ALA H 1 64 ? 194.818 206.001 176.759 1.00 144.57 64 ALA L O 1
ATOM 6984 N N . LEU H 1 65 ? 194.061 208.087 177.194 1.00 141.97 65 LEU L N 1
ATOM 6985 C CA . LEU H 1 65 ? 195.403 208.640 177.291 1.00 141.97 65 LEU L CA 1
ATOM 6986 C C . LEU H 1 65 ? 195.699 209.124 178.705 1.00 141.97 65 LEU L C 1
ATOM 6987 O O . LEU H 1 65 ? 194.860 209.788 179.325 1.00 141.97 65 LEU L O 1
ATOM 6992 N N . PRO H 1 66 ? 196.882 208.814 179.233 1.00 131.68 66 PRO L N 1
ATOM 6993 C CA . PRO H 1 66 ? 197.236 209.260 180.587 1.00 131.68 66 PRO L CA 1
ATOM 6994 C C . PRO H 1 66 ? 197.562 210.742 180.636 1.00 131.68 66 PRO L C 1
ATOM 6995 O O . PRO H 1 66 ? 198.729 211.125 180.502 1.00 131.68 66 PRO L O 1
ATOM 6999 N N . VAL H 1 67 ? 196.532 211.571 180.795 1.00 135.14 67 VAL L N 1
ATOM 7000 C CA . VAL H 1 67 ? 196.642 213.029 180.855 1.00 135.14 67 VAL L CA 1
ATOM 7001 C C . VAL H 1 67 ? 197.846 213.448 181.689 1.00 135.14 67 VAL L C 1
ATOM 7002 O O . VAL H 1 67 ? 198.035 212.944 182.806 1.00 135.14 67 VAL L O 1
ATOM 7006 N N . PRO H 1 68 ? 198.691 214.345 181.185 1.00 122.58 68 PRO L N 1
ATOM 7007 C CA . PRO H 1 68 ? 199.853 214.790 181.965 1.00 122.58 68 PRO L CA 1
ATOM 7008 C C . PRO H 1 68 ? 199.418 215.531 183.218 1.00 122.58 68 PRO L C 1
ATOM 7009 O O . PRO H 1 68 ? 198.824 216.609 183.151 1.00 122.58 68 PRO L O 1
ATOM 7013 N N . ALA H 1 69 ? 199.717 214.941 184.369 1.00 124.74 69 ALA L N 1
ATOM 7014 C CA . ALA H 1 69 ? 199.424 215.559 185.650 1.00 124.74 69 ALA L CA 1
ATOM 7015 C C . ALA H 1 69 ? 200.577 216.485 186.034 1.00 124.74 69 ALA L C 1
ATOM 7016 O O . ALA H 1 69 ? 201.454 216.792 185.223 1.00 124.74 69 ALA L O 1
ATOM 7018 N N . ALA H 1 70 ? 200.588 216.946 187.285 1.00 113.29 70 ALA L N 1
ATOM 7019 C CA . ALA H 1 70 ? 201.638 217.848 187.739 1.00 113.29 70 ALA L CA 1
ATOM 7020 C C . ALA H 1 70 ? 202.983 217.157 187.915 1.00 113.29 70 ALA L C 1
ATOM 7021 O O . ALA H 1 70 ? 203.988 217.846 188.115 1.00 113.29 70 ALA L O 1
ATOM 7023 N N . ASN H 1 71 ? 203.032 215.830 187.849 1.00 91.22 71 ASN L N 1
ATOM 7024 C CA . ASN H 1 71 ? 204.270 215.078 188.008 1.00 91.22 71 ASN L CA 1
ATOM 7025 C C . ASN H 1 71 ? 204.620 214.327 186.731 1.00 91.22 71 ASN L C 1
ATOM 7026 O O . ASN H 1 71 ? 205.022 213.163 186.763 1.00 91.22 71 ASN L O 1
ATOM 7031 N N . GLY H 1 72 ? 204.469 214.987 185.588 1.00 81.82 72 GLY L N 1
ATOM 7032 C CA . GLY H 1 72 ? 204.766 214.338 184.325 1.00 81.82 72 GLY L CA 1
ATOM 7033 C C . GLY H 1 72 ? 204.837 215.345 183.200 1.00 81.82 72 GLY L C 1
ATOM 7034 O O . GLY H 1 72 ? 204.525 216.526 183.368 1.00 81.82 72 GLY L O 1
ATOM 7035 N N . TYR H 1 73 ? 205.256 214.851 182.038 1.00 66.68 73 TYR L N 1
ATOM 7036 C CA . TYR H 1 73 ? 205.394 215.677 180.850 1.00 66.68 73 TYR L CA 1
ATOM 7037 C C . TYR H 1 73 ? 205.086 214.826 179.629 1.00 66.68 73 TYR L C 1
ATOM 7038 O O . TYR H 1 73 ? 205.198 213.599 179.668 1.00 66.68 73 TYR L O 1
ATOM 7047 N N . TYR H 1 74 ? 204.701 215.490 178.544 1.00 77.49 74 TYR L N 1
ATOM 7048 C CA . TYR H 1 74 ? 204.381 214.816 177.295 1.00 77.49 74 TYR L CA 1
ATOM 7049 C C . TYR H 1 74 ? 204.889 215.642 176.125 1.00 77.49 74 TYR L C 1
ATOM 7050 O O . TYR H 1 74 ? 204.909 216.874 176.186 1.00 77.49 74 TYR L O 1
ATOM 7059 N N . ASN H 1 75 ? 205.300 214.959 175.063 1.00 55.90 75 ASN L N 1
ATOM 7060 C CA . ASN H 1 75 ? 205.745 215.601 173.837 1.00 55.90 75 ASN L CA 1
ATOM 7061 C C . ASN H 1 75 ? 204.940 215.070 172.663 1.00 55.90 75 ASN L C 1
ATOM 7062 O O . ASN H 1 75 ? 204.566 213.894 172.635 1.00 55.90 75 ASN L O 1
ATOM 7067 N N . VAL H 1 76 ? 204.678 215.940 171.694 1.00 64.90 76 VAL L N 1
ATOM 7068 C CA . VAL H 1 76 ? 203.932 215.587 170.495 1.00 64.90 76 VAL L CA 1
ATOM 7069 C C . VAL H 1 76 ? 204.890 215.599 169.312 1.00 64.90 76 VAL L C 1
ATOM 7070 O O . VAL H 1 76 ? 205.572 216.599 169.057 1.00 64.90 76 VAL L O 1
ATOM 7074 N N . TYR H 1 77 ? 204.962 214.476 168.606 1.00 66.27 77 TYR L N 1
ATOM 7075 C CA . TYR H 1 77 ? 205.828 214.321 167.446 1.00 66.27 77 TYR L CA 1
ATOM 7076 C C . TYR H 1 77 ? 204.985 214.306 166.182 1.00 66.27 77 TYR L C 1
ATOM 7077 O O . TYR H 1 77 ? 203.996 213.575 166.100 1.00 66.27 77 TYR L O 1
ATOM 7086 N N . ILE H 1 78 ? 205.379 215.108 165.201 1.00 82.09 78 ILE L N 1
ATOM 7087 C CA . ILE H 1 78 ? 204.775 215.086 163.876 1.00 82.09 78 ILE L CA 1
ATOM 7088 C C . ILE H 1 78 ? 205.890 214.858 162.870 1.00 82.09 78 ILE L C 1
ATOM 7089 O O . ILE H 1 78 ? 206.790 215.696 162.734 1.00 82.09 78 ILE L O 1
ATOM 7094 N N . ASN H 1 79 ? 205.832 213.723 162.173 1.00 102.10 79 ASN L N 1
ATOM 7095 C CA . ASN H 1 79 ? 206.876 213.308 161.239 1.00 102.10 79 ASN L CA 1
ATOM 7096 C C . ASN H 1 79 ? 208.238 213.222 161.923 1.00 102.10 79 ASN L C 1
ATOM 7097 O O . ASN H 1 79 ? 209.275 213.449 161.297 1.00 102.10 79 ASN L O 1
ATOM 7102 N N . GLY H 1 80 ? 208.242 212.895 163.213 1.00 94.60 80 GLY L N 1
ATOM 7103 C CA . GLY H 1 80 ? 209.480 212.747 163.952 1.00 94.60 80 GLY L CA 1
ATOM 7104 C C . GLY H 1 80 ? 210.156 214.035 164.355 1.00 94.60 80 GLY L C 1
ATOM 7105 O O . GLY H 1 80 ? 211.337 214.014 164.713 1.00 94.60 80 GLY L O 1
ATOM 7106 N N . ILE H 1 81 ? 209.449 215.158 164.309 1.00 84.87 81 ILE L N 1
ATOM 7107 C CA . ILE H 1 81 ? 209.986 216.452 164.707 1.00 84.87 81 ILE L CA 1
ATOM 7108 C C . ILE H 1 81 ? 209.241 216.902 165.952 1.00 84.87 81 ILE L C 1
ATOM 7109 O O . ILE H 1 81 ? 208.005 216.889 165.975 1.00 84.87 81 ILE L O 1
ATOM 7114 N N . LEU H 1 82 ? 209.987 217.286 166.984 1.00 76.34 82 LEU L N 1
ATOM 7115 C CA . LEU H 1 82 ? 209.362 217.786 168.199 1.00 76.34 82 LEU L CA 1
ATOM 7116 C C . LEU H 1 82 ? 208.474 218.977 167.877 1.00 76.34 82 LEU L C 1
ATOM 7117 O O . LEU H 1 82 ? 208.837 219.843 167.078 1.00 76.34 82 LEU L O 1
ATOM 7122 N N . GLN H 1 83 ? 207.291 218.999 168.476 1.00 97.12 83 GLN L N 1
ATOM 7123 C CA . GLN H 1 83 ? 206.343 220.085 168.299 1.00 97.12 83 GLN L CA 1
ATOM 7124 C C . GLN H 1 83 ? 206.023 220.707 169.649 1.00 97.12 83 GLN L C 1
ATOM 7125 O O . GLN H 1 83 ? 205.947 220.011 170.666 1.00 97.12 83 GLN L O 1
ATOM 7131 N N . GLN H 1 84 ? 205.834 222.018 169.648 1.00 98.97 84 GLN L N 1
ATOM 7132 C CA . GLN H 1 84 ? 205.680 222.775 170.880 1.00 98.97 84 GLN L CA 1
ATOM 7133 C C . GLN H 1 84 ? 204.246 222.656 171.390 1.00 98.97 84 GLN L C 1
ATOM 7134 O O . GLN H 1 84 ? 203.445 221.858 170.897 1.00 98.97 84 GLN L O 1
ATOM 7140 N N . GLY H 1 85 ? 203.909 223.463 172.397 1.00 121.09 85 GLY L N 1
ATOM 7141 C CA . GLY H 1 85 ? 202.603 223.373 173.021 1.00 121.09 85 GLY L CA 1
ATOM 7142 C C . GLY H 1 85 ? 201.455 223.771 172.119 1.00 121.09 85 GLY L C 1
ATOM 7143 O O . GLY H 1 85 ? 200.307 223.410 172.400 1.00 121.09 85 GLY L O 1
ATOM 7144 N N . GLY H 1 86 ? 201.734 224.504 171.045 1.00 124.27 86 GLY L N 1
ATOM 7145 C CA . GLY H 1 86 ? 200.690 224.949 170.143 1.00 124.27 86 GLY L CA 1
ATOM 7146 C C . GLY H 1 86 ? 199.904 223.809 169.533 1.00 124.27 86 GLY L C 1
ATOM 7147 O O . GLY H 1 86 ? 198.670 223.842 169.509 1.00 124.27 86 GLY L O 1
ATOM 7148 N N . LEU H 1 87 ? 200.606 222.792 169.037 1.00 123.99 87 LEU L N 1
ATOM 7149 C CA . LEU H 1 87 ? 199.941 221.618 168.489 1.00 123.99 87 LEU L CA 1
ATOM 7150 C C . LEU H 1 87 ? 199.797 220.535 169.549 1.00 123.99 87 LEU L C 1
ATOM 7151 O O . LEU H 1 87 ? 200.158 219.378 169.309 1.00 123.99 87 LEU L O 1
ATOM 7156 N N . SER H 1 88 ? 199.268 220.888 170.718 1.00 127.53 88 SER L N 1
ATOM 7157 C CA . SER H 1 88 ? 199.098 219.901 171.782 1.00 127.53 88 SER L CA 1
ATOM 7158 C C . SER H 1 88 ? 198.066 220.418 172.774 1.00 127.53 88 SER L C 1
ATOM 7159 O O . SER H 1 88 ? 198.330 221.386 173.494 1.00 127.53 88 SER L O 1
ATOM 7162 N N . THR H 1 89 ? 196.903 219.777 172.807 1.00 154.64 89 THR L N 1
ATOM 7163 C CA . THR H 1 89 ? 195.896 220.000 173.840 1.00 154.64 89 THR L CA 1
ATOM 7164 C C . THR H 1 89 ? 195.379 218.631 174.284 1.00 154.64 89 THR L C 1
ATOM 7165 O O . THR H 1 89 ? 194.181 218.343 174.276 1.00 154.64 89 THR L O 1
ATOM 7169 N N . LEU H 1 90 ? 196.316 217.748 174.622 1.00 141.11 90 LEU L N 1
ATOM 7170 C CA . LEU H 1 90 ? 195.990 216.355 174.897 1.00 141.11 90 LEU L CA 1
ATOM 7171 C C . LEU H 1 90 ? 195.053 216.234 176.091 1.00 141.11 90 LEU L C 1
ATOM 7172 O O . LEU H 1 90 ? 195.262 216.865 177.131 1.00 141.11 90 LEU L O 1
ATOM 7177 N N . THR H 1 91 ? 194.013 215.418 175.932 1.00 151.54 91 THR L N 1
ATOM 7178 C CA . THR H 1 91 ? 193.103 215.106 177.026 1.00 151.54 91 THR L CA 1
ATOM 7179 C C . THR H 1 91 ? 192.967 213.597 177.169 1.00 151.54 91 THR L C 1
ATOM 7180 O O . THR H 1 91 ? 193.688 212.839 176.513 1.00 151.54 91 THR L O 1
ATOM 7184 N N . ALA H 1 92 ? 192.042 213.150 178.017 1.00 146.14 92 ALA L N 1
ATOM 7185 C CA . ALA H 1 92 ? 191.882 211.723 178.261 1.00 146.14 92 ALA L CA 1
ATOM 7186 C C . ALA H 1 92 ? 191.234 210.989 177.098 1.00 146.14 92 ALA L C 1
ATOM 7187 O O . ALA H 1 92 ? 191.209 209.754 177.109 1.00 146.14 92 ALA L O 1
ATOM 7189 N N . VAL H 1 93 ? 190.717 211.704 176.102 1.00 146.58 93 VAL L N 1
ATOM 7190 C CA . VAL H 1 93 ? 189.945 211.065 175.046 1.00 146.58 93 VAL L CA 1
ATOM 7191 C C . VAL H 1 93 ? 190.613 211.258 173.691 1.00 146.58 93 VAL L C 1
ATOM 7192 O O . VAL H 1 93 ? 190.386 210.472 172.765 1.00 146.58 93 VAL L O 1
ATOM 7196 N N . SER H 1 94 ? 191.444 212.286 173.557 1.00 147.96 94 SER L N 1
ATOM 7197 C CA . SER H 1 94 ? 191.979 212.630 172.244 1.00 147.96 94 SER L CA 1
ATOM 7198 C C . SER H 1 94 ? 193.124 213.622 172.408 1.00 147.96 94 SER L C 1
ATOM 7199 O O . SER H 1 94 ? 193.450 214.055 173.517 1.00 147.96 94 SER L O 1
ATOM 7202 N N . LEU H 1 95 ? 193.733 213.976 171.278 1.00 153.67 95 LEU L N 1
ATOM 7203 C CA . LEU H 1 95 ? 194.758 215.006 171.197 1.00 153.67 95 LEU L CA 1
ATOM 7204 C C . LEU H 1 95 ? 194.333 216.041 170.168 1.00 153.67 95 LEU L C 1
ATOM 7205 O O . LEU H 1 95 ? 194.094 215.701 169.005 1.00 153.67 95 LEU L O 1
ATOM 7210 N N . ALA H 1 96 ? 194.265 217.304 170.590 1.00 158.91 96 ALA L N 1
ATOM 7211 C CA . ALA H 1 96 ? 193.743 218.380 169.749 1.00 158.91 96 ALA L CA 1
ATOM 7212 C C . ALA H 1 96 ? 194.902 219.046 169.012 1.00 158.91 96 ALA L C 1
ATOM 7213 O O . ALA H 1 96 ? 195.538 219.980 169.500 1.00 158.91 96 ALA L O 1
ATOM 7215 N N . LEU H 1 97 ? 195.171 218.546 167.810 1.00 164.76 97 LEU L N 1
ATOM 7216 C CA . LEU H 1 97 ? 196.167 219.160 166.945 1.00 164.76 97 LEU L CA 1
ATOM 7217 C C . LEU H 1 97 ? 195.639 220.476 166.387 1.00 164.76 97 LEU L C 1
ATOM 7218 O O . LEU H 1 97 ? 194.429 220.677 166.254 1.00 164.76 97 LEU L O 1
ATOM 7223 N N . ALA H 1 98 ? 196.562 221.385 166.067 1.00 180.42 98 ALA L N 1
ATOM 7224 C CA . ALA H 1 98 ? 196.163 222.736 165.692 1.00 180.42 98 ALA L CA 1
ATOM 7225 C C . ALA H 1 98 ? 195.318 222.755 164.424 1.00 180.42 98 ALA L C 1
ATOM 7226 O O . ALA H 1 98 ? 194.113 223.014 164.493 1.00 180.42 98 ALA L O 1
ATOM 7228 N N . SER H 1 99 ? 195.918 222.482 163.269 1.00 225.17 99 SER L N 1
ATOM 7229 C CA . SER H 1 99 ? 195.091 222.361 162.071 1.00 225.17 99 SER L CA 1
ATOM 7230 C C . SER H 1 99 ? 195.412 221.141 161.222 1.00 225.17 99 SER L C 1
ATOM 7231 O O . SER H 1 99 ? 194.490 220.469 160.751 1.00 225.17 99 SER L O 1
ATOM 7234 N N . GLY H 1 100 ? 196.691 220.839 161.014 1.00 237.63 100 GLY L N 1
ATOM 7235 C CA . GLY H 1 100 ? 197.102 219.713 160.196 1.00 237.63 100 GLY L CA 1
ATOM 7236 C C . GLY H 1 100 ? 196.928 219.964 158.710 1.00 237.63 100 GLY L C 1
ATOM 7237 O O . GLY H 1 100 ? 195.880 220.457 158.282 1.00 237.63 100 GLY L O 1
ATOM 7238 N N . ASP H 1 101 ? 197.938 219.620 157.911 1.00 245.24 101 ASP L N 1
ATOM 7239 C CA . ASP H 1 101 ? 197.808 219.616 156.457 1.00 245.24 101 ASP L CA 1
ATOM 7240 C C . ASP H 1 101 ? 198.934 218.805 155.830 1.00 245.24 101 ASP L C 1
ATOM 7241 O O . ASP H 1 101 ? 200.083 219.260 155.800 1.00 245.24 101 ASP L O 1
ATOM 7246 N N . PHE H 1 102 ? 198.615 217.627 155.303 1.00 224.16 102 PHE L N 1
ATOM 7247 C CA . PHE H 1 102 ? 199.626 216.701 154.807 1.00 224.16 102 PHE L CA 1
ATOM 7248 C C . PHE H 1 102 ? 198.942 215.470 154.228 1.00 224.16 102 PHE L C 1
ATOM 7249 O O . PHE H 1 102 ? 197.723 215.307 154.315 1.00 224.16 102 PHE L O 1
ATOM 7257 N N . VAL H 1 103 ? 199.761 214.598 153.641 1.00 223.32 103 VAL L N 1
ATOM 7258 C CA . VAL H 1 103 ? 199.316 213.386 152.960 1.00 223.32 103 VAL L CA 1
ATOM 7259 C C . VAL H 1 103 ? 198.863 212.347 153.974 1.00 223.32 103 VAL L C 1
ATOM 7260 O O . VAL H 1 103 ? 198.928 212.576 155.187 1.00 223.32 103 VAL L O 1
ATOM 7264 N N . GLU H 1 104 ? 198.367 211.214 153.475 1.00 219.46 104 GLU L N 1
ATOM 7265 C CA . GLU H 1 104 ? 197.940 210.083 154.293 1.00 219.46 104 GLU L CA 1
ATOM 7266 C C . GLU H 1 104 ? 198.956 209.766 155.384 1.00 219.46 104 GLU L C 1
ATOM 7267 O O . GLU H 1 104 ? 200.147 210.063 155.237 1.00 219.46 104 GLU L O 1
ATOM 7273 N N . GLY H 1 105 ? 198.493 209.131 156.461 1.00 195.02 105 GLY L N 1
ATOM 7274 C CA . GLY H 1 105 ? 199.112 209.220 157.771 1.00 195.02 105 GLY L CA 1
ATOM 7275 C C . GLY H 1 105 ? 200.623 209.248 157.860 1.00 195.02 105 GLY L C 1
ATOM 7276 O O . GLY H 1 105 ? 201.313 208.298 157.480 1.00 195.02 105 GLY L O 1
ATOM 7277 N N . THR H 1 106 ? 201.135 210.363 158.374 1.00 147.19 106 THR L N 1
ATOM 7278 C CA . THR H 1 106 ? 202.547 210.489 158.676 1.00 147.19 106 THR L CA 1
ATOM 7279 C C . THR H 1 106 ? 202.816 209.959 160.083 1.00 147.19 106 THR L C 1
ATOM 7280 O O . THR H 1 106 ? 201.922 209.960 160.934 1.00 147.19 106 THR L O 1
ATOM 7284 N N . PRO H 1 107 ? 204.029 209.484 160.352 1.00 122.80 107 PRO L N 1
ATOM 7285 C CA . PRO H 1 107 ? 204.333 208.986 161.699 1.00 122.80 107 PRO L CA 1
ATOM 7286 C C . PRO H 1 107 ? 204.214 210.050 162.781 1.00 122.80 107 PRO L C 1
ATOM 7287 O O . PRO H 1 107 ? 204.976 211.021 162.816 1.00 122.80 107 PRO L O 1
ATOM 7291 N N . VAL H 1 108 ? 203.242 209.856 163.668 1.00 87.17 108 VAL L N 1
ATOM 7292 C CA . VAL H 1 108 ? 202.987 210.721 164.814 1.00 87.17 108 VAL L CA 1
ATOM 7293 C C . VAL H 1 108 ? 203.160 209.886 166.069 1.00 87.17 108 VAL L C 1
ATOM 7294 O O . VAL H 1 108 ? 202.618 208.778 166.161 1.00 87.17 108 VAL L O 1
ATOM 7298 N N . LEU H 1 109 ? 203.927 210.401 167.022 1.00 68.16 109 LEU L N 1
ATOM 7299 C CA . LEU H 1 109 ? 204.251 209.664 168.229 1.00 68.16 109 LEU L CA 1
ATOM 7300 C C . LEU H 1 109 ? 203.989 210.524 169.453 1.00 68.16 109 LEU L C 1
ATOM 7301 O O . LEU H 1 109 ? 204.227 211.735 169.445 1.00 68.16 109 LEU L O 1
ATOM 7306 N N . LEU H 1 110 ? 203.486 209.887 170.502 1.00 66.50 110 LEU L N 1
ATOM 7307 C CA . LEU H 1 110 ? 203.280 210.529 171.788 1.00 66.50 110 LEU L CA 1
ATOM 7308 C C . LEU H 1 110 ? 204.123 209.832 172.843 1.00 66.50 110 LEU L C 1
ATOM 7309 O O . LEU H 1 110 ? 204.064 208.607 172.987 1.00 66.50 110 LEU L O 1
ATOM 7314 N N . GLU H 1 111 ? 204.907 210.612 173.576 1.00 63.97 111 GLU L N 1
ATOM 7315 C CA . GLU H 1 111 ? 205.644 210.112 174.726 1.00 63.97 111 GLU L CA 1
ATOM 7316 C C . GLU H 1 111 ? 205.054 210.727 175.985 1.00 63.97 111 GLU L C 1
ATOM 7317 O O . GLU H 1 111 ? 204.930 211.952 176.086 1.00 63.97 111 GLU L O 1
ATOM 7323 N N . VAL H 1 112 ? 204.668 209.877 176.929 1.00 86.72 112 VAL L N 1
ATOM 7324 C CA . VAL H 1 112 ? 204.090 210.312 178.191 1.00 86.72 112 VAL L CA 1
ATOM 7325 C C . VAL H 1 112 ? 204.966 209.785 179.313 1.00 86.72 112 VAL L C 1
ATOM 7326 O O . VAL H 1 112 ? 205.207 208.575 179.402 1.00 86.72 112 VAL L O 1
ATOM 7330 N N . GLY H 1 113 ? 205.437 210.687 180.164 1.00 86.98 113 GLY L N 1
ATOM 7331 C CA . GLY H 1 113 ? 206.335 210.333 181.242 1.00 86.98 113 GLY L CA 1
ATOM 7332 C C . GLY H 1 113 ? 205.717 210.640 182.590 1.00 86.98 113 GLY L C 1
ATOM 7333 O O . GLY H 1 113 ? 204.915 211.564 182.729 1.00 86.98 113 GLY L O 1
ATOM 7334 N N . THR H 1 114 ? 206.094 209.846 183.585 1.00 81.65 114 THR L N 1
ATOM 7335 C CA . THR H 1 114 ? 205.670 210.041 184.960 1.00 81.65 114 THR L CA 1
ATOM 7336 C C . THR H 1 114 ? 206.889 209.935 185.863 1.00 81.65 114 THR L C 1
ATOM 7337 O O . THR H 1 114 ? 207.959 209.481 185.449 1.00 81.65 114 THR L O 1
ATOM 7341 N N . PHE H 1 115 ? 206.722 210.361 187.110 1.00 80.69 115 PHE L N 1
ATOM 7342 C CA . PHE H 1 115 ? 207.835 210.373 188.051 1.00 80.69 115 PHE L CA 1
ATOM 7343 C C . PHE H 1 115 ? 207.298 210.160 189.455 1.00 80.69 115 PHE L C 1
ATOM 7344 O O . PHE H 1 115 ? 206.455 210.931 189.922 1.00 80.69 115 PHE L O 1
ATOM 7352 N N . GLY H 1 116 ? 207.784 209.120 190.120 1.00 96.03 116 GLY L N 1
ATOM 7353 C CA . GLY H 1 116 ? 207.424 208.863 191.498 1.00 96.03 116 GLY L CA 1
ATOM 7354 C C . GLY H 1 116 ? 208.664 208.693 192.350 1.00 96.03 116 GLY L C 1
ATOM 7355 O O . GLY H 1 116 ? 209.716 208.268 191.875 1.00 96.03 116 GLY L O 1
ATOM 7356 N N . GLY H 1 117 ? 208.523 209.033 193.627 1.00 121.47 117 GLY L N 1
ATOM 7357 C CA . GLY H 1 117 ? 209.652 208.968 194.533 1.00 121.47 117 GLY L CA 1
ATOM 7358 C C . GLY H 1 117 ? 209.324 208.354 195.876 1.00 121.47 117 GLY L C 1
ATOM 7359 O O . GLY H 1 117 ? 208.227 208.549 196.407 1.00 121.47 117 GLY L O 1
ATOM 7360 N N . ASP H 1 118 ? 210.275 207.613 196.439 1.00 140.78 118 ASP L N 1
ATOM 7361 C CA . ASP H 1 118 ? 210.110 206.974 197.734 1.00 140.78 118 ASP L CA 1
ATOM 7362 C C . ASP H 1 118 ? 211.338 207.242 198.588 1.00 140.78 118 ASP L C 1
ATOM 7363 O O . ASP H 1 118 ? 212.455 207.361 198.078 1.00 140.78 118 ASP L O 1
ATOM 7368 N N . SER H 1 119 ? 211.122 207.334 199.897 1.00 141.27 119 SER L N 1
ATOM 7369 C CA . SER H 1 119 ? 212.205 207.655 200.814 1.00 141.27 119 SER L CA 1
ATOM 7370 C C . SER H 1 119 ? 211.876 207.102 202.189 1.00 141.27 119 SER L C 1
ATOM 7371 O O . SER H 1 119 ? 210.725 206.775 202.490 1.00 141.27 119 SER L O 1
ATOM 7374 N N . THR H 1 120 ? 212.907 207.008 203.022 1.00 140.67 120 THR L N 1
ATOM 7375 C CA . THR H 1 120 ? 212.752 206.518 204.383 1.00 140.67 120 THR L CA 1
ATOM 7376 C C . THR H 1 120 ? 213.878 207.085 205.233 1.00 140.67 120 THR L C 1
ATOM 7377 O O . THR H 1 120 ? 214.892 207.563 204.720 1.00 140.67 120 THR L O 1
ATOM 7381 N N . LEU H 1 121 ? 213.685 207.019 206.546 1.00 130.75 121 LEU L N 1
ATOM 7382 C CA . LEU H 1 121 ? 214.661 207.509 207.511 1.00 130.75 121 LEU L CA 1
ATOM 7383 C C . LEU H 1 121 ? 215.581 206.356 207.890 1.00 130.75 121 LEU L C 1
ATOM 7384 O O . LEU H 1 121 ? 215.172 205.433 208.601 1.00 130.75 121 LEU L O 1
ATOM 7389 N N . THR H 1 122 ? 216.825 206.409 207.412 1.00 133.58 122 THR L N 1
ATOM 7390 C CA . THR H 1 122 ? 217.777 205.343 207.703 1.00 133.58 122 THR L CA 1
ATOM 7391 C C . THR H 1 122 ? 218.298 205.448 209.131 1.00 133.58 122 THR L C 1
ATOM 7392 O O . THR H 1 122 ? 218.113 204.534 209.943 1.00 133.58 122 THR L O 1
ATOM 7396 N N . THR H 1 123 ? 218.951 206.559 209.456 1.00 129.55 123 THR L N 1
ATOM 7397 C CA . THR H 1 123 ? 219.508 206.784 210.783 1.00 129.55 123 THR L CA 1
ATOM 7398 C C . THR H 1 123 ? 218.561 207.681 211.567 1.00 129.55 123 THR L C 1
ATOM 7399 O O . THR H 1 123 ? 218.238 208.788 211.123 1.00 129.55 123 THR L O 1
ATOM 7403 N N . GLN H 1 124 ? 218.128 207.208 212.727 1.00 106.23 124 GLN L N 1
ATOM 7404 C CA . GLN H 1 124 ? 217.167 208.029 213.443 1.00 106.23 124 GLN L CA 1
ATOM 7405 C C . GLN H 1 124 ? 217.880 208.948 214.427 1.00 106.23 124 GLN L C 1
ATOM 7406 O O . GLN H 1 124 ? 218.828 208.523 215.096 1.00 106.23 124 GLN L O 1
ATOM 7412 N N . PRO H 1 125 ? 217.452 210.208 214.519 1.00 105.62 125 PRO L N 1
ATOM 7413 C CA . PRO H 1 125 ? 218.172 211.176 215.355 1.00 105.62 125 PRO L CA 1
ATOM 7414 C C . PRO H 1 125 ? 218.237 210.758 216.815 1.00 105.62 125 PRO L C 1
ATOM 7415 O O . PRO H 1 125 ? 217.317 210.139 217.353 1.00 105.62 125 PRO L O 1
ATOM 7419 N N . THR H 1 126 ? 219.350 211.109 217.452 1.00 110.57 126 THR L N 1
ATOM 7420 C CA . THR H 1 126 ? 219.566 210.838 218.865 1.00 110.57 126 THR L CA 1
ATOM 7421 C C . THR H 1 126 ? 219.039 211.998 219.699 1.00 110.57 126 THR L C 1
ATOM 7422 O O . THR H 1 126 ? 219.173 213.164 219.318 1.00 110.57 126 THR L O 1
ATOM 7426 N N . ILE H 1 127 ? 218.439 211.670 220.839 1.00 112.28 127 ILE L N 1
ATOM 7427 C CA . ILE H 1 127 ? 217.812 212.653 221.715 1.00 112.28 127 ILE L CA 1
ATOM 7428 C C . ILE H 1 127 ? 218.715 212.897 222.915 1.00 112.28 127 ILE L C 1
ATOM 7429 O O . ILE H 1 127 ? 219.163 211.948 223.569 1.00 112.28 127 ILE L O 1
ATOM 7434 N N . SER H 1 128 ? 218.983 214.168 223.203 1.00 117.68 128 SER L N 1
ATOM 7435 C CA . SER H 1 128 ? 219.806 214.527 224.346 1.00 117.68 128 SER L CA 1
ATOM 7436 C C . SER H 1 128 ? 219.066 214.250 225.652 1.00 117.68 128 SER L C 1
ATOM 7437 O O . SER H 1 128 ? 217.835 214.290 225.723 1.00 117.68 128 SER L O 1
ATOM 7440 N N . ALA H 1 129 ? 219.838 213.966 226.696 1.00 118.42 129 ALA L N 1
ATOM 7441 C CA . ALA H 1 129 ? 219.254 213.671 227.993 1.00 118.42 129 ALA L CA 1
ATOM 7442 C C . ALA H 1 129 ? 218.688 214.937 228.634 1.00 118.42 129 ALA L C 1
ATOM 7443 O O . ALA H 1 129 ? 219.243 216.026 228.471 1.00 118.42 129 ALA L O 1
ATOM 7445 N N . PRO H 1 130 ? 217.586 214.819 229.362 1.00 123.62 130 PRO L N 1
ATOM 7446 C CA . PRO H 1 130 ? 216.993 215.978 230.032 1.00 123.62 130 PRO L CA 1
ATOM 7447 C C . PRO H 1 130 ? 217.717 216.271 231.342 1.00 123.62 130 PRO L C 1
ATOM 7448 O O . PRO H 1 130 ? 218.684 215.610 231.712 1.00 123.62 130 PRO L O 1
ATOM 7452 N N . THR H 1 131 ? 217.222 217.286 232.046 1.00 129.86 131 THR L N 1
ATOM 7453 C CA . THR H 1 131 ? 217.743 217.676 233.349 1.00 129.86 131 THR L CA 1
ATOM 7454 C C . THR H 1 131 ? 216.623 217.589 234.374 1.00 129.86 131 THR L C 1
ATOM 7455 O O . THR H 1 131 ? 215.485 217.977 234.089 1.00 129.86 131 THR L O 1
ATOM 7459 N N . ILE H 1 132 ? 216.946 217.082 235.560 1.00 128.49 132 ILE L N 1
ATOM 7460 C CA . ILE H 1 132 ? 215.978 216.889 236.632 1.00 128.49 132 ILE L CA 1
ATOM 7461 C C . ILE H 1 132 ? 216.414 217.711 237.834 1.00 128.49 132 ILE L C 1
ATOM 7462 O O . ILE H 1 132 ? 217.558 217.600 238.287 1.00 128.49 132 ILE L O 1
ATOM 7467 N N . THR H 1 133 ? 215.501 218.530 238.349 1.00 145.29 133 THR L N 1
ATOM 7468 C CA . THR H 1 133 ? 215.741 219.338 239.535 1.00 145.29 133 THR L CA 1
ATOM 7469 C C . THR H 1 133 ? 214.738 218.947 240.610 1.00 145.29 133 THR L C 1
ATOM 7470 O O . THR H 1 133 ? 213.545 218.798 240.326 1.00 145.29 133 THR L O 1
ATOM 7474 N N . ILE H 1 134 ? 215.222 218.783 241.835 1.00 149.41 134 ILE L N 1
ATOM 7475 C CA . ILE H 1 134 ? 214.388 218.351 242.949 1.00 149.41 134 ILE L CA 1
ATOM 7476 C C . ILE H 1 134 ? 213.964 219.573 243.750 1.00 149.41 134 ILE L C 1
ATOM 7477 O O . ILE H 1 134 ? 214.807 220.372 244.174 1.00 149.41 134 ILE L O 1
ATOM 7482 N N . ILE H 1 135 ? 212.661 219.717 243.962 1.00 156.51 135 ILE L N 1
ATOM 7483 C CA . ILE H 1 135 ? 212.104 220.787 244.780 1.00 156.51 135 ILE L CA 1
ATOM 7484 C C . ILE H 1 135 ? 211.618 220.160 246.078 1.00 156.51 135 ILE L C 1
ATOM 7485 O O . ILE H 1 135 ? 210.695 219.336 246.075 1.00 156.51 135 ILE L O 1
ATOM 7490 N N . SER H 1 136 ? 212.236 220.547 247.188 1.00 162.45 136 SER L N 1
ATOM 7491 C CA . SER H 1 136 ? 211.859 220.024 248.494 1.00 162.45 136 SER L CA 1
ATOM 7492 C C . SER H 1 136 ? 210.678 220.800 249.065 1.00 162.45 136 SER L C 1
ATOM 7493 O O . SER H 1 136 ? 210.264 221.817 248.510 1.00 162.45 136 SER L O 1
ATOM 7497 N N . PRO I 1 2 ? 211.277 195.680 355.756 1.00 136.92 2 PRO M N 1
ATOM 7498 C CA . PRO I 1 2 ? 210.461 196.620 354.981 1.00 136.92 2 PRO M CA 1
ATOM 7499 C C . PRO I 1 2 ? 211.303 197.686 354.292 1.00 136.92 2 PRO M C 1
ATOM 7500 O O . PRO I 1 2 ? 211.974 198.467 354.965 1.00 136.92 2 PRO M O 1
ATOM 7504 N N . VAL I 1 3 ? 211.265 197.711 352.965 1.00 155.57 3 VAL M N 1
ATOM 7505 C CA . VAL I 1 3 ? 212.015 198.695 352.195 1.00 155.57 3 VAL M CA 1
ATOM 7506 C C . VAL I 1 3 ? 211.102 199.862 351.850 1.00 155.57 3 VAL M C 1
ATOM 7507 O O . VAL I 1 3 ? 209.988 199.674 351.347 1.00 155.57 3 VAL M O 1
ATOM 7511 N N . ILE I 1 4 ? 211.574 201.077 352.120 1.00 142.97 4 ILE M N 1
ATOM 7512 C CA . ILE I 1 4 ? 210.800 202.288 351.889 1.00 142.97 4 ILE M CA 1
ATOM 7513 C C . ILE I 1 4 ? 211.533 203.153 350.875 1.00 142.97 4 ILE M C 1
ATOM 7514 O O . ILE I 1 4 ? 212.737 203.401 350.997 1.00 142.97 4 ILE M O 1
ATOM 7519 N N . LYS I 1 5 ? 210.799 203.606 349.863 1.00 144.14 5 LYS M N 1
ATOM 7520 C CA . LYS I 1 5 ? 211.353 204.460 348.824 1.00 144.14 5 LYS M CA 1
ATOM 7521 C C . LYS I 1 5 ? 210.374 205.588 348.549 1.00 144.14 5 LYS M C 1
ATOM 7522 O O . LYS I 1 5 ? 209.159 205.395 348.681 1.00 144.14 5 LYS M O 1
ATOM 7528 N N . PRO I 1 6 ? 210.861 206.768 348.177 1.00 141.79 6 PRO M N 1
ATOM 7529 C CA . PRO I 1 6 ? 209.949 207.861 347.829 1.00 141.79 6 PRO M CA 1
ATOM 7530 C C . PRO I 1 6 ? 209.178 207.555 346.556 1.00 141.79 6 PRO M C 1
ATOM 7531 O O . PRO I 1 6 ? 209.656 206.854 345.662 1.00 141.79 6 PRO M O 1
ATOM 7535 N N . VAL I 1 7 ? 207.967 208.095 346.484 1.00 145.78 7 VAL M N 1
ATOM 7536 C CA . VAL I 1 7 ? 207.075 207.873 345.348 1.00 145.78 7 VAL M CA 1
ATOM 7537 C C . VAL I 1 7 ? 207.103 209.141 344.498 1.00 145.78 7 VAL M C 1
ATOM 7538 O O . VAL I 1 7 ? 206.388 210.114 344.746 1.00 145.78 7 VAL M O 1
ATOM 7542 N N . ILE I 1 8 ? 207.953 209.132 343.475 1.00 149.26 8 ILE M N 1
ATOM 7543 C CA . ILE I 1 8 ? 208.126 210.267 342.575 1.00 149.26 8 ILE M CA 1
ATOM 7544 C C . ILE I 1 8 ? 207.902 209.788 341.148 1.00 149.26 8 ILE M C 1
ATOM 7545 O O . ILE I 1 8 ? 208.453 208.759 340.740 1.00 149.26 8 ILE M O 1
ATOM 7550 N N . VAL I 1 9 ? 207.097 210.535 340.394 1.00 140.43 9 VAL M N 1
ATOM 7551 C CA . VAL I 1 9 ? 206.820 210.235 338.997 1.00 140.43 9 VAL M CA 1
ATOM 7552 C C . VAL I 1 9 ? 207.069 211.490 338.174 1.00 140.43 9 VAL M C 1
ATOM 7553 O O . VAL I 1 9 ? 207.037 212.612 338.682 1.00 140.43 9 VAL M O 1
ATOM 7557 N N . ALA I 1 10 ? 207.328 211.286 336.885 1.00 138.98 10 ALA M N 1
ATOM 7558 C CA . ALA I 1 10 ? 207.603 212.393 335.984 1.00 138.98 10 ALA M CA 1
ATOM 7559 C C . ALA I 1 10 ? 207.127 212.034 334.586 1.00 138.98 10 ALA M C 1
ATOM 7560 O O . ALA I 1 10 ? 207.035 210.857 334.229 1.00 138.98 10 ALA M O 1
ATOM 7562 N N . VAL I 1 11 ? 206.833 213.064 333.795 1.00 137.56 11 VAL M N 1
ATOM 7563 C CA . VAL I 1 11 ? 206.326 212.892 332.442 1.00 137.56 11 VAL M CA 1
ATOM 7564 C C . VAL I 1 11 ? 207.186 213.705 331.485 1.00 137.56 11 VAL M C 1
ATOM 7565 O O . VAL I 1 11 ? 207.869 214.656 331.873 1.00 137.56 11 VAL M O 1
ATOM 7569 N N . SER I 1 12 ? 207.140 213.317 330.215 1.00 137.93 12 SER M N 1
ATOM 7570 C CA . SER I 1 12 ? 207.929 213.950 329.171 1.00 137.93 12 SER M CA 1
ATOM 7571 C C . SER I 1 12 ? 207.013 214.537 328.109 1.00 137.93 12 SER M C 1
ATOM 7572 O O . SER I 1 12 ? 205.927 214.014 327.843 1.00 137.93 12 SER M O 1
ATOM 7575 N N . SER I 1 13 ? 207.463 215.630 327.503 1.00 142.07 13 SER M N 1
ATOM 7576 C CA . SER I 1 13 ? 206.715 216.277 326.434 1.00 142.07 13 SER M CA 1
ATOM 7577 C C . SER I 1 13 ? 207.026 215.584 325.109 1.00 142.07 13 SER M C 1
ATOM 7578 O O . SER I 1 13 ? 207.706 214.556 325.060 1.00 142.07 13 SER M O 1
ATOM 7581 N N . ALA I 1 14 ? 206.521 216.140 324.012 1.00 151.89 14 ALA M N 1
ATOM 7582 C CA . ALA I 1 14 ? 206.778 215.595 322.685 1.00 151.89 14 ALA M CA 1
ATOM 7583 C C . ALA I 1 14 ? 207.719 216.521 321.931 1.00 151.89 14 ALA M C 1
ATOM 7584 O O . ALA I 1 14 ? 207.332 217.654 321.603 1.00 151.89 14 ALA M O 1
ATOM 7586 N N . PRO I 1 15 ? 208.947 216.102 321.641 1.00 137.71 15 PRO M N 1
ATOM 7587 C CA . PRO I 1 15 ? 209.875 216.983 320.926 1.00 137.71 15 PRO M CA 1
ATOM 7588 C C . PRO I 1 15 ? 209.418 217.240 319.500 1.00 137.71 15 PRO M C 1
ATOM 7589 O O . PRO I 1 15 ? 208.728 216.424 318.884 1.00 137.71 15 PRO M O 1
ATOM 7593 N N . VAL I 1 16 ? 209.816 218.396 318.978 1.00 130.64 16 VAL M N 1
ATOM 7594 C CA . VAL I 1 16 ? 209.485 218.802 317.619 1.00 130.64 16 VAL M CA 1
ATOM 7595 C C . VAL I 1 16 ? 210.739 218.690 316.764 1.00 130.64 16 VAL M C 1
ATOM 7596 O O . VAL I 1 16 ? 211.866 218.710 317.271 1.00 130.64 16 VAL M O 1
ATOM 7600 N N . SER I 1 17 ? 210.538 218.563 315.456 1.00 127.38 17 SER M N 1
ATOM 7601 C CA . SER I 1 17 ? 211.625 218.363 314.511 1.00 127.38 17 SER M CA 1
ATOM 7602 C C . SER I 1 17 ? 211.713 219.529 313.537 1.00 127.38 17 SER M C 1
ATOM 7603 O O . SER I 1 17 ? 210.708 220.158 313.197 1.00 127.38 17 SER M O 1
ATOM 7606 N N . THR I 1 18 ? 212.934 219.808 313.091 1.00 129.58 18 THR M N 1
ATOM 7607 C CA . THR I 1 18 ? 213.189 220.856 312.117 1.00 129.58 18 THR M CA 1
ATOM 7608 C C . THR I 1 18 ? 213.150 220.265 310.708 1.00 129.58 18 THR M C 1
ATOM 7609 O O . THR I 1 18 ? 212.741 219.119 310.502 1.00 129.58 18 THR M O 1
ATOM 7613 N N . GLY I 1 19 ? 213.585 221.044 309.721 1.00 131.27 19 GLY M N 1
ATOM 7614 C CA . GLY I 1 19 ? 213.565 220.606 308.340 1.00 131.27 19 GLY M CA 1
ATOM 7615 C C . GLY I 1 19 ? 214.724 219.710 307.958 1.00 131.27 19 GLY M C 1
ATOM 7616 O O . GLY I 1 19 ? 215.198 218.913 308.772 1.00 131.27 19 GLY M O 1
ATOM 7617 N N . GLY I 1 20 ? 215.190 219.835 306.725 1.00 129.33 20 GLY M N 1
ATOM 7618 C CA . GLY I 1 20 ? 216.265 218.998 306.237 1.00 129.33 20 GLY M CA 1
ATOM 7619 C C . GLY I 1 20 ? 216.506 219.243 304.764 1.00 129.33 20 GLY M C 1
ATOM 7620 O O . GLY I 1 20 ? 215.831 220.048 304.122 1.00 129.33 20 GLY M O 1
ATOM 7621 N N . VAL I 1 21 ? 217.492 218.521 304.239 1.00 140.66 21 VAL M N 1
ATOM 7622 C CA . VAL I 1 21 ? 217.933 218.675 302.858 1.00 140.66 21 VAL M CA 1
ATOM 7623 C C . VAL I 1 21 ? 217.926 217.310 302.187 1.00 140.66 21 VAL M C 1
ATOM 7624 O O . VAL I 1 21 ? 218.452 216.338 302.739 1.00 140.66 21 VAL M O 1
ATOM 7628 N N . ILE I 1 22 ? 217.329 217.239 300.999 1.00 134.25 22 ILE M N 1
ATOM 7629 C CA . ILE I 1 22 ? 217.269 216.017 300.207 1.00 134.25 22 ILE M CA 1
ATOM 7630 C C . ILE I 1 22 ? 217.658 216.343 298.772 1.00 134.25 22 ILE M C 1
ATO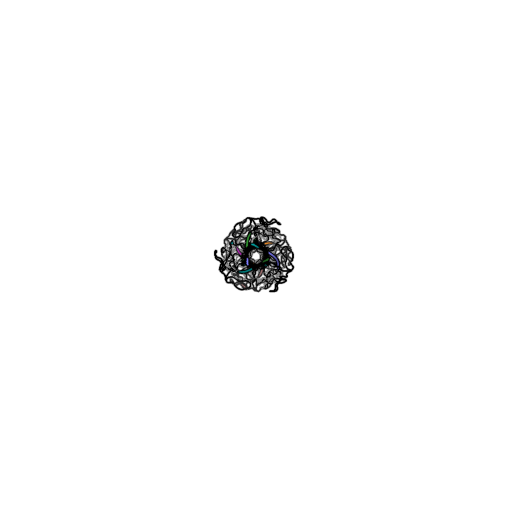M 7631 O O . ILE I 1 22 ? 217.246 217.371 298.224 1.00 134.25 22 ILE M O 1
ATOM 7636 N N . ALA I 1 23 ? 218.464 215.472 298.169 1.00 139.16 23 ALA M N 1
ATOM 7637 C CA . ALA I 1 23 ? 218.945 215.656 296.808 1.00 139.16 23 ALA M CA 1
ATOM 7638 C C . ALA I 1 23 ? 218.492 214.496 295.932 1.00 139.16 23 ALA M C 1
ATOM 7639 O O . ALA I 1 23 ? 218.422 213.349 296.382 1.00 139.16 23 ALA M O 1
ATOM 7641 N N . THR I 1 24 ? 218.200 214.804 294.669 1.00 135.85 24 THR M N 1
ATOM 7642 C CA . THR I 1 24 ? 217.644 213.839 293.732 1.00 135.85 24 THR M CA 1
ATOM 7643 C C . THR I 1 24 ? 218.515 213.743 292.489 1.00 135.85 24 THR M C 1
ATOM 7644 O O . THR I 1 24 ? 219.250 214.674 292.150 1.00 135.85 24 THR M O 1
ATOM 7648 N N . THR I 1 25 ? 218.417 212.601 291.812 1.00 129.09 25 THR M N 1
ATOM 7649 C CA . THR I 1 25 ? 219.099 212.372 290.547 1.00 129.09 25 THR M CA 1
ATOM 7650 C C . THR I 1 25 ? 218.129 211.726 289.571 1.00 129.09 25 THR M C 1
ATOM 7651 O O . THR I 1 25 ? 217.230 210.987 289.978 1.00 129.09 25 THR M O 1
ATOM 7655 N N . VAL I 1 26 ? 218.313 212.011 288.285 1.00 93.60 26 VAL M N 1
ATOM 7656 C CA . VAL I 1 26 ? 217.464 211.486 287.222 1.00 93.60 26 VAL M CA 1
ATOM 7657 C C . VAL I 1 26 ? 218.340 210.724 286.240 1.00 93.60 26 VAL M C 1
ATOM 7658 O O . VAL I 1 26 ? 219.360 211.248 285.778 1.00 93.60 26 VAL M O 1
ATOM 7662 N N . SER I 1 27 ? 217.944 209.493 285.921 1.00 91.19 27 SER M N 1
ATOM 7663 C CA . SER I 1 27 ? 218.707 208.652 285.005 1.00 91.19 27 SER M CA 1
ATOM 7664 C C . SER I 1 27 ? 217.878 208.336 283.768 1.00 91.19 27 SER M C 1
ATOM 7665 O O . SER I 1 27 ? 217.002 207.458 283.815 1.00 91.19 27 SER M O 1
ATOM 7668 N N . PRO I 1 28 ? 218.105 209.016 282.645 1.00 84.46 28 PRO M N 1
ATOM 7669 C CA . PRO I 1 28 ? 217.363 208.710 281.418 1.00 84.46 28 PRO M CA 1
ATOM 7670 C C . PRO I 1 28 ? 218.102 207.720 280.533 1.00 84.46 28 PRO M C 1
ATOM 7671 O O . PRO I 1 28 ? 219.328 207.744 280.411 1.00 84.46 28 PRO M O 1
ATOM 7675 N N . THR I 1 29 ? 217.335 206.838 279.902 1.00 102.64 29 THR M N 1
ATOM 7676 C CA . THR I 1 29 ? 217.872 205.866 278.961 1.00 102.64 29 THR M CA 1
ATOM 7677 C C . THR I 1 29 ? 217.049 205.902 277.684 1.00 102.64 29 THR M C 1
ATOM 7678 O O . THR I 1 29 ? 215.817 205.962 277.733 1.00 102.64 29 THR M O 1
ATOM 7682 N N . VAL I 1 30 ? 217.732 205.864 276.544 1.00 95.30 30 VAL M N 1
ATOM 7683 C CA . VAL I 1 30 ? 217.092 205.929 275.236 1.00 95.30 30 VAL M CA 1
ATOM 7684 C C . VAL I 1 30 ? 217.603 204.761 274.406 1.00 95.30 30 VAL M C 1
ATOM 7685 O O . VAL I 1 30 ? 218.801 204.684 274.108 1.00 95.30 30 VAL M O 1
ATOM 7689 N N . ALA I 1 31 ? 216.703 203.860 274.027 1.00 102.53 31 ALA M N 1
ATOM 7690 C CA . ALA I 1 31 ? 217.035 202.721 273.186 1.00 102.53 31 ALA M CA 1
ATOM 7691 C C . ALA I 1 31 ? 216.538 202.958 271.767 1.00 102.53 31 ALA M C 1
ATOM 7692 O O . ALA I 1 31 ? 215.465 203.527 271.551 1.00 102.53 31 ALA M O 1
ATOM 7694 N N . ARG I 1 32 ? 217.329 202.508 270.796 1.00 102.37 32 ARG M N 1
ATOM 7695 C CA . ARG I 1 32 ? 217.060 202.762 269.384 1.00 102.37 32 ARG M CA 1
ATOM 7696 C C . ARG I 1 32 ? 217.011 201.434 268.644 1.00 102.37 32 ARG M C 1
ATOM 7697 O O . ARG I 1 32 ? 217.986 200.676 268.656 1.00 102.37 32 ARG M O 1
ATOM 7705 N N . PHE I 1 33 ? 215.882 201.157 268.000 1.00 92.93 33 PHE M N 1
ATOM 7706 C CA . PHE I 1 33 ? 215.690 199.943 267.224 1.00 92.93 33 PHE M CA 1
ATOM 7707 C C . PHE I 1 33 ? 215.377 200.305 265.780 1.00 92.93 33 PHE M C 1
ATOM 7708 O O . PHE I 1 33 ? 214.681 201.290 265.515 1.00 92.93 33 PHE M O 1
ATOM 7716 N N . TYR I 1 34 ? 215.890 199.504 264.852 1.00 104.52 34 TYR M N 1
ATOM 7717 C CA . TYR I 1 34 ? 215.772 199.780 263.429 1.00 104.52 34 TYR M CA 1
ATOM 7718 C C . TYR I 1 34 ? 215.173 198.578 262.716 1.00 104.52 34 TYR M C 1
ATOM 7719 O O . TYR I 1 34 ? 215.371 197.432 263.124 1.00 104.52 34 TYR M O 1
ATOM 7728 N N . ALA I 1 35 ? 214.441 198.852 261.640 1.00 116.26 35 ALA M N 1
ATOM 7729 C CA . ALA I 1 35 ? 213.829 197.806 260.837 1.00 116.26 35 ALA M CA 1
ATOM 7730 C C . ALA I 1 35 ? 213.726 198.294 259.399 1.00 116.26 35 ALA M C 1
ATOM 7731 O O . ALA I 1 35 ? 213.950 199.470 259.103 1.00 116.26 35 ALA M O 1
ATOM 7733 N N . ALA I 1 36 ? 213.372 197.374 258.503 1.00 167.24 36 ALA M N 1
ATOM 7734 C CA . ALA I 1 36 ? 213.190 197.683 257.084 1.00 167.24 36 ALA M CA 1
ATOM 7735 C C . ALA I 1 36 ? 211.919 196.976 256.621 1.00 167.24 36 ALA M C 1
ATOM 7736 O O . ALA I 1 36 ? 211.951 195.791 256.276 1.00 167.24 36 ALA M O 1
ATOM 7738 N N . ILE I 1 37 ? 210.806 197.709 256.617 1.00 194.93 37 ILE M N 1
ATOM 7739 C CA . ILE I 1 37 ? 209.517 197.129 256.262 1.00 194.93 37 ILE M CA 1
ATOM 7740 C C . ILE I 1 37 ? 209.513 196.744 254.790 1.00 194.93 37 ILE M C 1
ATOM 7741 O O . ILE I 1 37 ? 209.946 197.516 253.925 1.00 194.93 37 ILE M O 1
ATOM 7746 N N . THR I 1 38 ? 209.027 195.544 254.501 1.00 221.00 38 THR M N 1
ATOM 7747 C CA . THR I 1 38 ? 208.936 195.020 253.147 1.00 221.00 38 THR M CA 1
ATOM 7748 C C . THR I 1 38 ? 207.472 194.787 252.786 1.00 221.00 38 THR M C 1
ATOM 7749 O O . THR I 1 38 ? 206.560 195.073 253.565 1.00 221.00 38 THR M O 1
ATOM 7753 N N . ALA I 1 39 ? 207.254 194.259 251.583 1.00 232.30 39 ALA M N 1
ATOM 7754 C CA . ALA I 1 39 ? 205.914 193.941 251.110 1.00 232.30 39 ALA M CA 1
ATOM 7755 C C . ALA I 1 39 ? 205.460 192.546 251.514 1.00 232.30 39 ALA M C 1
ATOM 7756 O O . ALA I 1 39 ? 204.332 192.160 251.187 1.00 232.30 39 ALA M O 1
ATOM 7758 N N . ALA I 1 40 ? 206.304 191.786 252.216 1.00 233.19 40 ALA M N 1
ATOM 7759 C CA . ALA I 1 40 ? 205.942 190.424 252.592 1.00 233.19 40 ALA M CA 1
ATOM 7760 C C . ALA I 1 40 ? 204.859 190.400 253.662 1.00 233.19 40 ALA M C 1
ATOM 7761 O O . ALA I 1 40 ? 204.315 189.333 253.969 1.00 233.19 40 ALA M O 1
ATOM 7763 N N . MET I 1 41 ? 204.535 191.555 254.245 1.00 208.48 41 MET M N 1
ATOM 7764 C CA . MET I 1 41 ? 203.568 191.617 255.331 1.00 208.48 41 MET M CA 1
ATOM 7765 C C . MET I 1 41 ? 202.536 192.724 255.150 1.00 208.48 41 MET M C 1
ATOM 7766 O O . MET I 1 41 ? 201.727 192.955 256.057 1.00 208.48 41 MET M O 1
ATOM 7771 N N . ILE I 1 42 ? 202.530 193.404 254.006 1.00 231.78 42 ILE M N 1
ATOM 7772 C CA . ILE I 1 42 ? 201.514 194.416 253.744 1.00 231.78 42 ILE M CA 1
ATOM 7773 C C . ILE I 1 42 ? 200.214 193.715 253.370 1.00 231.78 42 ILE M C 1
ATOM 7774 O O . ILE I 1 42 ? 200.172 192.916 252.427 1.00 231.78 42 ILE M O 1
ATOM 7779 N N . ALA I 1 43 ? 199.146 194.010 254.112 1.00 235.61 43 ALA M N 1
ATOM 7780 C CA . ALA I 1 43 ? 197.844 193.413 253.840 1.00 235.61 43 ALA M CA 1
ATOM 7781 C C . ALA I 1 43 ? 196.722 194.432 253.986 1.00 235.61 43 ALA M C 1
ATOM 7782 O O . ALA I 1 43 ? 195.584 194.065 254.302 1.00 235.61 43 ALA M O 1
ATOM 7784 N N . GLY I 1 44 ? 197.017 195.710 253.757 1.00 231.86 44 GLY M N 1
ATOM 7785 C CA . GLY I 1 44 ? 196.027 196.746 253.977 1.00 231.86 44 GLY M CA 1
ATOM 7786 C C . GLY I 1 44 ? 195.585 196.869 255.414 1.00 231.86 44 GLY M C 1
ATOM 7787 O O . GLY I 1 44 ? 194.506 197.402 255.683 1.00 231.86 44 GLY M O 1
ATOM 7788 N N . GLY I 1 45 ? 196.394 196.392 256.344 1.00 228.34 45 GLY M N 1
ATOM 7789 C CA . GLY I 1 45 ? 196.045 196.368 257.747 1.00 228.34 45 GLY M CA 1
ATOM 7790 C C . GLY I 1 45 ? 196.954 195.437 258.507 1.00 228.34 45 GLY M C 1
ATOM 7791 O O . GLY I 1 45 ? 197.699 194.644 257.926 1.00 228.34 45 GLY M O 1
ATOM 7792 N N . VAL I 1 46 ? 196.883 195.547 259.837 1.00 205.56 46 VAL M N 1
ATOM 7793 C CA . VAL I 1 46 ? 197.653 194.757 260.800 1.00 205.56 46 VAL M CA 1
ATOM 7794 C C . VAL I 1 46 ? 199.079 194.496 260.320 1.00 205.56 46 VAL M C 1
ATOM 7795 O O . VAL I 1 46 ? 199.641 193.420 260.552 1.00 205.56 46 VAL M O 1
ATOM 7799 N N . THR I 1 47 ? 199.679 195.484 259.662 1.00 192.82 47 THR M N 1
ATOM 7800 C CA . THR I 1 47 ? 201.066 195.378 259.219 1.00 192.82 47 THR M CA 1
ATOM 7801 C C . THR I 1 47 ? 201.953 195.444 260.453 1.00 192.82 47 THR M C 1
ATOM 7802 O O . THR I 1 47 ? 202.218 196.521 260.988 1.00 192.82 47 THR M O 1
ATOM 7806 N N . THR I 1 48 ? 202.407 194.285 260.920 1.00 180.63 48 THR M N 1
ATOM 7807 C CA . THR I 1 48 ? 203.060 194.161 262.222 1.00 180.63 48 THR M CA 1
ATOM 7808 C C . THR I 1 48 ? 204.426 193.511 262.029 1.00 180.63 48 THR M C 1
ATOM 7809 O O . THR I 1 48 ? 204.513 192.303 261.791 1.00 180.63 48 THR M O 1
ATOM 7813 N N . ILE I 1 49 ? 205.489 194.300 262.134 1.00 157.29 49 ILE M N 1
ATOM 7814 C CA . ILE I 1 49 ? 206.837 193.750 262.022 1.00 157.29 49 ILE M CA 1
ATOM 7815 C C . ILE I 1 49 ? 207.169 193.012 263.313 1.00 157.29 49 ILE M C 1
ATOM 7816 O O . ILE I 1 49 ? 207.132 193.610 264.396 1.00 157.29 49 ILE M O 1
ATOM 7821 N N . PRO I 1 50 ? 207.509 191.728 263.246 1.00 154.94 50 PRO M N 1
ATOM 7822 C CA . PRO I 1 50 ? 207.727 190.952 264.471 1.00 154.94 50 PRO M CA 1
ATOM 7823 C C . PRO I 1 50 ? 208.946 191.444 265.234 1.00 154.94 50 PRO M C 1
ATOM 7824 O O . PRO I 1 50 ? 209.807 192.155 264.714 1.00 154.94 50 PRO M O 1
ATOM 7828 N N . ALA I 1 51 ? 209.010 191.034 266.502 1.00 145.38 51 ALA M N 1
ATOM 7829 C CA . ALA I 1 51 ? 210.079 191.468 267.392 1.00 145.38 51 ALA M CA 1
ATOM 7830 C C . ALA I 1 51 ? 211.456 191.022 266.924 1.00 145.38 51 ALA M C 1
ATOM 7831 O O . ALA I 1 51 ? 212.457 191.578 267.386 1.00 145.38 51 ALA M O 1
ATOM 7833 N N . ALA I 1 52 ? 211.533 190.040 266.025 1.00 147.81 52 ALA M N 1
ATOM 7834 C CA . ALA I 1 52 ? 212.801 189.620 265.453 1.00 147.81 52 ALA M CA 1
ATOM 7835 C C . ALA I 1 52 ? 213.152 190.337 264.159 1.00 147.81 52 ALA M C 1
ATOM 7836 O O . ALA I 1 52 ? 214.315 190.290 263.746 1.00 147.81 52 ALA M O 1
ATOM 7838 N N . SER I 1 53 ? 212.189 191.002 263.517 1.00 135.39 53 SER M N 1
ATOM 7839 C CA . SER I 1 53 ? 212.440 191.730 262.274 1.00 135.39 53 SER M CA 1
ATOM 7840 C C . SER I 1 53 ? 213.000 193.122 262.575 1.00 135.39 53 SER M C 1
ATOM 7841 O O . SER I 1 53 ? 212.446 194.152 262.194 1.00 135.39 53 SER M O 1
ATOM 7844 N N . PHE I 1 54 ? 214.131 193.133 263.276 1.00 133.68 54 PHE M N 1
ATOM 7845 C CA . PHE I 1 54 ? 214.785 194.369 263.680 1.00 133.68 54 PHE M CA 1
ATOM 7846 C C . PHE I 1 54 ? 216.290 194.179 263.538 1.00 133.68 54 PHE M C 1
ATOM 7847 O O . PHE I 1 54 ? 216.765 193.125 263.105 1.00 133.68 54 PHE M O 1
ATOM 7855 N N . LEU I 1 55 ? 217.049 195.212 263.900 1.00 135.70 55 LEU M N 1
ATOM 7856 C CA . LEU I 1 55 ? 218.503 195.152 263.846 1.00 135.70 55 LEU M CA 1
ATOM 7857 C C . LEU I 1 55 ? 219.199 195.686 265.086 1.00 135.70 55 LEU M C 1
ATOM 7858 O O . LEU I 1 55 ? 220.391 195.403 265.260 1.00 135.70 55 LEU M O 1
ATOM 7863 N N . ASP I 1 56 ? 218.515 196.455 265.936 1.00 143.83 56 ASP M N 1
ATOM 7864 C CA . ASP I 1 56 ? 219.081 197.006 267.165 1.00 143.83 56 ASP M CA 1
ATOM 7865 C C . ASP I 1 56 ? 220.229 197.964 266.868 1.00 143.83 56 ASP M C 1
ATOM 7866 O O . ASP I 1 56 ? 220.588 198.175 265.706 1.00 143.83 56 ASP M O 1
ATOM 7871 N N . ASP I 1 57 ? 220.808 198.547 267.918 1.00 147.37 57 ASP M N 1
ATOM 7872 C CA . ASP I 1 57 ? 221.781 199.622 267.776 1.00 147.37 57 ASP M CA 1
ATOM 7873 C C . ASP I 1 57 ? 222.998 199.200 266.965 1.00 147.37 57 ASP M C 1
ATOM 7874 O O . ASP I 1 57 ? 223.223 199.717 265.866 1.00 147.37 57 ASP M O 1
ATOM 7879 N N . ALA I 1 58 ? 223.788 198.268 267.488 1.00 172.97 58 ALA M N 1
ATOM 7880 C CA . ALA I 1 58 ? 225.012 197.833 266.814 1.00 172.97 58 ALA M CA 1
ATOM 7881 C C . ALA I 1 58 ? 224.780 196.543 266.029 1.00 172.97 58 ALA M C 1
ATOM 7882 O O . ALA I 1 58 ? 225.496 195.553 266.184 1.00 172.97 58 ALA M O 1
ATOM 7884 N N . ASP I 1 59 ? 223.768 196.579 265.161 1.00 177.60 59 ASP M N 1
ATOM 7885 C CA . ASP I 1 59 ? 223.493 195.508 264.200 1.00 177.60 59 ASP M CA 1
ATOM 7886 C C . ASP I 1 59 ? 223.428 194.137 264.873 1.00 177.60 59 ASP M C 1
ATOM 7887 O O . ASP I 1 59 ? 223.935 193.138 264.358 1.00 177.60 59 ASP M O 1
ATOM 7892 N N . ALA I 1 60 ? 222.789 194.089 266.041 1.00 165.54 60 ALA M N 1
ATOM 7893 C CA . ALA I 1 60 ? 222.668 192.861 266.826 1.00 165.54 60 ALA M CA 1
ATOM 7894 C C . ALA I 1 60 ? 221.190 192.545 267.001 1.00 165.54 60 ALA M C 1
ATOM 7895 O O . ALA I 1 60 ? 220.542 193.063 267.919 1.00 165.54 60 ALA M O 1
ATOM 7897 N N . PRO I 1 61 ? 220.629 191.670 266.151 1.00 165.80 61 PRO M N 1
ATOM 7898 C CA . PRO I 1 61 ? 219.171 191.463 266.126 1.00 165.80 61 PRO M CA 1
ATOM 7899 C C . PRO I 1 61 ? 218.543 191.228 267.492 1.00 165.80 61 PRO M C 1
ATOM 7900 O O . PRO I 1 61 ? 219.079 190.486 268.321 1.00 165.80 61 PRO M O 1
ATOM 7904 N N . VAL I 1 62 ? 217.402 191.868 267.729 1.00 162.94 62 VAL M N 1
ATOM 7905 C CA . VAL I 1 62 ? 216.760 191.875 269.031 1.00 162.94 62 VAL M CA 1
ATOM 7906 C C . VAL I 1 62 ? 215.658 190.822 269.044 1.00 162.94 62 VAL M C 1
ATOM 7907 O O . VAL I 1 62 ? 215.168 190.379 268.001 1.00 162.94 62 VAL M O 1
ATOM 7911 N N . ALA I 1 63 ? 215.261 190.410 270.249 1.00 153.91 63 ALA M N 1
ATOM 7912 C CA . ALA I 1 63 ? 214.275 189.353 270.443 1.00 153.91 63 ALA M CA 1
ATOM 7913 C C . ALA I 1 63 ? 212.896 189.869 270.833 1.00 153.91 63 ALA M C 1
ATOM 7914 O O . ALA I 1 63 ? 211.891 189.242 270.486 1.00 153.91 63 ALA M O 1
ATOM 7916 N N . ALA I 1 64 ? 212.814 190.985 271.552 1.00 145.12 64 ALA M N 1
ATOM 7917 C CA . ALA I 1 64 ? 211.532 191.505 272.011 1.00 145.12 64 ALA M CA 1
ATOM 7918 C C . ALA I 1 64 ? 211.631 193.023 272.124 1.00 145.12 64 ALA M C 1
ATOM 7919 O O . ALA I 1 64 ? 212.692 193.611 271.895 1.00 145.12 64 ALA M O 1
ATOM 7921 N N . LEU I 1 65 ? 210.517 193.659 272.483 1.00 146.14 65 LEU M N 1
ATOM 7922 C CA . LEU I 1 65 ? 210.430 195.107 272.567 1.00 146.14 65 LEU M CA 1
ATOM 7923 C C . LEU I 1 65 ? 210.089 195.539 273.987 1.00 146.14 65 LEU M C 1
ATOM 7924 O O . LEU I 1 65 ? 209.077 195.088 274.542 1.00 146.14 65 LEU M O 1
ATOM 7929 N N . PRO I 1 66 ? 210.891 196.408 274.603 1.00 143.07 66 PRO M N 1
ATOM 7930 C CA . PRO I 1 66 ? 210.581 196.874 275.961 1.00 143.07 66 PRO M CA 1
ATOM 7931 C C . PRO I 1 66 ? 209.469 197.909 275.983 1.00 143.07 66 PRO M C 1
ATOM 7932 O O . PRO I 1 66 ? 209.735 199.115 275.966 1.00 143.07 66 PRO M O 1
ATOM 7936 N N . VAL I 1 67 ? 208.222 197.447 276.013 1.00 145.28 67 VAL M N 1
ATOM 7937 C CA . VAL I 1 67 ? 207.050 198.320 275.989 1.00 145.28 67 VAL M CA 1
ATOM 7938 C C . VAL I 1 67 ? 207.099 199.294 277.160 1.00 145.28 67 VAL M C 1
ATOM 7939 O O . VAL I 1 67 ? 207.306 198.877 278.308 1.00 145.28 67 VAL M O 1
ATOM 7943 N N . PRO I 1 68 ? 206.921 200.591 276.921 1.00 139.33 68 PRO M N 1
ATOM 7944 C CA . PRO I 1 68 ? 206.902 201.551 278.031 1.00 139.33 68 PRO M CA 1
ATOM 7945 C C . PRO I 1 68 ? 205.652 201.402 278.880 1.00 139.33 68 PRO M C 1
ATOM 7946 O O . PRO I 1 68 ? 204.537 201.610 278.392 1.00 139.33 68 PRO M O 1
ATOM 7950 N N . ALA I 1 69 ? 205.818 201.037 280.151 1.00 147.42 69 ALA M N 1
ATOM 7951 C CA . ALA I 1 69 ? 204.654 200.774 280.996 1.00 147.42 69 ALA M CA 1
ATOM 7952 C C . ALA I 1 69 ? 204.066 202.065 281.559 1.00 147.42 69 ALA M C 1
ATOM 7953 O O . ALA I 1 69 ? 202.943 202.449 281.219 1.00 147.42 69 ALA M O 1
ATOM 7955 N N . ALA I 1 70 ? 204.818 202.755 282.418 1.00 131.53 70 ALA M N 1
ATOM 7956 C CA . ALA I 1 70 ? 204.320 203.980 283.025 1.00 131.53 70 ALA M CA 1
ATOM 7957 C C . ALA I 1 70 ? 205.364 205.077 283.172 1.00 131.53 70 ALA M C 1
ATOM 7958 O O . ALA I 1 70 ? 205.014 206.171 283.623 1.00 131.53 70 ALA M O 1
ATOM 7960 N N . ASN I 1 71 ? 206.620 204.832 282.815 1.00 102.12 71 ASN M N 1
ATOM 7961 C CA . ASN I 1 71 ? 207.674 205.828 282.978 1.00 102.12 71 ASN M CA 1
ATOM 7962 C C . ASN I 1 71 ? 208.521 205.894 281.715 1.00 102.12 71 ASN M C 1
ATOM 7963 O O . ASN I 1 71 ? 209.751 205.941 281.759 1.00 102.12 71 ASN M O 1
ATOM 7968 N N . GLY I 1 72 ? 207.858 205.900 280.563 1.00 89.05 72 GLY M N 1
ATOM 7969 C CA . GLY I 1 72 ? 208.570 205.948 279.301 1.00 89.05 72 GLY M CA 1
ATOM 7970 C C . GLY I 1 72 ? 207.656 206.363 278.172 1.00 89.05 72 GLY M C 1
ATOM 7971 O O . GLY I 1 72 ? 206.429 206.354 278.292 1.00 89.05 72 GLY M O 1
ATOM 7972 N N . TYR I 1 73 ? 208.284 206.733 277.061 1.00 68.18 73 TYR M N 1
ATOM 7973 C CA . TYR I 1 73 ? 207.586 207.161 275.861 1.00 68.18 73 TYR M CA 1
ATOM 7974 C C . TYR I 1 73 ? 208.231 206.504 274.653 1.00 68.18 73 TYR M C 1
ATOM 7975 O O . TYR I 1 73 ? 209.440 206.256 274.645 1.00 68.18 73 TYR M O 1
ATOM 7984 N N . TYR I 1 74 ? 207.423 206.221 273.636 1.00 80.14 74 TYR M N 1
ATOM 7985 C CA . TYR I 1 74 ? 207.906 205.605 272.409 1.00 80.14 74 TYR M CA 1
ATOM 7986 C C . TYR I 1 74 ? 207.393 206.399 271.219 1.00 80.14 74 TYR M C 1
ATOM 7987 O O . TYR I 1 74 ? 206.252 206.869 271.229 1.00 80.14 74 TYR M O 1
ATOM 7996 N N . ASN I 1 75 ? 208.236 206.554 270.204 1.00 55.76 75 ASN M N 1
ATOM 7997 C CA . ASN I 1 75 ? 207.869 207.240 268.976 1.00 55.76 75 ASN M CA 1
ATOM 7998 C C . ASN I 1 75 ? 208.039 206.301 267.792 1.00 55.76 75 ASN M C 1
ATOM 7999 O O . ASN I 1 75 ? 208.954 205.473 267.770 1.00 55.76 75 ASN M O 1
ATOM 8004 N N . VAL I 1 76 ? 207.161 206.442 266.806 1.00 56.11 76 VAL M N 1
ATOM 8005 C CA . VAL I 1 76 ? 207.186 205.626 265.600 1.00 56.11 76 VAL M CA 1
ATOM 8006 C C . VAL I 1 76 ? 207.576 206.520 264.433 1.00 56.11 76 VAL M C 1
ATOM 8007 O O . VAL I 1 76 ? 207.006 207.601 264.247 1.00 56.11 76 VAL M O 1
ATOM 8011 N N . TYR I 1 77 ? 208.561 206.081 263.659 1.00 63.40 77 TYR M N 1
ATOM 8012 C CA . TYR I 1 77 ? 209.054 206.835 262.515 1.00 63.40 77 TYR M CA 1
ATOM 8013 C C . TYR I 1 77 ? 208.714 206.086 261.237 1.00 63.40 77 TYR M C 1
ATOM 8014 O O . TYR I 1 77 ? 209.057 204.909 261.092 1.00 63.40 77 TYR M O 1
ATOM 8023 N N . ILE I 1 78 ? 208.044 206.768 260.317 1.00 84.23 78 ILE M N 1
ATOM 8024 C CA . ILE I 1 78 ? 207.738 206.234 259.000 1.00 84.23 78 ILE M CA 1
ATOM 8025 C C . ILE I 1 78 ? 208.418 207.142 257.989 1.00 84.23 78 ILE M C 1
ATOM 8026 O O . ILE I 1 78 ? 207.974 208.275 257.766 1.00 84.23 78 ILE M O 1
ATOM 8031 N N . ASN I 1 79 ? 209.498 206.649 257.381 1.00 101.96 79 ASN M N 1
ATOM 8032 C CA . ASN I 1 79 ? 210.300 207.423 256.435 1.00 101.96 79 ASN M CA 1
ATOM 8033 C C . ASN I 1 79 ? 210.829 208.710 257.063 1.00 101.96 79 ASN M C 1
ATOM 8034 O O . ASN I 1 79 ? 210.987 209.726 256.383 1.00 101.96 79 ASN M O 1
ATOM 8039 N N . GLY I 1 80 ? 211.108 208.676 258.365 1.00 91.38 80 GLY M N 1
ATOM 8040 C CA . GLY I 1 80 ? 211.676 209.815 259.056 1.00 91.38 80 GLY M CA 1
ATOM 8041 C C . GLY I 1 80 ? 210.694 210.867 259.515 1.00 91.38 80 GLY M C 1
ATOM 8042 O O . GLY I 1 80 ? 211.122 211.906 260.028 1.00 91.38 80 GLY M O 1
ATOM 8043 N N . ILE I 1 81 ? 209.395 210.641 259.349 1.00 83.46 81 ILE M N 1
ATOM 8044 C CA . ILE I 1 81 ? 208.366 211.576 259.784 1.00 83.46 81 ILE M CA 1
ATOM 8045 C C . ILE I 1 81 ? 207.639 210.957 260.965 1.00 83.46 81 ILE M C 1
ATOM 8046 O O . ILE I 1 81 ? 207.120 209.839 260.864 1.00 83.46 81 ILE M O 1
ATOM 8051 N N . LEU I 1 82 ? 207.599 211.679 262.081 1.00 72.19 82 LEU M N 1
ATOM 8052 C CA . LEU I 1 82 ? 206.936 211.158 263.267 1.00 72.19 82 LEU M CA 1
ATOM 8053 C C . LEU I 1 82 ? 205.454 210.953 262.995 1.00 72.19 82 LEU M C 1
ATOM 8054 O O . LEU I 1 82 ? 204.831 211.707 262.246 1.00 72.19 82 LEU M O 1
ATOM 8059 N N . GLN I 1 83 ? 204.899 209.907 263.586 1.00 94.14 83 GLN M N 1
ATOM 8060 C CA . GLN I 1 83 ? 203.473 209.639 263.534 1.00 94.14 83 GLN M CA 1
ATOM 8061 C C . GLN I 1 83 ? 202.902 209.665 264.947 1.00 94.14 83 GLN M C 1
ATOM 8062 O O . GLN I 1 83 ? 203.608 209.909 265.928 1.00 94.14 83 GLN M O 1
ATOM 8068 N N . GLN I 1 84 ? 201.607 209.411 265.044 1.00 84.70 84 GLN M N 1
ATOM 8069 C CA . GLN I 1 84 ? 200.878 209.566 266.291 1.00 84.70 84 GLN M CA 1
ATOM 8070 C C . GLN I 1 84 ? 200.251 208.231 266.690 1.00 84.70 84 GLN M C 1
ATOM 8071 O O . GLN I 1 84 ? 200.528 207.186 266.095 1.00 84.70 84 GLN M O 1
ATOM 8077 N N . GLY I 1 85 ? 199.402 208.275 267.718 1.00 118.23 85 GLY M N 1
ATOM 8078 C CA . GLY I 1 85 ? 198.818 207.064 268.266 1.00 118.23 85 GLY M CA 1
ATOM 8079 C C . GLY I 1 85 ? 197.972 206.279 267.286 1.00 118.23 85 GLY M C 1
ATOM 8080 O O . GLY I 1 85 ? 197.695 205.099 267.527 1.00 118.23 85 GLY M O 1
ATOM 8081 N N . GLY I 1 86 ? 197.552 206.905 266.185 1.00 127.66 86 GLY M N 1
ATOM 8082 C CA . GLY I 1 86 ? 196.742 206.196 265.208 1.00 127.66 86 GLY M CA 1
ATOM 8083 C C . GLY I 1 86 ? 197.456 204.994 264.622 1.00 127.66 86 GLY M C 1
ATOM 8084 O O . GLY I 1 86 ? 196.844 203.956 264.361 1.00 127.66 86 GLY M O 1
ATOM 8085 N N . LEU I 1 87 ? 198.765 205.118 264.407 1.00 128.58 87 LEU M N 1
ATOM 8086 C CA . LEU I 1 87 ? 199.567 204.050 263.828 1.00 128.58 87 LEU M CA 1
ATOM 8087 C C . LEU I 1 87 ? 200.641 203.539 264.781 1.00 128.58 87 LEU M C 1
ATOM 8088 O O . LEU I 1 87 ? 201.643 202.976 264.327 1.00 128.58 87 LEU M O 1
ATOM 8093 N N . SER I 1 88 ? 200.460 203.720 266.086 1.00 125.11 88 SER M N 1
ATOM 8094 C CA . SER I 1 88 ? 201.468 203.335 267.066 1.00 125.11 88 SER M CA 1
ATOM 8095 C C . SER I 1 88 ? 200.804 202.619 268.231 1.00 125.11 88 SER M C 1
ATOM 8096 O O . SER I 1 88 ? 200.014 203.222 268.965 1.00 125.11 88 SER M O 1
ATOM 8099 N N . THR I 1 89 ? 201.124 201.337 268.395 1.00 142.48 89 THR M N 1
ATOM 8100 C CA . THR I 1 89 ? 200.754 200.593 269.597 1.00 142.48 89 THR M CA 1
ATOM 8101 C C . THR I 1 89 ? 201.755 199.455 269.740 1.00 142.48 89 THR M C 1
ATOM 8102 O O . THR I 1 89 ? 201.653 198.450 269.030 1.00 142.48 89 THR M O 1
ATOM 8106 N N . LEU I 1 90 ? 202.715 199.616 270.644 1.00 131.47 90 LEU M N 1
ATOM 8107 C CA . LEU I 1 90 ? 203.822 198.675 270.793 1.00 131.47 90 LEU M CA 1
ATOM 8108 C C . LEU I 1 90 ? 203.438 197.618 271.819 1.00 131.47 90 LEU M C 1
ATOM 8109 O O . LEU I 1 90 ? 203.310 197.909 273.010 1.00 131.47 90 LEU M O 1
ATOM 8114 N N . THR I 1 91 ? 203.244 196.393 271.351 1.00 138.01 91 THR M N 1
ATOM 8115 C CA . THR I 1 91 ? 203.157 195.238 272.223 1.00 138.01 91 THR M CA 1
ATOM 8116 C C . THR I 1 91 ? 204.532 194.580 272.289 1.00 138.01 91 THR M C 1
ATOM 8117 O O . THR I 1 91 ? 205.520 195.100 271.761 1.00 138.01 91 THR M O 1
ATOM 8121 N N . ALA I 1 92 ? 204.608 193.421 272.932 1.00 132.34 92 ALA M N 1
ATOM 8122 C CA . ALA I 1 92 ? 205.890 192.754 273.108 1.00 132.34 92 ALA M CA 1
ATOM 8123 C C . ALA I 1 92 ? 206.372 192.042 271.852 1.00 132.34 92 ALA M C 1
ATOM 8124 O O . ALA I 1 92 ? 207.507 191.554 271.839 1.00 132.34 92 ALA M O 1
ATOM 8126 N N . VAL I 1 93 ? 205.552 191.970 270.802 1.00 142.74 93 VAL M N 1
ATOM 8127 C CA . VAL I 1 93 ? 205.876 191.200 269.611 1.00 142.74 93 VAL M CA 1
ATOM 8128 C C . VAL I 1 93 ? 206.046 192.079 268.378 1.00 142.74 93 VAL M C 1
ATOM 8129 O O . VAL I 1 93 ? 206.887 191.785 267.521 1.00 142.74 93 VAL M O 1
ATOM 8133 N N . SER I 1 94 ? 205.270 193.152 268.252 1.00 145.72 94 SER M N 1
ATOM 8134 C CA . SER I 1 94 ? 205.265 193.909 267.002 1.00 145.72 94 SER M CA 1
ATOM 8135 C C . SER I 1 94 ? 204.635 195.279 267.232 1.00 145.72 94 SER M C 1
ATOM 8136 O O . SER I 1 94 ? 204.216 195.618 268.342 1.00 145.72 94 SER M O 1
ATOM 8139 N N . LEU I 1 95 ? 204.582 196.068 266.158 1.00 142.75 95 LEU M N 1
ATOM 8140 C CA . LEU I 1 95 ? 203.880 197.340 266.139 1.00 142.75 95 LEU M CA 1
ATOM 8141 C C . LEU I 1 95 ? 202.437 197.113 265.686 1.00 142.75 95 LEU M C 1
ATOM 8142 O O . LEU I 1 95 ? 201.981 195.978 265.537 1.00 142.75 95 LEU M O 1
ATOM 8147 N N . ALA I 1 96 ? 201.703 198.202 265.479 1.00 149.52 96 ALA M N 1
ATOM 8148 C CA . ALA I 1 96 ? 200.282 198.152 265.153 1.00 149.52 96 ALA M CA 1
ATOM 8149 C C . ALA I 1 96 ? 199.960 199.121 264.019 1.00 149.52 96 ALA M C 1
ATOM 8150 O O . ALA I 1 96 ? 199.082 199.976 264.135 1.00 149.52 96 ALA M O 1
ATOM 8152 N N . LEU I 1 97 ? 200.709 199.026 262.919 1.00 168.50 97 LEU M N 1
ATOM 8153 C CA . LEU I 1 97 ? 200.460 199.881 261.763 1.00 168.50 97 LEU M CA 1
ATOM 8154 C C . LEU I 1 97 ? 199.018 199.732 261.295 1.00 168.50 97 LEU M C 1
ATOM 8155 O O . LEU I 1 97 ? 198.489 198.621 261.216 1.00 168.50 97 LEU M O 1
ATOM 8160 N N . ALA I 1 98 ? 198.382 200.864 260.993 1.00 183.21 98 ALA M N 1
ATOM 8161 C CA . ALA I 1 98 ? 196.965 200.870 260.650 1.00 183.21 98 ALA M CA 1
ATOM 8162 C C . ALA I 1 98 ? 196.684 200.052 259.396 1.00 183.21 98 ALA M C 1
ATOM 8163 O O . ALA I 1 98 ? 196.004 199.024 259.465 1.00 183.21 98 ALA M O 1
ATOM 8165 N N . SER I 1 99 ? 197.195 200.492 258.251 1.00 229.16 99 SER M N 1
ATOM 8166 C CA . SER I 1 99 ? 197.091 199.694 257.032 1.00 229.16 99 SER M CA 1
ATOM 8167 C C . SER I 1 99 ? 198.418 199.536 256.309 1.00 229.16 99 SER M C 1
ATOM 8168 O O . SER I 1 99 ? 198.723 198.442 255.828 1.00 229.16 99 SER M O 1
ATOM 8171 N N . GLY I 1 100 ? 199.213 200.597 256.219 1.00 247.22 100 GLY M N 1
ATOM 8172 C CA . GLY I 1 100 ? 200.519 200.524 255.597 1.00 247.22 100 GLY M CA 1
ATOM 8173 C C . GLY I 1 100 ? 200.486 200.549 254.083 1.00 247.22 100 GLY M C 1
ATOM 8174 O O . GLY I 1 100 ? 199.708 199.823 253.456 1.00 247.22 100 GLY M O 1
ATOM 8175 N N . ASP I 1 101 ? 201.336 201.382 253.486 1.00 252.84 101 ASP M N 1
ATOM 8176 C CA . ASP I 1 101 ? 201.557 201.385 252.045 1.00 252.84 101 ASP M CA 1
ATOM 8177 C C . ASP I 1 101 ? 202.838 202.157 251.781 1.00 252.84 101 ASP M C 1
ATOM 8178 O O . ASP I 1 101 ? 202.935 203.334 252.140 1.00 252.84 101 ASP M O 1
ATOM 8183 N N . PHE I 1 102 ? 203.810 201.503 251.166 1.00 225.00 102 PHE M N 1
ATOM 8184 C CA . PHE I 1 102 ? 205.144 202.078 251.030 1.00 225.00 102 PHE M CA 1
ATOM 8185 C C . PHE I 1 102 ? 205.934 201.232 250.040 1.00 225.00 102 PHE M C 1
ATOM 8186 O O . PHE I 1 102 ? 205.426 200.248 249.488 1.00 225.00 102 PHE M O 1
ATOM 8194 N N . VAL I 1 103 ? 207.186 201.619 249.825 1.00 218.88 103 VAL M N 1
ATOM 8195 C CA . VAL I 1 103 ? 208.128 200.843 249.041 1.00 218.88 103 VAL M CA 1
ATOM 8196 C C . VAL I 1 103 ? 208.913 199.956 250.004 1.00 218.88 103 VAL M C 1
ATOM 8197 O O . VAL I 1 103 ? 209.101 200.287 251.175 1.00 218.88 103 VAL M O 1
ATOM 8201 N N . GLU I 1 104 ? 209.357 198.807 249.501 1.00 224.23 104 GLU M N 1
ATOM 8202 C CA . GLU I 1 104 ? 210.092 197.857 250.325 1.00 224.23 104 GLU M CA 1
ATOM 8203 C C . GLU I 1 104 ? 211.339 198.501 250.920 1.00 224.23 104 GLU M C 1
ATOM 8204 O O . GLU I 1 104 ? 211.990 199.336 250.286 1.00 224.23 104 GLU M O 1
ATOM 8210 N N . GLY I 1 105 ? 211.652 198.124 252.155 1.00 198.86 105 GLY M N 1
ATOM 8211 C CA . GLY I 1 105 ? 212.791 198.688 252.856 1.00 198.86 105 GLY M CA 1
ATOM 8212 C C . GLY I 1 105 ? 212.645 200.154 253.201 1.00 198.86 105 GLY M C 1
ATOM 8213 O O . GLY I 1 105 ? 213.641 200.889 253.198 1.00 198.86 105 GLY M O 1
ATOM 8214 N N . THR I 1 106 ? 211.431 200.598 253.503 1.00 166.82 106 THR M N 1
ATOM 8215 C CA . THR I 1 106 ? 211.227 201.982 253.898 1.00 166.82 106 THR M CA 1
ATOM 8216 C C . THR I 1 106 ? 211.843 202.213 255.274 1.00 166.82 106 THR M C 1
ATOM 8217 O O . THR I 1 106 ? 211.538 201.470 256.216 1.00 166.82 106 THR M O 1
ATOM 8221 N N . PRO I 1 107 ? 212.707 203.214 255.432 1.00 130.43 107 PRO M N 1
ATOM 8222 C CA . PRO I 1 107 ? 213.392 203.412 256.718 1.00 130.43 107 PRO M CA 1
ATOM 8223 C C . PRO I 1 107 ? 212.410 203.738 257.833 1.00 130.43 107 PRO M C 1
ATOM 8224 O O . PRO I 1 107 ? 211.763 204.787 257.832 1.00 130.43 107 PRO M O 1
ATOM 8228 N N . VAL I 1 108 ? 212.307 202.821 258.791 1.00 86.53 108 VAL M N 1
ATOM 8229 C CA . VAL I 1 108 ? 211.437 202.964 259.951 1.00 86.53 108 VAL M CA 1
ATOM 8230 C C . VAL I 1 108 ? 212.271 202.710 261.195 1.00 86.53 108 VAL M C 1
ATOM 8231 O O . VAL I 1 108 ? 212.957 201.687 261.286 1.00 86.53 108 VAL M O 1
ATOM 8235 N N . LEU I 1 109 ? 212.226 203.640 262.145 1.00 69.22 109 LEU M N 1
ATOM 8236 C CA . LEU I 1 109 ? 212.978 203.501 263.382 1.00 69.22 109 LEU M CA 1
ATOM 8237 C C . LEU I 1 109 ? 212.067 203.711 264.578 1.00 69.22 109 LEU M C 1
ATOM 8238 O O . LEU I 1 109 ? 211.164 204.551 264.547 1.00 69.22 109 LEU M O 1
ATOM 8243 N N . LEU I 1 110 ? 212.316 202.941 265.631 1.00 63.75 110 LEU M N 1
ATOM 8244 C CA . LEU I 1 110 ? 211.571 203.023 266.879 1.00 63.75 110 LEU M CA 1
ATOM 8245 C C . LEU I 1 110 ? 212.505 203.501 267.977 1.00 63.75 110 LEU M C 1
ATOM 8246 O O . LEU I 1 110 ? 213.580 202.926 268.175 1.00 63.75 110 LEU M O 1
ATOM 8251 N N . GLU I 1 111 ? 212.098 204.548 268.684 1.00 65.03 111 GLU M N 1
ATOM 8252 C CA . GLU I 1 111 ? 212.810 205.024 269.860 1.00 65.03 111 GLU M CA 1
ATOM 8253 C C . GLU I 1 111 ? 211.959 204.751 271.090 1.00 65.03 111 GLU M C 1
ATOM 8254 O O . GLU I 1 111 ? 210.780 205.117 271.131 1.00 65.03 111 GLU M O 1
ATOM 8260 N N . VAL I 1 112 ? 212.546 204.084 272.077 1.00 90.20 112 VAL M N 1
ATOM 8261 C CA . VAL I 1 112 ? 211.881 203.809 273.342 1.00 90.20 112 VAL M CA 1
ATOM 8262 C C . VAL I 1 112 ? 212.786 204.288 274.464 1.00 90.20 112 VAL M C 1
ATOM 8263 O O . VAL I 1 112 ? 213.996 204.039 274.444 1.00 90.20 112 VAL M O 1
ATOM 8267 N N . GLY I 1 113 ? 212.205 204.997 275.424 1.00 98.31 113 GLY M N 1
ATOM 8268 C CA . GLY I 1 113 ? 212.979 205.527 276.524 1.00 98.31 113 GLY M CA 1
ATOM 8269 C C . GLY I 1 113 ? 212.411 205.151 277.873 1.00 98.31 113 GLY M C 1
ATOM 8270 O O . GLY I 1 113 ? 211.219 204.858 277.996 1.00 98.31 113 GLY M O 1
ATOM 8271 N N . THR I 1 114 ? 213.260 205.147 278.893 1.00 96.59 114 THR M N 1
ATOM 8272 C CA . THR I 1 114 ? 212.841 204.882 280.257 1.00 96.59 114 THR M CA 1
ATOM 8273 C C . THR I 1 114 ? 213.486 205.906 281.176 1.00 96.59 114 THR M C 1
ATOM 8274 O O . THR I 1 114 ? 214.552 206.453 280.882 1.00 96.59 114 THR M O 1
ATOM 8278 N N . PHE I 1 115 ? 212.824 206.166 282.298 1.00 96.35 115 PHE M N 1
ATOM 8279 C CA . PHE I 1 115 ? 213.289 207.160 283.252 1.00 96.35 115 PHE M CA 1
ATOM 8280 C C . PHE I 1 115 ? 213.299 206.554 284.645 1.00 96.35 115 PHE M C 1
ATOM 8281 O O . PHE I 1 115 ? 212.297 205.984 285.086 1.00 96.35 115 PHE M O 1
ATOM 8289 N N . GLY I 1 116 ? 214.426 206.680 285.327 1.00 106.71 116 GLY M N 1
ATOM 8290 C CA . GLY I 1 116 ? 214.540 206.213 286.697 1.00 106.71 116 GLY M CA 1
ATOM 8291 C C . GLY I 1 116 ? 215.328 207.209 287.511 1.00 106.71 116 GLY M C 1
ATOM 8292 O O . GLY I 1 116 ? 216.252 207.856 287.007 1.00 106.71 116 GLY M O 1
ATOM 8293 N N . GLY I 1 117 ? 214.961 207.336 288.776 1.00 126.30 117 GLY M N 1
ATOM 8294 C CA . GLY I 1 117 ? 215.587 208.322 289.638 1.00 126.30 117 GLY M CA 1
ATOM 8295 C C . GLY I 1 117 ? 215.755 207.798 291.043 1.00 126.30 117 GLY M C 1
ATOM 8296 O O . GLY I 1 117 ? 214.955 206.991 291.526 1.00 126.30 117 GLY M O 1
ATOM 8297 N N . ASP I 1 118 ? 216.806 208.271 291.706 1.00 147.01 118 ASP M N 1
ATOM 8298 C CA . ASP I 1 118 ? 217.097 207.908 293.083 1.00 147.01 118 ASP M CA 1
ATOM 8299 C C . ASP I 1 118 ? 217.431 209.164 293.872 1.00 147.01 118 ASP M C 1
ATOM 8300 O O . ASP I 1 118 ? 217.963 210.136 293.327 1.00 147.01 118 ASP M O 1
ATOM 8305 N N . SER I 1 119 ? 217.113 209.137 295.163 1.00 149.59 119 SER M N 1
ATOM 8306 C CA . SER I 1 119 ? 217.372 210.269 296.037 1.00 149.59 119 SER M CA 1
ATOM 8307 C C . SER I 1 119 ? 217.854 209.769 297.389 1.00 149.59 119 SER M C 1
ATOM 8308 O O . SER I 1 119 ? 217.593 208.631 297.785 1.00 149.59 119 SER M O 1
ATOM 8311 N N . THR I 1 120 ? 218.564 210.644 298.097 1.00 150.25 120 THR M N 1
ATOM 8312 C CA . THR I 1 120 ? 219.115 210.323 299.403 1.00 150.25 120 THR M CA 1
ATOM 8313 C C . THR I 1 120 ? 218.853 211.475 300.359 1.00 150.25 120 THR M C 1
ATOM 8314 O O . THR I 1 120 ? 218.715 212.629 299.946 1.00 150.25 120 THR M O 1
ATOM 8318 N N . LEU I 1 121 ? 218.790 211.147 301.646 1.00 135.63 121 LEU M N 1
ATOM 8319 C CA . LEU I 1 121 ? 218.649 212.137 302.707 1.00 135.63 121 LEU M CA 1
ATOM 8320 C C . LEU I 1 121 ? 220.045 212.524 303.175 1.00 135.63 121 LEU M C 1
ATOM 8321 O O . LEU I 1 121 ? 220.782 211.688 303.706 1.00 135.63 121 LEU M O 1
ATOM 8326 N N . THR I 1 122 ? 220.409 213.789 302.973 1.00 138.95 122 THR M N 1
ATOM 8327 C CA . THR I 1 122 ? 221.753 214.256 303.299 1.00 138.95 122 THR M CA 1
ATOM 8328 C C . THR I 1 122 ? 221.819 214.863 304.697 1.00 138.95 122 THR M C 1
ATOM 8329 O O . THR I 1 122 ? 222.587 214.401 305.547 1.00 138.95 122 THR M O 1
ATOM 8333 N N . THR I 1 123 ? 221.023 215.899 304.948 1.00 139.85 123 THR M N 1
ATOM 8334 C CA . THR I 1 123 ? 221.037 216.615 306.219 1.00 139.85 123 THR M CA 1
ATOM 8335 C C . THR I 1 123 ? 219.952 216.039 307.120 1.00 139.85 123 THR M C 1
ATOM 8336 O O . THR I 1 123 ? 218.760 216.148 306.816 1.00 139.85 123 THR M O 1
ATOM 8340 N N . GLN I 1 124 ? 220.366 215.431 308.226 1.00 122.74 124 GLN M N 1
ATOM 8341 C CA . GLN I 1 124 ? 219.406 214.875 309.164 1.00 122.74 124 GLN M CA 1
ATOM 8342 C C . GLN I 1 124 ? 218.633 215.997 309.852 1.00 122.74 124 GLN M C 1
ATOM 8343 O O . GLN I 1 124 ? 219.203 217.049 310.157 1.00 122.74 124 GLN M O 1
ATOM 8349 N N . PRO I 1 125 ? 217.340 215.811 310.099 1.00 116.17 125 PRO M N 1
ATOM 8350 C CA . PRO I 1 125 ? 216.578 216.824 310.834 1.00 116.17 125 PRO M CA 1
ATOM 8351 C C . PRO I 1 125 ? 217.070 216.954 312.267 1.00 116.17 125 PRO M C 1
ATOM 8352 O O . PRO I 1 125 ? 217.584 216.005 312.861 1.00 116.17 125 PRO M O 1
ATOM 8356 N N . THR I 1 126 ? 216.908 218.152 312.819 1.00 118.74 126 THR M N 1
ATOM 8357 C CA . THR I 1 126 ? 217.287 218.440 314.195 1.00 118.74 126 THR M CA 1
ATOM 8358 C C . THR I 1 126 ? 216.054 218.358 315.084 1.00 118.74 126 THR M C 1
ATOM 8359 O O . THR I 1 126 ? 214.997 218.894 314.737 1.00 118.74 126 THR M O 1
ATOM 8363 N N . ILE I 1 127 ? 216.191 217.686 316.223 1.00 115.00 127 ILE M N 1
ATOM 8364 C CA . ILE I 1 127 ? 215.085 217.454 317.143 1.00 115.00 127 ILE M CA 1
ATOM 8365 C C . ILE I 1 127 ? 215.245 218.364 318.351 1.00 115.00 127 ILE M C 1
ATOM 8366 O O . ILE I 1 127 ? 216.327 218.433 318.948 1.00 115.00 127 ILE M O 1
ATOM 8371 N N . SER I 1 128 ? 214.171 219.060 318.711 1.00 122.80 128 SER M N 1
ATOM 8372 C CA . SER I 1 128 ? 214.189 219.933 319.872 1.00 122.80 128 SER M CA 1
ATOM 8373 C C . SER I 1 128 ? 214.231 219.111 321.159 1.00 122.80 128 SER M C 1
ATOM 8374 O O . SER I 1 128 ? 213.881 217.929 321.190 1.00 122.80 128 SER M O 1
ATOM 8377 N N . ALA I 1 129 ? 214.667 219.756 322.232 1.00 126.75 129 ALA M N 1
ATOM 8378 C CA . ALA I 1 129 ? 214.765 219.091 323.527 1.00 126.75 129 ALA M CA 1
ATOM 8379 C C . ALA I 1 129 ? 213.390 218.996 324.174 1.00 126.75 129 ALA M C 1
ATOM 8380 O O . ALA I 1 129 ? 212.671 219.999 324.233 1.00 126.75 129 ALA M O 1
ATOM 8382 N N . PRO I 1 130 ? 212.991 217.825 324.661 1.00 125.91 130 PRO M N 1
ATOM 8383 C CA . PRO I 1 130 ? 211.678 217.693 325.299 1.00 125.91 130 PRO M CA 1
ATOM 8384 C C . PRO I 1 130 ? 211.652 218.372 326.660 1.00 125.91 130 PRO M C 1
ATOM 8385 O O . PRO I 1 130 ? 212.672 218.791 327.207 1.00 125.91 130 PRO M O 1
ATOM 8389 N N . THR I 1 131 ? 210.444 218.474 327.206 1.00 133.82 131 THR M N 1
ATOM 8390 C CA . THR I 1 131 ? 210.213 219.105 328.498 1.00 133.82 131 THR M CA 1
ATOM 8391 C C . THR I 1 131 ? 209.936 218.037 329.547 1.00 133.82 131 THR M C 1
ATOM 8392 O O . THR I 1 131 ? 209.138 217.123 329.314 1.00 133.82 131 THR M O 1
ATOM 8396 N N . ILE I 1 132 ? 210.597 218.153 330.696 1.00 124.44 132 ILE M N 1
ATOM 8397 C CA . ILE I 1 132 ? 210.460 217.205 331.795 1.00 124.44 132 ILE M CA 1
ATOM 8398 C C . ILE I 1 132 ? 209.813 217.916 332.974 1.00 124.44 132 ILE M C 1
ATOM 8399 O O . ILE I 1 132 ? 210.282 218.978 333.399 1.00 124.44 132 ILE M O 1
ATOM 8404 N N . THR I 1 133 ? 208.742 217.330 333.501 1.00 139.94 133 THR M N 1
ATOM 8405 C CA . THR I 1 133 ? 208.025 217.874 334.645 1.00 139.94 133 THR M CA 1
ATOM 8406 C C . THR I 1 133 ? 208.070 216.870 335.786 1.00 139.94 133 THR M C 1
ATOM 8407 O O . THR I 1 133 ? 207.801 215.682 335.583 1.00 139.94 133 THR M O 1
ATOM 8411 N N . ILE I 1 134 ? 208.401 217.349 336.980 1.00 136.69 134 ILE M N 1
ATOM 8412 C CA . ILE I 1 134 ? 208.545 216.494 338.152 1.00 136.69 134 ILE M CA 1
ATOM 8413 C C . ILE I 1 134 ? 207.236 216.494 338.927 1.00 136.69 134 ILE M C 1
ATOM 8414 O O . ILE I 1 134 ? 206.736 217.553 339.320 1.00 136.69 134 ILE M O 1
ATOM 8419 N N . ILE I 1 135 ? 206.682 215.305 339.153 1.00 150.39 135 ILE M N 1
ATOM 8420 C CA . ILE I 1 135 ? 205.467 215.161 339.945 1.00 150.39 135 ILE M CA 1
ATOM 8421 C C . ILE I 1 135 ? 205.811 214.454 341.248 1.00 150.39 135 ILE M C 1
ATOM 8422 O O . ILE I 1 135 ? 205.980 213.230 341.278 1.00 150.39 135 ILE M O 1
ATOM 8427 N N . SER I 1 136 ? 205.920 215.217 342.328 1.00 156.42 136 SER M N 1
ATOM 8428 C CA . SER I 1 136 ? 206.240 214.651 343.631 1.00 156.42 136 SER M CA 1
ATOM 8429 C C . SER I 1 136 ? 204.998 214.053 344.280 1.00 156.42 136 SER M C 1
ATOM 8430 O O . SER I 1 136 ? 203.873 214.343 343.875 1.00 156.42 136 SER M O 1
#

B-factor: mean 127.68, std 41.33, range [41.74, 252.84]

Secondary structure (DSSP, 8-state):
-------EEEE----EE--EEEEEEEEEEEEEEE---TTS--SS-EEEETTSEE-SSS---S------TTEEEEEEETTEE--TTS-EE-SSEEEESS----SS--EEEEEEEEEEEEEEEE--EEPP--EEEE-/-------EEEEPPPBEE---EEEEEEEEEEEEEEEE-TTS--SSS----TTSEEESSS----S-----TTEEEEEEETTEEE-GGG----SS----S-----SEEEEEEEEEEEEEEEEE-SPPEEPP--EEEE-/-------EEE-----EE--EEEEEEEEEEEEEEE---SSS--SS----BTTS-EETTTEE--S-----TTEEEEEEETTEE--GGG----SSB---SS----TT--EEEEEEEEEEEEEEEEPPEEPPP--EEE-/-------EEEE----EE---EEEEEEEEEEEEEEE--TTS--SS---EETTSEEETTTEEP-------TTEEEEEEETTEEE-GGG--B-SSEE--------TT-EEEEEEEEEEEEEEE-SPPEEPP--EEEE-/-------EEEE----EE---EEEEEEEEEEEEEE---TTT-SSSS----TTSB--SSSPPP-------TTEEEEEEETTEEE-GGG--B-SS-B--S-----TT--EEEEEEEEEEEEEE-SPPEE----EEEE-/-------EEEE---BEE--EEEEEEEEEEEEEEE---TTT--SS-----TTSEEESSS---SS-----TTEEEEEEETTEEE-GGGEEE-SS-EEESS----SS--EEEEEEEEEEEEEEEEPPEEPPP-EEEE-/-------EEEE----B---EEEEEEEEEEEEEEE---SSS--SSSEEEETTSEEETTTEE--------TTEEEEEEETTEE--TTT--B-SSEEEES-----TT--EEEEEEEEEEEEEEEEPPPBPPP-EEEE-/-------EEEE---B----EEEEEEEEEEEEEEEEE-TTS--SS--EEETTSEE-TTSPPP-------TTEEEEEEETTEEE-GGG----SSEEE-S----SS-EEEEEEEEEEEEEEEEEEPPPPPP--EEEE-/-------EEEE----B---EEEEEEEEEEEEEEEEE-GGG-SSS-B---TTS--TTTT---S------SS--EEEEETTEE--GGG----SS---BSS----TTEEEEEEEEEEEEEEEEEEPPBBPPP-EEEE-